Protein AF-0000000081641683 (afdb_homodimer)

Structure (mmCIF, N/CA/C/O backbone):
data_AF-0000000081641683-model_v1
#
loop_
_entity.id
_entity.type
_entity.pdbx_description
1 polymer 'Probable serine carboxypeptidase CPVL isoform X1'
#
loop_
_atom_site.group_PDB
_atom_site.id
_atom_site.type_symbol
_atom_site.label_atom_id
_atom_site.label_alt_id
_atom_site.label_comp_id
_atom_site.label_asym_id
_atom_site.label_entity_id
_atom_site.label_seq_id
_atom_site.pdbx_PDB_ins_code
_atom_site.Cartn_x
_atom_site.Cartn_y
_atom_site.Cartn_z
_atom_site.occupancy
_atom_site.B_iso_or_equiv
_atom_site.auth_seq_id
_atom_site.auth_comp_id
_atom_site.auth_asym_id
_atom_site.auth_atom_id
_atom_site.pdbx_PDB_model_num
ATOM 1 N N . MET A 1 1 ? 42.281 28.922 -58 1 25.88 1 MET A N 1
ATOM 2 C CA . MET A 1 1 ? 41.062 28.094 -58.094 1 25.88 1 MET A CA 1
ATOM 3 C C . MET A 1 1 ? 41.406 26.625 -57.875 1 25.88 1 MET A C 1
ATOM 5 O O . MET A 1 1 ? 40.625 25.75 -58.219 1 25.88 1 MET A O 1
ATOM 9 N N . SER A 1 2 ? 42.688 26.344 -57.531 1 25.02 2 SER A N 1
ATOM 10 C CA . SER A 1 2 ? 43.438 25.109 -57.312 1 25.02 2 SER A CA 1
ATOM 11 C C . SER A 1 2 ? 42.781 24.25 -56.25 1 25.02 2 SER A C 1
ATOM 13 O O . SER A 1 2 ? 42.656 24.672 -55.094 1 25.02 2 SER A O 1
ATOM 15 N N . LYS A 1 3 ? 41.844 23.328 -56.781 1 27.67 3 LYS A N 1
ATOM 16 C CA . LYS A 1 3 ? 40.906 22.344 -56.25 1 27.67 3 LYS A CA 1
ATOM 17 C C . LYS A 1 3 ? 41.594 21.297 -55.406 1 27.67 3 LYS A C 1
ATOM 19 O O . LYS A 1 3 ? 42.375 20.484 -55.906 1 27.67 3 LYS A O 1
ATOM 24 N N . ILE A 1 4 ? 42.156 21.734 -54.188 1 27.38 4 ILE A N 1
ATOM 25 C CA . ILE A 1 4 ? 42.875 20.906 -53.25 1 27.38 4 ILE A CA 1
ATOM 26 C C . ILE A 1 4 ? 42.062 19.672 -52.906 1 27.38 4 ILE A C 1
ATOM 28 O O . ILE A 1 4 ? 40.938 19.781 -52.406 1 27.38 4 ILE A O 1
ATOM 32 N N . ILE A 1 5 ? 42.156 18.625 -53.688 1 28.64 5 ILE A N 1
ATOM 33 C CA . ILE A 1 5 ? 41.562 17.297 -53.594 1 28.64 5 ILE A CA 1
ATOM 34 C C . ILE A 1 5 ? 41.938 16.656 -52.281 1 28.64 5 ILE A C 1
ATOM 36 O O . ILE A 1 5 ? 43.125 16.375 -52 1 28.64 5 ILE A O 1
ATOM 40 N N . VAL A 1 6 ? 41.344 17.188 -51.125 1 28.12 6 VAL A N 1
ATOM 41 C CA . VAL A 1 6 ? 41.625 16.672 -49.781 1 28.12 6 VAL A CA 1
ATOM 42 C C . VAL A 1 6 ? 41.281 15.18 -49.719 1 28.12 6 VAL A C 1
ATOM 44 O O . VAL A 1 6 ? 40.156 14.773 -50 1 28.12 6 VAL A O 1
ATOM 47 N N . LEU A 1 7 ? 42.219 14.328 -50.094 1 28.27 7 LEU A N 1
ATOM 48 C CA . LEU A 1 7 ? 42.219 12.867 -50 1 28.27 7 LEU A CA 1
ATOM 49 C C . LEU A 1 7 ? 41.875 12.438 -48.562 1 28.27 7 LEU A C 1
ATOM 51 O O . LEU A 1 7 ? 42.688 12.664 -47.656 1 28.27 7 LEU A O 1
ATOM 55 N N . VAL A 1 8 ? 40.656 12.594 -48.094 1 29.42 8 VAL A N 1
ATOM 56 C CA . VAL A 1 8 ? 40.25 12.164 -46.75 1 29.42 8 VAL A CA 1
ATOM 57 C C . VAL A 1 8 ? 40.469 10.664 -46.625 1 29.42 8 VAL A C 1
ATOM 59 O O . VAL A 1 8 ? 39.875 9.867 -47.375 1 29.42 8 VAL A O 1
ATOM 62 N N . ALA A 1 9 ? 41.656 10.266 -46.219 1 25.45 9 ALA A N 1
ATOM 63 C CA . ALA A 1 9 ? 42.031 8.914 -45.812 1 25.45 9 ALA A CA 1
ATOM 64 C C . ALA A 1 9 ? 41 8.32 -44.875 1 25.45 9 ALA A C 1
ATOM 66 O O . ALA A 1 9 ? 40.719 8.883 -43.812 1 25.45 9 ALA A O 1
ATOM 67 N N . LEU A 1 10 ? 40.062 7.52 -45.406 1 25.55 10 LEU A N 1
ATOM 68 C CA . LEU A 1 10 ? 39.031 6.66 -44.812 1 25.55 10 LEU A CA 1
ATOM 69 C C . LEU A 1 10 ? 39.688 5.621 -43.875 1 25.55 10 LEU A C 1
ATOM 71 O O . LEU A 1 10 ? 40.344 4.699 -44.344 1 25.55 10 LEU A O 1
ATOM 75 N N . LEU A 1 11 ? 40.438 6.078 -42.844 1 27.78 11 LEU A N 1
ATOM 76 C CA . LEU A 1 11 ? 40.938 5.062 -41.906 1 27.78 11 LEU A CA 1
ATOM 77 C C . LEU A 1 11 ? 39.812 4.164 -41.438 1 27.78 11 LEU A C 1
ATOM 79 O O . LEU A 1 11 ? 38.844 4.645 -40.844 1 27.78 11 LEU A O 1
ATOM 83 N N . SER A 1 12 ? 39.594 3.029 -42.094 1 24.91 12 SER A N 1
ATOM 84 C CA . SER A 1 12 ? 38.75 1.892 -41.719 1 24.91 12 SER A CA 1
ATOM 85 C C . SER A 1 12 ? 39.094 1.354 -40.344 1 24.91 12 SER A C 1
ATOM 87 O O . SER A 1 12 ? 40.125 0.716 -40.156 1 24.91 12 SER A O 1
ATOM 89 N N . LEU A 1 13 ? 39 2.205 -39.281 1 26.22 13 LEU A N 1
ATOM 90 C CA . LEU A 1 13 ? 39.156 1.592 -37.969 1 26.22 13 LEU A CA 1
ATOM 91 C C . LEU A 1 13 ? 38.281 0.359 -37.844 1 26.22 13 LEU A C 1
ATOM 93 O O . LEU A 1 13 ? 37.062 0.462 -37.875 1 26.22 13 LEU A O 1
ATOM 97 N N . SER A 1 14 ? 38.719 -0.813 -38.25 1 26.44 14 SER A N 1
ATOM 98 C CA . SER A 1 14 ? 38.188 -2.129 -37.906 1 26.44 14 SER A CA 1
ATOM 99 C C . SER A 1 14 ? 38 -2.309 -36.406 1 26.44 14 SER A C 1
ATOM 101 O O . SER A 1 14 ? 39 -2.514 -35.688 1 26.44 14 SER A O 1
ATOM 103 N N . LEU A 1 15 ? 37.219 -1.466 -35.75 1 28.17 15 LEU A N 1
ATOM 104 C CA . LEU A 1 15 ? 36.906 -1.824 -34.375 1 28.17 15 LEU A CA 1
ATOM 105 C C . LEU A 1 15 ? 36.406 -3.266 -34.281 1 28.17 15 LEU A C 1
ATOM 107 O O . LEU A 1 15 ? 35.406 -3.615 -34.844 1 28.17 15 LEU A O 1
ATOM 111 N N . THR A 1 16 ? 37.344 -4.207 -34.062 1 29.09 16 THR A N 1
ATOM 112 C CA . THR A 1 16 ? 37.062 -5.566 -33.625 1 29.09 16 THR A CA 1
ATOM 113 C C . THR A 1 16 ? 36.156 -5.551 -32.375 1 29.09 16 THR A C 1
ATOM 115 O O . THR A 1 16 ? 36.562 -5.035 -31.344 1 29.09 16 THR A O 1
ATOM 118 N N . PHE A 1 17 ? 34.812 -5.438 -32.562 1 28.73 17 PHE A N 1
ATOM 119 C CA . PHE A 1 17 ? 33.812 -5.715 -31.547 1 28.73 17 PHE A CA 1
ATOM 120 C C . PHE A 1 17 ? 34.094 -7.051 -30.859 1 28.73 17 PHE A C 1
ATOM 122 O O . PHE A 1 17 ? 34.062 -8.102 -31.516 1 28.73 17 PHE A O 1
ATOM 129 N N . ASP A 1 18 ? 34.969 -6.965 -29.891 1 30.03 18 ASP A N 1
ATOM 130 C CA . ASP A 1 18 ? 35.125 -8.094 -28.984 1 30.03 18 ASP A CA 1
ATOM 131 C C . ASP A 1 18 ? 33.75 -8.664 -28.594 1 30.03 18 ASP A C 1
ATOM 133 O O . ASP A 1 18 ? 32.781 -7.922 -28.5 1 30.03 18 ASP A O 1
ATOM 137 N N . GLN A 1 19 ? 33.625 -9.977 -28.891 1 31.5 19 GLN A N 1
ATOM 138 C CA . GLN A 1 19 ? 32.562 -10.914 -28.516 1 31.5 19 GLN A CA 1
ATOM 139 C C . GLN A 1 19 ? 32.219 -10.797 -27.047 1 31.5 19 GLN A C 1
ATOM 141 O O . GLN A 1 19 ? 33 -11.195 -26.172 1 31.5 19 GLN A O 1
ATOM 146 N N . GLY A 1 20 ? 31.719 -9.586 -26.672 1 29.75 20 GLY A N 1
ATOM 147 C CA . GLY A 1 20 ? 31.203 -9.445 -25.328 1 29.75 20 GLY A CA 1
ATOM 148 C C . GLY A 1 20 ? 30.453 -10.672 -24.844 1 29.75 20 GLY A C 1
ATOM 149 O O . GLY A 1 20 ? 29.703 -11.289 -25.594 1 29.75 20 GLY A O 1
ATOM 150 N N . SER A 1 21 ? 31.109 -11.359 -23.922 1 32.09 21 SER A N 1
ATOM 151 C CA . SER A 1 21 ? 30.453 -12.391 -23.125 1 32.09 21 SER A CA 1
ATOM 152 C C . SER A 1 21 ? 29.016 -11.992 -22.781 1 32.09 21 SER A C 1
ATOM 154 O O . SER A 1 21 ? 28.781 -10.906 -22.234 1 32.09 21 SER A O 1
ATOM 156 N N . THR A 1 22 ? 28.141 -12.414 -23.609 1 33.94 22 THR A N 1
ATOM 157 C CA . THR A 1 22 ? 26.703 -12.258 -23.391 1 33.94 22 THR A CA 1
ATOM 158 C C . THR A 1 22 ? 26.312 -12.688 -21.984 1 33.94 22 THR A C 1
ATOM 160 O O . THR A 1 22 ? 26.25 -13.883 -21.688 1 33.94 22 THR A O 1
ATOM 163 N N . ARG A 1 23 ? 26.766 -11.898 -21.031 1 35.31 23 ARG A N 1
ATOM 164 C CA . ARG A 1 23 ? 26.094 -12.125 -19.766 1 35.31 23 ARG A CA 1
ATOM 165 C C . ARG A 1 23 ? 24.594 -12.312 -19.953 1 35.31 23 ARG A C 1
ATOM 167 O O . ARG A 1 23 ? 23.922 -11.445 -20.5 1 35.31 23 ARG A O 1
ATOM 174 N N . LYS A 1 24 ? 24.219 -13.562 -19.875 1 36.84 24 LYS A N 1
ATOM 175 C CA . LYS A 1 24 ? 22.844 -14.078 -19.938 1 36.84 24 LYS A CA 1
ATOM 176 C C . LYS A 1 24 ? 21.953 -13.375 -18.906 1 36.84 24 LYS A C 1
ATOM 178 O O . LYS A 1 24 ? 22.094 -13.594 -17.703 1 36.84 24 LYS A O 1
ATOM 183 N N . GLN A 1 25 ? 21.469 -12.18 -19.234 1 39.66 25 GLN A N 1
ATOM 184 C CA . GLN A 1 25 ? 20.672 -11.438 -18.266 1 39.66 25 GLN A CA 1
ATOM 185 C C . GLN A 1 25 ? 19.266 -12.047 -18.125 1 39.66 25 GLN A C 1
ATOM 187 O O . GLN A 1 25 ? 18.609 -12.344 -19.125 1 39.66 25 GLN A O 1
ATOM 192 N N . PRO A 1 26 ? 18.844 -12.555 -17 1 43.97 26 PRO A N 1
ATOM 193 C CA . PRO A 1 26 ? 17.641 -13.305 -16.641 1 43.97 26 PRO A CA 1
ATOM 194 C C . PRO A 1 26 ? 16.359 -12.523 -16.906 1 43.97 26 PRO A C 1
ATOM 196 O O . PRO A 1 26 ? 16.375 -11.289 -16.906 1 43.97 26 PRO A O 1
ATOM 199 N N . SER A 1 27 ? 15.367 -13.078 -17.406 1 48.5 27 SER A N 1
ATOM 200 C CA . SER A 1 27 ? 14.062 -12.648 -17.891 1 48.5 27 SER A CA 1
ATOM 201 C C . SER A 1 27 ? 13.188 -12.148 -16.75 1 48.5 27 SER A C 1
ATOM 203 O O . SER A 1 27 ? 13.43 -12.469 -15.586 1 48.5 27 SER A O 1
ATOM 205 N N . VAL A 1 28 ? 12.156 -11.438 -17.109 1 51.19 28 VAL A N 1
ATOM 206 C CA . VAL A 1 28 ? 11.219 -10.523 -16.484 1 51.19 28 VAL A CA 1
ATOM 207 C C . VAL A 1 28 ? 10.531 -11.227 -15.305 1 51.19 28 VAL A C 1
ATOM 209 O O . VAL A 1 28 ? 10.453 -10.672 -14.203 1 51.19 28 VAL A O 1
ATOM 212 N N . PHE A 1 29 ? 9.891 -12.227 -15.555 1 55.31 29 PHE A N 1
ATOM 213 C CA . PHE A 1 29 ? 9.047 -12.93 -14.602 1 55.31 29 PHE A CA 1
ATOM 214 C C . PHE A 1 29 ? 9.875 -13.859 -13.727 1 55.31 29 PHE A C 1
ATOM 216 O O . PHE A 1 29 ? 9.375 -14.383 -12.727 1 55.31 29 PHE A O 1
ATOM 223 N N . ARG A 1 30 ? 11.172 -13.688 -14.062 1 58 30 ARG A N 1
ATOM 224 C CA . ARG A 1 30 ? 12.023 -14.641 -13.359 1 58 30 ARG A CA 1
ATOM 225 C C . ARG A 1 30 ? 12.906 -13.938 -12.328 1 58 30 ARG A C 1
ATOM 227 O O . ARG A 1 30 ? 13.656 -14.586 -11.602 1 58 30 ARG A O 1
ATOM 234 N N . ARG A 1 31 ? 12.727 -12.641 -12.289 1 64.88 31 ARG A N 1
ATOM 235 C CA . ARG A 1 31 ? 13.625 -11.922 -11.398 1 64.88 31 ARG A CA 1
ATOM 236 C C . ARG A 1 31 ? 13.562 -12.492 -9.984 1 64.88 31 ARG A C 1
ATOM 238 O O . ARG A 1 31 ? 14.586 -12.586 -9.297 1 64.88 31 ARG A O 1
ATOM 245 N N . MET A 1 32 ? 12.398 -12.914 -9.695 1 65.62 32 MET A N 1
ATOM 246 C CA . MET A 1 32 ? 12.195 -13.453 -8.352 1 65.62 32 MET A CA 1
ATOM 247 C C . MET A 1 32 ? 13.047 -14.703 -8.133 1 65.62 32 MET A C 1
ATOM 249 O O . MET A 1 32 ? 13.367 -15.055 -7 1 65.62 32 MET A O 1
ATOM 253 N N . PHE A 1 33 ? 13.477 -15.25 -9.25 1 72 33 PHE A N 1
ATOM 254 C CA . PHE A 1 33 ? 14.148 -16.531 -9.125 1 72 33 PHE A CA 1
ATOM 255 C C . PHE A 1 33 ? 15.648 -16.391 -9.359 1 72 33 PHE A C 1
ATOM 257 O O . PHE A 1 33 ? 16.406 -17.344 -9.156 1 72 33 PHE A O 1
ATOM 264 N N . LYS A 1 34 ? 16.094 -15.195 -9.727 1 66.62 34 LYS A N 1
ATOM 265 C CA . LYS A 1 34 ? 17.484 -14.984 -10.086 1 66.62 34 LYS A CA 1
ATOM 266 C C . LYS A 1 34 ? 18.391 -15.164 -8.875 1 66.62 34 LYS A C 1
ATOM 268 O O . LYS A 1 34 ? 19.547 -15.586 -9.008 1 66.62 34 LYS A O 1
ATOM 273 N N . GLY A 1 35 ? 17.812 -14.922 -7.777 1 72 35 GLY A N 1
ATOM 274 C CA . GLY A 1 35 ? 18.641 -14.992 -6.582 1 72 35 GLY A CA 1
ATOM 275 C C . GLY A 1 35 ? 18.734 -16.391 -6 1 72 35 GLY A C 1
ATOM 276 O O . GLY A 1 35 ? 19.5 -16.625 -5.066 1 72 35 GLY A O 1
ATOM 277 N N . ILE A 1 36 ? 18.047 -17.266 -6.672 1 81.06 36 ILE A N 1
ATOM 278 C CA . ILE A 1 36 ? 18.047 -18.609 -6.137 1 81.06 36 ILE A CA 1
ATOM 279 C C . ILE A 1 36 ? 19.312 -19.359 -6.598 1 81.06 36 ILE A C 1
ATOM 281 O O . ILE A 1 36 ? 19.438 -19.703 -7.773 1 81.06 36 ILE A O 1
ATOM 285 N N . LYS A 1 37 ? 20.25 -19.516 -5.734 1 80.94 37 LYS A N 1
ATOM 286 C CA . LYS A 1 37 ? 21.5 -20.219 -6.027 1 80.94 37 LYS A CA 1
ATOM 287 C C . LYS A 1 37 ? 21.469 -21.656 -5.508 1 80.94 37 LYS A C 1
ATOM 289 O O . LYS A 1 37 ? 21.422 -21.875 -4.297 1 80.94 37 LYS A O 1
ATOM 294 N N . CYS A 1 38 ? 21.25 -22.516 -6.406 1 85.38 38 CYS A N 1
ATOM 295 C CA . CYS A 1 38 ? 21.281 -23.938 -6.102 1 85.38 38 CYS A CA 1
ATOM 296 C C . CYS A 1 38 ? 22.438 -24.625 -6.832 1 85.38 38 CYS A C 1
ATOM 298 O O . CYS A 1 38 ? 22.453 -24.656 -8.062 1 85.38 38 CYS A O 1
ATOM 300 N N . SER A 1 39 ? 23.391 -25.125 -6.039 1 83.31 39 SER A N 1
ATOM 301 C CA . SER A 1 39 ? 24.562 -25.75 -6.633 1 83.31 39 SER A CA 1
ATOM 302 C C . SER A 1 39 ? 24.531 -27.266 -6.453 1 83.31 39 SER A C 1
ATOM 304 O O . SER A 1 39 ? 23.797 -27.781 -5.605 1 83.31 39 SER A O 1
ATOM 306 N N . THR A 1 40 ? 25.203 -27.906 -7.332 1 86.56 40 THR A N 1
ATOM 307 C CA . THR A 1 40 ? 25.406 -29.344 -7.148 1 86.56 40 THR A CA 1
ATOM 308 C C . THR A 1 40 ? 26.438 -29.625 -6.062 1 86.56 40 THR A C 1
ATOM 310 O O . THR A 1 40 ? 27.484 -28.969 -6.023 1 86.56 40 THR A O 1
ATOM 313 N N . PRO A 1 41 ? 26.047 -30.578 -5.258 1 84.62 41 PRO A N 1
ATOM 314 C CA . PRO A 1 41 ? 26.984 -30.859 -4.172 1 84.62 41 PRO A CA 1
ATOM 315 C C . PRO A 1 41 ? 28.312 -31.422 -4.676 1 84.62 41 PRO A C 1
ATOM 317 O O . PRO A 1 41 ? 28.328 -32.219 -5.609 1 84.62 41 PRO A O 1
ATOM 320 N N . ILE A 1 42 ? 29.375 -30.969 -3.992 1 82.25 42 ILE A N 1
ATOM 321 C CA . ILE A 1 42 ? 30.719 -31.438 -4.34 1 82.25 42 ILE A CA 1
ATOM 322 C C . ILE A 1 42 ? 31.125 -32.562 -3.395 1 82.25 42 ILE A C 1
ATOM 324 O O . ILE A 1 42 ? 31.844 -33.469 -3.795 1 82.25 42 ILE A O 1
ATOM 328 N N . ARG A 1 43 ? 30.656 -32.438 -2.217 1 87.19 43 ARG A N 1
ATOM 329 C CA . ARG A 1 43 ? 30.953 -33.469 -1.21 1 87.19 43 ARG A CA 1
ATOM 330 C C . ARG A 1 43 ? 29.672 -34.125 -0.689 1 87.19 43 ARG A C 1
ATOM 332 O O . ARG A 1 43 ? 28.594 -33.531 -0.798 1 87.19 43 ARG A O 1
ATOM 339 N N . GLY A 1 44 ? 29.734 -35.281 -0.225 1 91.12 44 GLY A N 1
ATOM 340 C CA . GLY A 1 44 ? 28.578 -36 0.29 1 91.12 44 GLY A CA 1
ATOM 341 C C . GLY A 1 44 ? 27.891 -36.875 -0.756 1 91.12 44 GLY A C 1
ATOM 342 O O . GLY A 1 44 ? 28.266 -36.844 -1.933 1 91.12 44 GLY A O 1
ATOM 343 N N . ASP A 1 45 ? 26.922 -37.688 -0.332 1 95.06 45 ASP A N 1
ATOM 344 C CA . ASP A 1 45 ? 26.203 -38.594 -1.229 1 95.06 45 ASP A CA 1
ATOM 345 C C . ASP A 1 45 ? 24.797 -38.062 -1.527 1 95.06 45 ASP A C 1
ATOM 347 O O . ASP A 1 45 ? 23.891 -38.188 -0.705 1 95.06 45 ASP A O 1
ATOM 351 N N . PRO A 1 46 ? 24.562 -37.531 -2.676 1 96.38 46 PRO A N 1
ATOM 352 C CA . PRO A 1 46 ? 23.234 -37 -3.021 1 96.38 46 PRO A CA 1
ATOM 353 C C . PRO A 1 46 ? 22.281 -38.094 -3.453 1 96.38 46 PRO A C 1
ATOM 355 O O . PRO A 1 46 ? 21.109 -37.844 -3.721 1 96.38 46 PRO A O 1
ATOM 358 N N . GLY A 1 47 ? 22.797 -39.344 -3.438 1 96.88 47 GLY A N 1
ATOM 359 C CA . GLY A 1 47 ? 21.953 -40.438 -3.891 1 96.88 47 GLY A CA 1
ATOM 360 C C . GLY A 1 47 ? 21.75 -40.469 -5.395 1 96.88 47 GLY A C 1
ATOM 361 O O . GLY A 1 47 ? 22.578 -39.938 -6.141 1 96.88 47 GLY A O 1
ATOM 362 N N . GLN A 1 48 ? 20.719 -41.25 -5.879 1 97.25 48 GLN A N 1
ATOM 363 C CA . GLN A 1 48 ? 20.391 -41.375 -7.297 1 97.25 48 GLN A CA 1
ATOM 364 C C . GLN A 1 48 ? 19 -40.812 -7.59 1 97.25 48 GLN A C 1
ATOM 366 O O . GLN A 1 48 ? 18.078 -40.969 -6.777 1 97.25 48 GLN A O 1
ATOM 371 N N . PRO A 1 49 ? 18.938 -40.156 -8.766 1 98.56 49 PRO A N 1
ATOM 372 C CA . PRO A 1 49 ? 17.594 -39.75 -9.125 1 98.56 49 PRO A CA 1
ATOM 373 C C . PRO A 1 49 ? 16.641 -40.938 -9.305 1 98.56 49 PRO A C 1
ATOM 375 O O . PRO A 1 49 ? 17.031 -42 -9.805 1 98.56 49 PRO A O 1
ATOM 378 N N . LEU A 1 50 ? 15.445 -40.719 -8.922 1 98.88 50 LEU A N 1
ATOM 379 C CA . LEU A 1 50 ? 14.438 -41.781 -9.031 1 98.88 50 LEU A CA 1
ATOM 380 C C . LEU A 1 50 ? 13.5 -41.5 -10.203 1 98.88 50 LEU A C 1
ATOM 382 O O . LEU A 1 50 ? 12.719 -40.562 -10.172 1 98.88 50 LEU A O 1
ATOM 386 N N . PHE A 1 51 ? 13.602 -42.25 -11.227 1 98.88 51 PHE A N 1
ATOM 387 C CA . PHE A 1 51 ? 12.688 -42.219 -12.359 1 98.88 51 PHE A CA 1
ATOM 388 C C . PHE A 1 51 ? 11.562 -43.219 -12.188 1 98.88 51 PHE A C 1
ATOM 390 O O . PHE A 1 51 ? 11.812 -44.438 -12.055 1 98.88 51 PHE A O 1
ATOM 397 N N . LEU A 1 52 ? 10.359 -42.781 -12.273 1 98.88 52 LEU A N 1
ATOM 398 C CA . LEU A 1 52 ? 9.234 -43.594 -11.836 1 98.88 52 LEU A CA 1
ATOM 399 C C . LEU A 1 52 ? 8.492 -44.188 -13.039 1 98.88 52 LEU A C 1
ATOM 401 O O . LEU A 1 52 ? 7.738 -45.156 -12.898 1 98.88 52 LEU A O 1
ATOM 405 N N . THR A 1 53 ? 8.641 -43.594 -14.242 1 98.88 53 THR A N 1
ATOM 406 C CA . THR A 1 53 ? 7.922 -44.031 -15.438 1 98.88 53 THR A CA 1
ATOM 407 C C . THR A 1 53 ? 8.141 -45.5 -15.711 1 98.88 53 THR A C 1
ATOM 409 O O . THR A 1 53 ? 7.195 -46.25 -16.016 1 98.88 53 THR A O 1
ATOM 412 N N . PRO A 1 54 ? 9.406 -46.062 -15.562 1 98.5 54 PRO A N 1
ATOM 413 C CA . PRO A 1 54 ? 9.602 -47.5 -15.797 1 98.5 54 PRO A CA 1
ATOM 414 C C . PRO A 1 54 ? 8.773 -48.344 -14.844 1 98.5 54 PRO A C 1
ATOM 416 O O . PRO A 1 54 ? 8.281 -49.406 -15.234 1 98.5 54 PRO A O 1
ATOM 419 N N . TYR A 1 55 ? 8.641 -47.938 -13.617 1 98.62 55 TYR A N 1
ATOM 420 C CA . TYR A 1 55 ? 7.828 -48.688 -12.656 1 98.62 55 TYR A CA 1
ATOM 421 C C . TYR A 1 55 ? 6.355 -48.656 -13.055 1 98.62 55 TYR A C 1
ATOM 423 O O . TYR A 1 55 ? 5.656 -49.688 -12.938 1 98.62 55 TYR A O 1
ATOM 431 N N . ILE A 1 56 ? 5.875 -47.562 -13.508 1 98.25 56 ILE A N 1
ATOM 432 C CA . ILE A 1 56 ? 4.484 -47.406 -13.922 1 98.25 56 ILE A CA 1
ATOM 433 C C . ILE A 1 56 ? 4.203 -48.281 -15.148 1 98.25 56 ILE A C 1
ATOM 435 O O . ILE A 1 56 ? 3.205 -49 -15.188 1 98.25 56 ILE A O 1
ATOM 439 N N . GLU A 1 57 ? 5.117 -48.25 -16.109 1 98 57 GLU A N 1
ATOM 440 C CA . GLU A 1 57 ? 4.934 -48.969 -17.375 1 98 57 GLU A CA 1
ATOM 441 C C . GLU A 1 57 ? 4.996 -50.469 -17.156 1 98 57 GLU A C 1
ATOM 443 O O . GLU A 1 57 ? 4.344 -51.219 -17.875 1 98 57 GLU A O 1
ATOM 448 N N . SER A 1 58 ? 5.703 -50.906 -16.141 1 97.88 58 SER A N 1
ATOM 449 C CA . SER A 1 58 ? 5.859 -52.344 -15.906 1 97.88 58 SER A CA 1
ATOM 450 C C . SER A 1 58 ? 4.836 -52.844 -14.898 1 97.88 58 SER A C 1
ATOM 452 O O . SER A 1 58 ? 4.887 -54 -14.484 1 97.88 58 SER A O 1
ATOM 454 N N . GLY A 1 59 ? 3.996 -52 -14.391 1 96.44 59 GLY A N 1
ATOM 455 C CA . GLY A 1 59 ? 2.955 -52.406 -13.461 1 96.44 59 GLY A CA 1
ATOM 456 C C . GLY A 1 59 ? 3.439 -52.5 -12.023 1 96.44 59 GLY A C 1
ATOM 457 O O . GLY A 1 59 ? 2.711 -52.969 -11.148 1 96.44 59 GLY A O 1
ATOM 458 N N . ARG A 1 60 ? 4.637 -52.031 -11.75 1 97.94 60 ARG A N 1
ATOM 459 C CA . ARG A 1 60 ? 5.211 -52.062 -10.406 1 97.94 60 ARG A CA 1
ATOM 460 C C . ARG A 1 60 ? 4.973 -50.719 -9.695 1 97.94 60 ARG A C 1
ATOM 462 O O . ARG A 1 60 ? 5.906 -50.125 -9.156 1 97.94 60 ARG A O 1
ATOM 469 N N . THR A 1 61 ? 3.775 -50.281 -9.75 1 97.38 61 THR A N 1
ATOM 470 C CA . THR A 1 61 ? 3.426 -48.938 -9.25 1 97.38 61 THR A CA 1
ATOM 471 C C . THR A 1 61 ? 3.594 -48.875 -7.738 1 97.38 61 THR A C 1
ATOM 473 O O . THR A 1 61 ? 4.016 -47.844 -7.203 1 97.38 61 THR A O 1
ATOM 476 N N . GLU A 1 62 ? 3.27 -49.938 -7.004 1 97.75 62 GLU A N 1
ATOM 477 C CA . GLU A 1 62 ? 3.441 -49.969 -5.555 1 97.75 62 GLU A CA 1
ATOM 478 C C . GLU A 1 62 ? 4.91 -49.812 -5.172 1 97.75 62 GLU A C 1
ATOM 480 O O . GLU A 1 62 ? 5.238 -49.062 -4.238 1 97.75 62 GLU A O 1
ATOM 485 N N . GLU A 1 63 ? 5.703 -50.5 -5.895 1 98.25 63 GLU A N 1
ATOM 486 C CA . GLU A 1 63 ? 7.141 -50.375 -5.664 1 98.25 63 GLU A CA 1
ATOM 487 C C . GLU A 1 63 ? 7.613 -48.938 -5.945 1 98.25 63 GLU A C 1
ATOM 489 O O . GLU A 1 63 ? 8.367 -48.375 -5.156 1 98.25 63 GLU A O 1
ATOM 494 N N . GLY A 1 64 ? 7.207 -48.438 -7.035 1 98.56 64 GLY A N 1
ATOM 495 C CA . GLY A 1 64 ? 7.547 -47.062 -7.359 1 98.56 64 GLY A CA 1
ATOM 496 C C . GLY A 1 64 ? 7.113 -46.062 -6.297 1 98.56 64 GLY A C 1
ATOM 497 O O . GLY A 1 64 ? 7.867 -45.156 -5.934 1 98.56 64 GLY A O 1
ATOM 498 N N . ARG A 1 65 ? 5.922 -46.219 -5.797 1 98.38 65 ARG A N 1
ATOM 499 C CA . ARG A 1 65 ? 5.383 -45.344 -4.762 1 98.38 65 ARG A CA 1
ATOM 500 C C . ARG A 1 65 ? 6.219 -45.438 -3.488 1 98.38 65 ARG A C 1
ATOM 502 O O . ARG A 1 65 ? 6.543 -44.406 -2.893 1 98.38 65 ARG A O 1
ATOM 509 N N . GLN A 1 66 ? 6.555 -46.562 -3.09 1 98.25 66 GLN A N 1
ATOM 510 C CA . GLN A 1 66 ? 7.352 -46.75 -1.883 1 98.25 66 GLN A CA 1
ATOM 511 C C . GLN A 1 66 ? 8.719 -46.094 -2.021 1 98.25 66 GLN A C 1
ATOM 513 O O . GLN A 1 66 ? 9.219 -45.5 -1.077 1 98.25 66 GLN A O 1
ATOM 518 N N . LEU A 1 67 ? 9.25 -46.281 -3.184 1 98.56 67 LEU A N 1
ATOM 519 C CA . LEU A 1 67 ? 10.57 -45.688 -3.434 1 98.56 67 LEU A CA 1
ATOM 520 C C . LEU A 1 67 ? 10.516 -44.188 -3.459 1 98.56 67 LEU A C 1
ATOM 522 O O . LEU A 1 67 ? 11.516 -43.5 -3.195 1 98.56 67 LEU A O 1
ATOM 526 N N . SER A 1 68 ? 9.352 -43.688 -3.787 1 98.81 68 SER A N 1
ATOM 527 C CA . SER A 1 68 ? 9.219 -42.219 -3.959 1 98.81 68 SER A CA 1
ATOM 528 C C . SER A 1 68 ? 9.016 -41.531 -2.617 1 98.81 68 SER A C 1
ATOM 530 O O . SER A 1 68 ? 8.961 -40.312 -2.555 1 98.81 68 SER A O 1
ATOM 532 N N . LEU A 1 69 ? 8.891 -42.281 -1.52 1 98.81 69 LEU A N 1
ATOM 533 C CA . LEU A 1 69 ? 8.758 -41.688 -0.192 1 98.81 69 LEU A CA 1
ATOM 534 C C . LEU A 1 69 ? 9.977 -40.844 0.145 1 98.81 69 LEU A C 1
ATOM 536 O O . LEU A 1 69 ? 11.109 -41.312 0.057 1 98.81 69 LEU A O 1
ATOM 540 N N . VAL A 1 70 ? 9.719 -39.625 0.489 1 98.81 70 VAL A N 1
ATOM 541 C CA . VAL A 1 70 ? 10.789 -38.656 0.755 1 98.81 70 VAL A CA 1
ATOM 542 C C . VAL A 1 70 ? 11.406 -38.938 2.121 1 98.81 70 VAL A C 1
ATOM 544 O O . VAL A 1 70 ? 10.695 -39.25 3.08 1 98.81 70 VAL A O 1
ATOM 547 N N . GLY A 1 71 ? 12.719 -38.844 2.207 1 98.12 71 GLY A N 1
ATOM 548 C CA . GLY A 1 71 ? 13.438 -39.031 3.459 1 98.12 71 GLY A CA 1
ATOM 549 C C . GLY A 1 71 ? 13.398 -37.812 4.359 1 98.12 71 GLY A C 1
ATOM 550 O O . GLY A 1 71 ? 12.602 -36.875 4.145 1 98.12 71 GLY A O 1
ATOM 551 N N . LEU A 1 72 ? 14.289 -37.844 5.312 1 97.25 72 LEU A N 1
ATOM 552 C CA . LEU A 1 72 ? 14.297 -36.812 6.324 1 97.25 72 LEU A CA 1
ATOM 553 C C . LEU A 1 72 ? 14.992 -35.531 5.797 1 97.25 72 LEU A C 1
ATOM 555 O O . LEU A 1 72 ? 16 -35.625 5.098 1 97.25 72 LEU A O 1
ATOM 559 N N . LEU A 1 73 ? 14.398 -34.438 6.074 1 97.75 73 LEU A N 1
ATOM 560 C CA . LEU A 1 73 ? 15.016 -33.125 5.863 1 97.75 73 LEU A CA 1
ATOM 561 C C . LEU A 1 73 ? 15.547 -32.562 7.176 1 97.75 73 LEU A C 1
ATOM 563 O O . LEU A 1 73 ? 15.164 -33.031 8.258 1 97.75 73 LEU A O 1
ATOM 567 N N . PRO A 1 74 ? 16.5 -31.609 7.09 1 97.69 74 PRO A N 1
ATOM 568 C CA . PRO A 1 74 ? 16.938 -30.969 8.328 1 97.69 74 PRO A CA 1
ATOM 569 C C . PRO A 1 74 ? 15.828 -30.172 9.008 1 97.69 74 PRO A C 1
ATOM 571 O O . PRO A 1 74 ? 15.391 -29.141 8.492 1 97.69 74 PRO A O 1
ATOM 574 N N . GLY A 1 75 ? 15.32 -30.641 10.156 1 97.75 75 GLY A N 1
ATOM 575 C CA . GLY A 1 75 ? 14.227 -29.969 10.844 1 97.75 75 GLY A CA 1
ATOM 576 C C . GLY A 1 75 ? 12.953 -30.797 10.875 1 97.75 75 GLY A C 1
ATOM 577 O O . GLY A 1 75 ? 12.984 -31.969 11.25 1 97.75 75 GLY A O 1
ATOM 578 N N . ASP A 1 76 ? 11.844 -30.172 10.602 1 96.56 76 ASP A N 1
ATOM 579 C CA . ASP A 1 76 ? 10.547 -30.844 10.602 1 96.56 76 ASP A CA 1
ATOM 580 C C . ASP A 1 76 ? 10.367 -31.703 9.352 1 96.56 76 ASP A C 1
ATOM 582 O O . ASP A 1 76 ? 11.016 -31.453 8.328 1 96.56 76 ASP A O 1
ATOM 586 N N . ASN A 1 77 ? 9.523 -32.656 9.531 1 96.62 77 ASN A N 1
ATOM 587 C CA . ASN A 1 77 ? 9.281 -33.562 8.406 1 96.62 77 ASN A CA 1
ATOM 588 C C . ASN A 1 77 ? 7.793 -33.812 8.203 1 96.62 77 ASN A C 1
ATOM 590 O O . ASN A 1 77 ? 7.07 -34.094 9.164 1 96.62 77 ASN A O 1
ATOM 594 N N . VAL A 1 78 ? 7.398 -33.656 6.965 1 97.5 78 VAL A N 1
ATOM 595 C CA . VAL A 1 78 ? 6.035 -33.938 6.527 1 97.5 78 VAL A CA 1
ATOM 596 C C . VAL A 1 78 ? 6.047 -35.062 5.488 1 97.5 78 VAL A C 1
ATOM 598 O O . VAL A 1 78 ? 6.828 -35.031 4.531 1 97.5 78 VAL A O 1
ATOM 601 N N . LYS A 1 79 ? 5.195 -36.062 5.691 1 97.81 79 LYS A N 1
ATOM 602 C CA . LYS A 1 79 ? 5.148 -37.188 4.738 1 97.81 79 LYS A CA 1
ATOM 603 C C . LYS A 1 79 ? 4.895 -36.688 3.322 1 97.81 79 LYS A C 1
ATOM 605 O O . LYS A 1 79 ? 3.979 -35.875 3.094 1 97.81 79 LYS A O 1
ATOM 610 N N . SER A 1 80 ? 5.695 -37.156 2.424 1 98.75 80 SER A N 1
ATOM 611 C CA . SER A 1 80 ? 5.57 -36.719 1.039 1 98.75 80 SER A CA 1
ATOM 612 C C . SER A 1 80 ? 6.254 -37.719 0.086 1 98.75 80 SER A C 1
ATOM 614 O O . SER A 1 80 ? 6.863 -38.688 0.521 1 98.75 80 SER A O 1
ATOM 616 N N . TYR A 1 81 ? 6.039 -37.469 -1.16 1 98.88 81 TYR A N 1
ATOM 617 C CA . TYR A 1 81 ? 6.578 -38.312 -2.225 1 98.88 81 TYR A CA 1
ATOM 618 C C . TYR A 1 81 ? 7.176 -37.469 -3.338 1 98.88 81 TYR A C 1
ATOM 620 O O . TYR A 1 81 ? 6.645 -36.406 -3.674 1 98.88 81 TYR A O 1
ATOM 628 N N . SER A 1 82 ? 8.305 -37.906 -3.883 1 98.94 82 SER A N 1
ATOM 629 C CA . SER A 1 82 ? 8.891 -37.125 -4.984 1 98.94 82 SER A CA 1
ATOM 630 C C . SER A 1 82 ? 9.594 -38.062 -5.973 1 98.94 82 SER A C 1
ATOM 632 O O . SER A 1 82 ? 9.836 -39.25 -5.668 1 98.94 82 SER A O 1
ATOM 634 N N . GLY A 1 83 ? 9.828 -37.562 -7.137 1 98.88 83 GLY A N 1
ATOM 635 C CA . GLY A 1 83 ? 10.516 -38.281 -8.195 1 98.88 83 GLY A CA 1
ATOM 636 C C . GLY A 1 83 ? 10.305 -37.656 -9.57 1 98.88 83 GLY A C 1
ATOM 637 O O . GLY A 1 83 ? 9.797 -36.531 -9.68 1 98.88 83 GLY A O 1
ATOM 638 N N . TYR A 1 84 ? 10.812 -38.406 -10.578 1 98.94 84 TYR A N 1
ATOM 639 C CA . TYR A 1 84 ? 10.727 -37.906 -11.953 1 98.94 84 TYR A CA 1
ATOM 640 C C . TYR A 1 84 ? 9.719 -38.719 -12.75 1 98.94 84 TYR A C 1
ATOM 642 O O . TYR A 1 84 ? 9.617 -39.938 -12.586 1 98.94 84 TYR A O 1
ATOM 650 N N . LEU A 1 85 ? 9 -38.094 -13.586 1 98.94 85 LEU A N 1
ATOM 651 C CA . LEU A 1 85 ? 8.141 -38.688 -14.586 1 98.94 85 LEU A CA 1
ATOM 652 C C . LEU A 1 85 ? 8.617 -38.344 -15.992 1 98.94 85 LEU A C 1
ATOM 654 O O . LEU A 1 85 ? 8.688 -37.188 -16.359 1 98.94 85 LEU A O 1
ATOM 658 N N . THR A 1 86 ? 8.922 -39.344 -16.766 1 98.88 86 THR A N 1
ATOM 659 C CA . THR A 1 86 ? 9.305 -39.125 -18.156 1 98.88 86 THR A CA 1
ATOM 660 C C . THR A 1 86 ? 8.078 -38.844 -19.016 1 98.88 86 THR A C 1
ATOM 662 O O . THR A 1 86 ? 7.199 -39.719 -19.156 1 98.88 86 THR A O 1
ATOM 665 N N . VAL A 1 87 ? 8.094 -37.688 -19.641 1 98.75 87 VAL A N 1
ATOM 666 C CA . VAL A 1 87 ? 6.883 -37.281 -20.344 1 98.75 87 VAL A CA 1
ATOM 667 C C . VAL A 1 87 ? 7.129 -37.312 -21.844 1 98.75 87 VAL A C 1
ATOM 669 O O . VAL A 1 87 ? 6.18 -37.281 -22.641 1 98.75 87 VAL A O 1
ATOM 672 N N . ASN A 1 88 ? 8.344 -37.312 -22.25 1 98.31 88 ASN A N 1
ATOM 673 C CA . ASN A 1 88 ? 8.75 -37.469 -23.641 1 98.31 88 ASN A CA 1
ATOM 674 C C . ASN A 1 88 ? 10.055 -38.25 -23.766 1 98.31 88 ASN A C 1
ATOM 676 O O . ASN A 1 88 ? 11.133 -37.688 -23.531 1 98.31 88 ASN A O 1
ATOM 680 N N . LYS A 1 89 ? 10 -39.438 -24.172 1 97.56 89 LYS A N 1
ATOM 681 C CA . LYS A 1 89 ? 11.164 -40.312 -24.25 1 97.56 89 LYS A CA 1
ATOM 682 C C . LYS A 1 89 ? 12.109 -39.875 -25.359 1 97.56 89 LYS A C 1
ATOM 684 O O . LYS A 1 89 ? 13.328 -40 -25.219 1 97.56 89 LYS A O 1
ATOM 689 N N . THR A 1 90 ? 11.539 -39.438 -26.422 1 97.44 90 THR A N 1
ATOM 690 C CA . THR A 1 90 ? 12.328 -39 -27.562 1 97.44 90 THR A CA 1
ATOM 691 C C . THR A 1 90 ? 13.305 -37.906 -27.172 1 97.44 90 THR A C 1
ATOM 693 O O . THR A 1 90 ? 14.453 -37.875 -27.625 1 97.44 90 THR A O 1
ATOM 696 N N . HIS A 1 91 ? 12.859 -37.062 -26.312 1 97.69 91 HIS A N 1
ATOM 697 C CA . HIS A 1 91 ? 13.656 -35.906 -25.938 1 97.69 91 HIS A CA 1
ATOM 698 C C . HIS A 1 91 ? 14.219 -36.031 -24.531 1 97.69 91 HIS A C 1
ATOM 700 O O . HIS A 1 91 ? 14.773 -35.094 -23.984 1 97.69 91 HIS A O 1
ATOM 706 N N . ASN A 1 92 ? 14.008 -37.219 -23.969 1 98 92 ASN A N 1
ATOM 707 C CA . ASN A 1 92 ? 14.406 -37.438 -22.578 1 98 92 ASN A CA 1
ATOM 708 C C . ASN A 1 92 ? 13.859 -36.375 -21.656 1 98 92 ASN A C 1
ATOM 710 O O . ASN A 1 92 ? 14.602 -35.781 -20.875 1 98 92 ASN A O 1
ATOM 714 N N . SER A 1 93 ? 12.625 -36 -21.891 1 98.75 93 SER A N 1
ATOM 715 C CA . SER A 1 93 ? 11.969 -34.969 -21.078 1 98.75 93 SER A CA 1
ATOM 716 C C . SER A 1 93 ? 11.398 -35.562 -19.797 1 98.75 93 SER A C 1
ATOM 718 O O . SER A 1 93 ? 10.578 -36.469 -19.844 1 98.75 93 SER A O 1
ATOM 720 N N . ASN A 1 94 ? 11.828 -35.031 -18.688 1 98.88 94 ASN A N 1
ATOM 721 C CA . ASN A 1 94 ? 11.43 -35.531 -17.375 1 98.88 94 ASN A CA 1
ATOM 722 C C . ASN A 1 94 ? 10.953 -34.375 -16.469 1 98.88 94 ASN A C 1
ATOM 724 O O . ASN A 1 94 ? 11.633 -33.344 -16.344 1 98.88 94 ASN A O 1
ATOM 728 N N . LEU A 1 95 ? 9.805 -34.5 -15.898 1 98.94 95 LEU A N 1
ATOM 729 C CA . LEU A 1 95 ? 9.273 -33.562 -14.93 1 98.94 95 LEU A CA 1
ATOM 730 C C . LEU A 1 95 ? 9.484 -34.062 -13.5 1 98.94 95 LEU A C 1
ATOM 732 O O . LEU A 1 95 ? 9.188 -35.219 -13.203 1 98.94 95 LEU A O 1
ATOM 736 N N . PHE A 1 96 ? 10.039 -33.219 -12.68 1 98.94 96 PHE A N 1
ATOM 737 C CA . PHE A 1 96 ? 10.164 -33.5 -11.25 1 98.94 96 PHE A CA 1
ATOM 738 C C . PHE A 1 96 ? 8.898 -33.094 -10.508 1 98.94 96 PHE A C 1
ATOM 740 O O . PHE A 1 96 ? 8.391 -32 -10.703 1 98.94 96 PHE A O 1
ATOM 747 N N . PHE A 1 97 ? 8.359 -33.969 -9.664 1 98.94 97 PHE A N 1
ATOM 748 C CA . PHE A 1 97 ? 7.207 -33.625 -8.836 1 98.94 97 PHE A CA 1
ATOM 749 C C . PHE A 1 97 ? 7.504 -33.844 -7.363 1 98.94 97 PHE A C 1
ATOM 751 O O . PHE A 1 97 ? 8.383 -34.656 -7.023 1 98.94 97 PHE A O 1
ATOM 758 N N . TRP A 1 98 ? 6.922 -33.094 -6.551 1 98.94 98 TRP A N 1
ATOM 759 C CA . TRP A 1 98 ? 6.883 -33.281 -5.102 1 98.94 98 TRP A CA 1
ATOM 760 C C . TRP A 1 98 ? 5.449 -33.219 -4.586 1 98.94 98 TRP A C 1
ATOM 762 O O . TRP A 1 98 ? 4.789 -32.188 -4.691 1 98.94 98 TRP A O 1
ATOM 772 N N . PHE A 1 99 ? 4.961 -34.375 -4.039 1 98.94 99 PHE A N 1
ATOM 773 C CA . PHE A 1 99 ? 3.561 -34.531 -3.67 1 98.94 99 PHE A CA 1
ATOM 774 C C . PHE A 1 99 ? 3.408 -34.625 -2.158 1 98.94 99 PHE A C 1
ATOM 776 O O . PHE A 1 99 ? 4.105 -35.406 -1.512 1 98.94 99 PHE A O 1
ATOM 783 N N . PHE A 1 100 ? 2.504 -33.844 -1.626 1 98.94 100 PHE A N 1
ATOM 784 C CA . PHE A 1 100 ? 2.182 -33.844 -0.204 1 98.94 100 PHE A CA 1
ATOM 785 C C . PHE A 1 100 ? 0.717 -34.188 0.02 1 98.94 100 PHE A C 1
ATOM 787 O O . PHE A 1 100 ? -0.169 -33.375 -0.211 1 98.94 100 PHE A O 1
ATOM 794 N N . PRO A 1 101 ? 0.459 -35.469 0.503 1 98.69 101 PRO A N 1
ATOM 795 C CA . PRO A 1 101 ? -0.916 -35.719 0.944 1 98.69 101 PRO A CA 1
ATOM 796 C C . PRO A 1 101 ? -1.378 -34.719 2.016 1 98.69 101 PRO A C 1
ATOM 798 O O . PRO A 1 101 ? -0.585 -34.312 2.867 1 98.69 101 PRO A O 1
ATOM 801 N N . ALA A 1 102 ? -2.652 -34.406 1.916 1 98.62 102 ALA A N 1
ATOM 802 C CA . ALA A 1 102 ? -3.207 -33.5 2.934 1 98.62 102 ALA A CA 1
ATOM 803 C C . ALA A 1 102 ? -2.965 -34.062 4.336 1 98.62 102 ALA A C 1
ATOM 805 O O . ALA A 1 102 ? -3.002 -35.281 4.547 1 98.62 102 ALA A O 1
ATOM 806 N N . GLN A 1 103 ? -2.758 -33.156 5.23 1 96.12 103 GLN A N 1
ATOM 807 C CA . GLN A 1 103 ? -2.52 -33.562 6.605 1 96.12 103 GLN A CA 1
ATOM 808 C C . GLN A 1 103 ? -3.805 -34.062 7.266 1 96.12 103 GLN A C 1
ATOM 810 O O . GLN A 1 103 ? -3.768 -34.906 8.148 1 96.12 103 GLN A O 1
ATOM 815 N N . LYS A 1 104 ? -4.887 -33.531 6.75 1 92.69 104 LYS A N 1
ATOM 816 C CA . LYS A 1 104 ? -6.18 -33.938 7.277 1 92.69 104 LYS A CA 1
ATOM 817 C C . LYS A 1 104 ? -6.984 -34.688 6.219 1 92.69 104 LYS A C 1
ATOM 819 O O . LYS A 1 104 ? -7.324 -34.125 5.176 1 92.69 104 LYS A O 1
ATOM 824 N N . GLN A 1 105 ? -7.312 -35.938 6.406 1 95 105 GLN A N 1
ATOM 825 C CA . GLN A 1 105 ? -8.172 -36.812 5.59 1 95 105 GLN A CA 1
ATOM 826 C C . GLN A 1 105 ? -7.746 -36.781 4.129 1 95 105 GLN A C 1
ATOM 828 O O . GLN A 1 105 ? -8.555 -36.469 3.244 1 95 105 GLN A O 1
ATOM 833 N N . PRO A 1 106 ? -6.547 -37.156 3.877 1 96.5 106 PRO A N 1
ATOM 834 C CA . PRO A 1 106 ? -6.035 -37.094 2.506 1 96.5 106 PRO A CA 1
ATOM 835 C C . PRO A 1 106 ? -6.852 -37.938 1.532 1 96.5 106 PRO A C 1
ATOM 837 O O . PRO A 1 106 ? -6.852 -37.688 0.327 1 96.5 106 PRO A O 1
ATOM 840 N N . GLU A 1 107 ? -7.605 -38.906 1.974 1 96.19 107 GLU A N 1
ATOM 841 C CA . GLU A 1 107 ? -8.383 -39.781 1.114 1 96.19 107 GLU A CA 1
ATOM 842 C C . GLU A 1 107 ? -9.5 -39.031 0.404 1 96.19 107 GLU A C 1
ATOM 844 O O . GLU A 1 107 ? -9.938 -39.438 -0.678 1 96.19 107 GLU A O 1
ATOM 849 N N . ASP A 1 108 ? -9.906 -37.938 1.016 1 96.75 108 ASP A N 1
ATOM 850 C CA . ASP A 1 108 ? -11.031 -37.219 0.449 1 96.75 108 ASP A CA 1
ATOM 851 C C . ASP A 1 108 ? -10.625 -35.781 0.092 1 96.75 108 ASP A C 1
ATOM 853 O O . ASP A 1 108 ? -11.344 -35.094 -0.637 1 96.75 108 ASP A O 1
ATOM 857 N N . ALA A 1 109 ? -9.461 -35.375 0.548 1 98.38 109 ALA A N 1
ATOM 858 C CA . ALA A 1 109 ? -9.031 -34 0.323 1 98.38 109 ALA A CA 1
ATOM 859 C C . ALA A 1 109 ? -8.766 -33.75 -1.158 1 98.38 109 ALA A C 1
ATOM 861 O O . ALA A 1 109 ? -8.172 -34.594 -1.845 1 98.38 109 ALA A O 1
ATOM 862 N N . PRO A 1 110 ? -9.242 -32.594 -1.611 1 98.75 110 PRO A N 1
ATOM 863 C CA . PRO A 1 110 ? -8.93 -32.281 -3.002 1 98.75 110 PRO A CA 1
ATOM 864 C C . PRO A 1 110 ? -7.426 -32.25 -3.281 1 98.75 110 PRO A C 1
ATOM 866 O O . PRO A 1 110 ? -6.633 -31.938 -2.393 1 98.75 110 PRO A O 1
ATOM 869 N N . VAL A 1 111 ? -7.062 -32.625 -4.508 1 98.88 111 VAL 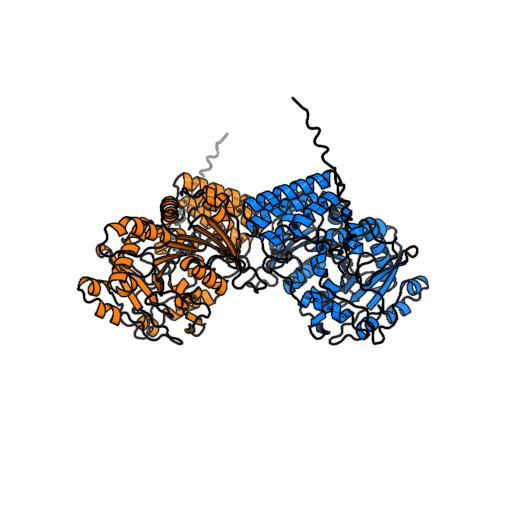A N 1
ATOM 870 C CA . VAL A 1 111 ? -5.684 -32.531 -4.977 1 98.88 111 VAL A CA 1
ATOM 871 C C . VAL A 1 111 ? -5.48 -31.266 -5.801 1 98.88 111 VAL A C 1
ATOM 873 O O . VAL A 1 111 ? -6.18 -31.047 -6.793 1 98.88 111 VAL A O 1
ATOM 876 N N . LEU A 1 112 ? -4.59 -30.422 -5.387 1 98.94 112 LEU A N 1
ATOM 877 C CA . LEU A 1 112 ? -4.262 -29.203 -6.109 1 98.94 112 LEU A CA 1
ATOM 878 C C . LEU A 1 112 ? -2.889 -29.312 -6.766 1 98.94 112 LEU A C 1
ATOM 880 O O . LEU A 1 112 ? -1.89 -29.562 -6.086 1 98.94 112 LEU A O 1
ATOM 884 N N . LEU A 1 113 ? -2.881 -29.125 -8.031 1 98.94 113 LEU A N 1
ATOM 885 C CA . LEU A 1 113 ? -1.629 -28.938 -8.758 1 98.94 113 LEU A CA 1
ATOM 886 C C . LEU A 1 113 ? -1.155 -27.484 -8.648 1 98.94 113 LEU A C 1
ATOM 888 O O . LEU A 1 113 ? -1.94 -26.562 -8.836 1 98.94 113 LEU A O 1
ATOM 892 N N . TRP A 1 114 ? 0.1 -27.328 -8.297 1 98.94 114 TRP A N 1
ATOM 893 C CA . TRP A 1 114 ? 0.67 -25.984 -8.266 1 98.94 114 TRP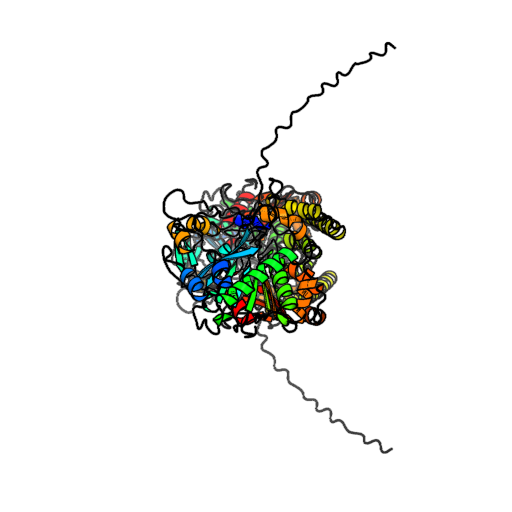 A CA 1
ATOM 894 C C . TRP A 1 114 ? 1.731 -25.812 -9.344 1 98.94 114 TRP A C 1
ATOM 896 O O . TRP A 1 114 ? 2.668 -26.609 -9.43 1 98.94 114 TRP A O 1
ATOM 906 N N . LEU A 1 115 ? 1.541 -24.781 -10.125 1 98.88 115 LEU A N 1
ATOM 907 C CA . LEU A 1 115 ? 2.48 -24.406 -11.172 1 98.88 115 LEU A CA 1
ATOM 908 C C . LEU A 1 115 ? 2.984 -22.984 -10.977 1 98.88 115 LEU A C 1
ATOM 910 O O . LEU A 1 115 ? 2.201 -22.031 -11.023 1 98.88 115 LEU A O 1
ATOM 914 N N . GLN A 1 116 ? 4.277 -22.984 -10.805 1 97.62 116 GLN A N 1
ATOM 915 C CA . GLN A 1 116 ? 4.895 -21.672 -10.633 1 97.62 116 GLN A CA 1
ATOM 916 C C . GLN A 1 116 ? 4.988 -20.922 -11.961 1 97.62 116 GLN A C 1
ATOM 918 O O . GLN A 1 116 ? 5.027 -21.547 -13.023 1 97.62 116 GLN A O 1
ATOM 923 N N . GLY A 1 117 ? 4.988 -19.641 -11.898 1 95.38 117 GLY A N 1
ATOM 924 C CA . GLY A 1 117 ? 5.117 -18.859 -13.109 1 95.38 117 GLY A CA 1
ATOM 925 C C . GLY A 1 117 ? 6.551 -18.688 -13.57 1 95.38 117 GLY A C 1
ATOM 926 O O . GLY A 1 117 ? 7.316 -19.656 -13.586 1 95.38 117 GLY A O 1
ATOM 927 N N . GLY A 1 118 ? 6.906 -17.672 -14.047 1 90.06 118 GLY A N 1
ATOM 928 C CA . GLY A 1 118 ? 8.195 -17.375 -14.641 1 90.06 118 GLY A CA 1
ATOM 929 C C . GLY A 1 118 ? 8.086 -16.719 -16.016 1 90.06 118 GLY A C 1
ATOM 930 O O . GLY A 1 118 ? 7.707 -15.555 -16.125 1 90.06 118 GLY A O 1
ATOM 931 N N . PRO A 1 119 ? 8.188 -17.344 -17.062 1 92.44 119 PRO A N 1
ATOM 932 C CA . PRO A 1 119 ? 8.344 -18.797 -17.188 1 92.44 119 PRO A CA 1
ATOM 933 C C . PRO A 1 119 ? 9.695 -19.297 -16.672 1 92.44 119 PRO A C 1
ATOM 935 O O . PRO A 1 119 ? 10.664 -18.516 -16.625 1 92.44 119 PRO A O 1
ATOM 938 N N . GLY A 1 120 ? 9.656 -20.531 -16.234 1 93.25 120 GLY A N 1
ATOM 939 C CA . GLY A 1 120 ? 10.875 -21.172 -15.781 1 93.25 120 GLY A CA 1
ATOM 940 C C . GLY A 1 120 ? 11.078 -21.078 -14.281 1 93.25 120 GLY A C 1
ATOM 941 O O . GLY A 1 120 ? 12.148 -21.406 -13.773 1 93.25 120 GLY A O 1
ATOM 942 N N . GLY A 1 121 ? 10.094 -20.594 -13.633 1 95.31 121 GLY A N 1
ATOM 943 C CA . GLY A 1 121 ? 10.164 -20.594 -12.18 1 95.31 121 GLY A CA 1
ATOM 944 C C . GLY A 1 121 ? 9.852 -21.938 -11.562 1 95.31 121 GLY A C 1
ATOM 945 O O . GLY A 1 121 ? 8.859 -22.578 -11.914 1 95.31 121 GLY A O 1
ATOM 946 N N . SER A 1 122 ? 10.664 -22.344 -10.641 1 97.62 122 SER A N 1
ATOM 947 C CA . SER A 1 122 ? 10.484 -23.641 -10.008 1 97.62 122 SER A CA 1
ATOM 948 C C . SER A 1 122 ? 9.289 -23.625 -9.047 1 97.62 122 SER A C 1
ATOM 950 O O . SER A 1 122 ? 9.094 -22.656 -8.312 1 97.62 122 SER A O 1
ATOM 952 N N . SER A 1 123 ? 8.555 -24.703 -9 1 98.38 123 SER A N 1
ATOM 953 C CA . SER A 1 123 ? 7.441 -24.844 -8.062 1 98.38 123 SER A CA 1
ATOM 954 C C . SER A 1 123 ? 7.941 -25.047 -6.633 1 98.38 123 SER A C 1
ATOM 956 O O . SER A 1 123 ? 7.168 -24.922 -5.68 1 98.38 123 SER A O 1
ATOM 958 N N . MET A 1 124 ? 9.234 -25.266 -6.484 1 98.25 124 MET A N 1
ATOM 959 C CA . MET A 1 124 ? 9.812 -25.281 -5.141 1 98.25 124 MET A CA 1
ATOM 960 C C . MET A 1 124 ? 9.672 -23.922 -4.465 1 98.25 124 MET A C 1
ATOM 962 O O . MET A 1 124 ? 9.648 -23.844 -3.238 1 98.25 124 MET A O 1
ATOM 966 N N . PHE A 1 125 ? 9.547 -22.922 -5.305 1 98.06 125 PHE A N 1
ATOM 967 C CA . PHE A 1 125 ? 9.289 -21.594 -4.738 1 98.06 125 PHE A CA 1
ATOM 968 C C . PHE A 1 125 ? 7.953 -21.578 -4.008 1 98.06 125 PHE A C 1
ATOM 970 O O . PHE A 1 125 ? 7.871 -21.094 -2.873 1 98.06 125 PHE A O 1
ATOM 977 N N . GLY A 1 126 ? 6.922 -22.062 -4.656 1 98.44 126 GLY A N 1
ATOM 978 C CA . GLY A 1 126 ? 5.641 -22.172 -3.986 1 98.44 126 GLY A CA 1
ATOM 979 C C . GLY A 1 126 ? 5.691 -23.062 -2.748 1 98.44 126 GLY A C 1
ATOM 980 O O . GLY A 1 126 ? 5.074 -22.734 -1.73 1 98.44 126 GLY A O 1
ATOM 981 N N . LEU A 1 127 ? 6.457 -24.109 -2.789 1 98.69 127 LEU A N 1
ATOM 982 C CA . LEU A 1 127 ? 6.582 -25.078 -1.71 1 98.69 127 LEU A CA 1
ATOM 983 C C . LEU A 1 127 ? 7.277 -24.469 -0.5 1 98.69 127 LEU A C 1
ATOM 985 O O . LEU A 1 127 ? 6.797 -24.594 0.628 1 98.69 127 LEU A O 1
ATOM 989 N N . PHE A 1 128 ? 8.344 -23.75 -0.75 1 98.5 128 PHE A N 1
ATOM 990 C CA . PHE A 1 128 ? 9.211 -23.359 0.352 1 98.5 128 PHE A CA 1
ATOM 991 C C . PHE A 1 128 ? 8.93 -21.906 0.764 1 98.5 128 PHE A C 1
ATOM 993 O O . PHE A 1 128 ? 9.211 -21.516 1.901 1 98.5 128 PHE A O 1
ATOM 1000 N N . VAL A 1 129 ? 8.32 -21.062 -0.151 1 98.25 129 VAL A N 1
ATOM 1001 C CA . VAL A 1 129 ? 8.211 -19.641 0.112 1 98.25 129 VAL A CA 1
ATOM 1002 C C . VAL A 1 129 ? 6.746 -19.25 0.282 1 98.25 129 VAL A C 1
ATOM 1004 O O . VAL A 1 129 ? 6.406 -18.422 1.136 1 98.25 129 VAL A O 1
ATOM 1007 N N . GLU A 1 130 ? 5.887 -19.844 -0.404 1 98.5 130 GLU A N 1
ATOM 1008 C CA . GLU A 1 130 ? 4.531 -19.312 -0.5 1 98.5 130 GLU A CA 1
ATOM 1009 C C . GLU A 1 130 ? 3.58 -20.047 0.434 1 98.5 130 GLU A C 1
ATOM 1011 O O . GLU A 1 130 ? 3.016 -19.453 1.354 1 98.5 130 GLU A O 1
ATOM 1016 N N . HIS A 1 131 ? 3.338 -21.359 0.163 1 98.81 131 HIS A N 1
ATOM 1017 C CA . HIS A 1 131 ? 2.191 -21.922 0.869 1 98.81 131 HIS A CA 1
ATOM 1018 C C . HIS A 1 131 ? 2.408 -23.391 1.176 1 98.81 131 HIS A C 1
ATOM 1020 O O . HIS A 1 131 ? 1.521 -24.062 1.718 1 98.81 131 HIS A O 1
ATOM 1026 N N . GLY A 1 132 ? 3.559 -23.984 0.811 1 98.75 132 GLY A N 1
ATOM 1027 C CA . GLY A 1 132 ? 3.844 -25.375 1.158 1 98.75 132 GLY A CA 1
ATOM 1028 C C . GLY A 1 132 ? 3.979 -25.594 2.652 1 98.75 132 GLY A C 1
ATOM 1029 O O . GLY A 1 132 ? 3.736 -24.688 3.447 1 98.75 132 GLY A O 1
ATOM 1030 N N . PRO A 1 133 ? 4.336 -26.781 3.012 1 98.56 133 PRO A N 1
ATOM 1031 C CA . PRO A 1 133 ? 4.336 -27.109 4.441 1 98.56 133 PRO A CA 1
ATOM 1032 C C . PRO A 1 133 ? 5.547 -26.547 5.176 1 98.56 133 PRO A C 1
ATOM 1034 O O . PRO A 1 133 ? 5.535 -26.453 6.406 1 98.56 133 PRO A O 1
ATOM 1037 N N . TYR A 1 134 ? 6.594 -26.078 4.43 1 98.56 134 TYR A N 1
ATOM 1038 C CA . TYR A 1 134 ? 7.863 -25.766 5.082 1 98.56 134 TYR A CA 1
ATOM 1039 C C . TYR A 1 134 ? 8.18 -24.281 4.988 1 98.56 134 TYR A C 1
ATOM 1041 O O . TYR A 1 134 ? 7.863 -23.625 3.986 1 98.56 134 TYR A O 1
ATOM 1049 N N . VAL A 1 135 ? 8.805 -23.766 6.039 1 98.56 135 VAL A N 1
ATOM 1050 C CA . VAL A 1 135 ? 9.547 -22.516 6.02 1 98.56 135 VAL A CA 1
ATOM 1051 C C . VAL A 1 135 ? 11.047 -22.797 6.117 1 98.56 135 VAL A C 1
ATOM 1053 O O . VAL A 1 135 ? 11.484 -23.547 6.992 1 98.56 135 VAL A O 1
ATOM 1056 N N . VAL A 1 136 ? 11.805 -22.281 5.238 1 98.38 136 VAL A N 1
ATOM 1057 C CA . VAL A 1 136 ? 13.242 -22.5 5.25 1 98.38 136 VAL A CA 1
ATOM 1058 C C . VAL A 1 136 ? 13.93 -21.359 6.008 1 98.38 136 VAL A C 1
ATOM 1060 O O . VAL A 1 136 ? 13.688 -20.188 5.727 1 98.38 136 VAL A O 1
ATOM 1063 N N . HIS A 1 137 ? 14.773 -21.734 6.906 1 98.19 137 HIS A N 1
ATOM 1064 C CA . HIS A 1 137 ? 15.5 -20.75 7.707 1 98.19 137 HIS A CA 1
ATOM 1065 C C . HIS A 1 137 ? 16.906 -20.531 7.16 1 98.19 137 HIS A C 1
ATOM 1067 O O . HIS A 1 137 ? 17.406 -21.344 6.383 1 98.19 137 HIS A O 1
ATOM 1073 N N . LYS A 1 138 ? 17.547 -19.469 7.586 1 96.62 138 LYS A N 1
ATOM 1074 C CA . LYS A 1 138 ? 18.875 -19.094 7.125 1 96.62 138 LYS A CA 1
ATOM 1075 C C . LYS A 1 138 ? 19.906 -20.172 7.445 1 96.62 138 LYS A C 1
ATOM 1077 O O . LYS A 1 138 ? 20.875 -20.359 6.699 1 96.62 138 LYS A O 1
ATOM 1082 N N . ASN A 1 139 ? 19.734 -20.938 8.492 1 97.81 139 ASN A N 1
ATOM 1083 C CA . ASN A 1 139 ? 20.672 -21.984 8.906 1 97.81 139 ASN A CA 1
ATOM 1084 C C . ASN A 1 139 ? 20.422 -23.281 8.164 1 97.81 139 ASN A C 1
ATOM 1086 O O . ASN A 1 139 ? 20.922 -24.344 8.562 1 97.81 139 ASN A O 1
ATOM 1090 N N . LEU A 1 140 ? 19.5 -23.281 7.184 1 96.88 140 LEU A N 1
ATOM 1091 C CA . LEU A 1 140 ? 19.219 -24.391 6.266 1 96.88 140 LEU A CA 1
ATOM 1092 C C . LEU A 1 140 ? 18.484 -25.516 6.977 1 96.88 140 LEU A C 1
ATOM 1094 O O . LEU A 1 140 ? 18.719 -26.688 6.688 1 96.88 140 LEU A O 1
ATOM 1098 N N . THR A 1 141 ? 17.672 -25.141 7.93 1 98.25 141 THR A N 1
ATOM 1099 C CA . THR A 1 141 ? 16.672 -26.031 8.5 1 98.25 141 THR A CA 1
ATOM 1100 C C . THR A 1 141 ? 15.266 -25.625 8.062 1 98.25 141 THR A C 1
ATOM 1102 O O . THR A 1 141 ? 15.062 -24.516 7.555 1 98.25 141 THR A O 1
ATOM 1105 N N . VAL A 1 142 ? 14.367 -26.562 8.211 1 98.44 142 VAL A N 1
ATOM 1106 C CA . VAL A 1 142 ? 12.984 -26.266 7.84 1 98.44 142 VAL A CA 1
ATOM 1107 C C . VAL A 1 142 ? 12.078 -26.391 9.062 1 98.44 142 VAL A C 1
ATOM 1109 O O . VAL A 1 142 ? 12.344 -27.188 9.969 1 98.44 142 VAL A O 1
ATOM 1112 N N . SER A 1 143 ? 11.086 -25.547 9.188 1 98.56 143 SER A N 1
ATOM 1113 C CA . SER A 1 143 ? 9.992 -25.656 10.148 1 98.56 143 SER A CA 1
ATOM 1114 C C . SER A 1 143 ? 8.641 -25.672 9.445 1 98.56 143 SER A C 1
ATOM 1116 O O . SER A 1 143 ? 8.539 -25.297 8.273 1 98.56 143 SER A O 1
ATOM 1118 N N . GLU A 1 144 ? 7.668 -26.141 10.125 1 98.06 144 GLU A N 1
ATOM 1119 C CA . GLU A 1 144 ? 6.324 -26.188 9.555 1 98.06 144 GLU A CA 1
ATOM 1120 C C . GLU A 1 144 ? 5.742 -24.781 9.406 1 98.06 144 GLU A C 1
ATOM 1122 O O . GLU A 1 144 ? 5.906 -23.938 10.289 1 98.06 144 GLU A O 1
ATOM 1127 N N . ARG A 1 145 ? 5.117 -24.594 8.328 1 98.44 145 ARG A N 1
ATOM 1128 C CA . ARG A 1 145 ? 4.441 -23.328 8.055 1 98.44 145 ARG A CA 1
ATOM 1129 C C . ARG A 1 145 ? 3.088 -23.266 8.75 1 98.44 145 ARG A C 1
ATOM 1131 O O . ARG A 1 145 ? 2.338 -24.25 8.75 1 98.44 145 ARG A O 1
ATOM 1138 N N . LYS A 1 146 ? 2.67 -22.125 9.375 1 97.62 146 LYS A N 1
ATOM 1139 C CA . LYS A 1 146 ? 1.434 -21.969 10.141 1 97.62 146 LYS A CA 1
ATOM 1140 C C . LYS A 1 146 ? 0.212 -22.078 9.227 1 97.62 146 LYS A C 1
ATOM 1142 O O . LYS A 1 146 ? -0.757 -22.766 9.562 1 97.62 146 LYS A O 1
ATOM 1147 N N . PHE A 1 147 ? 0.191 -21.484 8.086 1 98.44 147 PHE A N 1
ATOM 1148 C CA . PHE A 1 147 ? -0.95 -21.469 7.176 1 98.44 147 PHE A CA 1
ATOM 1149 C C . PHE A 1 147 ? -0.618 -22.203 5.883 1 98.44 147 PHE A C 1
ATOM 1151 O O . PHE A 1 147 ? -0.813 -21.656 4.789 1 98.44 147 PHE A O 1
ATOM 1158 N N . ALA A 1 148 ? -0.232 -23.453 6.004 1 98.75 148 ALA A N 1
ATOM 1159 C CA . ALA A 1 148 ? 0.124 -24.281 4.852 1 98.75 148 ALA A CA 1
ATOM 1160 C C . ALA A 1 148 ? -1.123 -24.781 4.129 1 98.75 148 ALA A C 1
ATOM 1162 O O . ALA A 1 148 ? -2.1 -25.172 4.77 1 98.75 148 ALA A O 1
ATOM 1163 N N . TRP A 1 149 ? -1.104 -24.719 2.838 1 98.81 149 TRP A N 1
ATOM 1164 C CA . TRP A 1 149 ? -2.219 -25.266 2.072 1 98.81 149 TRP A CA 1
ATOM 1165 C C . TRP A 1 149 ? -2.324 -26.781 2.266 1 98.81 149 TRP A C 1
ATOM 1167 O O . TRP A 1 149 ? -3.418 -27.344 2.191 1 98.81 149 TRP A O 1
ATOM 1177 N N . THR A 1 150 ? -1.203 -27.438 2.65 1 98.69 150 THR A N 1
ATOM 1178 C CA . THR A 1 150 ? -1.155 -28.875 2.838 1 98.69 150 THR A CA 1
ATOM 1179 C C . THR A 1 150 ? -1.953 -29.297 4.07 1 98.69 150 THR A C 1
ATOM 1181 O O . THR A 1 150 ? -2.234 -30.484 4.266 1 98.69 150 THR A O 1
ATOM 1184 N N . SER A 1 151 ? -2.273 -28.359 4.871 1 98.12 151 SER A N 1
ATOM 1185 C CA . SER A 1 151 ? -3.105 -28.688 6.027 1 98.12 151 SER A CA 1
ATOM 1186 C C . SER A 1 151 ? -4.488 -29.156 5.594 1 98.12 151 SER A C 1
ATOM 1188 O O . SER A 1 151 ? -5.121 -29.969 6.285 1 98.12 151 SER A O 1
ATOM 1190 N N . LYS A 1 152 ? -4.91 -28.734 4.398 1 97.5 152 LYS A N 1
ATOM 1191 C CA . LYS A 1 152 ? -6.289 -29 3.994 1 97.5 152 LYS A CA 1
ATOM 1192 C C . LYS A 1 152 ? -6.34 -29.734 2.654 1 97.5 152 LYS A C 1
ATOM 1194 O O . LYS A 1 152 ? -7.301 -30.453 2.367 1 97.5 152 LYS A O 1
ATOM 1199 N N . PHE A 1 153 ? -5.348 -29.547 1.89 1 98.75 153 PHE A N 1
ATOM 1200 C CA . PHE A 1 153 ? -5.367 -30.078 0.528 1 98.75 153 PHE A CA 1
ATOM 1201 C C . PHE A 1 153 ? -4.156 -30.953 0.271 1 98.75 153 PHE A C 1
ATOM 1203 O O . PHE A 1 153 ? -3.1 -30.766 0.88 1 98.75 153 PHE A O 1
ATOM 1210 N N . SER A 1 154 ? -4.336 -32 -0.553 1 98.88 154 SER A N 1
ATOM 1211 C CA . SER A 1 154 ? -3.174 -32.688 -1.126 1 98.88 154 SER A CA 1
ATOM 1212 C C . SER A 1 154 ? -2.537 -31.828 -2.227 1 98.88 154 SER A C 1
ATOM 1214 O O . SER A 1 154 ? -3.205 -31.453 -3.193 1 98.88 154 SER A O 1
ATOM 1216 N N . MET A 1 155 ? -1.292 -31.531 -2.023 1 98.94 155 MET A N 1
ATOM 1217 C CA . MET A 1 155 ? -0.625 -30.578 -2.918 1 98.94 155 MET A CA 1
ATOM 1218 C C . MET A 1 155 ? 0.38 -31.297 -3.812 1 98.94 155 MET A C 1
ATOM 1220 O O . MET A 1 155 ? 1.22 -32.062 -3.326 1 98.94 155 MET A O 1
ATOM 1224 N N . LEU A 1 156 ? 0.268 -31.062 -5.09 1 98.94 156 LEU A N 1
ATOM 1225 C CA . LEU A 1 156 ? 1.201 -31.578 -6.09 1 98.94 156 LEU A CA 1
ATOM 1226 C C . LEU A 1 156 ? 1.989 -30.438 -6.727 1 98.94 156 LEU A C 1
ATOM 1228 O O . LEU A 1 156 ? 1.426 -29.609 -7.453 1 98.94 156 LEU A O 1
ATOM 1232 N N . TYR A 1 157 ? 3.264 -30.375 -6.406 1 98.94 157 TYR A N 1
ATOM 1233 C CA . TYR A 1 157 ? 4.156 -29.391 -7.008 1 98.94 157 TYR A CA 1
ATOM 1234 C C . TYR A 1 157 ? 4.93 -29.984 -8.172 1 98.94 157 TYR A C 1
ATOM 1236 O O . TYR A 1 157 ? 5.57 -31.031 -8.023 1 98.94 157 TYR A O 1
ATOM 1244 N N . ILE A 1 158 ? 4.895 -29.328 -9.336 1 98.94 158 ILE A N 1
ATOM 1245 C CA . ILE A 1 158 ? 5.652 -29.812 -10.484 1 98.94 158 ILE A CA 1
ATOM 1246 C C . ILE A 1 158 ? 6.531 -28.703 -11.039 1 98.94 158 ILE A C 1
ATOM 1248 O O . ILE A 1 158 ? 6.047 -27.594 -11.297 1 98.94 158 ILE A O 1
ATOM 1252 N N . ASP A 1 159 ? 7.832 -28.938 -11.133 1 98.62 159 ASP A N 1
ATOM 1253 C CA . ASP A 1 159 ? 8.711 -28.047 -11.867 1 98.62 159 ASP A CA 1
ATOM 1254 C C . ASP A 1 159 ? 8.367 -28.047 -13.359 1 98.62 159 ASP A C 1
ATOM 1256 O O . ASP A 1 159 ? 8.812 -28.922 -14.102 1 98.62 159 ASP A O 1
ATOM 1260 N N . ASN A 1 160 ? 7.664 -27.109 -13.711 1 98.25 160 ASN A N 1
ATOM 1261 C CA . ASN A 1 160 ? 7.121 -26.984 -15.062 1 98.25 160 ASN A CA 1
ATOM 1262 C C . ASN A 1 160 ? 7.484 -25.641 -15.695 1 98.25 160 ASN A C 1
ATOM 1264 O O . ASN A 1 160 ? 7.473 -24.609 -15.016 1 98.25 160 ASN A O 1
ATOM 1268 N N . PRO A 1 161 ? 7.836 -25.703 -17.094 1 98.31 161 PRO A N 1
ATOM 1269 C CA . PRO A 1 161 ? 7.965 -26.812 -18.031 1 98.31 161 PRO A CA 1
ATOM 1270 C C . PRO A 1 161 ? 9.305 -27.547 -17.906 1 98.31 161 PRO A C 1
ATOM 1272 O O . PRO A 1 161 ? 10.07 -27.266 -16.984 1 98.31 161 PRO A O 1
ATOM 1275 N N . VAL A 1 162 ? 9.453 -28.594 -18.75 1 98.5 162 VAL A N 1
ATOM 1276 C CA . VAL A 1 162 ? 10.742 -29.281 -18.766 1 98.5 162 VAL A CA 1
ATOM 1277 C C . VAL A 1 162 ? 11.867 -28.25 -18.906 1 98.5 162 VAL A C 1
ATOM 1279 O O . VAL A 1 162 ? 11.734 -27.281 -19.656 1 98.5 162 VAL A O 1
ATOM 1282 N N . GLY A 1 163 ? 12.93 -28.422 -18.094 1 97.81 163 GLY A N 1
ATOM 1283 C CA . GLY A 1 163 ? 14.031 -27.469 -18.047 1 97.81 163 GLY A CA 1
ATOM 1284 C C . GLY A 1 163 ? 13.945 -26.516 -16.891 1 97.81 163 GLY A C 1
ATOM 1285 O O . GLY A 1 163 ? 14.828 -25.672 -16.688 1 97.81 163 GLY A O 1
ATOM 1286 N N . THR A 1 164 ? 12.953 -26.641 -16.062 1 97.5 164 THR A N 1
ATOM 1287 C CA . THR A 1 164 ? 12.727 -25.781 -14.914 1 97.5 164 THR A CA 1
ATOM 1288 C C . THR A 1 164 ? 13.102 -26.516 -13.625 1 97.5 164 THR A C 1
ATOM 1290 O O . THR A 1 164 ? 12.656 -27.641 -13.383 1 97.5 164 THR A O 1
ATOM 1293 N N . GLY A 1 165 ? 13.891 -25.812 -12.742 1 97.62 165 GLY A N 1
ATOM 1294 C CA . GLY A 1 165 ? 14.258 -26.453 -11.492 1 97.62 165 GLY A CA 1
ATOM 1295 C C . GLY A 1 165 ? 14.961 -27.781 -11.695 1 97.62 165 GLY A C 1
ATOM 1296 O O . GLY A 1 165 ? 15.969 -27.859 -12.398 1 97.62 165 GLY A O 1
ATOM 1297 N N . PHE A 1 166 ? 14.344 -28.797 -11.117 1 98.5 166 PHE A N 1
ATOM 1298 C CA . PHE A 1 166 ? 14.953 -30.109 -11.234 1 98.5 166 PHE A CA 1
ATOM 1299 C C . PHE A 1 166 ? 14.492 -30.812 -12.508 1 98.5 166 PHE A C 1
ATOM 1301 O O . PHE A 1 166 ? 15.07 -31.828 -12.906 1 98.5 166 PHE A O 1
ATOM 1308 N N . SER A 1 167 ? 13.453 -30.344 -13.117 1 98.75 167 SER A N 1
ATOM 1309 C CA . SER A 1 167 ? 13.031 -30.938 -14.383 1 98.75 167 SER A CA 1
ATOM 1310 C C . SER A 1 167 ? 14.062 -30.672 -15.477 1 98.75 167 SER A C 1
ATOM 1312 O O . SER A 1 167 ? 14.781 -29.672 -15.438 1 98.75 167 SER A O 1
ATOM 1314 N N . PHE A 1 168 ? 14.078 -31.578 -16.453 1 98.44 168 PHE A N 1
ATOM 1315 C CA . PHE A 1 168 ? 15.102 -31.406 -17.484 1 98.44 168 PHE A CA 1
ATOM 1316 C C . PHE A 1 168 ? 14.672 -32.062 -18.797 1 98.44 168 PHE A C 1
ATOM 1318 O O . PHE A 1 168 ? 13.695 -32.812 -18.828 1 98.44 168 PHE A O 1
ATOM 1325 N N . THR A 1 169 ? 15.312 -31.688 -19.859 1 98.62 169 THR A N 1
ATOM 1326 C CA . THR A 1 169 ? 15.125 -32.219 -21.203 1 98.62 169 THR A CA 1
ATOM 1327 C C . THR A 1 169 ? 16.391 -32.031 -22.047 1 98.62 169 THR A C 1
ATOM 1329 O O . THR A 1 169 ? 17.344 -31.375 -21.609 1 98.62 169 THR A O 1
ATOM 1332 N N . ASP A 1 170 ? 16.469 -32.688 -23.156 1 96.38 170 ASP A N 1
ATOM 1333 C CA . ASP A 1 170 ? 17.547 -32.406 -24.094 1 96.38 170 ASP A CA 1
ATOM 1334 C C . ASP A 1 170 ? 17.297 -31.125 -24.859 1 96.38 170 ASP A C 1
ATOM 1336 O O . ASP A 1 170 ? 16.234 -30.5 -24.703 1 96.38 170 ASP A O 1
ATOM 1340 N N . ASP A 1 171 ? 18.203 -30.672 -25.609 1 93.75 171 ASP A N 1
ATOM 1341 C CA . ASP A 1 171 ? 18.188 -29.359 -26.266 1 93.75 171 ASP A CA 1
ATOM 1342 C C . ASP A 1 171 ? 16.984 -29.203 -27.188 1 93.75 171 ASP A C 1
ATOM 1344 O O . ASP A 1 171 ? 16.516 -28.094 -27.422 1 93.75 171 ASP A O 1
ATOM 1348 N N . THR A 1 172 ? 16.406 -30.234 -27.578 1 94 172 THR A N 1
ATOM 1349 C CA . THR A 1 172 ? 15.312 -30.172 -28.547 1 94 172 THR A CA 1
ATOM 1350 C C . THR A 1 172 ? 13.969 -30.391 -27.875 1 94 172 THR A C 1
ATOM 1352 O O . THR A 1 172 ? 12.922 -30.438 -28.531 1 94 172 THR A O 1
ATOM 1355 N N . GLY A 1 173 ? 13.922 -30.547 -26.625 1 97.56 173 GLY A N 1
ATOM 1356 C CA . GLY A 1 173 ? 12.703 -30.938 -25.938 1 97.56 173 GLY A CA 1
ATOM 1357 C C . GLY A 1 173 ? 12.023 -29.797 -25.203 1 97.56 173 GLY A C 1
ATOM 1358 O O . GLY A 1 173 ? 10.938 -29.969 -24.656 1 97.56 173 GLY A O 1
ATOM 1359 N N . TYR A 1 174 ? 12.625 -28.578 -25.281 1 98.12 174 TYR A N 1
ATOM 1360 C CA . TYR A 1 174 ? 12.062 -27.438 -24.547 1 98.12 174 TYR A CA 1
ATOM 1361 C C . TYR A 1 174 ? 10.711 -27.047 -25.125 1 98.12 174 TYR A C 1
ATOM 1363 O O . TYR A 1 174 ? 10.5 -27.094 -26.344 1 98.12 174 TYR A O 1
ATOM 1371 N N . ALA A 1 175 ? 9.797 -26.656 -24.219 1 98.19 175 ALA A N 1
ATOM 1372 C CA . ALA A 1 175 ? 8.5 -26.141 -24.641 1 98.19 175 ALA A CA 1
ATOM 1373 C C . ALA A 1 175 ? 8.648 -24.781 -25.328 1 98.19 175 ALA A C 1
ATOM 1375 O O . ALA A 1 175 ? 9.438 -23.938 -24.891 1 98.19 175 ALA A O 1
ATOM 1376 N N . VAL A 1 176 ? 7.906 -24.547 -26.375 1 97 176 VAL A N 1
ATOM 1377 C CA . VAL A 1 176 ? 7.98 -23.266 -27.078 1 97 176 VAL A CA 1
ATOM 1378 C C . VAL A 1 176 ? 6.598 -22.609 -27.109 1 97 176 VAL A C 1
ATOM 1380 O O . VAL A 1 176 ? 6.453 -21.484 -27.578 1 97 176 VAL A O 1
ATOM 1383 N N . ASN A 1 177 ? 5.59 -23.328 -26.656 1 97 177 ASN A N 1
ATOM 1384 C CA . ASN A 1 177 ? 4.227 -22.828 -26.562 1 97 177 ASN A CA 1
ATOM 1385 C C . ASN A 1 177 ? 3.412 -23.594 -25.516 1 97 177 ASN A C 1
ATOM 1387 O O . ASN A 1 177 ? 3.924 -24.5 -24.875 1 97 177 ASN A O 1
ATOM 1391 N N . GLN A 1 178 ? 2.168 -23.203 -25.391 1 98.19 178 GLN A N 1
ATOM 1392 C CA . GLN A 1 178 ? 1.353 -23.75 -24.312 1 98.19 178 GLN A CA 1
ATOM 1393 C C . GLN A 1 178 ? 0.81 -25.125 -24.672 1 98.19 178 GLN A C 1
ATOM 1395 O O . GLN A 1 178 ? 0.417 -25.906 -23.797 1 98.19 178 GLN A O 1
ATOM 1400 N N . ASP A 1 179 ? 0.799 -25.453 -25.922 1 97.94 179 ASP A N 1
ATOM 1401 C CA . ASP A 1 179 ? 0.473 -26.828 -26.312 1 97.94 179 ASP A CA 1
ATOM 1402 C C . ASP A 1 179 ? 1.52 -27.812 -25.781 1 97.94 179 ASP A C 1
ATOM 1404 O O . ASP A 1 179 ? 1.178 -28.891 -25.297 1 97.94 179 ASP A O 1
ATOM 1408 N N . ASP A 1 180 ? 2.738 -27.453 -25.938 1 98.12 180 ASP A N 1
ATOM 1409 C CA . ASP A 1 180 ? 3.82 -28.281 -25.406 1 98.12 180 ASP A CA 1
ATOM 1410 C C . ASP A 1 180 ? 3.68 -28.469 -23.891 1 98.12 180 ASP A C 1
ATOM 1412 O O . ASP A 1 180 ? 3.814 -29.578 -23.391 1 98.12 180 ASP A O 1
ATOM 1416 N N . VAL A 1 181 ? 3.408 -27.344 -23.25 1 98.44 181 VAL A N 1
ATOM 1417 C CA . VAL A 1 181 ? 3.295 -27.359 -21.797 1 98.44 181 VAL A CA 1
ATOM 1418 C C . VAL A 1 181 ? 2.133 -28.25 -21.375 1 98.44 181 VAL A C 1
ATOM 1420 O O . VAL A 1 181 ? 2.293 -29.125 -20.516 1 98.44 181 VAL A O 1
ATOM 1423 N N . GLY A 1 182 ? 0.958 -28.016 -22 1 98.62 182 GLY A N 1
ATOM 1424 C CA . GLY A 1 182 ? -0.221 -28.797 -21.672 1 98.62 182 GLY A CA 1
ATOM 1425 C C . GLY A 1 182 ? -0.033 -30.281 -21.906 1 98.62 182 GLY A C 1
ATOM 1426 O O . GLY A 1 182 ? -0.432 -31.109 -21.078 1 98.62 182 GLY A O 1
ATOM 1427 N N . ARG A 1 183 ? 0.59 -30.641 -22.984 1 98.06 183 ARG A N 1
ATOM 1428 C CA . ARG A 1 183 ? 0.824 -32.031 -23.344 1 98.06 183 ARG A CA 1
ATOM 1429 C C . ARG A 1 183 ? 1.705 -32.719 -22.312 1 98.06 183 ARG A C 1
ATOM 1431 O O . ARG A 1 183 ? 1.379 -33.812 -21.844 1 98.06 183 ARG A O 1
ATOM 1438 N N . ASP A 1 184 ? 2.791 -32.125 -22.016 1 98.69 184 ASP A N 1
ATOM 1439 C CA . ASP A 1 184 ? 3.73 -32.719 -21.078 1 98.69 184 ASP A CA 1
ATOM 1440 C C . ASP A 1 184 ? 3.115 -32.844 -19.688 1 98.69 184 ASP A C 1
ATOM 1442 O O . ASP A 1 184 ? 3.27 -33.875 -19.016 1 98.69 184 ASP A O 1
ATOM 1446 N N . LEU A 1 185 ? 2.43 -31.828 -19.266 1 98.88 185 LEU A N 1
ATOM 1447 C CA . LEU A 1 185 ? 1.781 -31.859 -17.953 1 98.88 185 LEU A CA 1
ATOM 1448 C C . LEU A 1 185 ? 0.702 -32.938 -17.906 1 98.88 185 LEU A C 1
ATOM 1450 O O . LEU A 1 185 ? 0.542 -33.625 -16.906 1 98.88 185 LEU A O 1
ATOM 1454 N N . TYR A 1 186 ? -0.072 -33.031 -18.984 1 98.69 186 TYR A N 1
ATOM 1455 C CA . TYR A 1 186 ? -1.117 -34.031 -19.031 1 98.69 186 TYR A CA 1
ATOM 1456 C C . TYR A 1 186 ? -0.524 -35.438 -18.922 1 98.69 186 TYR A C 1
ATOM 1458 O O . TYR A 1 186 ? -1.037 -36.281 -18.172 1 98.69 186 TYR A O 1
ATOM 1466 N N . SER A 1 187 ? 0.578 -35.656 -19.625 1 98.38 187 SER A N 1
ATOM 1467 C CA . SER A 1 187 ? 1.282 -36.938 -19.516 1 98.38 187 SER A CA 1
ATOM 1468 C C . SER A 1 187 ? 1.733 -37.188 -18.094 1 98.38 187 SER A C 1
ATOM 1470 O O . SER A 1 187 ? 1.582 -38.312 -17.578 1 98.38 187 SER A O 1
ATOM 1472 N N . ALA A 1 188 ? 2.244 -36.25 -17.453 1 98.88 188 ALA A N 1
ATOM 1473 C CA . ALA A 1 188 ? 2.703 -36.375 -16.078 1 98.88 188 ALA A CA 1
ATOM 1474 C C . ALA A 1 188 ? 1.544 -36.688 -15.141 1 98.88 188 ALA A C 1
ATOM 1476 O O . ALA A 1 188 ? 1.678 -37.562 -14.258 1 98.88 188 ALA A O 1
ATOM 1477 N N . LEU A 1 189 ? 0.421 -36.031 -15.328 1 98.88 189 LEU A N 1
ATOM 1478 C CA . LEU A 1 189 ? -0.726 -36.219 -14.453 1 98.88 189 LEU A CA 1
ATOM 1479 C C . LEU A 1 189 ? -1.287 -37.625 -14.609 1 98.88 189 LEU A C 1
ATOM 1481 O O . LEU A 1 189 ? -1.676 -38.281 -13.625 1 98.88 189 LEU A O 1
ATOM 1485 N N . ILE A 1 190 ? -1.345 -38.156 -15.836 1 98.38 190 ILE A N 1
ATOM 1486 C CA . ILE A 1 190 ? -1.811 -39.5 -16.062 1 98.38 190 ILE A CA 1
ATOM 1487 C C . ILE A 1 190 ? -0.902 -40.5 -15.328 1 98.38 190 ILE A C 1
ATOM 1489 O O . ILE A 1 190 ? -1.382 -41.406 -14.664 1 98.38 190 ILE A O 1
ATOM 1493 N N . GLN A 1 191 ? 0.395 -40.312 -15.438 1 98.69 191 GLN A N 1
ATOM 1494 C CA . GLN A 1 191 ? 1.35 -41.156 -14.75 1 98.69 191 GLN A CA 1
ATOM 1495 C C . GLN A 1 191 ? 1.205 -41.062 -13.234 1 98.69 191 GLN A C 1
ATOM 1497 O O . GLN A 1 191 ? 1.26 -42.062 -12.516 1 98.69 191 GLN A O 1
ATOM 1502 N N . PHE A 1 192 ? 1.028 -39.844 -12.758 1 98.81 192 PHE A N 1
ATOM 1503 C CA . PHE A 1 192 ? 0.866 -39.594 -11.328 1 98.81 192 PHE A CA 1
ATOM 1504 C C . PHE A 1 192 ? -0.313 -40.375 -10.766 1 98.81 192 PHE A C 1
ATOM 1506 O O . PHE A 1 192 ? -0.193 -41.031 -9.727 1 98.81 192 PHE A O 1
ATOM 1513 N N . PHE A 1 193 ? -1.455 -40.312 -11.438 1 98.5 193 PHE A N 1
ATOM 1514 C CA . PHE A 1 193 ? -2.656 -40.969 -10.922 1 98.5 193 PHE A CA 1
ATOM 1515 C C . PHE A 1 193 ? -2.574 -42.469 -11.086 1 98.5 193 PHE A C 1
ATOM 1517 O O . PHE A 1 193 ? -3.299 -43.219 -10.422 1 98.5 193 PHE A O 1
ATOM 1524 N N . ARG A 1 194 ? -1.687 -42.938 -11.945 1 97.81 194 ARG A N 1
ATOM 1525 C CA . ARG A 1 194 ? -1.393 -44.375 -11.977 1 97.81 194 ARG A CA 1
ATOM 1526 C C . ARG A 1 194 ? -0.532 -44.781 -10.789 1 97.81 194 ARG A C 1
ATOM 1528 O O . ARG A 1 194 ? -0.711 -45.875 -10.234 1 97.81 194 ARG A O 1
ATOM 1535 N N . LEU A 1 195 ? 0.327 -43.938 -10.484 1 98.06 195 LEU A N 1
ATOM 1536 C CA . LEU A 1 195 ? 1.223 -44.188 -9.367 1 98.06 195 LEU A CA 1
ATOM 1537 C C . LEU A 1 195 ? 0.478 -44.094 -8.039 1 98.06 195 LEU A C 1
ATOM 1539 O O . LEU A 1 195 ? 0.788 -44.781 -7.086 1 98.06 195 LEU A O 1
ATOM 1543 N N . PHE A 1 196 ? -0.476 -43.156 -7.949 1 98.06 196 PHE A N 1
ATOM 1544 C CA . PHE A 1 196 ? -1.282 -42.906 -6.766 1 98.06 196 PHE A CA 1
ATOM 1545 C C . PHE A 1 196 ? -2.768 -43.031 -7.082 1 98.06 196 PHE A C 1
ATOM 1547 O O . PHE A 1 196 ? -3.518 -42.062 -6.957 1 98.06 196 PHE A O 1
ATOM 1554 N N . PRO A 1 197 ? -3.219 -44.219 -7.336 1 97 197 PRO A N 1
ATOM 1555 C CA . PRO A 1 197 ? -4.59 -44.375 -7.816 1 97 197 PRO A CA 1
ATOM 1556 C C . PRO A 1 197 ? -5.637 -44 -6.777 1 97 197 PRO A C 1
ATOM 1558 O O . PRO A 1 197 ? -6.766 -43.656 -7.137 1 97 197 PRO A O 1
ATOM 1561 N N . GLU A 1 198 ? -5.32 -44.031 -5.516 1 96.69 198 GLU A N 1
ATOM 1562 C CA . GLU A 1 198 ? -6.273 -43.688 -4.457 1 96.69 198 GLU A CA 1
ATOM 1563 C C . GLU A 1 198 ? -6.695 -42.25 -4.508 1 96.69 198 GLU A C 1
ATOM 1565 O O . GLU A 1 198 ? -7.738 -41.875 -3.963 1 96.69 198 GLU A O 1
ATOM 1570 N N . TYR A 1 199 ? -5.926 -41.406 -5.176 1 98.25 199 TYR A N 1
ATOM 1571 C CA . TYR A 1 199 ? -6.219 -39.969 -5.215 1 98.25 199 TYR A CA 1
ATOM 1572 C C . TYR A 1 199 ? -6.98 -39.594 -6.488 1 98.25 199 TYR A C 1
ATOM 1574 O O . TYR A 1 199 ? -7.43 -38.469 -6.641 1 98.25 199 TYR A O 1
ATOM 1582 N N . GLN A 1 200 ? -7.145 -40.5 -7.398 1 97.94 200 GLN A N 1
ATOM 1583 C CA . GLN A 1 200 ? -7.742 -40.25 -8.703 1 97.94 200 GLN A CA 1
ATOM 1584 C C . GLN A 1 200 ? -9.188 -39.781 -8.562 1 97.94 200 GLN A C 1
ATOM 1586 O O . GLN A 1 200 ? -9.656 -38.938 -9.32 1 97.94 200 GLN A O 1
ATOM 1591 N N . LYS A 1 201 ? -9.891 -40.312 -7.602 1 97.62 201 LYS A N 1
ATOM 1592 C CA . LYS A 1 201 ? -11.305 -40 -7.406 1 97.62 201 LYS A CA 1
ATOM 1593 C C . LYS A 1 201 ? -11.492 -38.625 -6.762 1 97.62 201 LYS A C 1
ATOM 1595 O O . LYS A 1 201 ? -12.594 -38.094 -6.773 1 97.62 201 LYS A O 1
ATOM 1600 N N . ASN A 1 202 ? -10.445 -38.125 -6.086 1 98.62 202 ASN A N 1
ATOM 1601 C CA . ASN A 1 202 ? -10.547 -36.844 -5.395 1 98.62 202 ASN A CA 1
ATOM 1602 C C . ASN A 1 202 ? -10.734 -35.688 -6.379 1 98.62 202 ASN A C 1
ATOM 1604 O O . ASN A 1 202 ? -10.32 -35.781 -7.535 1 98.62 202 ASN A O 1
ATOM 1608 N N . ASP A 1 203 ? -11.43 -34.625 -5.906 1 98.69 203 ASP A N 1
ATOM 1609 C CA . ASP A 1 203 ? -11.5 -33.438 -6.719 1 98.69 203 ASP A CA 1
ATOM 1610 C C . ASP A 1 203 ? -10.102 -32.938 -7.086 1 98.69 203 ASP A C 1
ATOM 1612 O O . ASP A 1 203 ? -9.203 -32.938 -6.246 1 98.69 203 ASP A O 1
ATOM 1616 N N . PHE A 1 204 ? -9.93 -32.594 -8.336 1 98.88 204 PHE A N 1
ATOM 1617 C CA . PHE A 1 204 ? -8.641 -32.125 -8.812 1 98.88 204 PHE A CA 1
ATOM 1618 C C . PHE A 1 204 ? -8.734 -30.688 -9.328 1 98.88 204 PHE A C 1
ATOM 1620 O O . PHE A 1 204 ? -9.672 -30.344 -10.055 1 98.88 204 PHE A O 1
ATOM 1627 N N . TYR A 1 205 ? -7.875 -29.828 -8.898 1 98.94 205 TYR A N 1
ATOM 1628 C CA . TYR A 1 205 ? -7.758 -28.453 -9.375 1 98.94 205 TYR A CA 1
ATOM 1629 C C . TYR A 1 205 ? -6.348 -28.172 -9.867 1 98.94 205 TYR A C 1
ATOM 1631 O O . TYR A 1 205 ? -5.371 -28.641 -9.281 1 98.94 205 TYR A O 1
ATOM 1639 N N . ALA A 1 206 ? -6.25 -27.438 -10.945 1 98.94 206 ALA A N 1
ATOM 1640 C CA . ALA A 1 206 ? -4.965 -26.875 -11.344 1 98.94 206 ALA A CA 1
ATOM 1641 C C . ALA A 1 206 ? -4.824 -25.438 -10.844 1 98.94 206 ALA A C 1
ATOM 1643 O O . ALA A 1 206 ? -5.723 -24.609 -11.047 1 98.94 206 ALA A O 1
ATOM 1644 N N . THR A 1 207 ? -3.75 -25.109 -10.156 1 98.94 207 THR A N 1
ATOM 1645 C CA . THR A 1 207 ? -3.527 -23.781 -9.594 1 98.94 207 THR A CA 1
ATOM 1646 C C . THR A 1 207 ? -2.135 -23.266 -9.945 1 98.94 207 THR A C 1
ATOM 1648 O O . THR A 1 207 ? -1.253 -24.047 -10.305 1 98.94 207 THR A O 1
ATOM 1651 N N . GLY A 1 208 ? -1.962 -22.031 -9.953 1 98.75 208 GLY A N 1
ATOM 1652 C CA . GLY A 1 208 ? -0.679 -21.422 -10.25 1 98.75 208 GLY A CA 1
ATOM 1653 C C . GLY A 1 208 ? -0.701 -19.906 -10.133 1 98.75 208 GLY A C 1
ATOM 1654 O O . GLY A 1 208 ? -1.695 -19.328 -9.688 1 98.75 208 GLY A O 1
ATOM 1655 N N . GLU A 1 209 ? 0.392 -19.297 -10.406 1 97.81 209 GLU A N 1
ATOM 1656 C CA . GLU A 1 209 ? 0.51 -17.844 -10.25 1 97.81 209 GLU A CA 1
ATOM 1657 C C . GLU A 1 209 ? 1.368 -17.25 -11.352 1 97.81 209 GLU A C 1
ATOM 1659 O O . GLU A 1 209 ? 2.232 -17.922 -11.914 1 97.81 209 GLU A O 1
ATOM 1664 N N . SER A 1 210 ? 1.17 -15.961 -11.625 1 97.31 210 SER A N 1
ATOM 1665 C CA . SER A 1 210 ? 2.025 -15.203 -12.531 1 97.31 210 SER A CA 1
ATOM 1666 C C . SER A 1 210 ? 1.932 -15.742 -13.961 1 97.31 210 SER A C 1
ATOM 1668 O O . SER A 1 210 ? 0.835 -15.875 -14.508 1 97.31 210 SER A O 1
ATOM 1670 N N . TYR A 1 211 ? 3.035 -16.141 -14.555 1 97 211 TYR A N 1
ATOM 1671 C CA . TYR A 1 211 ? 3.01 -16.672 -15.922 1 97 211 TYR A CA 1
ATOM 1672 C C . TYR A 1 211 ? 2.203 -17.953 -15.992 1 97 211 TYR A C 1
ATOM 1674 O O . TYR A 1 211 ? 1.751 -18.359 -17.062 1 97 211 TYR A O 1
ATOM 1682 N N . ALA A 1 212 ? 1.98 -18.578 -14.844 1 98 212 ALA A N 1
ATOM 1683 C CA . ALA A 1 212 ? 1.137 -19.766 -14.828 1 98 212 ALA A CA 1
ATOM 1684 C C . ALA A 1 212 ? -0.3 -19.422 -15.219 1 98 212 ALA A C 1
ATOM 1686 O O . ALA A 1 212 ? -1.123 -20.312 -15.422 1 98 212 ALA A O 1
ATOM 1687 N N . GLY A 1 213 ? -0.555 -18.172 -15.352 1 98.44 213 GLY A N 1
ATOM 1688 C CA . GLY A 1 213 ? -1.774 -17.766 -16.031 1 98.44 213 GLY A CA 1
ATOM 1689 C C . GLY A 1 213 ? -1.906 -18.359 -17.422 1 98.44 213 GLY A C 1
ATOM 1690 O O . GLY A 1 213 ? -2.998 -18.375 -18 1 98.44 213 GLY A O 1
ATOM 1691 N N . LYS A 1 214 ? -0.827 -18.891 -17.906 1 98.19 214 LYS A N 1
ATOM 1692 C CA . LYS A 1 214 ? -0.822 -19.594 -19.188 1 98.19 214 LYS A CA 1
ATOM 1693 C C . LYS A 1 214 ? -0.761 -21.094 -18.969 1 98.19 214 LYS A C 1
ATOM 1695 O O . LYS A 1 214 ? -1.465 -21.859 -19.656 1 98.19 214 LYS A O 1
ATOM 1700 N N . TYR A 1 215 ? 0.035 -21.531 -18.047 1 98.75 215 TYR A N 1
ATOM 1701 C CA . TYR A 1 215 ? 0.208 -22.953 -17.766 1 98.75 215 TYR A CA 1
ATOM 1702 C C . TYR A 1 215 ? -1.104 -23.594 -17.328 1 98.75 215 TYR A C 1
ATOM 1704 O O . TYR A 1 215 ? -1.469 -24.672 -17.797 1 98.75 215 TYR A O 1
ATOM 1712 N N . VAL A 1 216 ? -1.755 -22.891 -16.438 1 98.94 216 VAL A N 1
ATOM 1713 C CA . VAL A 1 216 ? -2.924 -23.453 -15.758 1 98.94 216 VAL A CA 1
ATOM 1714 C C . VAL A 1 216 ? -4.059 -23.641 -16.766 1 98.94 216 VAL A C 1
ATOM 1716 O O . VAL A 1 216 ? -4.637 -24.719 -16.859 1 98.94 216 VAL A O 1
ATOM 1719 N N . PRO A 1 217 ? -4.363 -22.641 -17.594 1 98.88 217 PRO A N 1
ATOM 1720 C CA . PRO A 1 217 ? -5.371 -22.891 -18.625 1 98.88 217 PRO A CA 1
ATOM 1721 C C . PRO A 1 217 ? -4.938 -23.938 -19.641 1 98.88 217 PRO A C 1
ATOM 1723 O O . PRO A 1 217 ? -5.773 -24.688 -20.156 1 98.88 217 PRO A O 1
ATOM 1726 N N . ALA A 1 218 ? -3.668 -24.016 -19.906 1 98.81 218 ALA A N 1
ATOM 1727 C CA . ALA A 1 218 ? -3.182 -25.016 -20.859 1 98.81 218 ALA A CA 1
ATOM 1728 C C . ALA A 1 218 ? -3.479 -26.422 -20.375 1 98.81 218 ALA A C 1
ATOM 1730 O O . ALA A 1 218 ? -4.07 -27.234 -21.094 1 98.81 218 ALA A O 1
ATOM 1731 N N . ILE A 1 219 ? -3.111 -26.703 -19.156 1 98.94 219 ILE A N 1
ATOM 1732 C CA . ILE A 1 219 ? -3.338 -28.047 -18.641 1 98.94 219 ILE A CA 1
ATOM 1733 C C . ILE A 1 219 ? -4.832 -28.266 -18.422 1 98.94 219 ILE A C 1
ATOM 1735 O O . ILE A 1 219 ? -5.34 -29.375 -18.656 1 98.94 219 ILE A O 1
ATOM 1739 N N . GLY A 1 220 ? -5.566 -27.234 -17.969 1 98.88 220 GLY A N 1
ATOM 1740 C CA . GLY A 1 220 ? -7.012 -27.359 -17.859 1 98.88 220 GLY A CA 1
ATOM 1741 C C . GLY A 1 220 ? -7.688 -27.719 -19.172 1 98.88 220 GLY A C 1
ATOM 1742 O O . GLY A 1 220 ? -8.547 -28.609 -19.203 1 98.88 220 GLY A O 1
ATOM 1743 N N . TYR A 1 221 ? -7.289 -27.047 -20.188 1 98.69 221 TYR A N 1
ATOM 1744 C CA . TYR A 1 221 ? -7.871 -27.281 -21.5 1 98.69 221 TYR A CA 1
ATOM 1745 C C . TYR A 1 221 ? -7.531 -28.688 -22 1 98.69 221 TYR A C 1
ATOM 1747 O O . TYR A 1 221 ? -8.375 -29.359 -22.594 1 98.69 221 TYR A O 1
ATOM 1755 N N . TYR A 1 222 ? -6.316 -29.156 -21.797 1 98.5 222 TYR A N 1
ATOM 1756 C CA . TYR A 1 222 ? -5.918 -30.5 -22.203 1 98.5 222 TYR A CA 1
ATOM 1757 C C . TYR A 1 222 ? -6.742 -31.547 -21.453 1 98.5 222 TYR A C 1
ATOM 1759 O O . TYR A 1 222 ? -7.156 -32.562 -22.047 1 98.5 222 TYR A O 1
ATOM 1767 N N . ILE A 1 223 ? -6.926 -31.359 -20.188 1 98.81 223 ILE A N 1
ATOM 1768 C CA . ILE A 1 223 ? -7.766 -32.281 -19.438 1 98.81 223 ILE A CA 1
ATOM 1769 C C . ILE A 1 223 ? -9.18 -32.281 -20.016 1 98.81 223 ILE A C 1
ATOM 1771 O O . ILE A 1 223 ? -9.758 -33.344 -20.266 1 98.81 223 ILE A O 1
ATOM 1775 N N . HIS A 1 224 ? -9.688 -31.109 -20.219 1 98.56 224 HIS A N 1
ATOM 1776 C CA . HIS A 1 224 ? -11.031 -30.938 -20.75 1 98.56 224 HIS A CA 1
ATOM 1777 C C . HIS A 1 224 ? -11.211 -31.703 -22.047 1 98.56 224 HIS A C 1
ATOM 1779 O O . HIS A 1 224 ? -12.227 -32.375 -22.25 1 98.56 224 HIS A O 1
ATOM 1785 N N . THR A 1 225 ? -10.227 -31.672 -22.922 1 98.25 225 THR A N 1
ATOM 1786 C CA . THR A 1 225 ? -10.383 -32.219 -24.266 1 98.25 225 THR A CA 1
ATOM 1787 C C . THR A 1 225 ? -10.039 -33.688 -24.297 1 98.25 225 THR A C 1
ATOM 1789 O O . THR A 1 225 ? -10.484 -34.406 -25.203 1 98.25 225 THR A O 1
ATOM 1792 N N . HIS A 1 226 ? -9.297 -34.188 -23.312 1 97.75 226 HIS A N 1
ATOM 1793 C CA . HIS A 1 226 ? -8.812 -35.562 -23.422 1 97.75 226 HIS A CA 1
ATOM 1794 C C . HIS A 1 226 ? -9.492 -36.469 -22.406 1 97.75 226 HIS A C 1
ATOM 1796 O O . HIS A 1 226 ? -9.484 -37.719 -22.547 1 97.75 226 HIS A O 1
ATOM 1802 N N . ASN A 1 227 ? -10.047 -35.906 -21.438 1 97.19 227 ASN A N 1
ATOM 1803 C CA . ASN A 1 227 ? -10.586 -36.656 -20.312 1 97.19 227 ASN A CA 1
ATOM 1804 C C . ASN A 1 227 ? -11.648 -37.656 -20.766 1 97.19 227 ASN A C 1
ATOM 1806 O O . ASN A 1 227 ? -11.68 -38.781 -20.297 1 97.19 227 ASN A O 1
ATOM 1810 N N . ALA A 1 228 ? -12.492 -37.25 -21.688 1 94.94 228 ALA A N 1
ATOM 1811 C CA . ALA A 1 228 ? -13.617 -38.094 -22.109 1 94.94 228 ALA A CA 1
ATOM 1812 C C . ALA A 1 228 ? -13.133 -39.406 -22.719 1 94.94 228 ALA A C 1
ATOM 1814 O O . ALA A 1 228 ? -13.734 -40.469 -22.484 1 94.94 228 ALA A O 1
ATOM 1815 N N . ALA A 1 229 ? -12.078 -39.438 -23.375 1 95.25 229 ALA A N 1
ATOM 1816 C CA . ALA A 1 229 ? -11.586 -40.594 -24.094 1 95.25 229 ALA A CA 1
ATOM 1817 C C . ALA A 1 229 ? -10.5 -41.312 -23.297 1 95.25 229 ALA A C 1
ATOM 1819 O O . ALA A 1 229 ? -10.055 -42.406 -23.672 1 95.25 229 ALA A O 1
ATOM 1820 N N . ALA A 1 230 ? -10.164 -40.781 -22.188 1 95.12 230 ALA A N 1
ATOM 1821 C CA . ALA A 1 230 ? -9 -41.281 -21.469 1 95.12 230 ALA A CA 1
ATOM 1822 C C . ALA A 1 230 ? -9.344 -42.531 -20.672 1 95.12 230 ALA A C 1
ATOM 1824 O O . ALA A 1 230 ? -10.477 -42.688 -20.203 1 95.12 230 ALA A O 1
ATOM 1825 N N . LYS A 1 231 ? -8.406 -43.375 -20.594 1 94 231 LYS A N 1
ATOM 1826 C CA . LYS A 1 231 ? -8.555 -44.562 -19.734 1 94 231 LYS A CA 1
ATOM 1827 C C . LYS A 1 231 ? -8.555 -44.156 -18.266 1 94 231 LYS A C 1
ATOM 1829 O O . LYS A 1 231 ? -9.367 -44.656 -17.484 1 94 231 LYS A O 1
ATOM 1834 N N . ILE A 1 232 ? -7.645 -43.375 -17.953 1 94.75 232 ILE A N 1
ATOM 1835 C CA . ILE A 1 232 ? -7.598 -42.781 -16.625 1 94.75 232 ILE A CA 1
ATOM 1836 C C . ILE A 1 232 ? -8.18 -41.375 -16.672 1 94.75 232 ILE A C 1
ATOM 1838 O O . ILE A 1 232 ? -7.594 -40.469 -17.281 1 94.75 232 ILE A O 1
ATOM 1842 N N . LYS A 1 233 ? -9.273 -41.188 -16.016 1 96.94 233 LYS A N 1
ATOM 1843 C CA . LYS A 1 233 ? -9.938 -39.906 -16 1 96.94 233 LYS A CA 1
ATOM 1844 C C . LYS A 1 233 ? -9.516 -39.062 -14.789 1 96.94 233 LYS A C 1
ATOM 1846 O O . LYS A 1 233 ? -9.359 -39.625 -13.695 1 96.94 233 LYS A O 1
ATOM 1851 N N . ILE A 1 234 ? -9.273 -37.906 -15.016 1 98.62 234 ILE A N 1
ATOM 1852 C CA . ILE A 1 234 ? -8.992 -36.938 -13.953 1 98.62 234 ILE A CA 1
ATOM 1853 C C . ILE A 1 234 ? -10.289 -36.281 -13.5 1 98.62 234 ILE A C 1
ATOM 1855 O O . ILE A 1 234 ? -11.086 -35.812 -14.328 1 98.62 234 ILE A O 1
ATOM 1859 N N . ASN A 1 235 ? -10.586 -36.281 -12.18 1 98.62 235 ASN A N 1
ATOM 1860 C CA . ASN A 1 235 ? -11.773 -35.625 -11.633 1 98.62 235 ASN A CA 1
ATOM 1861 C C . ASN A 1 235 ? -11.617 -34.125 -11.562 1 98.62 235 ASN A C 1
ATOM 1863 O O . ASN A 1 235 ? -11.68 -33.531 -10.477 1 98.62 235 ASN A O 1
ATOM 1867 N N . PHE A 1 236 ? -11.492 -33.531 -12.734 1 98.81 236 PHE A N 1
ATOM 1868 C CA . PHE A 1 236 ? -11.156 -32.125 -12.906 1 98.81 236 PHE A CA 1
ATOM 1869 C C . PHE A 1 236 ? -12.344 -31.234 -12.555 1 98.81 236 PHE A C 1
ATOM 1871 O O . PHE A 1 236 ? -13.422 -31.375 -13.141 1 98.81 236 PHE A O 1
ATOM 1878 N N . LYS A 1 237 ? -12.102 -30.281 -11.555 1 98.81 237 LYS A N 1
ATOM 1879 C CA . LYS A 1 237 ? -13.211 -29.484 -11.055 1 98.81 237 LYS A CA 1
ATOM 1880 C C . LYS A 1 237 ? -13 -28 -11.352 1 98.81 237 LYS A C 1
ATOM 1882 O O . LYS A 1 237 ? -13.953 -27.219 -11.352 1 98.81 237 LYS A O 1
ATOM 1887 N N . GLY A 1 238 ? -11.75 -27.625 -11.594 1 98.81 238 GLY A N 1
ATOM 1888 C CA . GLY A 1 238 ? -11.578 -26.203 -11.828 1 98.81 238 GLY A CA 1
ATOM 1889 C C . GLY A 1 238 ? -10.125 -25.766 -11.781 1 98.81 238 GLY A C 1
ATOM 1890 O O . GLY A 1 238 ? -9.219 -26.594 -11.766 1 98.81 238 GLY A O 1
ATOM 1891 N N . ILE A 1 239 ? -9.922 -24.391 -11.883 1 98.94 239 ILE A N 1
ATOM 1892 C CA . ILE A 1 239 ? -8.586 -23.797 -11.875 1 98.94 239 ILE A CA 1
ATOM 1893 C C . ILE A 1 239 ? -8.562 -22.562 -10.984 1 98.94 239 ILE A C 1
ATOM 1895 O O . ILE A 1 239 ? -9.602 -21.922 -10.773 1 98.94 239 ILE A O 1
ATOM 1899 N N . ALA A 1 240 ? -7.414 -22.234 -10.414 1 98.94 240 ALA A N 1
ATOM 1900 C CA . ALA A 1 240 ? -7.16 -21 -9.664 1 98.94 240 ALA A CA 1
ATOM 1901 C C . ALA A 1 240 ? -5.844 -20.359 -10.094 1 98.94 240 ALA A C 1
ATOM 1903 O O . ALA A 1 240 ? -4.801 -21.016 -10.094 1 98.94 240 ALA A O 1
ATOM 1904 N N . ILE A 1 241 ? -5.902 -19.109 -10.469 1 98.88 241 ILE A N 1
ATOM 1905 C CA . ILE A 1 241 ? -4.723 -18.422 -10.969 1 98.88 241 ILE A CA 1
ATOM 1906 C C . ILE A 1 241 ? -4.5 -17.141 -10.18 1 98.88 241 ILE A C 1
ATOM 1908 O O . ILE A 1 241 ? -5.363 -16.25 -10.164 1 98.88 241 ILE A O 1
ATOM 1912 N N . GLY A 1 242 ? -3.379 -17.031 -9.508 1 98.69 242 GLY A N 1
ATOM 1913 C CA . GLY A 1 242 ? -3.002 -15.82 -8.797 1 98.69 242 GLY A CA 1
ATOM 1914 C C . GLY A 1 242 ? -2.145 -14.883 -9.625 1 98.69 242 GLY A C 1
ATOM 1915 O O . GLY A 1 242 ? -1.142 -15.297 -10.203 1 98.69 242 GLY A O 1
ATOM 1916 N N . ASP A 1 243 ? -2.555 -13.648 -9.688 1 98.31 243 ASP A N 1
ATOM 1917 C CA . ASP A 1 243 ? -1.757 -12.656 -10.406 1 98.31 243 ASP A CA 1
ATOM 1918 C C . ASP A 1 243 ? -1.312 -13.188 -11.766 1 98.31 243 ASP A C 1
ATOM 1920 O O . ASP A 1 243 ? -0.126 -13.133 -12.102 1 98.31 243 ASP A O 1
ATOM 1924 N N . GLY A 1 244 ? -2.26 -13.648 -12.516 1 98.38 244 GLY A N 1
ATOM 1925 C CA . GLY A 1 244 ? -1.965 -14.414 -13.719 1 98.38 244 GLY A CA 1
ATOM 1926 C C . GLY A 1 244 ? -1.801 -13.555 -14.953 1 98.38 244 GLY A C 1
ATOM 1927 O O . GLY A 1 244 ? -2.627 -12.672 -15.219 1 98.38 244 GLY A O 1
ATOM 1928 N N . LEU A 1 245 ? -0.747 -13.719 -15.656 1 97.81 245 LEU A N 1
ATOM 1929 C CA . LEU A 1 245 ? -0.606 -13.148 -16.984 1 97.81 245 LEU A CA 1
ATOM 1930 C C . LEU A 1 245 ? -1.376 -13.969 -18.016 1 97.81 245 LEU A C 1
ATOM 1932 O O . LEU A 1 245 ? -0.908 -15.023 -18.453 1 97.81 245 LEU A O 1
ATOM 1936 N N . CYS A 1 246 ? -2.525 -13.445 -18.484 1 98.25 246 CYS A N 1
ATOM 1937 C CA . CYS A 1 246 ? -3.414 -14.234 -19.328 1 98.25 246 CYS A CA 1
ATOM 1938 C C . CYS A 1 246 ? -3.574 -13.586 -20.703 1 98.25 246 CYS A C 1
ATOM 1940 O O . CYS A 1 246 ? -3.719 -14.281 -21.703 1 98.25 246 CYS A O 1
ATOM 1942 N N . ASP A 1 247 ? -3.531 -12.289 -20.719 1 98.38 247 ASP A N 1
ATOM 1943 C CA . ASP A 1 247 ? -3.77 -11.547 -21.953 1 98.38 247 ASP A CA 1
ATOM 1944 C C . ASP A 1 247 ? -2.939 -10.266 -21.984 1 98.38 247 ASP A C 1
ATOM 1946 O O . ASP A 1 247 ? -3.461 -9.172 -21.75 1 98.38 247 ASP A O 1
ATOM 1950 N N . PRO A 1 248 ? -1.738 -10.359 -22.438 1 97.62 248 PRO A N 1
ATOM 1951 C CA . PRO A 1 248 ? -0.838 -9.203 -22.422 1 97.62 248 PRO A CA 1
ATOM 1952 C C . PRO A 1 248 ? -1.368 -8.039 -23.25 1 97.62 248 PRO A C 1
ATOM 1954 O O . PRO A 1 248 ? -1.207 -6.875 -22.859 1 97.62 248 PRO A O 1
ATOM 1957 N N . GLU A 1 249 ? -2.01 -8.289 -24.312 1 97.62 249 GLU A N 1
ATOM 1958 C CA . GLU A 1 249 ? -2.461 -7.219 -25.188 1 97.62 249 GLU A CA 1
ATOM 1959 C C . GLU A 1 249 ? -3.316 -6.207 -24.438 1 97.62 249 GLU A C 1
ATOM 1961 O O . GLU A 1 249 ? -3.074 -5 -24.516 1 97.62 249 GLU A O 1
ATOM 1966 N N . VAL A 1 250 ? -4.332 -6.695 -23.719 1 97.88 250 VAL A N 1
ATOM 1967 C CA . VAL A 1 250 ? -5.27 -5.82 -23.016 1 97.88 250 VAL A CA 1
ATOM 1968 C C . VAL A 1 250 ? -4.664 -5.367 -21.703 1 97.88 250 VAL A C 1
ATOM 1970 O O . VAL A 1 250 ? -4.84 -4.219 -21.281 1 97.88 250 VAL A O 1
ATOM 1973 N N . MET A 1 251 ? -3.934 -6.207 -21.016 1 98 251 MET A N 1
ATOM 1974 C CA . MET A 1 251 ? -3.389 -5.941 -19.688 1 98 251 MET A CA 1
ATOM 1975 C C . MET A 1 251 ? -2.322 -4.852 -19.75 1 98 251 MET A C 1
ATOM 1977 O O . MET A 1 251 ? -2.246 -4.008 -18.859 1 98 251 MET A O 1
ATOM 1981 N N . LEU A 1 252 ? -1.545 -4.781 -20.812 1 96.81 252 LEU A N 1
ATOM 1982 C CA . LEU A 1 252 ? -0.46 -3.814 -20.938 1 96.81 252 LEU A CA 1
ATOM 1983 C C . LEU A 1 252 ? -0.983 -2.389 -20.812 1 96.81 252 LEU A C 1
ATOM 1985 O O . LEU A 1 252 ? -0.309 -1.527 -20.234 1 96.81 252 LEU A O 1
ATOM 1989 N N . GLY A 1 253 ? -2.15 -2.178 -21.281 1 96.31 253 GLY A N 1
ATOM 1990 C CA . GLY A 1 253 ? -2.715 -0.837 -21.312 1 96.31 253 GLY A CA 1
ATOM 1991 C C . GLY A 1 253 ? -3.031 -0.289 -19.938 1 96.31 253 GLY A C 1
ATOM 1992 O O . GLY A 1 253 ? -3.293 0.906 -19.781 1 96.31 253 GLY A O 1
ATOM 1993 N N . GLY A 1 254 ? -2.947 -1.133 -18.922 1 97.62 254 GLY A N 1
ATOM 1994 C CA . GLY A 1 254 ? -3.328 -0.712 -17.578 1 97.62 254 GLY A CA 1
ATOM 1995 C C . GLY A 1 254 ? -2.164 -0.163 -16.781 1 97.62 254 GLY A C 1
ATOM 1996 O O . GLY A 1 254 ? -2.367 0.482 -15.742 1 97.62 254 GLY A O 1
ATOM 1997 N N . TYR A 1 255 ? -0.903 -0.323 -17.219 1 98.12 255 TYR A N 1
ATOM 1998 C CA . TYR A 1 255 ? 0.276 -0.027 -16.406 1 98.12 255 TYR A CA 1
ATOM 1999 C C . TYR A 1 255 ? 0.392 1.469 -16.141 1 98.12 255 TYR A C 1
ATOM 2001 O O . TYR A 1 255 ? 0.695 1.884 -15.023 1 98.12 255 TYR A O 1
ATOM 2009 N N . SER A 1 256 ? 0.14 2.27 -17.188 1 98.06 256 SER A N 1
ATOM 2010 C CA . SER A 1 256 ? 0.383 3.707 -17.094 1 98.06 256 SER A CA 1
ATOM 2011 C C . SER A 1 256 ? -0.441 4.34 -15.984 1 98.06 256 SER A C 1
ATOM 2013 O O . SER A 1 256 ? 0.107 4.996 -15.094 1 98.06 256 SER A O 1
ATOM 2015 N N . GLN A 1 257 ? -1.751 4.102 -15.992 1 98.06 257 GLN A N 1
ATOM 2016 C CA . GLN A 1 257 ? -2.633 4.695 -15 1 98.06 257 GLN A CA 1
ATOM 2017 C C . GLN A 1 257 ? -2.371 4.109 -13.609 1 98.06 257 GLN A C 1
ATOM 2019 O O . GLN A 1 257 ? -2.389 4.828 -12.609 1 98.06 257 GLN A O 1
ATOM 2024 N N . PHE A 1 258 ? -2.154 2.859 -13.539 1 98.62 258 PHE A N 1
ATOM 2025 C CA . PHE A 1 258 ? -1.916 2.215 -12.25 1 98.62 258 PHE A CA 1
ATOM 2026 C C . PHE A 1 258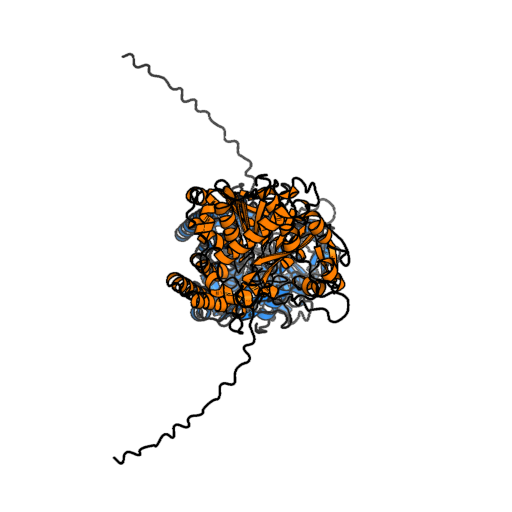 ? -0.685 2.801 -11.57 1 98.62 258 PHE A C 1
ATOM 2028 O O . PHE A 1 258 ? -0.758 3.256 -10.43 1 98.62 258 PHE A O 1
ATOM 2035 N N . LEU A 1 259 ? 0.436 2.848 -12.32 1 98.56 259 LEU A N 1
ATOM 2036 C CA . LEU A 1 259 ? 1.693 3.334 -11.766 1 98.56 259 LEU A CA 1
ATOM 2037 C C . LEU A 1 259 ? 1.566 4.789 -11.32 1 98.56 259 LEU A C 1
ATOM 2039 O O . LEU A 1 259 ? 2.137 5.188 -10.305 1 98.56 259 LEU A O 1
ATOM 2043 N N . TYR A 1 260 ? 0.829 5.562 -12.07 1 98.56 260 TYR A N 1
ATOM 2044 C CA . TYR A 1 260 ? 0.625 6.969 -11.734 1 98.56 260 TYR A CA 1
ATOM 2045 C C . TYR A 1 260 ? -0.198 7.113 -10.461 1 98.56 260 TYR A C 1
ATOM 2047 O O . TYR A 1 260 ? 0.158 7.887 -9.57 1 98.56 260 TYR A O 1
ATOM 2055 N N . GLN A 1 261 ? -1.249 6.348 -10.359 1 98.56 261 GLN A N 1
ATOM 2056 C CA . GLN A 1 261 ? -2.188 6.516 -9.258 1 98.56 261 GLN A CA 1
ATOM 2057 C C . GLN A 1 261 ? -1.566 6.074 -7.934 1 98.56 261 GLN A C 1
ATOM 2059 O O . GLN A 1 261 ? -1.892 6.617 -6.875 1 98.56 261 GLN A O 1
ATOM 2064 N N . ILE A 1 262 ? -0.633 5.148 -7.98 1 97.88 262 ILE A N 1
ATOM 2065 C CA . ILE A 1 262 ? -0.024 4.699 -6.734 1 97.88 262 ILE A CA 1
ATOM 2066 C C . ILE A 1 262 ? 1.232 5.52 -6.445 1 97.88 262 ILE A C 1
ATOM 2068 O O . ILE A 1 262 ? 1.994 5.199 -5.531 1 97.88 262 ILE A O 1
ATOM 2072 N N . GLY A 1 263 ? 1.506 6.52 -7.262 1 97.75 263 GLY A N 1
ATOM 2073 C CA . GLY A 1 263 ? 2.525 7.508 -6.949 1 97.75 263 GLY A CA 1
ATOM 2074 C C . GLY A 1 263 ? 3.916 7.09 -7.395 1 97.75 263 GLY A C 1
ATOM 2075 O O . GLY A 1 263 ? 4.914 7.656 -6.945 1 97.75 263 GLY A O 1
ATOM 2076 N N . LEU A 1 264 ? 4.059 6.098 -8.289 1 97.94 264 LEU A N 1
ATOM 2077 C CA . LEU A 1 264 ? 5.379 5.594 -8.656 1 97.94 264 LEU A CA 1
ATOM 2078 C C . LEU A 1 264 ? 5.934 6.348 -9.859 1 97.94 264 LEU A C 1
ATOM 2080 O O . LEU A 1 264 ? 7.145 6.352 -10.094 1 97.94 264 LEU A O 1
ATOM 2084 N N . VAL A 1 265 ? 5.039 6.965 -10.664 1 98 265 VAL A N 1
ATOM 2085 C CA . VAL A 1 265 ? 5.488 7.777 -11.789 1 98 265 VAL A CA 1
ATOM 2086 C C . VAL A 1 265 ? 4.738 9.109 -11.797 1 98 265 VAL A C 1
ATOM 2088 O O . VAL A 1 265 ? 3.621 9.203 -11.281 1 98 265 VAL A O 1
ATOM 2091 N N . ASP A 1 266 ? 5.387 10.133 -12.266 1 97.5 266 ASP A N 1
ATOM 2092 C CA . ASP A 1 266 ? 4.703 11.414 -12.438 1 97.5 266 ASP A CA 1
ATOM 2093 C C . ASP A 1 266 ? 4.012 11.484 -13.797 1 97.5 266 ASP A C 1
ATOM 2095 O O . ASP A 1 266 ? 3.871 10.469 -14.484 1 97.5 266 ASP A O 1
ATOM 2099 N N . GLU A 1 267 ? 3.516 12.648 -14.195 1 97.38 267 GLU A N 1
ATOM 2100 C CA . GLU A 1 267 ? 2.707 12.805 -15.406 1 97.38 267 GLU A CA 1
ATOM 2101 C C . GLU A 1 267 ? 3.523 12.5 -16.656 1 97.38 267 GLU A C 1
ATOM 2103 O O . GLU A 1 267 ? 3.061 11.781 -17.547 1 97.38 267 GLU A O 1
ATOM 2108 N N . LYS A 1 268 ? 4.727 12.992 -16.703 1 97 268 LYS A N 1
ATOM 2109 C CA . LYS A 1 268 ? 5.578 12.773 -17.859 1 97 268 LYS A CA 1
ATOM 2110 C C . LYS A 1 268 ? 5.984 11.305 -17.984 1 97 268 LYS A C 1
ATOM 2112 O O . LYS A 1 268 ? 5.973 10.734 -19.078 1 97 268 LYS A O 1
ATOM 2117 N N . GLN A 1 269 ? 6.359 10.797 -16.891 1 97.81 269 GLN A N 1
ATOM 2118 C CA . GLN A 1 269 ? 6.73 9.383 -16.859 1 97.81 269 GLN A CA 1
ATOM 2119 C C . GLN A 1 269 ? 5.543 8.492 -17.203 1 97.81 269 GLN A C 1
ATOM 2121 O O . GLN A 1 269 ? 5.691 7.492 -17.906 1 97.81 269 GLN A O 1
ATOM 2126 N N . ARG A 1 270 ? 4.371 8.828 -16.703 1 97.94 270 ARG A N 1
ATOM 2127 C CA . ARG A 1 270 ? 3.137 8.125 -17.047 1 97.94 270 ARG A CA 1
ATOM 2128 C C . ARG A 1 270 ? 2.906 8.117 -18.547 1 97.94 270 ARG A C 1
ATOM 2130 O O . ARG A 1 270 ? 2.537 7.094 -19.125 1 97.94 270 ARG A O 1
ATOM 2137 N N . GLU A 1 271 ? 3.088 9.25 -19.188 1 97.94 271 GLU A N 1
ATOM 2138 C CA . GLU A 1 271 ? 2.916 9.367 -20.625 1 97.94 271 GLU A CA 1
ATOM 2139 C C . GLU A 1 271 ? 3.898 8.469 -21.375 1 97.94 271 GLU A C 1
ATOM 2141 O O . GLU A 1 271 ? 3.547 7.855 -22.375 1 97.94 271 GLU A O 1
ATOM 2146 N N . TYR A 1 272 ? 5.105 8.445 -20.891 1 97.62 272 TYR A N 1
ATOM 2147 C CA . TYR A 1 272 ? 6.09 7.555 -21.484 1 97.62 272 TYR A CA 1
ATOM 2148 C C . TYR A 1 272 ? 5.633 6.102 -21.391 1 97.62 272 TYR A C 1
ATOM 2150 O O . TYR A 1 272 ? 5.684 5.363 -22.391 1 97.62 272 TYR A O 1
ATOM 2158 N N . VAL A 1 273 ? 5.195 5.672 -20.219 1 98.12 273 VAL A N 1
ATOM 2159 C CA . VAL A 1 273 ? 4.723 4.309 -20.016 1 98.12 273 VAL A CA 1
ATOM 2160 C C . VAL A 1 273 ? 3.555 4.023 -20.953 1 98.12 273 VAL A C 1
ATOM 2162 O O . VAL A 1 273 ? 3.482 2.951 -21.562 1 98.12 273 VAL A O 1
ATOM 2165 N N . GLN A 1 274 ? 2.682 5.008 -21.062 1 98.38 274 GLN A N 1
ATOM 2166 C CA . GLN A 1 274 ? 1.528 4.852 -21.953 1 98.38 274 GLN A CA 1
ATOM 2167 C C . GLN A 1 274 ? 1.966 4.625 -23.391 1 98.38 274 GLN A C 1
ATOM 2169 O O . GLN A 1 274 ? 1.464 3.719 -24.062 1 98.38 274 GLN A O 1
ATOM 2174 N N . ARG A 1 275 ? 2.869 5.438 -23.859 1 98.19 275 ARG A N 1
ATOM 2175 C CA . ARG A 1 275 ? 3.357 5.301 -25.234 1 98.19 275 ARG A CA 1
ATOM 2176 C C . ARG A 1 275 ? 4.004 3.938 -25.438 1 98.19 275 ARG A C 1
ATOM 2178 O O . ARG A 1 275 ? 3.787 3.299 -26.469 1 98.19 275 ARG A O 1
ATOM 2185 N N . GLN A 1 276 ? 4.797 3.504 -24.5 1 97.5 276 GLN A N 1
ATOM 2186 C CA . GLN A 1 276 ? 5.469 2.213 -24.609 1 97.5 276 GLN A CA 1
ATOM 2187 C C . GLN A 1 276 ? 4.461 1.066 -24.609 1 97.5 276 GLN A C 1
ATOM 2189 O O . GLN A 1 276 ? 4.57 0.136 -25.406 1 97.5 276 GLN A O 1
ATOM 2194 N N . THR A 1 277 ? 3.51 1.091 -23.719 1 97.88 277 THR A N 1
ATOM 2195 C CA . THR A 1 277 ? 2.537 0.006 -23.641 1 97.88 277 THR A CA 1
ATOM 2196 C C . THR A 1 277 ? 1.64 -0.01 -24.875 1 97.88 277 THR A C 1
ATOM 2198 O O . THR A 1 277 ? 1.224 -1.077 -25.328 1 97.88 277 THR A O 1
ATOM 2201 N N . ASP A 1 278 ? 1.29 1.196 -25.406 1 98.31 278 ASP A N 1
ATOM 2202 C CA . ASP A 1 278 ? 0.576 1.256 -26.672 1 98.31 278 ASP A CA 1
ATOM 2203 C C . ASP A 1 278 ? 1.374 0.575 -27.781 1 98.31 278 ASP A C 1
ATOM 2205 O O . ASP A 1 278 ? 0.817 -0.183 -28.578 1 98.31 278 ASP A O 1
ATOM 2209 N N . LEU A 1 279 ? 2.668 0.888 -27.844 1 98.31 279 LEU A N 1
ATOM 2210 C CA . LEU A 1 279 ? 3.547 0.257 -28.828 1 98.31 279 LEU A CA 1
ATOM 2211 C C . LEU A 1 279 ? 3.566 -1.257 -28.641 1 98.31 279 LEU A C 1
ATOM 2213 O O . LEU A 1 279 ? 3.516 -2.006 -29.625 1 98.31 279 LEU A O 1
ATOM 2217 N N . GLY A 1 280 ? 3.686 -1.717 -27.406 1 97.88 280 GLY A N 1
ATOM 2218 C CA . GLY A 1 280 ? 3.615 -3.143 -27.125 1 97.88 280 GLY A CA 1
ATOM 2219 C C . GLY A 1 280 ? 2.352 -3.791 -27.656 1 97.88 280 GLY A C 1
ATOM 2220 O O . GLY A 1 280 ? 2.406 -4.855 -28.281 1 97.88 280 GLY A O 1
ATOM 2221 N N . ALA A 1 281 ? 1.229 -3.189 -27.438 1 98.19 281 ALA A N 1
ATOM 2222 C CA . ALA A 1 281 ? -0.047 -3.711 -27.922 1 98.19 281 ALA A CA 1
ATOM 2223 C C . ALA A 1 281 ? -0.074 -3.768 -29.438 1 98.19 281 ALA A C 1
ATOM 2225 O O . ALA A 1 281 ? -0.603 -4.715 -30.031 1 98.19 281 ALA A O 1
ATOM 2226 N N . ILE A 1 282 ? 0.447 -2.725 -30.094 1 98.56 282 ILE A N 1
ATOM 2227 C CA . ILE A 1 282 ? 0.53 -2.684 -31.547 1 98.56 282 ILE A CA 1
ATOM 2228 C C . ILE A 1 282 ? 1.357 -3.865 -32.062 1 98.56 282 ILE A C 1
ATOM 2230 O O . ILE A 1 282 ? 0.96 -4.551 -33 1 98.56 282 ILE A O 1
ATOM 2234 N N . TYR A 1 283 ? 2.521 -4.129 -31.422 1 98.62 283 TYR A N 1
ATOM 2235 C CA . TYR A 1 283 ? 3.367 -5.254 -31.797 1 98.62 283 TYR A CA 1
ATOM 2236 C C . TYR A 1 283 ? 2.627 -6.574 -31.625 1 98.62 283 TYR A C 1
ATOM 2238 O O . TYR A 1 283 ? 2.74 -7.473 -32.469 1 98.62 283 TYR A O 1
ATOM 2246 N N . ILE A 1 284 ? 1.891 -6.746 -30.594 1 98.56 284 ILE A N 1
ATOM 2247 C CA . ILE A 1 284 ? 1.133 -7.969 -30.344 1 98.56 284 ILE A CA 1
ATOM 2248 C C . ILE A 1 284 ? 0.115 -8.18 -31.469 1 98.56 284 ILE A C 1
ATOM 2250 O O . ILE A 1 284 ? 0.006 -9.273 -32 1 98.56 284 ILE A O 1
ATOM 2254 N N . ARG A 1 285 ? -0.604 -7.129 -31.828 1 98.25 285 ARG A N 1
ATOM 2255 C CA . ARG A 1 285 ? -1.603 -7.219 -32.875 1 98.25 285 ARG A CA 1
ATOM 2256 C C . ARG A 1 285 ? -0.956 -7.586 -34.219 1 98.25 285 ARG A C 1
ATOM 2258 O O . ARG A 1 285 ? -1.567 -8.266 -35.031 1 98.25 285 ARG A O 1
ATOM 2265 N N . GLN A 1 286 ? 0.315 -7.211 -34.406 1 98.5 286 GLN A N 1
ATOM 2266 C CA . GLN A 1 286 ? 1.063 -7.52 -35.594 1 98.5 286 GLN A CA 1
ATOM 2267 C C . GLN A 1 286 ? 1.77 -8.867 -35.5 1 98.5 286 GLN A C 1
ATOM 2269 O O . GLN A 1 286 ? 2.523 -9.258 -36.375 1 98.5 286 GLN A O 1
ATOM 2274 N N . LYS A 1 287 ? 1.654 -9.523 -34.344 1 97.94 287 LYS A N 1
ATOM 2275 C CA . LYS A 1 287 ? 2.252 -10.82 -34.031 1 97.94 287 LYS A CA 1
ATOM 2276 C C . LYS A 1 287 ? 3.775 -10.734 -34 1 97.94 287 LYS A C 1
ATOM 2278 O O . LYS A 1 287 ? 4.469 -11.68 -34.375 1 97.94 287 LYS A O 1
ATOM 2283 N N . LYS A 1 288 ? 4.188 -9.516 -33.781 1 98.06 288 LYS A N 1
ATOM 2284 C CA . LYS A 1 288 ? 5.602 -9.297 -33.5 1 98.06 288 LYS A CA 1
ATOM 2285 C C . LYS A 1 288 ? 5.91 -9.539 -32.031 1 98.06 288 LYS A C 1
ATOM 2287 O O . LYS A 1 288 ? 6.211 -8.602 -31.281 1 98.06 288 LYS A O 1
ATOM 2292 N N . TRP A 1 289 ? 5.984 -10.797 -31.672 1 96.81 289 TRP A N 1
ATOM 2293 C CA . TRP A 1 289 ? 6.004 -11.227 -30.281 1 96.81 289 TRP A CA 1
ATOM 2294 C C . TRP A 1 289 ? 7.309 -10.812 -29.609 1 96.81 289 TRP A C 1
ATOM 2296 O O . TRP A 1 289 ? 7.305 -10.367 -28.453 1 96.81 289 TRP A O 1
ATOM 2306 N N . ARG A 1 290 ? 8.383 -10.945 -30.234 1 94.56 290 ARG A N 1
ATOM 2307 C CA . ARG A 1 290 ? 9.68 -10.617 -29.641 1 94.56 290 ARG A CA 1
ATOM 2308 C C . ARG A 1 290 ? 9.797 -9.125 -29.375 1 94.56 290 ARG A C 1
ATOM 2310 O O . ARG A 1 290 ? 10.289 -8.711 -28.312 1 94.56 290 ARG A O 1
ATOM 2317 N N . GLU A 1 291 ? 9.359 -8.312 -30.328 1 95.69 291 GLU A N 1
ATOM 2318 C CA . GLU A 1 291 ? 9.383 -6.863 -30.156 1 95.69 291 GLU A CA 1
ATOM 2319 C C . GLU A 1 291 ? 8.484 -6.426 -29.016 1 95.69 291 GLU A C 1
ATOM 2321 O O . GLU A 1 291 ? 8.852 -5.543 -28.234 1 95.69 291 GLU A O 1
ATOM 2326 N N . ALA A 1 292 ? 7.312 -7.047 -28.953 1 96.44 292 ALA A N 1
ATOM 2327 C CA . ALA A 1 292 ? 6.391 -6.746 -27.859 1 96.44 292 ALA A CA 1
ATOM 2328 C C . ALA A 1 292 ? 7.023 -7.07 -26.516 1 96.44 292 ALA A C 1
ATOM 2330 O O . ALA A 1 292 ? 6.902 -6.293 -25.562 1 96.44 292 ALA A O 1
ATOM 2331 N N . PHE A 1 293 ? 7.68 -8.172 -26.453 1 94.06 293 PHE A N 1
ATOM 2332 C CA . PHE A 1 293 ? 8.344 -8.57 -25.234 1 94.06 293 PHE A CA 1
ATOM 2333 C C . PHE A 1 293 ? 9.445 -7.586 -24.859 1 94.06 293 PHE A C 1
ATOM 2335 O O . PHE A 1 293 ? 9.625 -7.258 -23.688 1 94.06 293 PHE A O 1
ATOM 2342 N N . GLU A 1 294 ? 10.172 -7.156 -25.797 1 91.88 294 GLU A N 1
ATOM 2343 C CA . GLU A 1 294 ? 11.266 -6.215 -25.547 1 91.88 294 GLU A CA 1
ATOM 2344 C C . GLU A 1 294 ? 10.75 -4.922 -24.938 1 91.88 294 GLU A C 1
ATOM 2346 O O . GLU A 1 294 ? 11.391 -4.344 -24.047 1 91.88 294 GLU A O 1
ATOM 2351 N N . VAL A 1 295 ? 9.602 -4.469 -25.406 1 93.38 295 VAL A N 1
ATOM 2352 C CA . VAL A 1 295 ? 8.992 -3.277 -24.828 1 93.38 295 VAL A CA 1
ATOM 2353 C C . VAL A 1 295 ? 8.703 -3.512 -23.344 1 93.38 295 VAL A C 1
ATOM 2355 O O . VAL A 1 295 ? 9 -2.658 -22.516 1 93.38 295 VAL A O 1
ATOM 2358 N N . PHE A 1 296 ? 8.133 -4.625 -23.094 1 91.62 296 PHE A N 1
ATOM 2359 C CA . PHE A 1 296 ? 7.793 -4.996 -21.719 1 91.62 296 PHE A CA 1
ATOM 2360 C C . PHE A 1 296 ? 9.047 -5.094 -20.859 1 91.62 296 PHE A C 1
ATOM 2362 O O . PHE A 1 296 ? 9.055 -4.621 -19.719 1 91.62 296 PHE A O 1
ATOM 2369 N N . ASP A 1 297 ? 10 -5.637 -21.375 1 89.56 297 ASP A N 1
ATOM 2370 C CA . ASP A 1 297 ? 11.266 -5.836 -20.672 1 89.56 297 ASP A CA 1
ATOM 2371 C C . ASP A 1 297 ? 11.93 -4.5 -20.328 1 89.56 297 ASP A C 1
ATOM 2373 O O . ASP A 1 297 ? 12.414 -4.297 -19.219 1 89.56 297 ASP A O 1
ATOM 2377 N N . VAL A 1 298 ? 11.922 -3.617 -21.234 1 89.75 298 VAL A N 1
ATOM 2378 C CA . VAL A 1 298 ? 12.531 -2.305 -21.047 1 89.75 298 VAL A CA 1
ATOM 2379 C C . VAL A 1 298 ? 11.742 -1.508 -20.016 1 89.75 298 VAL A C 1
ATOM 2381 O O . VAL A 1 298 ? 12.328 -0.78 -19.203 1 89.75 298 VAL A O 1
ATOM 2384 N N . LEU A 1 299 ? 10.531 -1.692 -20.016 1 92.5 299 LEU A N 1
ATOM 2385 C CA . LEU A 1 299 ? 9.656 -0.917 -19.125 1 92.5 299 LEU A CA 1
ATOM 2386 C C . LEU A 1 299 ? 9.75 -1.42 -17.688 1 92.5 299 LEU A C 1
ATOM 2388 O O . LEU A 1 299 ? 9.906 -0.626 -16.766 1 92.5 299 LEU A O 1
ATOM 2392 N N . LEU A 1 300 ? 9.641 -2.736 -17.453 1 86.75 300 LEU A N 1
ATOM 2393 C CA . LEU A 1 300 ? 9.422 -3.23 -16.094 1 86.75 300 LEU A CA 1
ATOM 2394 C C . LEU A 1 300 ? 10.523 -4.211 -15.688 1 86.75 300 LEU A C 1
ATOM 2396 O O . LEU A 1 300 ? 10.984 -4.195 -14.547 1 86.75 300 LEU A O 1
ATOM 2400 N N . ASN A 1 301 ? 10.906 -5.016 -16.484 1 71.38 301 ASN A N 1
ATOM 2401 C CA . ASN A 1 301 ? 11.695 -6.191 -16.141 1 71.38 301 ASN A CA 1
ATOM 2402 C C . ASN A 1 301 ? 13.188 -5.91 -16.219 1 71.38 301 ASN A C 1
ATOM 2404 O O . ASN A 1 301 ? 13.875 -5.867 -15.188 1 71.38 301 ASN A O 1
ATOM 2408 N N . GLY A 1 302 ? 13.805 -5.422 -17.25 1 67.25 302 GLY A N 1
ATOM 2409 C CA . GLY A 1 302 ? 15.188 -5.039 -17.5 1 67.25 302 GLY A CA 1
ATOM 2410 C C . GLY A 1 302 ? 16.125 -6.223 -17.578 1 67.25 302 GLY A C 1
ATOM 2411 O O . GLY A 1 302 ? 17.344 -6.059 -17.516 1 67.25 302 GLY A O 1
ATOM 2412 N N . ASP A 1 303 ? 15.695 -7.434 -17.578 1 61.97 303 ASP A N 1
ATOM 2413 C CA . ASP A 1 303 ? 16.547 -8.609 -17.406 1 61.97 303 ASP A CA 1
ATOM 2414 C C . ASP A 1 303 ? 17.203 -8.992 -18.734 1 61.97 303 ASP A C 1
ATOM 2416 O O . ASP A 1 303 ? 18.297 -9.578 -18.75 1 61.97 303 ASP A O 1
ATOM 2420 N N . GLU A 1 304 ? 16.625 -8.742 -19.797 1 63.19 304 GLU A N 1
ATOM 2421 C CA . GLU A 1 304 ? 17.172 -9.164 -21.078 1 63.19 304 GLU A CA 1
ATOM 2422 C C . GLU A 1 304 ? 18.188 -8.156 -21.609 1 63.19 304 GLU A C 1
ATOM 2424 O O . GLU A 1 304 ? 19.203 -8.539 -22.203 1 63.19 304 GLU A O 1
ATOM 2429 N N . THR A 1 305 ? 17.984 -6.926 -21.312 1 63.5 305 THR A N 1
ATOM 2430 C CA . THR A 1 305 ? 18.812 -5.879 -21.891 1 63.5 305 THR A CA 1
ATOM 2431 C C . THR A 1 305 ? 20.047 -5.625 -21.047 1 63.5 305 THR A C 1
ATOM 2433 O O . THR A 1 305 ? 21 -5.008 -21.5 1 63.5 305 THR A O 1
ATOM 2436 N N . GLY A 1 306 ? 20.094 -6.246 -19.938 1 67.88 306 GLY A N 1
ATOM 2437 C CA . GLY A 1 306 ? 21.234 -6.031 -19.062 1 67.88 306 GLY A CA 1
ATOM 2438 C C . GLY A 1 306 ? 21.25 -4.645 -18.453 1 67.88 306 GLY A C 1
ATOM 2439 O O . GLY A 1 306 ? 22.219 -4.27 -17.781 1 67.88 306 GLY A O 1
ATOM 2440 N N . SER A 1 307 ? 20.328 -3.896 -18.75 1 79.25 307 SER A N 1
ATOM 2441 C CA . SER A 1 307 ? 20.203 -2.555 -18.188 1 79.25 307 SER A CA 1
ATOM 2442 C C . SER A 1 307 ? 18.984 -2.451 -17.281 1 79.25 307 SER A C 1
ATOM 2444 O O . SER A 1 307 ? 18.031 -3.199 -17.438 1 79.25 307 SER A O 1
ATOM 2446 N N . PRO A 1 308 ? 19.094 -1.61 -16.297 1 87.94 308 PRO A N 1
ATOM 2447 C CA . PRO A 1 308 ? 17.922 -1.402 -15.469 1 87.94 308 PRO A CA 1
ATOM 2448 C C . PRO A 1 308 ? 16.688 -0.992 -16.266 1 87.94 308 PRO A C 1
ATOM 2450 O O . PRO A 1 308 ? 16.812 -0.296 -17.281 1 87.94 308 PRO A O 1
ATOM 2453 N N . SER A 1 309 ? 15.609 -1.512 -15.898 1 92.06 309 SER A N 1
ATOM 2454 C CA . SER A 1 309 ? 14.352 -1.147 -16.547 1 92.06 309 SER A CA 1
ATOM 2455 C C . SER A 1 309 ? 14.016 0.323 -16.312 1 92.06 309 SER A C 1
ATOM 2457 O O . SER A 1 309 ? 14.625 0.979 -15.469 1 92.06 309 SER A O 1
ATOM 2459 N N . TYR A 1 310 ? 13.094 0.824 -17.109 1 95 310 TYR A N 1
ATOM 2460 C CA . TYR A 1 310 ? 12.609 2.188 -16.938 1 95 310 TYR A CA 1
ATOM 2461 C C . TYR A 1 310 ? 12.023 2.387 -15.539 1 95 310 TYR A C 1
ATOM 2463 O O . TYR A 1 310 ? 12.32 3.379 -14.875 1 95 310 TYR A O 1
ATOM 2471 N N . THR A 1 311 ? 11.211 1.415 -15.078 1 94.62 311 THR A N 1
ATOM 2472 C CA . THR A 1 311 ? 10.57 1.506 -13.773 1 94.62 311 THR A CA 1
ATOM 2473 C C . THR A 1 311 ? 11.609 1.523 -12.656 1 94.62 311 THR A C 1
ATOM 2475 O O . THR A 1 311 ? 11.469 2.275 -11.688 1 94.62 311 THR A O 1
ATOM 2478 N N . GLN A 1 312 ? 12.586 0.69 -12.773 1 94.06 312 GLN A N 1
ATOM 2479 C CA . GLN A 1 312 ? 13.648 0.711 -11.773 1 94.06 312 GLN A CA 1
ATOM 2480 C C . GLN A 1 312 ? 14.328 2.074 -11.727 1 94.06 312 GLN A C 1
ATOM 2482 O O . GLN A 1 312 ? 14.617 2.596 -10.641 1 94.06 312 GLN A O 1
ATOM 2487 N N . ASN A 1 313 ? 14.57 2.631 -12.883 1 94.31 313 ASN A N 1
ATOM 2488 C CA . ASN A 1 313 ? 15.258 3.914 -12.953 1 94.31 313 ASN A CA 1
ATOM 2489 C C . ASN A 1 313 ? 14.422 5.035 -12.344 1 94.31 313 ASN A C 1
ATOM 2491 O O . ASN A 1 313 ? 14.945 5.898 -11.633 1 94.31 313 ASN A O 1
ATOM 2495 N N . VAL A 1 314 ? 13.18 4.988 -12.586 1 96.19 314 VAL A N 1
ATOM 2496 C CA . VAL A 1 314 ? 12.367 6.141 -12.188 1 96.19 314 VAL A CA 1
ATOM 2497 C C . VAL A 1 314 ? 11.883 5.965 -10.758 1 96.19 314 VAL A C 1
ATOM 2499 O O . VAL A 1 314 ? 11.477 6.934 -10.109 1 96.19 314 VAL A O 1
ATOM 2502 N N . THR A 1 315 ? 11.867 4.766 -10.211 1 96.88 315 THR A N 1
ATOM 2503 C CA . THR A 1 315 ? 11.352 4.547 -8.859 1 96.88 315 THR A CA 1
ATOM 2504 C C . THR A 1 315 ? 12.492 4.312 -7.879 1 96.88 315 THR A C 1
ATOM 2506 O O . THR A 1 315 ? 12.32 4.457 -6.668 1 96.88 315 THR A O 1
ATOM 2509 N N . GLY A 1 316 ? 13.617 3.836 -8.398 1 95.19 316 GLY A N 1
ATOM 2510 C CA . GLY A 1 316 ? 14.727 3.441 -7.543 1 95.19 316 GLY A CA 1
ATOM 2511 C C . GLY A 1 316 ? 14.531 2.08 -6.906 1 95.19 316 GLY A C 1
ATOM 2512 O O . GLY A 1 316 ? 15.328 1.667 -6.059 1 95.19 316 GLY A O 1
ATOM 2513 N N . CYS A 1 317 ? 13.508 1.384 -7.289 1 95.62 317 CYS A N 1
ATOM 2514 C CA . CYS A 1 317 ? 13.188 0.087 -6.707 1 95.62 317 CYS A CA 1
ATOM 2515 C C . CYS A 1 317 ? 13.422 -1.036 -7.711 1 95.62 317 CYS A C 1
ATOM 2517 O O . CYS A 1 317 ? 13.094 -0.897 -8.891 1 95.62 317 CYS A O 1
ATOM 2519 N N . THR A 1 318 ? 13.953 -2.1 -7.211 1 92.75 318 THR A N 1
ATOM 2520 C CA . THR A 1 318 ? 14.148 -3.258 -8.07 1 92.75 318 THR A CA 1
ATOM 2521 C C . THR A 1 318 ? 12.969 -4.219 -7.969 1 92.75 318 THR A C 1
ATOM 2523 O O . THR A 1 318 ? 12.703 -4.984 -8.898 1 92.75 318 THR A O 1
ATOM 2526 N N . ASN A 1 319 ? 12.297 -4.168 -6.848 1 93.81 319 ASN A N 1
ATOM 2527 C CA . ASN A 1 319 ? 11.18 -5.07 -6.609 1 93.81 319 ASN A CA 1
ATOM 2528 C C . ASN A 1 319 ? 9.883 -4.527 -7.199 1 93.81 319 ASN A C 1
ATOM 2530 O O . ASN A 1 319 ? 9.516 -3.379 -6.949 1 93.81 319 ASN A O 1
ATOM 2534 N N . TYR A 1 320 ? 9.211 -5.273 -7.98 1 94.5 320 TYR A N 1
ATOM 2535 C CA . TYR A 1 320 ? 7.93 -4.883 -8.562 1 94.5 320 TYR A CA 1
ATOM 2536 C C . TYR A 1 320 ? 6.828 -5.859 -8.164 1 94.5 320 TYR A C 1
ATOM 2538 O O . TYR A 1 320 ? 5.758 -5.879 -8.773 1 94.5 320 TYR A O 1
ATOM 2546 N N . PHE A 1 321 ? 7.055 -6.723 -7.156 1 96.44 321 PHE A N 1
ATOM 2547 C CA . PHE A 1 321 ? 6.09 -7.727 -6.719 1 96.44 321 PHE A CA 1
ATOM 2548 C C . PHE A 1 321 ? 5.258 -7.207 -5.555 1 96.44 321 PHE A C 1
ATOM 2550 O O . PHE A 1 321 ? 4.242 -7.805 -5.191 1 96.44 321 PHE A O 1
ATOM 2557 N N . ASN A 1 322 ? 5.648 -6.156 -4.969 1 97.5 322 ASN A N 1
ATOM 2558 C CA . ASN A 1 322 ? 5.012 -5.453 -3.861 1 97.5 322 ASN A CA 1
ATOM 2559 C C . ASN A 1 322 ? 5.484 -4.004 -3.77 1 97.5 322 ASN A C 1
ATOM 2561 O O . ASN A 1 322 ? 6.637 -3.746 -3.41 1 97.5 322 ASN A O 1
ATOM 2565 N N . PHE A 1 323 ? 4.648 -3.039 -4.047 1 96.81 323 PHE A N 1
ATOM 2566 C CA . PHE A 1 323 ? 5.164 -1.689 -4.242 1 96.81 323 PHE A CA 1
ATOM 2567 C C . PHE A 1 323 ? 5.488 -1.037 -2.902 1 96.81 323 PHE A C 1
ATOM 2569 O O . PHE A 1 323 ? 5.977 0.094 -2.857 1 96.81 323 PHE A O 1
ATOM 2576 N N . LEU A 1 324 ? 5.305 -1.786 -1.726 1 97.44 324 LEU A N 1
ATOM 2577 C CA . LEU A 1 324 ? 5.738 -1.287 -0.425 1 97.44 324 LEU A CA 1
ATOM 2578 C C . LEU A 1 324 ? 7.191 -1.67 -0.152 1 97.44 324 LEU A C 1
ATOM 2580 O O . LEU A 1 324 ? 7.809 -1.148 0.778 1 97.44 324 LEU A O 1
ATOM 2584 N N . GLN A 1 325 ? 7.746 -2.551 -0.952 1 96 325 GLN A N 1
ATOM 2585 C CA . GLN A 1 325 ? 9.102 -3.059 -0.755 1 96 325 GLN A CA 1
ATOM 2586 C C . GLN A 1 325 ? 9.977 -2.771 -1.972 1 96 325 GLN A C 1
ATOM 2588 O O . GLN A 1 325 ? 9.703 -3.262 -3.07 1 96 325 GLN A O 1
ATOM 2593 N N . CYS A 1 326 ? 11.094 -2.129 -1.737 1 95.88 326 CYS A N 1
ATOM 2594 C CA . CYS A 1 326 ? 11.945 -1.762 -2.863 1 95.88 326 CYS A CA 1
ATOM 2595 C C . CYS A 1 326 ? 12.867 -2.912 -3.246 1 95.88 326 CYS A C 1
ATOM 2597 O O . CYS A 1 326 ? 13.414 -2.932 -4.352 1 95.88 326 CYS A O 1
ATOM 2599 N N . GLN A 1 327 ? 13.031 -3.797 -2.328 1 94.69 327 GLN A N 1
ATOM 2600 C CA . GLN A 1 327 ? 13.844 -4.988 -2.57 1 94.69 327 GLN A CA 1
ATOM 2601 C C . GLN A 1 327 ? 13.102 -6.25 -2.135 1 94.69 327 GLN A C 1
ATOM 2603 O O . GLN A 1 327 ? 12.32 -6.219 -1.185 1 94.69 327 GLN A O 1
ATOM 2608 N N . GLU A 1 328 ? 13.367 -7.348 -2.814 1 93.75 328 GLU A N 1
ATOM 2609 C CA . GLU A 1 328 ? 12.758 -8.625 -2.436 1 93.75 328 GLU A CA 1
ATOM 2610 C C . GLU A 1 328 ? 13.32 -9.125 -1.106 1 93.75 328 GLU A C 1
ATOM 2612 O O . GLU A 1 328 ? 14.508 -8.945 -0.816 1 93.75 328 GLU A O 1
ATOM 2617 N N . PRO A 1 329 ? 12.508 -9.773 -0.343 1 94.56 329 PRO A N 1
ATOM 2618 C CA . PRO A 1 329 ? 12.992 -10.336 0.919 1 94.56 329 PRO A CA 1
ATOM 2619 C C . PRO A 1 329 ? 14.055 -11.414 0.713 1 94.56 329 PRO A C 1
ATOM 2621 O O . PRO A 1 329 ? 13.93 -12.242 -0.193 1 94.56 329 PRO A O 1
ATOM 2624 N N . ALA A 1 330 ? 15 -11.461 1.563 1 93.5 330 ALA A N 1
ATOM 2625 C CA . ALA A 1 330 ? 16.141 -12.359 1.436 1 93.5 330 ALA A CA 1
ATOM 2626 C C . ALA A 1 330 ? 15.727 -13.812 1.612 1 93.5 330 ALA A C 1
ATOM 2628 O O . ALA A 1 330 ? 16.281 -14.711 0.976 1 93.5 330 ALA A O 1
ATOM 2629 N N . ASP A 1 331 ? 14.75 -14.047 2.426 1 96 331 ASP A N 1
ATOM 2630 C CA . ASP A 1 331 ? 14.391 -15.414 2.791 1 96 331 ASP A CA 1
ATOM 2631 C C . ASP A 1 331 ? 13.703 -16.125 1.634 1 96 331 ASP A C 1
ATOM 2633 O O . ASP A 1 331 ? 13.492 -17.344 1.685 1 96 331 ASP A O 1
ATOM 2637 N N . GLN A 1 332 ? 13.352 -15.43 0.581 1 95.5 332 GLN A N 1
ATOM 2638 C CA . GLN A 1 332 ? 12.75 -16.062 -0.588 1 95.5 332 GLN A CA 1
ATOM 2639 C C . GLN A 1 332 ? 13.789 -16.859 -1.375 1 95.5 332 GLN A C 1
ATOM 2641 O O . GLN A 1 332 ? 13.43 -17.656 -2.246 1 95.5 332 GLN A O 1
ATOM 2646 N N . GLU A 1 333 ? 15.008 -16.719 -0.971 1 93.94 333 GLU A N 1
ATOM 2647 C CA . GLU A 1 333 ? 16.062 -17.375 -1.734 1 93.94 333 GLU A CA 1
ATOM 2648 C C . GLU A 1 333 ? 16.719 -18.5 -0.926 1 93.94 333 GLU A C 1
ATOM 2650 O O . GLU A 1 333 ? 17.516 -19.266 -1.456 1 93.94 333 GLU A O 1
ATOM 2655 N N . TYR A 1 334 ? 16.406 -18.656 0.309 1 96.31 334 TYR A N 1
ATOM 2656 C CA . TYR A 1 334 ? 17.094 -19.578 1.206 1 96.31 334 TYR A CA 1
ATOM 2657 C C . TYR A 1 334 ? 16.984 -21.016 0.7 1 96.31 334 TYR A C 1
ATOM 2659 O O . TYR A 1 334 ? 17.906 -21.812 0.901 1 96.31 334 TYR A O 1
ATOM 2667 N N . PHE A 1 335 ? 15.922 -21.359 0.054 1 97.38 335 PHE A N 1
ATOM 2668 C CA . PHE A 1 335 ? 15.672 -22.766 -0.272 1 97.38 335 PHE A CA 1
ATOM 2669 C C . PHE A 1 335 ? 16.656 -23.25 -1.331 1 97.38 335 PHE A C 1
ATOM 2671 O O . PHE A 1 335 ? 16.891 -24.453 -1.455 1 97.38 335 PHE A O 1
ATOM 2678 N N . GLY A 1 336 ? 17.219 -22.359 -2.125 1 96.5 336 GLY A N 1
ATOM 2679 C CA . GLY A 1 336 ? 18.25 -22.766 -3.068 1 96.5 336 GLY A CA 1
ATOM 2680 C C . GLY A 1 336 ? 19.438 -23.438 -2.404 1 96.5 336 GLY A C 1
ATOM 2681 O O . GLY A 1 336 ? 19.891 -24.484 -2.865 1 96.5 336 GLY A O 1
ATOM 2682 N N . LYS A 1 337 ? 19.922 -22.844 -1.318 1 96.06 337 LYS A N 1
ATOM 2683 C CA . LYS A 1 337 ? 21.031 -23.422 -0.568 1 96.06 337 LYS A CA 1
ATOM 2684 C C . LYS A 1 337 ? 20.625 -24.734 0.098 1 96.06 337 LYS A C 1
ATOM 2686 O O . LYS A 1 337 ? 21.422 -25.672 0.18 1 96.06 337 LYS A O 1
ATOM 2691 N N . LEU A 1 338 ? 19.422 -24.75 0.562 1 97.19 338 LEU A N 1
ATOM 2692 C CA . LEU A 1 338 ? 18.922 -25.984 1.161 1 97.19 338 LEU A CA 1
ATOM 2693 C C . LEU A 1 338 ? 18.938 -27.125 0.152 1 97.19 338 LEU A C 1
ATOM 2695 O O . LEU A 1 338 ? 19.359 -28.234 0.474 1 97.19 338 LEU A O 1
ATOM 2699 N N . LEU A 1 339 ? 18.516 -26.844 -1.067 1 97.44 339 LEU A N 1
ATOM 2700 C CA . LEU A 1 339 ? 18.422 -27.844 -2.117 1 97.44 339 LEU A CA 1
ATOM 2701 C C . LEU A 1 339 ? 19.812 -28.234 -2.629 1 97.44 339 LEU A C 1
ATOM 2703 O O . LEU A 1 339 ? 19.953 -29.203 -3.385 1 97.44 339 LEU A O 1
ATOM 2707 N N . SER A 1 340 ? 20.812 -27.547 -2.172 1 96.62 340 SER A N 1
ATOM 2708 C CA . SER A 1 340 ? 22.188 -27.859 -2.57 1 96.62 340 SER A CA 1
ATOM 2709 C C . SER A 1 340 ? 22.812 -28.891 -1.65 1 96.62 340 SER A C 1
ATOM 2711 O O . SER A 1 340 ? 23.859 -29.453 -1.96 1 96.62 340 SER A O 1
ATOM 2713 N N . LEU A 1 341 ? 22.188 -29.188 -0.577 1 96.81 341 LEU A N 1
ATOM 2714 C CA . LEU A 1 341 ? 22.719 -30.156 0.382 1 96.81 341 LEU A CA 1
ATOM 2715 C C . LEU A 1 341 ? 22.547 -31.578 -0.136 1 96.81 341 LEU A C 1
ATOM 2717 O O . LEU A 1 341 ? 21.453 -31.984 -0.538 1 96.81 341 LEU A O 1
ATOM 2721 N N . PRO A 1 342 ? 23.625 -32.375 -0.012 1 96.88 342 PRO A N 1
ATOM 2722 C CA . PRO A 1 342 ? 23.531 -33.75 -0.539 1 96.88 342 PRO A CA 1
ATOM 2723 C C . PRO A 1 342 ? 22.5 -34.594 0.184 1 96.88 342 PRO A C 1
ATOM 2725 O O . PRO A 1 342 ? 21.797 -35.375 -0.448 1 96.88 342 PRO A O 1
ATOM 2728 N N . GLU A 1 343 ? 22.391 -34.406 1.465 1 96.94 343 GLU A N 1
ATOM 2729 C CA . GLU A 1 343 ? 21.422 -35.219 2.217 1 96.94 343 GLU A CA 1
ATOM 2730 C C . GLU A 1 343 ? 19.984 -34.875 1.82 1 96.94 343 GLU A C 1
ATOM 2732 O O . GLU A 1 343 ? 19.109 -35.75 1.834 1 96.94 343 GLU A O 1
ATOM 2737 N N . VAL A 1 344 ? 19.75 -33.594 1.491 1 97.88 344 VAL A N 1
ATOM 2738 C CA . VAL A 1 344 ? 18.422 -33.188 1.041 1 97.88 344 VAL A CA 1
ATOM 2739 C C . VAL A 1 344 ? 18.141 -33.781 -0.343 1 97.88 344 VAL A C 1
ATOM 2741 O O . VAL A 1 344 ? 17.062 -34.312 -0.59 1 97.88 344 VAL A O 1
ATOM 2744 N N . ARG A 1 345 ? 19.062 -33.656 -1.244 1 98.25 345 ARG A N 1
ATOM 2745 C CA . ARG A 1 345 ? 18.922 -34.188 -2.598 1 98.25 345 ARG A CA 1
ATOM 2746 C C . ARG A 1 345 ? 18.656 -35.688 -2.578 1 98.25 345 ARG A C 1
ATOM 2748 O O . ARG A 1 345 ? 17.859 -36.188 -3.371 1 98.25 345 ARG A O 1
ATOM 2755 N N . LYS A 1 346 ? 19.375 -36.406 -1.651 1 98.25 346 LYS A N 1
ATOM 2756 C CA . LYS A 1 346 ? 19.125 -37.844 -1.471 1 98.25 346 LYS A CA 1
ATOM 2757 C C . LYS A 1 346 ? 17.703 -38.094 -0.99 1 98.25 346 LYS A C 1
ATOM 2759 O O . LYS A 1 346 ? 17.031 -38.969 -1.502 1 98.25 346 LYS A O 1
ATOM 2764 N N . SER A 1 347 ? 17.297 -37.312 -0.075 1 98.44 347 SER A N 1
ATOM 2765 C CA . SER A 1 347 ? 15.977 -37.469 0.541 1 98.44 347 SER A CA 1
ATOM 2766 C C . SER A 1 347 ? 14.859 -37.25 -0.47 1 98.44 347 SER A C 1
ATOM 2768 O O . SER A 1 347 ? 13.82 -37.906 -0.416 1 98.44 347 SER A O 1
ATOM 2770 N N . ILE A 1 348 ? 15.094 -36.312 -1.435 1 98.75 348 ILE A N 1
ATOM 2771 C CA . ILE A 1 348 ? 14 -35.969 -2.334 1 98.75 348 ILE A CA 1
ATOM 2772 C C . ILE A 1 348 ? 14.219 -36.625 -3.693 1 98.75 348 ILE A C 1
ATOM 2774 O O . ILE A 1 348 ? 13.508 -36.312 -4.656 1 98.75 348 ILE A O 1
ATOM 2778 N N . HIS A 1 349 ? 15.211 -37.438 -3.854 1 98.75 349 HIS A N 1
ATOM 2779 C CA . HIS A 1 349 ? 15.422 -38.344 -4.961 1 98.75 349 HIS A CA 1
ATOM 2780 C C . HIS A 1 349 ? 15.789 -37.594 -6.242 1 98.75 349 HIS A C 1
ATOM 2782 O O . HIS A 1 349 ? 15.273 -37.906 -7.316 1 98.75 349 HIS A O 1
ATOM 2788 N N . VAL A 1 350 ? 16.609 -36.562 -6.105 1 98.62 350 VAL A N 1
ATOM 2789 C CA . VAL A 1 350 ? 16.984 -35.812 -7.309 1 98.62 350 VAL A CA 1
ATOM 2790 C C . VAL A 1 350 ? 18.438 -36.125 -7.672 1 98.62 350 VAL A C 1
ATOM 2792 O O . VAL A 1 350 ? 18.891 -35.812 -8.781 1 98.62 350 VAL A O 1
ATOM 2795 N N . GLY A 1 351 ? 19.188 -36.75 -6.754 1 97.5 351 GLY A N 1
ATOM 2796 C CA . GLY A 1 351 ? 20.594 -37.031 -7.012 1 97.5 351 GLY A CA 1
ATOM 2797 C C . GLY A 1 351 ? 21.406 -35.781 -7.332 1 97.5 351 GLY A C 1
ATOM 2798 O O . GLY A 1 351 ? 21.203 -34.75 -6.711 1 97.5 351 GLY A O 1
ATOM 2799 N N . ASN A 1 352 ? 22.312 -35.938 -8.25 1 96.44 352 ASN A N 1
ATOM 2800 C CA . ASN A 1 352 ? 23.219 -34.844 -8.594 1 96.44 352 ASN A CA 1
ATOM 2801 C C . ASN A 1 352 ? 22.734 -34.125 -9.844 1 96.44 352 ASN A C 1
ATOM 2803 O O . ASN A 1 352 ? 23.531 -33.438 -10.516 1 96.44 352 ASN A O 1
ATOM 2807 N N . LEU A 1 353 ? 21.5 -34.281 -10.164 1 97.19 353 LEU A N 1
ATOM 2808 C CA . LEU A 1 353 ? 20.969 -33.625 -11.344 1 97.19 353 LEU A CA 1
ATOM 2809 C C . LEU A 1 353 ? 20.922 -32.094 -11.141 1 97.19 353 LEU A C 1
ATOM 2811 O O . LEU A 1 353 ? 20.828 -31.625 -10.008 1 97.19 353 LEU A O 1
ATOM 2815 N N . THR A 1 354 ? 20.984 -31.391 -12.227 1 96 354 THR A N 1
ATOM 2816 C CA . THR A 1 354 ? 21.062 -29.922 -12.227 1 96 354 THR A CA 1
ATOM 2817 C C . THR A 1 354 ? 19.734 -29.312 -11.812 1 96 354 THR A C 1
ATOM 2819 O O . THR A 1 354 ? 18.672 -29.781 -12.227 1 96 354 THR A O 1
ATOM 2822 N N . PHE A 1 355 ? 19.844 -28.328 -10.93 1 97.25 355 PHE A N 1
ATOM 2823 C CA . PHE A 1 355 ? 18.719 -27.406 -10.703 1 97.25 355 PHE A CA 1
ATOM 2824 C C . PHE A 1 355 ? 18.812 -26.219 -11.641 1 97.25 355 PHE A C 1
ATOM 2826 O O . PHE A 1 355 ? 19.656 -25.344 -11.469 1 97.25 355 PHE A O 1
ATOM 2833 N N . HIS A 1 356 ? 17.875 -26.141 -12.586 1 95.31 356 HIS A N 1
ATOM 2834 C CA . HIS A 1 356 ? 17.938 -25.125 -13.625 1 95.31 356 HIS A CA 1
ATOM 2835 C C . HIS A 1 356 ? 17.312 -23.812 -13.156 1 95.31 356 HIS A C 1
ATOM 2837 O O . HIS A 1 356 ? 16.281 -23.828 -12.477 1 95.31 356 HIS A O 1
ATOM 2843 N N . ASP A 1 357 ? 17.828 -22.734 -13.617 1 91.25 357 ASP A N 1
ATOM 2844 C CA . ASP A 1 357 ? 17.375 -21.422 -13.156 1 91.25 357 ASP A CA 1
ATOM 2845 C C . ASP A 1 357 ? 16.266 -20.891 -14.039 1 91.25 357 ASP A C 1
ATOM 2847 O O . ASP A 1 357 ? 15.719 -19.812 -13.789 1 91.25 357 ASP A O 1
ATOM 2851 N N . GLY A 1 358 ? 15.945 -21.578 -15.016 1 92 358 GLY A N 1
ATOM 2852 C CA . GLY A 1 358 ? 14.781 -21.234 -15.812 1 92 358 GLY A CA 1
ATOM 2853 C C . GLY A 1 358 ? 15.109 -20.328 -16.984 1 92 358 GLY A C 1
ATOM 2854 O O . GLY A 1 358 ? 14.258 -20.062 -17.828 1 92 358 GLY A O 1
ATOM 2855 N N . SER A 1 359 ? 16.359 -19.844 -17.188 1 90.56 359 SER A N 1
ATOM 2856 C CA . SER A 1 359 ? 16.719 -18.891 -18.234 1 90.56 359 SER A CA 1
ATOM 2857 C C . SER A 1 359 ? 16.531 -19.484 -19.625 1 90.56 359 SER A C 1
ATOM 2859 O O . SER A 1 359 ? 16.047 -18.812 -20.531 1 90.56 359 SER A O 1
ATOM 2861 N N . VAL A 1 360 ? 16.922 -20.75 -19.844 1 94.38 360 VAL A N 1
ATOM 2862 C CA . VAL A 1 360 ? 16.781 -21.406 -21.125 1 94.38 360 VAL A CA 1
ATOM 2863 C C . VAL A 1 360 ? 15.297 -21.594 -21.453 1 94.38 360 VAL A C 1
ATOM 2865 O O . VAL A 1 360 ? 14.883 -21.406 -22.594 1 94.38 360 VAL A O 1
ATOM 2868 N N . VAL A 1 361 ? 14.523 -21.969 -20.453 1 95.88 361 VAL A N 1
ATOM 2869 C CA . VAL A 1 361 ? 13.086 -22.125 -20.609 1 95.88 361 VAL A CA 1
ATOM 2870 C C . VAL A 1 361 ? 12.477 -20.797 -21.078 1 95.88 361 VAL A C 1
ATOM 2872 O O . VAL A 1 361 ? 11.672 -20.781 -22.016 1 95.88 361 VAL A O 1
ATOM 2875 N N . GLU A 1 362 ? 12.781 -19.719 -20.438 1 92.69 362 GLU A N 1
ATOM 2876 C CA . GLU A 1 362 ? 12.266 -18.406 -20.797 1 92.69 362 GLU A CA 1
ATOM 2877 C C . GLU A 1 362 ? 12.586 -18.062 -22.25 1 92.69 362 GLU A C 1
ATOM 2879 O O . GLU A 1 362 ? 11.734 -17.531 -22.953 1 92.69 362 GLU A O 1
ATOM 2884 N N . LYS A 1 363 ? 13.781 -18.344 -22.656 1 91.5 363 LYS A N 1
ATOM 2885 C CA . LYS A 1 363 ? 14.195 -18.062 -24.031 1 91.5 363 LYS A CA 1
ATOM 2886 C C . LYS A 1 363 ? 13.312 -18.797 -25.031 1 91.5 363 LYS A C 1
ATOM 2888 O O . LYS A 1 363 ? 12.953 -18.25 -26.078 1 91.5 363 LYS A O 1
ATOM 2893 N N . HIS A 1 364 ? 13 -20.016 -24.719 1 95.81 364 HIS A N 1
ATOM 2894 C CA . HIS A 1 364 ? 12.211 -20.828 -25.641 1 95.81 364 HIS A CA 1
ATOM 2895 C C . HIS A 1 364 ? 10.742 -20.422 -25.625 1 95.81 364 HIS A C 1
ATOM 2897 O O . HIS A 1 364 ? 10 -20.719 -26.562 1 95.81 364 HIS A O 1
ATOM 2903 N N . LEU A 1 365 ? 10.32 -19.688 -24.562 1 95.44 365 LEU A N 1
ATOM 2904 C CA . LEU A 1 365 ? 8.922 -19.312 -24.438 1 95.44 365 LEU A CA 1
ATOM 2905 C C . LEU A 1 365 ? 8.734 -17.812 -24.641 1 95.44 365 LEU A C 1
ATOM 2907 O O . LEU A 1 365 ? 7.66 -17.266 -24.375 1 95.44 365 LEU A O 1
ATOM 2911 N N . LEU A 1 366 ? 9.695 -17.125 -25.109 1 91.62 366 LEU A N 1
ATOM 2912 C CA . LEU A 1 366 ? 9.703 -15.672 -25.219 1 91.62 366 LEU A CA 1
ATOM 2913 C C . LEU A 1 366 ? 8.531 -15.188 -26.062 1 91.62 366 LEU A C 1
ATOM 2915 O O . LEU A 1 366 ? 7.852 -14.227 -25.688 1 91.62 366 LEU A O 1
ATOM 2919 N N . GLU A 1 367 ? 8.305 -15.836 -27.172 1 91.62 367 GLU A N 1
ATOM 2920 C CA . GLU A 1 367 ? 7.211 -15.422 -28.047 1 91.62 367 GLU A CA 1
ATOM 2921 C C . GLU A 1 367 ? 5.852 -15.703 -27.406 1 91.62 367 GLU A C 1
ATOM 2923 O O . GLU A 1 367 ? 4.895 -14.961 -27.609 1 91.62 367 GLU A O 1
ATOM 2928 N N . ASP A 1 368 ? 5.805 -16.719 -26.625 1 94.94 368 ASP A N 1
ATOM 2929 C CA . ASP A 1 368 ? 4.547 -17.125 -26 1 94.94 368 ASP A CA 1
ATOM 2930 C C . ASP A 1 368 ? 4.121 -16.109 -24.938 1 94.94 368 ASP A C 1
ATOM 2932 O O . ASP A 1 368 ? 2.928 -15.922 -24.703 1 94.94 368 ASP A O 1
ATOM 2936 N N . ILE A 1 369 ? 5.004 -15.453 -24.312 1 94.19 369 ILE A N 1
ATOM 2937 C CA . ILE A 1 369 ? 4.754 -14.555 -23.203 1 94.19 369 ILE A CA 1
ATOM 2938 C C . ILE A 1 369 ? 3.738 -13.484 -23.609 1 94.19 369 ILE A C 1
ATOM 2940 O O . ILE A 1 369 ? 2.859 -13.117 -22.828 1 94.19 369 ILE A O 1
ATOM 2944 N N . MET A 1 370 ? 3.771 -13.023 -24.828 1 96.38 370 MET A N 1
ATOM 2945 C CA . MET A 1 370 ? 2.947 -11.898 -25.25 1 96.38 370 MET A CA 1
ATOM 2946 C C . MET A 1 370 ? 1.672 -12.383 -25.922 1 96.38 370 MET A C 1
ATOM 2948 O O . MET A 1 370 ? 0.854 -11.578 -26.375 1 96.38 370 MET A O 1
ATOM 2952 N N . LYS A 1 371 ? 1.495 -13.695 -25.984 1 97.56 371 LYS A N 1
ATOM 2953 C CA . LYS A 1 371 ? 0.29 -14.266 -26.578 1 97.56 371 LYS A CA 1
ATOM 2954 C C . LYS A 1 371 ? -0.829 -14.391 -25.547 1 97.56 371 LYS A C 1
ATOM 2956 O O . LYS A 1 371 ? -0.566 -14.516 -24.359 1 97.56 371 LYS A O 1
ATOM 2961 N N . THR A 1 372 ? -2.064 -14.344 -26.047 1 97.94 372 THR A N 1
ATOM 2962 C CA . THR A 1 372 ? -3.221 -14.477 -25.156 1 97.94 372 THR A CA 1
ATOM 2963 C C . THR A 1 372 ? -3.555 -15.953 -24.922 1 97.94 372 THR A C 1
ATOM 2965 O O . THR A 1 372 ? -3.26 -16.797 -25.766 1 97.94 372 THR A O 1
ATOM 2968 N N . ILE A 1 373 ? -4.09 -16.281 -23.797 1 98.25 373 ILE A N 1
ATOM 2969 C CA . ILE A 1 373 ? -4.566 -17.609 -23.484 1 98.25 373 ILE A CA 1
ATOM 2970 C C . ILE A 1 373 ? -6.09 -17.609 -23.391 1 98.25 373 ILE A C 1
ATOM 2972 O O . ILE A 1 373 ? -6.699 -18.625 -23.031 1 98.25 373 ILE A O 1
ATOM 2976 N N . LYS A 1 374 ? -6.793 -16.5 -23.766 1 97.75 374 LYS A N 1
ATOM 2977 C CA . LYS A 1 374 ? -8.211 -16.234 -23.547 1 97.75 374 LYS A CA 1
ATOM 2978 C C . LYS A 1 374 ? -9.078 -17.344 -24.156 1 97.75 374 LYS A C 1
ATOM 2980 O O . LYS A 1 374 ? -10.055 -17.781 -23.531 1 97.75 374 LYS A O 1
ATOM 2985 N N . PRO A 1 375 ? -8.734 -17.844 -25.328 1 97.88 375 PRO A N 1
ATOM 2986 C CA . PRO A 1 375 ? -9.617 -18.859 -25.906 1 97.88 375 PRO A CA 1
ATOM 2987 C C . PRO A 1 375 ? -9.734 -20.094 -25.031 1 97.88 375 PRO A C 1
ATOM 2989 O O . PRO A 1 375 ? -10.836 -20.625 -24.844 1 97.88 375 PRO A O 1
ATOM 2992 N N . TRP A 1 376 ? -8.633 -20.562 -24.453 1 98.62 376 TRP A N 1
ATOM 2993 C CA . TRP A 1 376 ? -8.672 -21.719 -23.578 1 98.62 376 TRP A CA 1
ATOM 2994 C C . TRP A 1 376 ? -9.305 -21.391 -22.234 1 98.62 376 TRP A C 1
ATOM 2996 O O . TRP A 1 376 ? -10.031 -22.203 -21.656 1 98.62 376 TRP A O 1
ATOM 3006 N N . LEU A 1 377 ? -9.016 -20.188 -21.797 1 98.81 377 LEU A N 1
ATOM 3007 C CA . LEU A 1 377 ? -9.609 -19.75 -20.531 1 98.81 377 LEU A CA 1
ATOM 3008 C C . LEU A 1 377 ? -11.125 -19.656 -20.641 1 98.81 377 LEU A C 1
ATOM 3010 O O . LEU A 1 377 ? -11.844 -20.047 -19.719 1 98.81 377 LEU A O 1
ATOM 3014 N N . ALA A 1 378 ? -11.633 -19.141 -21.766 1 98.81 378 ALA A N 1
ATOM 3015 C CA . ALA A 1 378 ? -13.07 -19.016 -21.984 1 98.81 378 ALA A CA 1
ATOM 3016 C C . ALA A 1 378 ? -13.766 -20.359 -21.891 1 98.81 378 ALA A C 1
ATOM 3018 O O . ALA A 1 378 ? -14.836 -20.484 -21.281 1 98.81 378 ALA A O 1
ATOM 3019 N N . VAL A 1 379 ? -13.156 -21.375 -22.453 1 98.75 379 VAL A N 1
ATOM 3020 C CA . VAL A 1 379 ? -13.703 -22.734 -22.391 1 98.75 379 VAL A CA 1
ATOM 3021 C C . VAL A 1 379 ? -13.766 -23.203 -20.938 1 98.75 379 VAL A C 1
ATOM 3023 O O . VAL A 1 379 ? -14.789 -23.719 -20.5 1 98.75 379 VAL A O 1
ATOM 3026 N N . LEU A 1 380 ? -12.727 -23.031 -20.25 1 98.88 380 LEU A N 1
ATOM 3027 C CA . LEU A 1 380 ? -12.68 -23.469 -18.859 1 98.88 380 LEU A CA 1
ATOM 3028 C C . LEU A 1 380 ? -13.703 -22.719 -18.016 1 98.88 380 LEU A C 1
ATOM 3030 O O . LEU A 1 380 ? -14.328 -23.312 -17.125 1 98.88 380 LEU A O 1
ATOM 3034 N N . MET A 1 381 ? -13.836 -21.422 -18.266 1 98.81 381 MET A N 1
ATOM 3035 C CA . MET A 1 381 ? -14.789 -20.625 -17.516 1 98.81 381 MET A CA 1
ATOM 3036 C C . MET A 1 381 ? -16.219 -21.078 -17.781 1 98.81 381 MET A C 1
ATOM 3038 O O . MET A 1 381 ? -17.094 -20.922 -16.938 1 98.81 381 MET A O 1
ATOM 3042 N N . ASP A 1 382 ? -16.484 -21.656 -18.906 1 98.75 382 ASP A N 1
ATOM 3043 C CA . ASP A 1 382 ? -17.812 -22.125 -19.266 1 98.75 382 ASP A CA 1
ATOM 3044 C C . ASP A 1 382 ? -18.141 -23.453 -18.594 1 98.75 382 ASP A C 1
ATOM 3046 O O . ASP A 1 382 ? -19.312 -23.75 -18.328 1 98.75 382 ASP A O 1
ATOM 3050 N N . TYR A 1 383 ? -17.109 -24.266 -18.281 1 98.5 383 TYR A N 1
ATOM 3051 C CA . TYR A 1 383 ? -17.406 -25.641 -17.938 1 98.5 383 TYR A CA 1
ATOM 3052 C C . TYR A 1 383 ? -16.938 -25.969 -16.516 1 98.5 383 TYR A C 1
ATOM 3054 O O . TYR A 1 383 ? -17.375 -26.953 -15.922 1 98.5 383 TYR A O 1
ATOM 3062 N N . TYR A 1 384 ? -16.109 -25.188 -15.938 1 98.75 384 TYR A N 1
ATOM 3063 C CA . TYR A 1 384 ? -15.492 -25.516 -14.656 1 98.75 384 TYR A CA 1
ATOM 3064 C C . TYR A 1 384 ? -15.531 -24.312 -13.711 1 98.75 384 TYR A C 1
ATOM 3066 O O . TYR A 1 384 ? -15.945 -23.219 -14.094 1 98.75 384 TYR A O 1
ATOM 3074 N N . ARG A 1 385 ? -15.156 -24.531 -12.438 1 98.62 385 ARG A N 1
ATOM 3075 C CA . ARG A 1 385 ? -14.961 -23.453 -11.477 1 98.62 385 ARG A CA 1
ATOM 3076 C C . ARG A 1 385 ? -13.625 -22.75 -11.711 1 98.62 385 ARG A C 1
ATOM 3078 O O . ARG A 1 385 ? -12.594 -23.406 -11.891 1 98.62 385 ARG A O 1
ATOM 3085 N N . VAL A 1 386 ? -13.68 -21.391 -11.734 1 98.94 386 VAL A N 1
ATOM 3086 C CA . VAL A 1 386 ? -12.469 -20.625 -12.031 1 98.94 386 VAL A CA 1
ATOM 3087 C C . VAL A 1 386 ? -12.289 -19.5 -11.016 1 98.94 386 VAL A C 1
ATOM 3089 O O . VAL A 1 386 ? -13.234 -18.766 -10.719 1 98.94 386 VAL A O 1
ATOM 3092 N N . LEU A 1 387 ? -11.125 -19.422 -10.43 1 98.88 387 LEU A N 1
ATOM 3093 C CA . LEU A 1 387 ? -10.742 -18.328 -9.531 1 98.88 387 LEU A CA 1
ATOM 3094 C C . LEU A 1 387 ? -9.555 -17.547 -10.086 1 98.88 387 LEU A C 1
ATOM 3096 O O . LEU A 1 387 ? -8.5 -18.125 -10.352 1 98.88 387 LEU A O 1
ATOM 3100 N N . LEU A 1 388 ? -9.766 -16.312 -10.367 1 98.94 388 LEU A N 1
ATOM 3101 C CA . LEU A 1 388 ? -8.672 -15.391 -10.641 1 98.94 388 LEU A CA 1
ATOM 3102 C C . LEU A 1 388 ? -8.516 -14.391 -9.492 1 98.94 388 LEU A C 1
ATOM 3104 O O . LEU A 1 388 ? -9.469 -13.695 -9.133 1 98.94 388 LEU A O 1
ATOM 3108 N N . TYR A 1 389 ? -7.332 -14.359 -8.891 1 98.88 389 TYR A N 1
ATOM 3109 C CA . TYR A 1 389 ? -7.141 -13.492 -7.734 1 98.88 389 TYR A CA 1
ATOM 3110 C C . TYR A 1 389 ? -5.852 -12.688 -7.859 1 98.88 389 TYR A C 1
ATOM 3112 O O . TYR A 1 389 ? -4.91 -13.117 -8.531 1 98.88 389 TYR A O 1
ATOM 3120 N N . ASN A 1 390 ? -5.844 -11.508 -7.309 1 98.88 390 ASN A N 1
ATOM 3121 C CA . ASN A 1 390 ? -4.703 -10.602 -7.312 1 98.88 390 ASN A CA 1
ATOM 3122 C C . ASN A 1 390 ? -4.406 -10.07 -5.91 1 98.88 390 ASN A C 1
ATOM 3124 O O . ASN A 1 390 ? -5.32 -9.891 -5.105 1 98.88 390 ASN A O 1
ATOM 3128 N N . GLY A 1 391 ? -3.105 -9.922 -5.664 1 98.81 391 GLY A N 1
ATOM 3129 C CA . GLY A 1 391 ? -2.738 -9.07 -4.543 1 98.81 391 GLY A CA 1
ATOM 3130 C C . GLY A 1 391 ? -2.885 -7.594 -4.844 1 98.81 391 GLY A C 1
ATOM 3131 O O . GLY A 1 391 ? -2.492 -7.129 -5.914 1 98.81 391 GLY A O 1
ATOM 3132 N N . GLN A 1 392 ? -3.365 -6.879 -3.908 1 98.62 392 GLN A N 1
ATOM 3133 C CA . GLN A 1 392 ? -3.658 -5.457 -4.055 1 98.62 392 GLN A CA 1
ATOM 3134 C C . GLN A 1 392 ? -2.393 -4.664 -4.355 1 98.62 392 GLN A C 1
ATOM 3136 O O . GLN A 1 392 ? -2.445 -3.637 -5.039 1 98.62 392 GLN A O 1
ATOM 3141 N N . LEU A 1 393 ? -1.263 -5.133 -3.932 1 98.62 393 LEU A N 1
ATOM 3142 C CA . LEU A 1 393 ? -0.028 -4.355 -3.959 1 98.62 393 LEU A CA 1
ATOM 3143 C C . LEU A 1 393 ? 0.877 -4.809 -5.098 1 98.62 393 LEU A C 1
ATOM 3145 O O . LEU A 1 393 ? 2.018 -4.352 -5.211 1 98.62 393 LEU A O 1
ATOM 3149 N N . ASP A 1 394 ? 0.376 -5.664 -5.934 1 98.31 394 ASP A N 1
ATOM 3150 C CA . ASP A 1 394 ? 1.141 -6.191 -7.062 1 98.31 394 ASP A CA 1
ATOM 3151 C C . ASP A 1 394 ? 1.314 -5.133 -8.148 1 98.31 394 ASP A C 1
ATOM 3153 O O . ASP A 1 394 ? 0.363 -4.43 -8.5 1 98.31 394 ASP A O 1
ATOM 3157 N N . ILE A 1 395 ? 2.516 -5.086 -8.711 1 97.5 395 ILE A N 1
ATOM 3158 C CA . ILE A 1 395 ? 2.766 -4.145 -9.797 1 97.5 395 ILE A CA 1
ATOM 3159 C C . ILE A 1 395 ? 2.744 -4.879 -11.133 1 97.5 395 ILE A C 1
ATOM 3161 O O . ILE A 1 395 ? 2.111 -4.422 -12.086 1 97.5 395 ILE A O 1
ATOM 3165 N N . ILE A 1 396 ? 3.375 -5.984 -11.219 1 96.06 396 ILE A N 1
ATOM 3166 C CA . ILE A 1 396 ? 3.645 -6.621 -12.508 1 96.06 396 ILE A CA 1
ATOM 3167 C C . ILE A 1 396 ? 2.344 -7.168 -13.094 1 96.06 396 ILE A C 1
ATOM 3169 O O . ILE A 1 396 ? 2.143 -7.129 -14.312 1 96.06 396 ILE A O 1
ATOM 3173 N N . VAL A 1 397 ? 1.552 -7.73 -12.242 1 97.56 397 VAL A N 1
ATOM 3174 C CA . VAL A 1 397 ? 0.196 -8.094 -12.641 1 97.56 397 VAL A CA 1
ATOM 3175 C C . VAL A 1 397 ? -0.81 -7.488 -11.664 1 97.56 397 VAL A C 1
ATOM 3177 O O . VAL A 1 397 ? -1.492 -8.219 -10.938 1 97.56 397 VAL A O 1
ATOM 3180 N N . ALA A 1 398 ? -0.952 -6.242 -11.758 1 98.31 398 ALA A N 1
ATOM 3181 C CA . ALA A 1 398 ? -1.812 -5.492 -10.844 1 98.31 398 ALA A CA 1
ATOM 3182 C C . ALA A 1 398 ? -3.277 -5.875 -11.031 1 98.31 398 ALA A C 1
ATOM 3184 O O . ALA A 1 398 ? -3.676 -6.312 -12.117 1 98.31 398 ALA A O 1
ATOM 3185 N N . ALA A 1 399 ? -4.059 -5.715 -9.969 1 98.5 399 ALA A N 1
ATOM 3186 C CA . ALA A 1 399 ? -5.477 -6.066 -9.984 1 98.5 399 ALA A CA 1
ATOM 3187 C C . ALA A 1 399 ? -6.207 -5.359 -11.125 1 98.5 399 ALA A C 1
ATOM 3189 O O . ALA A 1 399 ? -6.996 -5.98 -11.844 1 98.5 399 ALA A O 1
ATOM 3190 N N . PRO A 1 400 ? -5.98 -4.055 -11.359 1 98.38 400 PRO A N 1
ATOM 3191 C CA . PRO A 1 400 ? -6.711 -3.383 -12.438 1 98.38 400 PRO A CA 1
ATOM 3192 C C . PRO A 1 400 ? -6.344 -3.918 -13.82 1 98.38 400 PRO A C 1
ATOM 3194 O O . PRO A 1 400 ? -7.125 -3.785 -14.766 1 98.38 400 PRO A O 1
ATOM 3197 N N . LEU A 1 401 ? -5.152 -4.473 -13.992 1 98.44 401 LEU A N 1
ATOM 3198 C CA . LEU A 1 401 ? -4.797 -5.094 -15.258 1 98.44 401 LEU A CA 1
ATOM 3199 C C . LEU A 1 401 ? -5.68 -6.312 -15.531 1 98.44 401 LEU A C 1
ATOM 3201 O O . LEU A 1 401 ? -6.145 -6.504 -16.656 1 98.44 401 LEU A O 1
ATOM 3205 N N . THR A 1 402 ? -5.816 -7.145 -14.484 1 98.56 402 THR A N 1
ATOM 3206 C CA . THR A 1 402 ? -6.695 -8.305 -14.586 1 98.56 402 THR A CA 1
ATOM 3207 C C . THR A 1 402 ? -8.133 -7.871 -14.859 1 98.56 402 THR A C 1
ATOM 3209 O O . THR A 1 402 ? -8.812 -8.461 -15.703 1 98.56 402 THR A O 1
ATOM 3212 N N . GLU A 1 403 ? -8.539 -6.84 -14.234 1 98 403 GLU A N 1
ATOM 3213 C CA . GLU A 1 403 ? -9.914 -6.363 -14.398 1 98 403 GLU A CA 1
ATOM 3214 C C . GLU A 1 403 ? -10.125 -5.758 -15.781 1 98 403 GLU A C 1
ATOM 3216 O O . GLU A 1 403 ? -11.258 -5.691 -16.266 1 98 403 GLU A O 1
ATOM 3221 N N . ARG A 1 404 ? -9.133 -5.332 -16.453 1 97.12 404 ARG A N 1
ATOM 3222 C CA . ARG A 1 404 ? -9.219 -4.82 -17.812 1 97.12 404 ARG A CA 1
ATOM 3223 C C . ARG A 1 404 ? -9.523 -5.941 -18.797 1 97.12 404 ARG A C 1
ATOM 3225 O O . ARG A 1 404 ? -10.273 -5.746 -19.766 1 97.12 404 ARG A O 1
ATOM 3232 N N . PHE A 1 405 ? -8.906 -7.137 -18.578 1 97.12 405 PHE A N 1
ATOM 3233 C CA . PHE A 1 405 ? -9.047 -8.141 -19.625 1 97.12 405 PHE A CA 1
ATOM 3234 C C . PHE A 1 405 ? -10.266 -9.023 -19.359 1 97.12 405 PHE A C 1
ATOM 3236 O O . PHE A 1 405 ? -10.844 -9.57 -20.297 1 97.12 405 PHE A O 1
ATOM 3243 N N . LEU A 1 406 ? -10.711 -9.18 -18.109 1 98.31 406 LEU A N 1
ATOM 3244 C CA . LEU A 1 406 ? -11.758 -10.133 -17.766 1 98.31 406 LEU A CA 1
ATOM 3245 C C . LEU A 1 406 ? -13.031 -9.859 -18.562 1 98.31 406 LEU A C 1
ATOM 3247 O O . LEU A 1 406 ? -13.633 -10.789 -19.109 1 98.31 406 LEU A O 1
ATOM 3251 N N . PRO A 1 407 ? -13.398 -8.555 -18.75 1 97.88 407 PRO A N 1
ATOM 3252 C CA . PRO A 1 407 ? -14.617 -8.297 -19.516 1 97.88 407 PRO A CA 1
ATOM 3253 C C . PRO A 1 407 ? -14.484 -8.656 -20.984 1 97.88 407 PRO A C 1
ATOM 3255 O O . PRO A 1 407 ? -15.477 -8.672 -21.719 1 97.88 407 PRO A O 1
ATOM 3258 N N . THR A 1 408 ? -13.281 -8.938 -21.422 1 98.19 408 THR A N 1
ATOM 3259 C CA . THR A 1 408 ? -13.055 -9.203 -22.844 1 98.19 408 THR A CA 1
ATOM 3260 C C . THR A 1 408 ? -13 -10.703 -23.109 1 98.19 408 THR A C 1
ATOM 3262 O O . THR A 1 408 ? -12.859 -11.133 -24.266 1 98.19 408 THR A O 1
ATOM 3265 N N . VAL A 1 409 ? -13.023 -11.539 -22.062 1 98.5 409 VAL A N 1
ATOM 3266 C CA . VAL A 1 409 ? -13.031 -12.984 -22.25 1 98.5 409 VAL A CA 1
ATOM 3267 C C . VAL A 1 409 ? -14.375 -13.43 -22.812 1 98.5 409 VAL A C 1
ATOM 3269 O O . VAL A 1 409 ? -15.43 -13.102 -22.25 1 98.5 409 VAL A O 1
ATOM 3272 N N . PRO A 1 410 ? -14.336 -14.156 -23.938 1 97.38 410 PRO A N 1
ATOM 3273 C CA . PRO A 1 410 ? -15.602 -14.539 -24.562 1 97.38 410 PRO A CA 1
ATOM 3274 C C . PRO A 1 410 ? -16.219 -15.797 -23.953 1 97.38 410 PRO A C 1
ATOM 3276 O O . PRO A 1 410 ? -16.391 -16.797 -24.641 1 97.38 410 PRO A O 1
ATOM 3279 N N . TRP A 1 411 ? -16.594 -15.797 -22.75 1 97.81 411 TRP A N 1
ATOM 3280 C CA . TRP A 1 411 ? -17.281 -16.906 -22.109 1 97.81 411 TRP A CA 1
ATOM 3281 C C . TRP A 1 411 ? -18.75 -16.547 -21.859 1 97.81 411 TRP A C 1
ATOM 3283 O O . TRP A 1 411 ? -19.141 -15.391 -21.969 1 97.81 411 TRP A O 1
ATOM 3293 N N . ALA A 1 412 ? -19.609 -17.453 -21.594 1 98.38 412 ALA A N 1
ATOM 3294 C CA . ALA A 1 412 ? -21.062 -17.359 -21.625 1 98.38 412 ALA A CA 1
ATOM 3295 C C . ALA A 1 412 ? -21.578 -16.375 -20.578 1 98.38 412 ALA A C 1
ATOM 3297 O O . ALA A 1 412 ? -22.641 -15.758 -20.766 1 98.38 412 ALA A O 1
ATOM 3298 N N . LYS A 1 413 ? -20.906 -16.141 -19.531 1 98.25 413 LYS A N 1
ATOM 3299 C CA . LYS A 1 413 ? -21.453 -15.367 -18.422 1 98.25 413 LYS A CA 1
ATOM 3300 C C . LYS A 1 413 ? -20.719 -14.031 -18.281 1 98.25 413 LYS A C 1
ATOM 3302 O O . LYS A 1 413 ? -20.719 -13.438 -17.203 1 98.25 413 LYS A O 1
ATOM 3307 N N . VAL A 1 414 ? -20.109 -13.57 -19.312 1 98.19 414 VAL A N 1
ATOM 3308 C CA . VAL A 1 414 ? -19.328 -12.344 -19.266 1 98.19 414 VAL A CA 1
ATOM 3309 C C . VAL A 1 414 ? -20.219 -11.164 -18.859 1 98.19 414 VAL A C 1
ATOM 3311 O O . VAL A 1 414 ? -19.797 -10.281 -18.125 1 98.19 414 VAL A O 1
ATOM 3314 N N . GLU A 1 415 ? -21.484 -11.078 -19.375 1 98 415 GLU A N 1
ATOM 3315 C CA . GLU A 1 415 ? -22.391 -10 -19.016 1 98 415 GLU A CA 1
ATOM 3316 C C . GLU A 1 415 ? -22.781 -10.078 -17.531 1 98 415 GLU A C 1
ATOM 3318 O O . GLU A 1 415 ? -22.922 -9.055 -16.875 1 98 415 GLU A O 1
ATOM 3323 N N . GLU A 1 416 ? -22.969 -11.297 -17.078 1 98.19 416 GLU A N 1
ATOM 3324 C CA . GLU A 1 416 ? -23.234 -11.484 -15.656 1 98.19 416 GLU A CA 1
ATOM 3325 C C . GLU A 1 416 ? -22.062 -10.953 -14.812 1 98.19 416 GLU A C 1
ATOM 3327 O O . GLU A 1 416 ? -22.281 -10.312 -13.781 1 98.19 416 GLU A O 1
ATOM 3332 N N . TYR A 1 417 ? -20.922 -11.156 -15.234 1 98.25 417 TYR A N 1
ATOM 3333 C CA . TYR A 1 417 ? -19.734 -10.688 -14.523 1 98.25 417 TYR A CA 1
ATOM 3334 C C . TYR A 1 417 ? -19.688 -9.164 -14.492 1 98.25 417 TYR A C 1
ATOM 3336 O O . TYR A 1 417 ? -19.422 -8.57 -13.445 1 98.25 417 TYR A O 1
ATOM 3344 N N . LYS A 1 418 ? -19.938 -8.578 -15.648 1 97.19 418 LYS A N 1
ATOM 3345 C CA . LYS A 1 418 ? -19.875 -7.125 -15.758 1 97.19 418 LYS A CA 1
ATOM 3346 C C . LYS A 1 418 ? -20.875 -6.465 -14.805 1 97.19 418 LYS A C 1
ATOM 3348 O O . LYS A 1 418 ? -20.672 -5.328 -14.375 1 97.19 418 LYS A O 1
ATOM 3353 N N . ASN A 1 419 ? -21.906 -7.23 -14.398 1 96.38 419 ASN A N 1
ATOM 3354 C CA . ASN A 1 419 ? -22.969 -6.664 -13.57 1 96.38 419 ASN A CA 1
ATOM 3355 C C . ASN A 1 419 ? -22.953 -7.262 -12.164 1 96.38 419 ASN A C 1
ATOM 3357 O O . ASN A 1 419 ? -23.828 -6.945 -11.344 1 96.38 419 ASN A O 1
ATOM 3361 N N . ALA A 1 420 ? -22.047 -8.086 -11.945 1 96.69 420 ALA A N 1
ATOM 3362 C CA . ALA A 1 420 ? -22 -8.773 -10.656 1 96.69 420 ALA A CA 1
ATOM 3363 C C . ALA A 1 420 ? -21.688 -7.797 -9.523 1 96.69 420 ALA A C 1
ATOM 3365 O O . ALA A 1 420 ? -20.875 -6.879 -9.688 1 96.69 420 ALA A O 1
ATOM 3366 N N . GLU A 1 421 ? -22.312 -8.008 -8.391 1 94.75 421 GLU A N 1
ATOM 3367 C CA . GLU A 1 421 ? -22.016 -7.207 -7.207 1 94.75 421 GLU A CA 1
ATOM 3368 C C . GLU A 1 421 ? -20.703 -7.66 -6.555 1 94.75 421 GLU A C 1
ATOM 3370 O O . GLU A 1 421 ? -20.406 -8.852 -6.527 1 94.75 421 GLU A O 1
ATOM 3375 N N . ARG A 1 422 ? -20.016 -6.746 -6.102 1 96.19 422 ARG A N 1
ATOM 3376 C CA . ARG A 1 422 ? -18.781 -7.012 -5.375 1 96.19 422 ARG A CA 1
ATOM 3377 C C . ARG A 1 422 ? -19.047 -7.172 -3.881 1 96.19 422 ARG A C 1
ATOM 3379 O O . ARG A 1 422 ? -19.656 -6.297 -3.256 1 96.19 422 ARG A O 1
ATOM 3386 N N . VAL A 1 423 ? -18.5 -8.242 -3.303 1 96.06 423 VAL A N 1
ATOM 3387 C CA . VAL A 1 423 ? -18.766 -8.562 -1.901 1 96.06 423 VAL A CA 1
ATOM 3388 C C . VAL A 1 423 ? -17.5 -8.32 -1.079 1 96.06 423 VAL A C 1
ATOM 3390 O O . VAL A 1 423 ? -16.391 -8.625 -1.529 1 96.06 423 VAL A O 1
ATOM 3393 N N . VAL A 1 424 ? -17.703 -7.789 0.154 1 96.88 424 VAL A N 1
ATOM 3394 C CA . VAL A 1 424 ? -16.625 -7.629 1.124 1 96.88 424 VAL A CA 1
ATOM 3395 C C . VAL A 1 424 ? -16.406 -8.938 1.877 1 96.88 424 VAL A C 1
ATOM 3397 O O . VAL A 1 424 ? -17.344 -9.492 2.457 1 96.88 424 VAL A O 1
ATOM 3400 N N . TRP A 1 425 ? -15.188 -9.414 1.825 1 97.56 425 TRP A N 1
ATOM 3401 C CA . TRP A 1 425 ? -14.828 -10.703 2.418 1 97.56 425 TRP A CA 1
ATOM 3402 C C . TRP A 1 425 ? -13.914 -10.516 3.623 1 97.56 425 TRP A C 1
ATOM 3404 O O . TRP A 1 425 ? -12.914 -9.797 3.545 1 97.56 425 TRP A O 1
ATOM 3414 N N . LYS A 1 426 ? -14.305 -11.07 4.773 1 97 426 LYS A N 1
ATOM 3415 C CA . LYS A 1 426 ? -13.484 -11.164 5.977 1 97 426 LYS A CA 1
ATOM 3416 C C . LYS A 1 426 ? -13.172 -12.625 6.316 1 97 426 LYS A C 1
ATOM 3418 O O . LYS A 1 426 ? -14.008 -13.508 6.094 1 97 426 LYS A O 1
ATOM 3423 N N . VAL A 1 427 ? -11.977 -12.867 6.844 1 97.12 427 VAL A N 1
ATOM 3424 C CA . VAL A 1 427 ? -11.664 -14.227 7.258 1 97.12 427 VAL A CA 1
ATOM 3425 C C . VAL A 1 427 ? -12.602 -14.656 8.383 1 97.12 427 VAL A C 1
ATOM 3427 O O . VAL A 1 427 ? -13.25 -15.703 8.289 1 97.12 427 VAL A O 1
ATOM 3430 N N . ARG A 1 428 ? -12.641 -13.883 9.438 1 96 428 ARG A N 1
ATOM 3431 C CA . ARG A 1 428 ? -13.633 -14.016 10.5 1 96 428 ARG A CA 1
ATOM 3432 C C . ARG A 1 428 ? -14.5 -12.766 10.602 1 96 428 ARG A C 1
ATOM 3434 O O . ARG A 1 428 ? -14 -11.648 10.469 1 96 428 ARG A O 1
ATOM 3441 N N . PRO A 1 429 ? -15.75 -12.938 10.836 1 92.31 429 PRO A N 1
ATOM 3442 C CA . PRO A 1 429 ? -16.641 -11.781 10.914 1 92.31 429 PRO A CA 1
ATOM 3443 C C . PRO A 1 429 ? -16.172 -10.727 11.914 1 92.31 429 PRO A C 1
ATOM 3445 O O . PRO A 1 429 ? -16.359 -9.531 11.695 1 92.31 429 PRO A O 1
ATOM 3448 N N . ALA A 1 430 ? -15.539 -11.125 12.938 1 93.12 430 ALA A N 1
ATOM 3449 C CA . ALA A 1 430 ? -15.148 -10.227 14.023 1 93.12 430 ALA A CA 1
ATOM 3450 C C . ALA A 1 430 ? -13.82 -9.547 13.719 1 93.12 430 ALA A C 1
ATOM 3452 O O . ALA A 1 430 ? -13.414 -8.625 14.438 1 93.12 430 ALA A O 1
ATOM 3453 N N . ASP A 1 431 ? -13.172 -9.953 12.641 1 94.5 431 ASP A N 1
ATOM 3454 C CA . ASP A 1 431 ? -11.883 -9.352 12.305 1 94.5 431 ASP A CA 1
ATOM 3455 C C . ASP A 1 431 ? -12.023 -7.855 12.047 1 94.5 431 ASP A C 1
ATOM 3457 O O . ASP A 1 431 ? -12.961 -7.422 11.375 1 94.5 431 ASP A O 1
ATOM 3461 N N . PRO A 1 432 ? -11.156 -7.086 12.617 1 93.62 432 PRO A N 1
ATOM 3462 C CA . PRO A 1 432 ? -11.203 -5.645 12.367 1 93.62 432 PRO A CA 1
ATOM 3463 C C . PRO A 1 432 ? -10.852 -5.281 10.93 1 93.62 432 PRO A C 1
ATOM 3465 O O . PRO A 1 432 ? -11.203 -4.199 10.453 1 93.62 432 PRO A O 1
ATOM 3468 N N . ASP A 1 433 ? -10.242 -6.18 10.258 1 95.56 433 ASP A N 1
ATOM 3469 C CA . ASP A 1 433 ? -9.805 -5.895 8.898 1 95.56 433 ASP A CA 1
ATOM 3470 C C . ASP A 1 433 ? -10.602 -6.703 7.879 1 95.56 433 ASP A C 1
ATOM 3472 O O . ASP A 1 433 ? -11.117 -7.773 8.195 1 95.56 433 ASP A O 1
ATOM 3476 N N . VAL A 1 434 ? -10.727 -6.07 6.742 1 97.69 434 VAL A N 1
ATOM 3477 C CA . VAL A 1 434 ? -11.305 -6.723 5.57 1 97.69 434 VAL A CA 1
ATOM 3478 C C . VAL A 1 434 ? -10.227 -7.508 4.832 1 97.69 434 VAL A C 1
ATOM 3480 O O . VAL A 1 434 ? -9.102 -7.023 4.66 1 97.69 434 VAL A O 1
ATOM 3483 N N . ALA A 1 435 ? -10.477 -8.766 4.426 1 98.31 435 ALA A N 1
ATOM 3484 C CA . ALA A 1 435 ? -9.5 -9.609 3.738 1 98.31 435 ALA A CA 1
ATOM 3485 C C . ALA A 1 435 ? -9.391 -9.227 2.266 1 98.31 435 ALA A C 1
ATOM 3487 O O . ALA A 1 435 ? -8.297 -9.234 1.696 1 98.31 435 ALA A O 1
ATOM 3488 N N . GLY A 1 436 ? -10.562 -8.977 1.72 1 98.31 436 GLY A N 1
ATOM 3489 C CA . GLY A 1 436 ? -10.547 -8.625 0.308 1 98.31 436 GLY A CA 1
ATOM 3490 C C . GLY A 1 436 ? -11.938 -8.477 -0.282 1 98.31 436 GLY A C 1
ATOM 3491 O O . GLY A 1 436 ? -12.906 -8.266 0.447 1 98.31 436 GLY A O 1
ATOM 3492 N N . TYR A 1 437 ? -12.016 -8.461 -1.596 1 98.56 437 TYR A N 1
ATOM 3493 C CA . TYR A 1 437 ? -13.242 -8.219 -2.348 1 98.56 437 TYR A CA 1
ATOM 3494 C C . TYR A 1 437 ? -13.469 -9.305 -3.393 1 98.56 437 TYR A C 1
ATOM 3496 O O . TYR A 1 437 ? -12.516 -9.742 -4.051 1 98.56 437 TYR A O 1
ATOM 3504 N N . VAL A 1 438 ? -14.734 -9.734 -3.541 1 98.38 438 VAL A N 1
ATOM 3505 C CA . VAL A 1 438 ? -15.039 -10.883 -4.391 1 98.38 438 VAL A CA 1
ATOM 3506 C C . VAL A 1 438 ? -16.188 -10.531 -5.336 1 98.38 438 VAL A C 1
ATOM 3508 O O . VAL A 1 438 ? -17.203 -9.977 -4.914 1 98.38 438 VAL A O 1
ATOM 3511 N N . ARG A 1 439 ? -16.031 -10.82 -6.57 1 97.5 439 ARG A N 1
ATOM 3512 C CA . ARG A 1 439 ? -17.094 -10.82 -7.566 1 97.5 439 ARG A CA 1
ATOM 3513 C C . ARG A 1 439 ? -17.344 -12.227 -8.102 1 97.5 439 ARG A C 1
ATOM 3515 O O . ARG A 1 439 ? -16.391 -12.93 -8.469 1 97.5 439 ARG A O 1
ATOM 3522 N N . GLN A 1 440 ? -18.562 -12.555 -8.117 1 97.19 440 GLN A N 1
ATOM 3523 C CA . GLN A 1 440 ? -18.906 -13.898 -8.578 1 97.19 440 GLN A CA 1
ATOM 3524 C C . GLN A 1 440 ? -19.891 -13.844 -9.742 1 97.19 440 GLN A C 1
ATOM 3526 O O . GLN A 1 440 ? -20.828 -13.031 -9.734 1 97.19 440 GLN A O 1
ATOM 3531 N N . ALA A 1 441 ? -19.672 -14.547 -10.766 1 97.94 441 ALA A N 1
ATOM 3532 C CA . ALA A 1 441 ? -20.578 -14.828 -11.875 1 97.94 441 ALA A CA 1
ATOM 3533 C C . ALA A 1 441 ? -20.641 -16.328 -12.164 1 97.94 441 ALA A C 1
ATOM 3535 O O . ALA A 1 441 ? -19.781 -16.875 -12.844 1 97.94 441 ALA A O 1
ATOM 3536 N N . GLY A 1 442 ? -21.734 -16.984 -11.672 1 96.88 442 GLY A N 1
ATOM 3537 C CA . GLY A 1 442 ? -21.75 -18.438 -11.734 1 96.88 442 GLY A CA 1
ATOM 3538 C C . GLY A 1 442 ? -20.656 -19.078 -10.906 1 96.88 442 GLY A C 1
ATOM 3539 O O . GLY A 1 442 ? -20.562 -18.828 -9.703 1 96.88 442 GLY A O 1
ATOM 3540 N N . GLU A 1 443 ? -19.812 -19.859 -11.617 1 97.62 443 GLU A N 1
ATOM 3541 C CA . GLU A 1 443 ? -18.719 -20.562 -10.93 1 97.62 443 GLU A CA 1
ATOM 3542 C C . GLU A 1 443 ? -17.391 -19.859 -11.133 1 97.62 443 GLU A C 1
ATOM 3544 O O . GLU A 1 443 ? -16.328 -20.438 -10.906 1 97.62 443 GLU A O 1
ATOM 3549 N N . PHE A 1 444 ? -17.5 -18.578 -11.633 1 98.56 444 PHE A N 1
ATOM 3550 C CA . PHE A 1 444 ? -16.312 -17.75 -11.75 1 98.56 444 PHE A CA 1
ATOM 3551 C C . PHE A 1 444 ? -16.203 -16.781 -10.57 1 98.56 444 PHE A C 1
ATOM 3553 O O . PHE A 1 444 ? -17.188 -16.156 -10.18 1 98.56 444 PHE A O 1
ATOM 3560 N N . TYR A 1 445 ? -14.992 -16.688 -10.047 1 98.56 445 TYR A N 1
ATOM 3561 C CA . TYR A 1 445 ? -14.703 -15.805 -8.93 1 98.56 445 TYR A CA 1
ATOM 3562 C C . TYR A 1 445 ? -13.508 -14.906 -9.242 1 98.56 445 TYR A C 1
ATOM 3564 O O . TYR A 1 445 ? -12.445 -15.391 -9.641 1 98.56 445 TYR A O 1
ATOM 3572 N N . GLN A 1 446 ? -13.648 -13.633 -9.164 1 98.75 446 GLN A N 1
ATOM 3573 C CA . GLN A 1 446 ? -12.562 -12.664 -9.172 1 98.75 446 GLN A CA 1
ATOM 3574 C C . GLN A 1 446 ? -12.336 -12.086 -7.773 1 98.75 446 GLN A C 1
ATOM 3576 O O . GLN A 1 446 ? -13.266 -11.594 -7.137 1 98.75 446 GLN A O 1
ATOM 3581 N N . VAL A 1 447 ? -11.094 -12.188 -7.258 1 98.81 447 VAL A N 1
ATOM 3582 C CA . VAL A 1 447 ? -10.828 -11.781 -5.883 1 98.81 447 VAL A CA 1
ATOM 3583 C C . VAL A 1 447 ? -9.633 -10.828 -5.852 1 98.81 447 VAL A C 1
ATOM 3585 O O . VAL A 1 447 ? -8.633 -11.055 -6.539 1 98.81 447 VAL A O 1
ATOM 3588 N N . ILE A 1 448 ? -9.773 -9.75 -5.156 1 98.81 448 ILE A N 1
ATOM 3589 C CA . ILE A 1 448 ? -8.648 -8.898 -4.789 1 98.81 448 ILE A CA 1
ATOM 3590 C C . ILE A 1 448 ? -8.352 -9.055 -3.297 1 98.81 448 ILE A C 1
ATOM 3592 O O . ILE A 1 448 ? -9.242 -8.891 -2.461 1 98.81 448 ILE A O 1
ATOM 3596 N N . VAL A 1 449 ? -7.148 -9.438 -2.965 1 98.88 449 VAL A N 1
ATOM 3597 C CA . VAL A 1 449 ? -6.754 -9.633 -1.574 1 98.88 449 VAL A CA 1
ATOM 3598 C C . VAL A 1 449 ? -6 -8.406 -1.069 1 98.88 449 VAL A C 1
ATOM 3600 O O . VAL A 1 449 ? -4.945 -8.055 -1.6 1 98.88 449 VAL A O 1
ATOM 3603 N N . ARG A 1 450 ? -6.504 -7.785 -0.054 1 98.5 450 ARG A N 1
ATOM 3604 C CA . ARG A 1 450 ? -5.914 -6.582 0.522 1 98.5 450 ARG A CA 1
ATOM 3605 C C . ARG A 1 450 ? -4.57 -6.891 1.174 1 98.5 450 ARG A C 1
ATOM 3607 O O . ARG A 1 450 ? -4.414 -7.93 1.822 1 98.5 450 ARG A O 1
ATOM 3614 N N . GLY A 1 451 ? -3.639 -5.945 0.953 1 98.06 451 GLY A N 1
ATOM 3615 C CA . GLY A 1 451 ? -2.35 -6.035 1.619 1 98.06 451 GLY A CA 1
ATOM 3616 C C . GLY A 1 451 ? -1.417 -7.047 0.98 1 98.06 451 GLY A C 1
ATOM 3617 O O . GLY A 1 451 ? -0.274 -7.203 1.412 1 98.06 451 GLY A O 1
ATOM 3618 N N . GLY A 1 452 ? -1.838 -7.746 -0.045 1 98.56 452 GLY A N 1
ATOM 3619 C CA . GLY A 1 452 ? -1.004 -8.734 -0.71 1 98.56 452 GLY A CA 1
ATOM 3620 C C . GLY A 1 452 ? -0.336 -8.203 -1.965 1 98.56 452 GLY A C 1
ATOM 3621 O O . GLY A 1 452 ? -0.908 -7.375 -2.676 1 98.56 452 GLY A O 1
ATOM 3622 N N . GLY A 1 453 ? 0.865 -8.719 -2.283 1 98.25 453 GLY A N 1
ATOM 3623 C CA . GLY A 1 453 ? 1.552 -8.453 -3.539 1 98.25 453 GLY A CA 1
ATOM 3624 C C . GLY A 1 453 ? 1.452 -9.609 -4.523 1 98.25 453 GLY A C 1
ATOM 3625 O O . GLY A 1 453 ? 0.435 -10.297 -4.574 1 98.25 453 GLY A O 1
ATOM 3626 N N . HIS A 1 454 ? 2.459 -9.711 -5.375 1 98.06 454 HIS A N 1
ATOM 3627 C CA . HIS A 1 454 ? 2.52 -10.734 -6.414 1 98.06 454 HIS A CA 1
ATOM 3628 C C . HIS A 1 454 ? 2.68 -12.125 -5.816 1 98.06 454 HIS A C 1
ATOM 3630 O O . HIS A 1 454 ? 2.117 -13.094 -6.328 1 98.06 454 HIS A O 1
ATOM 3636 N N . ILE A 1 455 ? 3.535 -12.172 -4.801 1 98.19 455 ILE A N 1
ATOM 3637 C CA . ILE A 1 455 ? 3.684 -13.422 -4.062 1 98.19 455 ILE A CA 1
ATOM 3638 C C . ILE A 1 455 ? 2.68 -13.461 -2.91 1 98.19 455 ILE A C 1
ATOM 3640 O O . ILE A 1 455 ? 3.066 -13.422 -1.74 1 98.19 455 ILE A O 1
ATOM 3644 N N . LEU A 1 456 ? 1.491 -13.648 -3.285 1 98.69 456 LEU A N 1
ATOM 3645 C CA . LEU A 1 456 ? 0.342 -13.344 -2.439 1 98.69 456 LEU A CA 1
ATOM 3646 C C . LEU A 1 456 ? 0.325 -14.234 -1.201 1 98.69 456 LEU A C 1
ATOM 3648 O O . LEU A 1 456 ? 0.166 -13.742 -0.081 1 98.69 456 LEU A O 1
ATOM 3652 N N . PRO A 1 457 ? 0.517 -15.594 -1.307 1 98.62 457 PRO A N 1
ATOM 3653 C CA . PRO A 1 457 ? 0.474 -16.406 -0.091 1 98.62 457 PRO A CA 1
ATOM 3654 C C . PRO A 1 457 ? 1.608 -16.078 0.877 1 98.62 457 PRO A C 1
ATOM 3656 O O . PRO A 1 457 ? 1.497 -16.344 2.076 1 98.62 457 PRO A O 1
ATOM 3659 N N . TYR A 1 458 ? 2.691 -15.547 0.307 1 98.38 458 TYR A N 1
ATOM 3660 C CA . TYR A 1 458 ? 3.781 -15.078 1.155 1 98.38 458 TYR A CA 1
ATOM 3661 C C . TYR A 1 458 ? 3.381 -13.82 1.911 1 98.38 458 TYR A C 1
ATOM 3663 O O . TYR A 1 458 ? 3.621 -13.703 3.115 1 98.38 458 TYR A O 1
ATOM 3671 N N . ASP A 1 459 ? 2.73 -12.922 1.254 1 98.44 459 ASP A N 1
ATOM 3672 C CA . ASP A 1 459 ? 2.361 -11.625 1.815 1 98.44 459 ASP A CA 1
ATOM 3673 C C . ASP A 1 459 ? 1.196 -11.766 2.793 1 98.44 459 ASP A C 1
ATOM 3675 O O . ASP A 1 459 ? 1.147 -11.062 3.809 1 98.44 459 ASP A O 1
ATOM 3679 N N . GLN A 1 460 ? 0.232 -12.602 2.428 1 98.62 460 GLN A N 1
ATOM 3680 C CA . GLN A 1 460 ? -0.993 -12.773 3.199 1 98.62 460 GLN A CA 1
ATOM 3681 C C . GLN A 1 460 ? -1.363 -14.25 3.322 1 98.62 460 GLN A C 1
ATOM 3683 O O . GLN A 1 460 ? -2.346 -14.703 2.73 1 98.62 460 GLN A O 1
ATOM 3688 N N . PRO A 1 461 ? -0.648 -14.977 4.164 1 98.75 461 PRO A N 1
ATOM 3689 C CA . PRO A 1 461 ? -0.803 -16.422 4.223 1 98.75 461 PRO A CA 1
ATOM 3690 C C . PRO A 1 461 ? -2.193 -16.859 4.688 1 98.75 461 PRO A C 1
ATOM 3692 O O . PRO A 1 461 ? -2.811 -17.734 4.074 1 98.75 461 PRO A O 1
ATOM 3695 N N . GLU A 1 462 ? -2.717 -16.219 5.754 1 98.5 462 GLU A N 1
ATOM 3696 C CA . GLU A 1 462 ? -4.02 -16.609 6.285 1 98.5 462 GLU A CA 1
ATOM 3697 C C . GLU A 1 462 ? -5.133 -16.312 5.289 1 98.5 462 GLU A C 1
ATOM 3699 O O . GLU A 1 462 ? -6.02 -17.141 5.07 1 98.5 462 GLU A O 1
ATOM 3704 N N . ARG A 1 463 ? -5.102 -15.125 4.754 1 98.62 463 ARG A N 1
ATOM 3705 C CA . ARG A 1 463 ? -6.109 -14.734 3.771 1 98.62 463 ARG A CA 1
ATOM 3706 C C . ARG A 1 463 ? -6.074 -15.656 2.557 1 98.62 463 ARG A C 1
ATOM 3708 O O . ARG A 1 463 ? -7.121 -16.031 2.021 1 98.62 463 ARG A O 1
ATOM 3715 N N . SER A 1 464 ? -4.895 -16 2.123 1 98.75 464 SER A N 1
ATOM 3716 C CA . SER A 1 464 ? -4.734 -16.859 0.955 1 98.75 464 SER A CA 1
ATOM 3717 C C . SER A 1 464 ? -5.316 -18.25 1.205 1 98.75 464 SER A C 1
ATOM 3719 O O . SER A 1 464 ? -6.008 -18.812 0.346 1 98.75 464 SER A O 1
ATOM 3721 N N . LEU A 1 465 ? -5.004 -18.828 2.352 1 98.75 465 LEU A N 1
ATOM 3722 C CA . LEU A 1 465 ? -5.539 -20.141 2.684 1 98.75 465 LEU A CA 1
ATOM 3723 C C . LEU A 1 465 ? -7.059 -20.094 2.789 1 98.75 465 LEU A C 1
ATOM 3725 O O . LEU A 1 465 ? -7.742 -21 2.297 1 98.75 465 LEU A O 1
ATOM 3729 N N . ASP A 1 466 ? -7.594 -19.047 3.455 1 98.44 466 ASP A N 1
ATOM 3730 C CA . ASP A 1 466 ? -9.039 -18.906 3.58 1 98.44 466 ASP A CA 1
ATOM 3731 C C . ASP A 1 466 ? -9.703 -18.781 2.209 1 98.44 466 ASP A C 1
ATOM 3733 O O . ASP A 1 466 ? -10.734 -19.406 1.95 1 98.44 466 ASP A O 1
ATOM 3737 N N . MET A 1 467 ? -9.133 -17.953 1.34 1 98.75 467 MET A N 1
ATOM 3738 C CA . MET A 1 467 ? -9.648 -17.75 -0.009 1 98.75 467 MET A CA 1
ATOM 3739 C C . MET A 1 467 ? -9.727 -19.062 -0.778 1 98.75 467 MET A C 1
ATOM 3741 O O . MET A 1 467 ? -10.781 -19.406 -1.318 1 98.75 467 MET A O 1
ATOM 3745 N N . ILE A 1 468 ? -8.617 -19.828 -0.811 1 98.75 468 ILE A N 1
ATOM 3746 C CA . ILE A 1 468 ? -8.586 -21.062 -1.594 1 98.75 468 ILE A CA 1
ATOM 3747 C C . ILE A 1 468 ? -9.523 -22.094 -0.971 1 98.75 468 ILE A C 1
ATOM 3749 O O . ILE A 1 468 ? -10.148 -22.891 -1.683 1 98.75 468 ILE A O 1
ATOM 3753 N N . ASP A 1 469 ? -9.586 -22.094 0.328 1 98 469 ASP A N 1
ATOM 3754 C CA . ASP A 1 469 ? -10.484 -23 1.027 1 98 469 ASP A CA 1
ATOM 3755 C C . ASP A 1 469 ? -11.938 -22.719 0.651 1 98 469 ASP A C 1
ATOM 3757 O O . ASP A 1 469 ? -12.688 -23.656 0.34 1 98 469 ASP A O 1
ATOM 3761 N N . ARG A 1 470 ? -12.336 -21.484 0.664 1 98 470 ARG A N 1
ATOM 3762 C CA . ARG A 1 470 ? -13.703 -21.109 0.303 1 98 470 ARG A CA 1
ATOM 3763 C C . ARG A 1 470 ? -13.992 -21.438 -1.157 1 98 470 ARG A C 1
ATOM 3765 O O . ARG A 1 470 ? -15.078 -21.922 -1.487 1 98 470 ARG A O 1
ATOM 3772 N N . PHE A 1 471 ? -13.094 -21.156 -1.982 1 98.56 471 PHE A N 1
ATOM 3773 C CA . PHE A 1 471 ? -13.242 -21.406 -3.412 1 98.56 471 PHE A CA 1
ATOM 3774 C C . PHE A 1 471 ? -13.422 -22.891 -3.686 1 98.56 471 PHE A C 1
ATOM 3776 O O . PHE A 1 471 ? -14.367 -23.297 -4.375 1 98.56 471 PHE A O 1
ATOM 3783 N N . ILE A 1 472 ? -12.5 -23.719 -3.113 1 98.12 472 ILE A N 1
ATOM 3784 C CA . ILE A 1 472 ? -12.445 -25.141 -3.406 1 98.12 472 ILE A CA 1
ATOM 3785 C C . ILE A 1 472 ? -13.648 -25.844 -2.775 1 98.12 472 ILE A C 1
ATOM 3787 O O . ILE A 1 472 ? -14.258 -26.719 -3.395 1 98.12 472 ILE A O 1
ATOM 3791 N N . LEU A 1 473 ? -14.031 -25.453 -1.58 1 94.75 473 LEU A N 1
ATOM 3792 C CA . LEU A 1 473 ? -15.078 -26.172 -0.854 1 94.75 473 LEU A CA 1
ATOM 3793 C C . LEU A 1 473 ? -16.422 -25.469 -1.006 1 94.75 473 LEU A C 1
ATOM 3795 O O . LEU A 1 473 ? -17.406 -25.844 -0.368 1 94.75 473 LEU A O 1
ATOM 3799 N N . ASN A 1 474 ? -16.453 -24.422 -1.757 1 92.88 474 ASN A N 1
ATOM 3800 C CA . ASN A 1 474 ? -17.672 -23.703 -2.064 1 92.88 474 ASN A CA 1
ATOM 3801 C C . ASN A 1 474 ? -18.359 -23.203 -0.799 1 92.88 474 ASN A C 1
ATOM 3803 O O . ASN A 1 474 ? -19.547 -23.453 -0.594 1 92.88 474 ASN A O 1
ATOM 3807 N N . LYS A 1 475 ? -17.688 -22.578 0.108 1 91.5 475 LYS A N 1
ATOM 3808 C CA . LYS A 1 475 ? -18.203 -22.125 1.397 1 91.5 475 LYS A CA 1
ATOM 3809 C C . LYS A 1 475 ? -18.828 -20.734 1.281 1 91.5 475 LYS A C 1
ATOM 3811 O O . LYS A 1 475 ? -19.453 -20.25 2.229 1 91.5 475 LYS A O 1
ATOM 3816 N N . GLY A 1 476 ? -18.75 -20.062 0.202 1 90.5 476 GLY A N 1
ATOM 3817 C CA . GLY A 1 476 ? -19.281 -18.703 0.067 1 90.5 476 GLY A CA 1
ATOM 3818 C C . GLY A 1 476 ? -18.344 -17.641 0.587 1 90.5 476 GLY A C 1
ATOM 3819 O O . GLY A 1 476 ? -17.312 -17.953 1.181 1 90.5 476 GLY A O 1
ATOM 3820 N N . TRP A 1 477 ? -18.75 -16.375 0.46 1 92.56 477 TRP A N 1
ATOM 3821 C CA . TRP A 1 477 ? -17.844 -15.266 0.754 1 92.56 477 TRP A CA 1
ATOM 3822 C C . TRP A 1 477 ? -18.5 -14.242 1.67 1 92.56 477 TRP A C 1
ATOM 3824 O O . TRP A 1 477 ? -17.859 -13.281 2.102 1 92.56 477 TRP A O 1
ATOM 3834 N N . LYS A 1 478 ? -19.75 -14.344 1.927 1 78.75 478 LYS A N 1
ATOM 3835 C CA . LYS A 1 478 ? -20.469 -13.383 2.76 1 78.75 478 LYS A CA 1
ATOM 3836 C C . LYS A 1 478 ? -20.078 -13.531 4.227 1 78.75 478 LYS A C 1
ATOM 3838 O O . LYS A 1 478 ? -19.828 -14.641 4.699 1 78.75 478 LYS A O 1
ATOM 3843 N N . PRO A 1 479 ? -19.906 -12.383 4.906 1 65.62 479 PRO A N 1
ATOM 3844 C CA . PRO A 1 479 ? -19.547 -12.445 6.328 1 65.62 479 PRO A CA 1
ATOM 3845 C C . PRO A 1 479 ? -20.578 -13.188 7.164 1 65.62 479 PRO A C 1
ATOM 3847 O O . PRO A 1 479 ? -21.766 -13.203 6.816 1 65.62 479 PRO A O 1
ATOM 3850 N N . MET B 1 1 ? -74.625 3.855 -14.828 1 23.69 1 MET B N 1
ATOM 3851 C CA . MET B 1 1 ? -73.75 5.043 -14.906 1 23.69 1 MET B CA 1
ATOM 3852 C C . MET B 1 1 ? -73.5 5.613 -13.523 1 23.69 1 MET B C 1
ATOM 3854 O O . MET B 1 1 ? -73 6.723 -13.391 1 23.69 1 MET B O 1
ATOM 3858 N N . SER B 1 2 ? -74.188 5.098 -12.539 1 23.73 2 SER B N 1
ATOM 3859 C CA . SER B 1 2 ? -74.25 5.656 -11.188 1 23.73 2 SER B CA 1
ATOM 3860 C C . SER B 1 2 ? -72.875 5.617 -10.523 1 23.73 2 SER B C 1
ATOM 3862 O O . SER B 1 2 ? -72.312 4.551 -10.398 1 23.73 2 SER B O 1
ATOM 3864 N N . LYS B 1 3 ? -72.25 6.84 -10.641 1 26.14 3 LYS B N 1
ATOM 3865 C CA . LYS B 1 3 ? -70.938 7.406 -10.359 1 26.14 3 LYS B CA 1
ATOM 3866 C C . LYS B 1 3 ? -70.625 7.34 -8.867 1 26.14 3 LYS B C 1
ATOM 3868 O O . LYS B 1 3 ? -71.25 8.008 -8.055 1 26.14 3 LYS B O 1
ATOM 3873 N N . ILE B 1 4 ? -70.375 6.059 -8.328 1 25.53 4 ILE B N 1
ATOM 3874 C CA . ILE B 1 4 ? -70.062 5.742 -6.941 1 25.53 4 ILE B CA 1
ATOM 3875 C C . ILE B 1 4 ? -68.938 6.664 -6.441 1 25.53 4 ILE B C 1
ATOM 3877 O O . ILE B 1 4 ? -67.812 6.688 -7.012 1 25.53 4 ILE B O 1
ATOM 3881 N N . ILE B 1 5 ? -69.312 7.848 -5.973 1 25.62 5 ILE B N 1
ATOM 3882 C CA . ILE B 1 5 ? -68.5 8.93 -5.414 1 25.62 5 ILE B CA 1
ATOM 3883 C C . ILE B 1 5 ? -67.688 8.414 -4.207 1 25.62 5 ILE B C 1
ATOM 3885 O O . ILE B 1 5 ? -68.312 8.039 -3.191 1 25.62 5 ILE B O 1
ATOM 3889 N N . VAL B 1 6 ? -66.75 7.434 -4.434 1 27.23 6 VAL B N 1
ATOM 3890 C CA . VAL B 1 6 ? -65.938 6.867 -3.34 1 27.23 6 VAL B CA 1
ATOM 3891 C C . VAL B 1 6 ? -65.25 7.992 -2.566 1 27.23 6 VAL B C 1
ATOM 3893 O O . VAL B 1 6 ? -64.5 8.773 -3.143 1 27.23 6 VAL B O 1
ATOM 3896 N N . LEU B 1 7 ? -65.938 8.57 -1.607 1 26.78 7 LEU B N 1
ATOM 3897 C CA . LEU B 1 7 ? -65.5 9.539 -0.628 1 26.78 7 LEU B CA 1
ATOM 3898 C C . LEU B 1 7 ? -64.188 9.055 0.03 1 26.78 7 LEU B C 1
ATOM 3900 O O . LEU B 1 7 ? -64.188 8.055 0.751 1 26.78 7 LEU B O 1
ATOM 3904 N N . VAL B 1 8 ? -63.031 9.117 -0.663 1 28.44 8 VAL B N 1
ATOM 3905 C CA . VAL B 1 8 ? -61.688 8.773 -0.169 1 28.44 8 VAL B CA 1
ATOM 3906 C C . VAL B 1 8 ? -61.344 9.641 1.042 1 28.44 8 VAL B C 1
ATOM 3908 O O . VAL B 1 8 ? -61.312 10.867 0.943 1 28.44 8 VAL B O 1
ATOM 3911 N N . ALA B 1 9 ? -61.875 9.219 2.203 1 24.56 9 ALA B N 1
ATOM 3912 C CA . ALA B 1 9 ? -61.5 9.805 3.488 1 24.56 9 ALA B CA 1
ATOM 3913 C C . ALA B 1 9 ? -60 9.984 3.588 1 24.56 9 ALA B C 1
ATOM 3915 O O . ALA B 1 9 ? -59.25 9.023 3.43 1 24.56 9 ALA B O 1
ATOM 3916 N N . LEU B 1 10 ? -59.5 11.211 3.336 1 25.61 10 LEU B N 1
ATOM 3917 C CA . LEU B 1 10 ? -58.188 11.82 3.48 1 25.61 10 LEU B CA 1
ATOM 3918 C C . LEU B 1 10 ? -57.688 11.742 4.926 1 25.61 10 LEU B C 1
ATOM 3920 O O . LEU B 1 10 ? -58.219 12.445 5.797 1 25.61 10 LEU B O 1
ATOM 3924 N N . LEU B 1 11 ? -57.688 10.484 5.52 1 27.2 11 LEU B N 1
ATOM 3925 C CA . LEU B 1 11 ? -57.125 10.469 6.863 1 27.2 11 LEU B CA 1
ATOM 3926 C C . LEU B 1 11 ? -55.781 11.172 6.895 1 27.2 11 LEU B C 1
ATOM 3928 O O . LEU B 1 11 ? -54.875 10.797 6.16 1 27.2 11 LEU B O 1
ATOM 3932 N N . SER B 1 12 ? -55.75 12.453 7.215 1 24.48 12 SER B N 1
ATOM 3933 C CA . SER B 1 12 ? -54.625 13.328 7.531 1 24.48 12 SER B CA 1
ATOM 3934 C C . SER B 1 12 ? -53.781 12.742 8.648 1 24.48 12 SER B C 1
ATOM 3936 O O . SER B 1 12 ? -54.188 12.75 9.812 1 24.48 12 SER B O 1
ATOM 3938 N N . LEU B 1 13 ? -53.281 11.5 8.453 1 26.05 13 LEU B N 1
ATOM 3939 C CA . LEU B 1 13 ? -52.344 11.062 9.484 1 26.05 13 LEU B CA 1
ATOM 3940 C C . LEU B 1 13 ? -51.281 12.125 9.742 1 26.05 13 LEU B C 1
ATOM 3942 O O . LEU B 1 13 ? -50.5 12.461 8.844 1 26.05 13 LEU B O 1
ATOM 3946 N N . SER B 1 14 ? -51.531 13.086 10.609 1 25.77 14 SER B N 1
ATOM 3947 C CA . SER B 1 14 ? -50.562 14 11.195 1 25.77 14 SER B CA 1
ATOM 3948 C C . SER B 1 14 ? -49.406 13.25 11.82 1 25.77 14 SER B C 1
ATOM 3950 O O . SER B 1 14 ? -49.531 12.664 12.891 1 25.77 14 SER B O 1
ATOM 3952 N N . LEU B 1 15 ? -48.656 12.453 11.023 1 27.7 15 LEU B N 1
ATOM 3953 C CA . LEU B 1 15 ? -47.438 11.938 11.609 1 27.7 15 LEU B CA 1
ATOM 3954 C C . LEU B 1 15 ? -46.594 13.07 12.219 1 27.7 15 LEU B C 1
ATOM 3956 O O . LEU B 1 15 ? -46.188 13.992 11.516 1 27.7 15 LEU B O 1
ATOM 3960 N N . THR B 1 16 ? -46.844 13.367 13.492 1 28.59 16 THR B N 1
ATOM 3961 C CA . THR B 1 16 ? -45.938 14.164 14.312 1 28.59 16 THR B CA 1
ATOM 3962 C C . THR B 1 16 ? -44.531 13.617 14.242 1 28.59 16 THR B C 1
ATOM 3964 O O . THR B 1 16 ? -44.281 12.469 14.617 1 28.59 16 THR B O 1
ATOM 3967 N N . PHE B 1 17 ? -43.75 14.031 13.195 1 28.31 17 PHE B N 1
ATOM 3968 C CA . PHE B 1 17 ? -42.281 13.891 13.133 1 28.31 17 PHE B CA 1
ATOM 3969 C C . PHE B 1 17 ? -41.656 14.336 14.445 1 28.31 17 PHE B C 1
ATOM 3971 O O . PHE B 1 17 ? -41.75 15.5 14.836 1 28.31 17 PHE B O 1
ATOM 3978 N N . ASP B 1 18 ? -41.688 13.406 15.383 1 30.23 18 ASP B N 1
ATOM 3979 C CA . ASP B 1 18 ? -40.844 13.609 16.562 1 30.23 18 ASP B CA 1
ATOM 3980 C C . ASP B 1 18 ? -39.469 14.18 16.188 1 30.23 18 ASP B C 1
ATOM 3982 O O . ASP B 1 18 ? -38.969 13.914 15.102 1 30.23 18 ASP B O 1
ATOM 3986 N N . GLN B 1 19 ? -39.188 15.328 16.859 1 31.17 19 GLN B N 1
ATOM 3987 C CA . GLN B 1 19 ? -37.938 16.094 16.922 1 31.17 19 GLN B CA 1
ATOM 3988 C C . GLN B 1 19 ? -36.719 15.164 17.141 1 31.17 19 GLN B C 1
ATOM 3990 O O . GLN B 1 19 ? -36.594 14.555 18.203 1 31.17 19 GLN B O 1
ATOM 3995 N N . GLY B 1 20 ? -36.438 14.367 16.094 1 30.03 20 GLY B N 1
ATOM 3996 C CA . GLY B 1 20 ? -35.219 13.578 16.078 1 30.03 20 GLY B CA 1
ATOM 3997 C C . GLY B 1 20 ? -34.031 14.305 16.688 1 30.03 20 GLY B C 1
ATOM 3998 O O . GLY B 1 20 ? -33.781 15.477 16.391 1 30.03 20 GLY B O 1
ATOM 3999 N N . SER B 1 21 ? -33.781 13.969 17.938 1 31.95 21 SER B N 1
ATOM 4000 C CA . SER B 1 21 ? -32.5 14.32 18.516 1 31.95 21 SER B CA 1
ATOM 4001 C C . SER B 1 21 ? -31.375 14.219 17.484 1 31.95 21 SER B C 1
ATOM 4003 O O . SER B 1 21 ? -31.203 13.18 16.859 1 31.95 21 SER B O 1
ATOM 4005 N N . THR B 1 22 ? -31.156 15.305 16.875 1 33.81 22 THR B N 1
ATOM 4006 C CA . THR B 1 22 ? -30.047 15.484 15.93 1 33.81 22 THR B CA 1
ATOM 4007 C C . THR B 1 22 ? -28.734 14.977 16.516 1 33.81 22 THR B C 1
ATOM 4009 O O . THR B 1 22 ? -28.141 15.641 17.375 1 33.81 22 THR B O 1
ATOM 4012 N N . ARG B 1 23 ? -28.688 13.68 16.719 1 35.44 23 ARG B N 1
ATOM 4013 C CA . ARG B 1 23 ? -27.328 13.203 16.938 1 35.44 23 ARG B CA 1
ATOM 4014 C C . ARG B 1 23 ? -26.344 13.891 15.992 1 35.44 23 ARG B C 1
ATOM 4016 O O . ARG B 1 23 ? -26.484 13.812 14.773 1 35.44 23 ARG B O 1
ATOM 4023 N N . LYS B 1 24 ? -25.641 14.836 16.562 1 37.12 24 LYS B N 1
ATOM 4024 C CA . LYS B 1 24 ? -24.562 15.625 15.977 1 37.12 24 LYS B CA 1
ATOM 4025 C C . LYS B 1 24 ? -23.484 14.727 15.367 1 37.12 24 LYS B C 1
ATOM 4027 O O . LYS B 1 24 ? -22.719 14.086 16.094 1 37.12 24 LYS B O 1
ATOM 4032 N N . GLN B 1 25 ? -23.734 14.195 14.18 1 39.81 25 GLN B N 1
ATOM 4033 C CA . GLN B 1 25 ? -22.766 13.273 13.578 1 39.81 25 GLN B CA 1
ATOM 4034 C C . GLN B 1 25 ? -21.531 14.023 13.078 1 39.81 25 GLN B C 1
ATOM 4036 O O . GLN B 1 25 ? -21.656 15.047 12.398 1 39.81 25 GLN B O 1
ATOM 4041 N N . PRO B 1 26 ? -20.344 13.797 13.57 1 43.94 26 PRO B N 1
ATOM 4042 C CA . PRO B 1 26 ? -19.062 14.469 13.367 1 43.94 26 PRO B CA 1
ATOM 4043 C C . PRO B 1 26 ? -18.609 14.445 11.914 1 43.94 26 PRO B C 1
ATOM 4045 O O . PRO B 1 26 ? -19 13.555 11.156 1 43.94 26 PRO B O 1
ATOM 4048 N N . SER B 1 27 ? -18.094 15.453 11.391 1 48.12 27 SER B N 1
ATOM 4049 C CA . SER B 1 27 ? -17.656 15.836 10.047 1 48.12 27 SER B CA 1
ATOM 4050 C C . SER B 1 27 ? -16.453 15.016 9.602 1 48.12 27 SER B C 1
ATOM 4052 O O . SER B 1 27 ? -15.75 14.438 10.438 1 48.12 27 SER B O 1
ATOM 4054 N N . VAL B 1 28 ? -16.219 15.047 8.328 1 51.44 28 VAL B N 1
ATOM 4055 C CA . VAL B 1 28 ? -15.422 14.281 7.375 1 51.44 28 VAL B CA 1
ATOM 4056 C C . VAL B 1 28 ? -13.969 14.234 7.824 1 51.44 28 VAL B C 1
ATOM 4058 O O . VAL B 1 28 ? -13.352 13.164 7.855 1 51.44 28 VAL B O 1
ATOM 4061 N N . PHE B 1 29 ? -13.391 15.297 7.961 1 55.03 29 PHE B N 1
ATOM 4062 C CA . PHE B 1 29 ? -11.961 15.445 8.227 1 55.03 29 PHE B CA 1
ATOM 4063 C C . PHE B 1 29 ? -11.672 15.305 9.711 1 55.03 29 PHE B C 1
ATOM 4065 O O . PHE B 1 29 ? -10.516 15.195 10.117 1 55.03 29 PHE B O 1
ATOM 4072 N N . ARG B 1 30 ? -12.852 15 10.328 1 57.84 30 ARG B N 1
ATOM 4073 C CA . ARG B 1 30 ? -12.688 14.992 11.781 1 57.84 30 ARG B CA 1
ATOM 4074 C C . ARG B 1 30 ? -12.797 13.578 12.336 1 57.84 30 ARG B C 1
ATOM 4076 O O . ARG B 1 30 ? -12.625 13.359 13.531 1 57.84 30 ARG B O 1
ATOM 4083 N N . ARG B 1 31 ? -13.039 12.68 11.422 1 64.5 31 ARG B N 1
ATOM 4084 C CA . ARG B 1 31 ? -13.273 11.328 11.93 1 64.5 31 ARG B CA 1
ATOM 4085 C C . ARG B 1 31 ? -12.117 10.875 12.812 1 64.5 31 ARG B C 1
ATOM 4087 O O . ARG B 1 31 ? -12.328 10.211 13.828 1 64.5 31 ARG B O 1
ATOM 4094 N N . MET B 1 32 ? -11 11.336 12.422 1 64.81 32 MET B N 1
ATOM 4095 C CA . MET B 1 32 ? -9.812 10.93 13.18 1 64.81 32 MET B CA 1
ATOM 4096 C C . MET B 1 32 ? -9.875 11.461 14.609 1 64.81 32 MET B C 1
ATOM 4098 O O . MET B 1 32 ? -9.227 10.914 15.5 1 64.81 32 MET B O 1
ATOM 4102 N N . PHE B 1 33 ? -10.734 12.43 14.766 1 71.94 33 PHE B N 1
ATOM 4103 C CA . PHE B 1 33 ? -10.734 13.086 16.062 1 71.94 33 PHE B CA 1
ATOM 4104 C C . PHE B 1 33 ? -11.953 12.68 16.875 1 71.94 33 PHE B C 1
ATOM 4106 O O . PHE B 1 33 ? -12.055 13.008 18.062 1 71.94 33 PHE B O 1
ATOM 4113 N N . LYS B 1 34 ? -12.867 11.922 16.281 1 66.19 34 LYS B N 1
ATOM 4114 C CA . LYS B 1 34 ? -14.125 11.57 16.953 1 66.19 34 LYS B CA 1
ATOM 4115 C C . LYS B 1 34 ? -13.875 10.672 18.156 1 66.19 34 LYS B C 1
ATOM 4117 O O . LYS B 1 34 ? -14.625 10.711 19.125 1 66.19 34 LYS B O 1
ATOM 4122 N N . GLY B 1 35 ? -12.82 9.984 18.047 1 72 35 GLY B N 1
ATOM 4123 C CA . GLY B 1 35 ? -12.562 9.039 19.109 1 72 35 GLY B CA 1
ATOM 4124 C C . GLY B 1 35 ? -11.812 9.656 20.281 1 72 35 GLY B C 1
ATOM 4125 O O . GLY B 1 35 ? -11.641 9.016 21.328 1 72 35 GLY B O 1
ATOM 4126 N N . ILE B 1 36 ? -11.539 10.914 20.094 1 81.06 36 ILE B N 1
ATOM 4127 C CA . ILE B 1 36 ? -10.773 11.547 21.172 1 81.06 36 ILE B CA 1
ATOM 4128 C C . ILE B 1 36 ? -11.719 11.984 22.281 1 81.06 36 ILE B C 1
ATOM 4130 O O . ILE B 1 36 ? -12.492 12.93 22.125 1 81.06 36 ILE B O 1
ATOM 4134 N N . LYS B 1 37 ? -11.727 11.281 23.391 1 80.5 37 LYS B N 1
ATOM 4135 C CA . LYS B 1 37 ? -12.57 11.578 24.547 1 80.5 37 LYS B CA 1
ATOM 4136 C C . LYS B 1 37 ? -11.766 12.297 25.641 1 80.5 37 LYS B C 1
ATOM 4138 O O . LYS B 1 37 ? -10.867 11.711 26.25 1 80.5 37 LYS B O 1
ATOM 4143 N N . CYS B 1 38 ? -11.961 13.531 25.641 1 85.25 38 CYS B N 1
ATOM 4144 C CA . CYS B 1 38 ? -11.352 14.359 26.688 1 85.25 38 CYS B CA 1
ATOM 4145 C C . CYS B 1 38 ? -12.422 14.969 27.594 1 85.25 38 CYS B C 1
ATOM 4147 O O . CYS B 1 38 ? -13.25 15.75 27.125 1 85.25 38 CYS B O 1
ATOM 4149 N N . SER B 1 39 ? -12.391 14.547 28.859 1 83.38 39 SER B N 1
ATOM 4150 C CA . SER B 1 39 ? -13.406 15.023 29.812 1 83.38 39 SER B CA 1
ATOM 4151 C C . SER B 1 39 ? -12.812 16 30.812 1 83.38 39 SER B C 1
ATOM 4153 O O . SER B 1 39 ? -11.594 16.062 30.984 1 83.38 39 SER B O 1
ATOM 4155 N N . THR B 1 40 ? -13.664 16.812 31.328 1 86.5 40 THR B N 1
ATOM 4156 C CA . THR B 1 40 ? -13.25 17.672 32.438 1 86.5 40 THR B CA 1
ATOM 4157 C C . THR B 1 40 ? -13.156 16.875 33.719 1 86.5 40 THR B C 1
ATOM 4159 O O . THR B 1 40 ? -14.039 16.078 34.031 1 86.5 40 THR B O 1
ATOM 4162 N N . PRO B 1 41 ? -12.062 17.172 34.375 1 84.56 41 PRO B N 1
ATOM 4163 C CA . PRO B 1 41 ? -11.898 16.406 35.625 1 84.56 41 PRO B CA 1
ATOM 4164 C C . PRO B 1 41 ? -12.961 16.734 36.656 1 84.56 41 PRO B C 1
ATOM 4166 O O . PRO B 1 41 ? -13.352 17.906 36.812 1 84.56 41 PRO B O 1
ATOM 4169 N N . ILE B 1 42 ? -13.367 15.672 37.375 1 82.5 42 ILE B N 1
ATOM 4170 C CA . ILE B 1 42 ? -14.367 15.828 38.406 1 82.5 42 ILE B CA 1
ATOM 4171 C C . ILE B 1 42 ? -13.68 15.914 39.781 1 82.5 42 ILE B C 1
ATOM 4173 O O . ILE B 1 42 ? -14.148 16.625 40.656 1 82.5 42 ILE B O 1
ATOM 4177 N N . ARG B 1 43 ? -12.609 15.227 39.844 1 87.25 43 ARG B N 1
ATOM 4178 C CA . ARG B 1 43 ? -11.836 15.227 41.094 1 87.25 43 ARG B CA 1
ATOM 4179 C C . ARG B 1 43 ? -10.422 15.75 40.844 1 87.25 43 ARG B C 1
ATOM 4181 O O . ARG B 1 43 ? -9.938 15.742 39.719 1 87.25 43 ARG B O 1
ATOM 4188 N N . GLY B 1 44 ? -9.797 16.297 41.812 1 91.12 44 GLY B N 1
ATOM 4189 C CA . GLY B 1 44 ? -8.445 16.828 41.688 1 91.12 44 GLY B CA 1
ATOM 4190 C C . GLY B 1 44 ? -8.422 18.312 41.375 1 91.12 44 GLY B C 1
ATOM 4191 O O . GLY B 1 44 ? -9.469 18.922 41.125 1 91.12 44 GLY B O 1
ATOM 4192 N N . ASP B 1 45 ? -7.227 18.922 41.375 1 95.06 45 ASP B N 1
ATOM 4193 C CA . ASP B 1 45 ? -7.066 20.344 41.125 1 95.06 45 ASP B CA 1
ATOM 4194 C C . ASP B 1 45 ? -6.465 20.578 39.719 1 95.06 45 ASP B C 1
ATOM 4196 O O . ASP B 1 45 ? -5.254 20.453 39.531 1 95.06 45 ASP B O 1
ATOM 4200 N N . PRO B 1 46 ? -7.246 20.984 38.781 1 96.44 46 PRO B N 1
ATOM 4201 C CA . PRO B 1 46 ? -6.727 21.234 37.438 1 96.44 46 PRO B CA 1
ATOM 4202 C C . PRO B 1 46 ? -6.031 22.578 37.312 1 96.44 46 PRO B C 1
ATOM 4204 O O . PRO B 1 46 ? -5.488 22.906 36.25 1 96.44 46 PRO B O 1
ATOM 4207 N N . GLY B 1 47 ? -5.996 23.297 38.438 1 96.88 47 GLY B N 1
ATOM 4208 C CA . GLY B 1 47 ? -5.398 24.625 38.375 1 96.88 47 GLY B CA 1
ATOM 4209 C C . GLY B 1 47 ? -6.266 25.641 37.656 1 96.88 47 GLY B C 1
ATOM 4210 O O . GLY B 1 47 ? -7.484 25.484 37.562 1 96.88 47 GLY B O 1
ATOM 4211 N N . GLN B 1 48 ? -5.652 26.828 37.281 1 97.25 48 GLN B N 1
ATOM 4212 C CA . GLN B 1 48 ? -6.34 27.906 36.562 1 97.25 48 GLN B CA 1
ATOM 4213 C C . GLN B 1 48 ? -5.754 28.109 35.156 1 97.25 48 GLN B C 1
ATOM 4215 O O . GLN B 1 48 ? -4.543 27.984 34.969 1 97.25 48 GLN B O 1
ATOM 4220 N N . PRO B 1 49 ? -6.703 28.406 34.25 1 98.56 49 PRO B N 1
ATOM 4221 C CA . PRO B 1 49 ? -6.148 28.75 32.938 1 98.56 49 PRO B CA 1
ATOM 4222 C C . PRO B 1 49 ? -5.262 29.984 32.969 1 98.56 49 PRO B C 1
ATOM 4224 O O . PRO B 1 49 ? -5.555 30.938 33.719 1 98.56 49 PRO B O 1
ATOM 4227 N N . LEU B 1 50 ? -4.25 29.938 32.219 1 98.88 50 LEU B N 1
ATOM 4228 C CA . LEU B 1 50 ? -3.322 31.062 32.156 1 98.88 50 LEU B CA 1
ATOM 4229 C C . LEU B 1 50 ? -3.545 31.891 30.891 1 98.88 50 LEU B C 1
ATOM 4231 O O . LEU B 1 50 ? -3.281 31.422 29.781 1 98.88 50 LEU B O 1
ATOM 4235 N N . PHE B 1 51 ? -4.078 33.031 31.031 1 98.88 51 PHE B N 1
ATOM 4236 C CA . PHE B 1 51 ? -4.227 34 29.938 1 98.88 51 PHE B CA 1
ATOM 4237 C C . PHE B 1 51 ? -3.043 34.969 29.891 1 98.88 51 PHE B C 1
ATOM 4239 O O . PHE B 1 51 ? -2.771 35.656 30.875 1 98.88 51 PHE B O 1
ATOM 4246 N N . LEU B 1 52 ? -2.414 35.062 28.766 1 98.88 52 LEU B N 1
ATOM 4247 C CA . LEU B 1 52 ? -1.114 35.719 28.703 1 98.88 52 LEU B CA 1
ATOM 4248 C C . LEU B 1 52 ? -1.24 37.094 28.109 1 98.88 52 LEU B C 1
ATOM 4250 O O . LEU B 1 52 ? -0.343 37.938 28.266 1 98.88 52 LEU B O 1
ATOM 4254 N N . THR B 1 53 ? -2.316 37.406 27.375 1 98.88 53 THR B N 1
ATOM 4255 C CA . THR B 1 53 ? -2.502 38.656 26.688 1 98.88 53 THR B CA 1
ATOM 4256 C C . THR B 1 53 ? -2.393 39.844 27.656 1 98.88 53 THR B C 1
ATOM 4258 O O . THR B 1 53 ? -1.738 40.844 27.359 1 98.88 53 THR B O 1
ATOM 4261 N N . PRO B 1 54 ? -2.988 39.75 28.891 1 98.5 54 PRO B N 1
ATOM 4262 C CA . PRO B 1 54 ? -2.842 40.875 29.844 1 98.5 54 PRO B CA 1
ATOM 4263 C C . PRO B 1 54 ? -1.387 41.125 30.203 1 98.5 54 PRO B C 1
ATOM 4265 O O . PRO B 1 54 ? -0.998 42.281 30.391 1 98.5 54 PRO B O 1
ATOM 4268 N N . TYR B 1 55 ? -0.597 40.125 30.344 1 98.62 55 TYR B N 1
ATOM 4269 C CA . TYR B 1 55 ? 0.817 40.312 30.656 1 98.62 55 TYR B CA 1
ATOM 4270 C C . TYR B 1 55 ? 1.548 40.969 29.5 1 98.62 55 TYR B C 1
ATOM 4272 O O . TYR B 1 55 ? 2.404 41.844 29.719 1 98.62 55 TYR B O 1
ATOM 4280 N N . ILE B 1 56 ? 1.234 40.625 28.312 1 98.25 56 ILE B N 1
ATOM 4281 C CA . ILE B 1 56 ? 1.852 41.188 27.109 1 98.25 56 ILE B CA 1
ATOM 4282 C C . ILE B 1 56 ? 1.48 42.656 26.984 1 98.25 56 ILE B C 1
ATOM 4284 O O . ILE B 1 56 ? 2.348 43.5 26.75 1 98.25 56 ILE B O 1
ATOM 4288 N N . GLU B 1 57 ? 0.219 42.969 27.188 1 98 57 GLU B N 1
ATOM 4289 C CA . GLU B 1 57 ? -0.285 44.312 27.016 1 98 57 GLU B CA 1
ATOM 4290 C C . GLU B 1 57 ? 0.267 45.25 28.094 1 98 57 GLU B C 1
ATOM 4292 O O . GLU B 1 57 ? 0.456 46.438 27.844 1 98 57 GLU B O 1
ATOM 4297 N N . SER B 1 58 ? 0.601 44.719 29.234 1 97.94 58 SER B N 1
ATOM 4298 C CA . SER B 1 58 ? 1.085 45.562 30.328 1 97.94 58 SER B CA 1
ATOM 4299 C C . SER B 1 58 ? 2.609 45.594 30.375 1 97.94 58 SER B C 1
ATOM 4301 O O . SER B 1 58 ? 3.201 46.156 31.297 1 97.94 58 SER B O 1
ATOM 4303 N N . GLY B 1 59 ? 3.25 44.906 29.484 1 96.56 59 GLY B N 1
ATOM 4304 C CA . GLY B 1 59 ? 4.703 44.906 29.406 1 96.56 59 GLY B CA 1
ATOM 4305 C C . GLY B 1 59 ? 5.363 43.938 30.359 1 96.56 59 GLY B C 1
ATOM 4306 O O . GLY B 1 59 ? 6.586 43.969 30.531 1 96.56 59 GLY B O 1
ATOM 4307 N N . ARG B 1 60 ? 4.594 43.094 30.984 1 98 60 ARG B N 1
ATOM 4308 C CA . ARG B 1 60 ? 5.109 42.094 31.906 1 98 60 ARG B CA 1
ATOM 4309 C C . ARG B 1 60 ? 5.348 40.75 31.203 1 98 60 ARG B C 1
ATOM 4311 O O . ARG B 1 60 ? 4.895 39.719 31.672 1 98 60 ARG B O 1
ATOM 4318 N N . THR B 1 61 ? 6 40.844 30.109 1 97.44 61 THR B N 1
ATOM 4319 C CA . THR B 1 61 ? 6.172 39.656 29.234 1 97.44 61 THR B CA 1
ATOM 4320 C C . THR B 1 61 ? 7.051 38.625 29.906 1 97.44 61 THR B C 1
ATOM 4322 O O . THR B 1 61 ? 6.816 37.406 29.75 1 97.44 61 THR B O 1
ATOM 4325 N N . GLU B 1 62 ? 8.078 39.031 30.656 1 97.75 62 GLU B N 1
ATOM 4326 C CA . GLU B 1 62 ? 8.93 38.094 31.359 1 97.75 62 GLU B CA 1
ATOM 4327 C C . GLU B 1 62 ? 8.141 37.281 32.406 1 97.75 62 GLU B C 1
ATOM 4329 O O . GLU B 1 62 ? 8.32 36.062 32.531 1 97.75 62 GLU B O 1
ATOM 4334 N N . GLU B 1 63 ? 7.32 38 33.062 1 98.25 63 GLU B N 1
ATOM 4335 C CA . GLU B 1 63 ? 6.457 37.312 34.031 1 98.25 63 GLU B CA 1
ATOM 4336 C C . GLU B 1 63 ? 5.523 36.344 33.344 1 98.25 63 GLU B C 1
ATOM 4338 O O . GLU B 1 63 ? 5.359 35.219 33.812 1 98.25 63 GLU B O 1
ATOM 4343 N N . GLY B 1 64 ? 4.918 36.781 32.312 1 98.56 64 GLY B N 1
ATOM 4344 C CA . GLY B 1 64 ? 4.059 35.875 31.547 1 98.56 64 GLY B CA 1
ATOM 4345 C C . GLY B 1 64 ? 4.77 34.656 31.062 1 98.56 64 GLY B C 1
ATOM 4346 O O . GLY B 1 64 ? 4.227 33.531 31.141 1 98.56 64 GLY B O 1
ATOM 4347 N N . ARG B 1 65 ? 5.965 34.812 30.562 1 98.38 65 ARG B N 1
ATOM 4348 C CA . ARG B 1 65 ? 6.762 33.688 30.062 1 98.38 65 ARG B CA 1
ATOM 4349 C C . ARG B 1 65 ? 7.062 32.688 31.188 1 98.38 65 ARG B C 1
ATOM 4351 O O . ARG B 1 65 ? 6.938 31.469 30.984 1 98.38 65 ARG B O 1
ATOM 4358 N N . GLN B 1 66 ? 7.445 33.156 32.281 1 98.25 66 GLN B N 1
ATOM 4359 C CA . GLN B 1 66 ? 7.766 32.312 33.406 1 98.25 66 GLN B CA 1
ATOM 4360 C C . GLN B 1 66 ? 6.543 31.5 33.844 1 98.25 66 GLN B C 1
ATOM 4362 O O . GLN B 1 66 ? 6.652 30.312 34.188 1 98.25 66 GLN B O 1
ATOM 4367 N N . LEU B 1 67 ? 5.461 32.188 33.844 1 98.56 67 LEU B N 1
ATOM 4368 C CA . LEU B 1 67 ? 4.223 31.547 34.281 1 98.56 67 LEU B CA 1
ATOM 4369 C C . LEU B 1 67 ? 3.793 30.484 33.281 1 98.56 67 LEU B C 1
ATOM 4371 O O . LEU B 1 67 ? 3.086 29.531 33.625 1 98.56 67 LEU B O 1
ATOM 4375 N N . SER B 1 68 ? 4.203 30.672 32.062 1 98.81 68 SER B N 1
ATOM 4376 C CA . SER B 1 68 ? 3.752 29.781 30.984 1 98.81 68 SER B CA 1
ATOM 4377 C C . SER B 1 68 ? 4.578 28.5 30.938 1 98.81 68 SER B C 1
ATOM 4379 O O . SER B 1 68 ? 4.289 27.594 30.156 1 98.81 68 SER B O 1
ATOM 4381 N N . LEU B 1 69 ? 5.621 28.391 31.766 1 98.81 69 LEU B N 1
ATOM 4382 C CA . LEU B 1 69 ? 6.422 27.172 31.828 1 98.81 69 LEU B CA 1
ATOM 4383 C C . LEU B 1 69 ? 5.562 25.984 32.25 1 98.81 69 LEU B C 1
ATOM 4385 O O . LEU B 1 69 ? 4.863 26.031 33.25 1 98.81 69 LEU B O 1
ATOM 4389 N N . VAL B 1 70 ? 5.609 24.969 31.422 1 98.81 70 VAL B N 1
ATOM 4390 C CA . VAL B 1 70 ? 4.77 23.781 31.656 1 98.81 70 VAL B CA 1
ATOM 4391 C C . VAL B 1 70 ? 5.348 22.953 32.781 1 98.81 70 VAL B C 1
ATOM 4393 O O . VAL B 1 70 ? 6.566 22.781 32.875 1 98.81 70 VAL B O 1
ATOM 4396 N N . GLY B 1 71 ? 4.48 22.406 33.625 1 98.12 71 GLY B N 1
ATOM 4397 C CA . GLY B 1 71 ? 4.891 21.547 34.719 1 98.12 71 GLY B CA 1
ATOM 4398 C C . GLY B 1 71 ? 5.152 20.109 34.281 1 98.12 71 GLY B C 1
ATOM 4399 O O . GLY B 1 71 ? 5.285 19.844 33.094 1 98.12 71 GLY B O 1
ATOM 4400 N N . LEU B 1 72 ? 5.184 19.281 35.312 1 97.19 72 LEU B N 1
ATOM 4401 C CA . LEU B 1 72 ? 5.539 17.891 35.062 1 97.19 72 LEU B CA 1
ATOM 4402 C C . LEU B 1 72 ? 4.344 17.109 34.531 1 97.19 72 LEU B C 1
ATOM 4404 O O . LEU B 1 72 ? 3.215 17.312 34.969 1 97.19 72 LEU B O 1
ATOM 4408 N N . LEU B 1 73 ? 4.598 16.328 33.531 1 97.75 73 LEU B N 1
ATOM 4409 C CA . LEU B 1 73 ? 3.646 15.328 33.031 1 97.75 73 LEU B CA 1
ATOM 4410 C C . LEU B 1 73 ? 3.99 13.938 33.562 1 97.75 73 LEU B C 1
ATOM 4412 O O . LEU B 1 73 ? 5.109 13.703 34.031 1 97.75 73 LEU B O 1
ATOM 4416 N N . PRO B 1 74 ? 3.008 13.031 33.562 1 97.75 74 PRO B N 1
ATOM 4417 C CA . PRO B 1 74 ? 3.336 11.656 33.938 1 97.75 74 PRO B CA 1
ATOM 4418 C C . PRO B 1 74 ? 4.312 10.992 33 1 97.75 74 PRO B C 1
ATOM 4420 O O . PRO B 1 74 ? 3.957 10.711 31.844 1 97.75 74 PRO B O 1
ATOM 4423 N N . GLY B 1 75 ? 5.559 10.75 33.406 1 97.75 75 GLY B N 1
ATOM 4424 C CA . GLY B 1 75 ? 6.566 10.172 32.531 1 97.75 75 GLY B CA 1
ATOM 4425 C C . GLY B 1 75 ? 7.703 11.125 32.219 1 97.75 75 GLY B C 1
ATOM 4426 O O . GLY B 1 75 ? 8.289 11.727 33.125 1 97.75 75 GLY B O 1
ATOM 4427 N N . ASP B 1 76 ? 8.086 11.203 30.969 1 96.62 76 ASP B N 1
ATOM 4428 C CA . ASP B 1 76 ? 9.172 12.07 30.531 1 96.62 76 ASP B CA 1
ATOM 4429 C C . ASP B 1 76 ? 8.719 13.523 30.438 1 96.62 76 ASP B C 1
ATOM 4431 O O . ASP B 1 76 ? 7.52 13.797 30.297 1 96.62 76 ASP B O 1
ATOM 4435 N N . ASN B 1 77 ? 9.695 14.359 30.547 1 96.62 77 ASN B N 1
ATOM 4436 C CA . ASN B 1 77 ? 9.375 15.781 30.5 1 96.62 77 ASN B CA 1
ATOM 4437 C C . ASN B 1 77 ? 10.336 16.531 29.578 1 96.62 77 ASN B C 1
ATOM 4439 O O . ASN B 1 77 ? 11.547 16.344 29.641 1 96.62 77 ASN B O 1
ATOM 4443 N N . VAL B 1 78 ? 9.742 17.328 28.734 1 97.5 78 VAL B N 1
ATOM 4444 C CA . VAL B 1 78 ? 10.461 18.219 27.828 1 97.5 78 VAL B CA 1
ATOM 4445 C C . VAL B 1 78 ? 10.086 19.672 28.125 1 97.5 78 VAL B C 1
ATOM 4447 O O . VAL B 1 78 ? 8.906 20 28.234 1 97.5 78 VAL B O 1
ATOM 4450 N N . LYS B 1 79 ? 11.109 20.516 28.266 1 97.81 79 LYS B N 1
ATOM 4451 C CA . LYS B 1 79 ? 10.836 21.922 28.547 1 97.81 79 LYS B CA 1
ATOM 4452 C C . LYS B 1 79 ? 9.906 22.531 27.5 1 97.81 79 LYS B C 1
ATOM 4454 O O . LYS B 1 79 ? 10.141 22.391 26.297 1 97.81 79 LYS B O 1
ATOM 4459 N N . SER B 1 80 ? 8.906 23.219 27.984 1 98.75 80 SER B N 1
ATOM 4460 C CA . SER B 1 80 ? 7.934 23.812 27.078 1 98.75 80 SER B CA 1
ATOM 4461 C C . SER B 1 80 ? 7.121 24.891 27.766 1 98.75 80 SER B C 1
ATOM 4463 O O . SER B 1 80 ? 7.281 25.141 28.969 1 98.75 80 SER B O 1
ATOM 4465 N N . TYR B 1 81 ? 6.367 25.578 26.984 1 98.88 81 TYR B N 1
ATOM 4466 C CA . TYR B 1 81 ? 5.539 26.688 27.438 1 98.88 81 TYR B CA 1
ATOM 4467 C C . TYR B 1 81 ? 4.129 26.594 26.859 1 98.88 81 TYR B C 1
ATOM 4469 O O . TYR B 1 81 ? 3.953 26.203 25.703 1 98.88 81 TYR B O 1
ATOM 4477 N N . SER B 1 82 ? 3.133 26.906 27.672 1 98.94 82 SER B N 1
ATOM 4478 C CA . SER B 1 82 ? 1.769 26.875 27.141 1 98.94 82 SER B CA 1
ATOM 4479 C C . SER B 1 82 ? 0.906 27.953 27.797 1 98.94 82 SER B C 1
ATOM 4481 O O . SER B 1 82 ? 1.294 28.531 28.828 1 98.94 82 SER B O 1
ATOM 4483 N N . GLY B 1 83 ? -0.183 28.234 27.188 1 98.88 83 GLY B N 1
ATOM 4484 C CA . GLY B 1 83 ? -1.146 29.219 27.672 1 98.88 83 GLY B CA 1
ATOM 4485 C C . GLY B 1 83 ? -2.104 29.688 26.594 1 98.88 83 GLY B C 1
ATOM 4486 O O . GLY B 1 83 ? -2.164 29.109 25.516 1 98.88 83 GLY B O 1
ATOM 4487 N N . TYR B 1 84 ? -2.904 30.703 27 1 98.94 84 TYR B N 1
ATOM 4488 C CA . TYR B 1 84 ? -3.908 31.25 26.078 1 98.94 84 TYR B CA 1
ATOM 4489 C C . TYR B 1 84 ? -3.51 32.625 25.609 1 98.94 84 TYR B C 1
ATOM 4491 O O . TYR B 1 84 ? -2.967 33.438 26.375 1 98.94 84 TYR B O 1
ATOM 4499 N N . LEU B 1 85 ? -3.77 32.906 24.391 1 98.94 85 LEU B N 1
ATOM 4500 C CA . LEU B 1 85 ? -3.672 34.25 23.797 1 98.94 85 LEU B CA 1
ATOM 4501 C C . LEU B 1 85 ? -5.039 34.719 23.344 1 98.94 85 LEU B C 1
ATOM 4503 O O . LEU B 1 85 ? -5.68 34.094 22.5 1 98.94 85 LEU B O 1
ATOM 4507 N N . THR B 1 86 ? -5.461 35.844 23.859 1 98.88 86 THR B N 1
ATOM 4508 C CA . THR B 1 86 ? -6.719 36.438 23.422 1 98.88 86 THR B CA 1
ATOM 4509 C C . THR B 1 86 ? -6.547 37.156 22.094 1 98.88 86 THR B C 1
ATOM 4511 O O . THR B 1 86 ? -5.781 38.094 21.984 1 98.88 86 THR B O 1
ATOM 4514 N N . VAL B 1 87 ? -7.316 36.688 21.125 1 98.75 87 VAL B N 1
ATOM 4515 C CA . VAL B 1 87 ? -7.086 37.219 19.781 1 98.75 87 VAL B CA 1
ATOM 4516 C C . VAL B 1 87 ? -8.258 38.094 19.359 1 98.75 87 VAL B C 1
ATOM 4518 O O . VAL B 1 87 ? -8.148 38.844 18.391 1 98.75 87 VAL B O 1
ATOM 4521 N N . ASN B 1 88 ? -9.344 38 20.016 1 98.38 88 ASN B N 1
ATOM 4522 C CA . ASN B 1 88 ? -10.508 38.844 19.828 1 98.38 88 ASN B CA 1
ATOM 4523 C C . ASN B 1 88 ? -11.242 39.094 21.141 1 98.38 88 ASN B C 1
ATOM 4525 O O . ASN B 1 88 ? -11.977 38.25 21.625 1 98.38 88 ASN B O 1
ATOM 4529 N N . LYS B 1 89 ? -11.125 40.25 21.688 1 97.56 89 LYS B N 1
ATOM 4530 C CA . LYS B 1 89 ? -11.695 40.562 23 1 97.56 89 LYS B CA 1
ATOM 4531 C C . LYS B 1 89 ? -13.219 40.656 22.922 1 97.56 89 LYS B C 1
ATOM 4533 O O . LYS B 1 89 ? -13.922 40.281 23.859 1 97.56 89 LYS B O 1
ATOM 4538 N N . THR B 1 90 ? -13.68 41.188 21.828 1 97.5 90 THR B N 1
ATOM 4539 C CA . THR B 1 90 ? -15.109 41.375 21.641 1 97.5 90 THR B CA 1
ATOM 4540 C C . THR B 1 90 ? -15.836 40.031 21.75 1 97.5 90 THR B C 1
ATOM 4542 O O . THR B 1 90 ? -16.922 39.938 22.328 1 97.5 90 THR B O 1
ATOM 4545 N N . HIS B 1 91 ? -15.211 39.031 21.25 1 97.75 91 HIS B N 1
ATOM 4546 C CA . HIS B 1 91 ? -15.852 37.719 21.203 1 97.75 91 HIS B CA 1
ATOM 4547 C C . HIS B 1 91 ? -15.25 36.75 22.234 1 97.75 91 HIS B C 1
ATOM 4549 O O . HIS B 1 91 ? -15.547 35.562 22.234 1 97.75 91 HIS B O 1
ATOM 4555 N N . ASN B 1 92 ? -14.367 37.312 23.047 1 98 92 ASN B N 1
ATOM 4556 C CA . ASN B 1 92 ? -13.641 36.469 24.016 1 98 92 ASN B CA 1
ATOM 4557 C C . ASN B 1 92 ? -12.977 35.281 23.328 1 98 92 ASN B C 1
ATOM 4559 O O . ASN B 1 92 ? -13.133 34.156 23.781 1 98 92 ASN B O 1
ATOM 4563 N N . SER B 1 93 ? -12.414 35.531 22.172 1 98.75 93 SER B N 1
ATOM 4564 C CA . SER B 1 93 ? -11.734 34.469 21.406 1 98.75 93 SER B CA 1
ATOM 4565 C C . SER B 1 93 ? -10.305 34.281 21.922 1 98.75 93 SER B C 1
ATOM 4567 O O . SER B 1 93 ? -9.508 35.219 21.938 1 98.75 93 SER B O 1
ATOM 4569 N N . ASN B 1 94 ? -10.008 33.062 22.328 1 98.88 94 ASN B N 1
ATOM 4570 C CA . ASN B 1 94 ? -8.711 32.719 22.875 1 98.88 94 ASN B CA 1
ATOM 4571 C C . ASN B 1 94 ? -8.125 31.469 22.203 1 98.88 94 ASN B C 1
ATOM 4573 O O . ASN B 1 94 ? -8.812 30.453 22.078 1 98.88 94 ASN B O 1
ATOM 4577 N N . LEU B 1 95 ? -6.926 31.547 21.75 1 98.94 95 LEU B N 1
ATOM 4578 C CA . LEU B 1 95 ? -6.207 30.422 21.188 1 98.94 95 LEU B CA 1
ATOM 4579 C C . LEU B 1 95 ? -5.242 29.812 22.203 1 98.94 95 LEU B C 1
ATOM 4581 O O . LEU B 1 95 ? -4.496 30.547 22.859 1 98.94 95 LEU B O 1
ATOM 4585 N N . PHE B 1 96 ? -5.312 28.547 22.391 1 98.94 96 PHE B N 1
ATOM 4586 C CA . PHE B 1 96 ? -4.359 27.812 23.219 1 98.94 96 PHE B CA 1
ATOM 4587 C C . PHE B 1 96 ? -3.127 27.422 22.406 1 98.94 96 PHE B C 1
ATOM 4589 O O . PHE B 1 96 ? -3.242 26.922 21.297 1 98.94 96 PHE B O 1
ATOM 4596 N N . PHE B 1 97 ? -1.946 27.672 22.938 1 98.94 97 PHE B N 1
ATOM 4597 C CA . PHE B 1 97 ? -0.72 27.25 22.266 1 98.94 97 PHE B CA 1
ATOM 4598 C C . PHE B 1 97 ? 0.139 26.422 23.219 1 98.94 97 PHE B C 1
ATOM 4600 O O . PHE B 1 97 ? -0.001 26.5 24.438 1 98.94 97 PHE B O 1
ATOM 4607 N N . TRP B 1 98 ? 0.864 25.547 22.672 1 98.94 98 TRP B N 1
ATOM 4608 C CA . TRP B 1 98 ? 1.909 24.766 23.328 1 98.94 98 TRP B CA 1
ATOM 4609 C C . TRP B 1 98 ? 3.213 24.828 22.547 1 98.94 98 TRP B C 1
ATOM 4611 O O . TRP B 1 98 ? 3.281 24.359 21.406 1 98.94 98 TRP B O 1
ATOM 4621 N N . PHE B 1 99 ? 4.25 25.469 23.156 1 98.94 99 PHE B N 1
ATOM 4622 C CA . PHE B 1 99 ? 5.5 25.766 22.469 1 98.94 99 PHE B CA 1
ATOM 4623 C C . PHE B 1 99 ? 6.648 24.953 23.047 1 98.94 99 PHE B C 1
ATOM 4625 O O . PHE B 1 99 ? 6.84 24.891 24.266 1 98.94 99 PHE B O 1
ATOM 4632 N N . PHE B 1 100 ? 7.379 24.312 22.156 1 98.94 100 PHE B N 1
ATOM 4633 C CA . PHE B 1 100 ? 8.555 23.516 22.5 1 98.94 100 PHE B CA 1
ATOM 4634 C C . PHE B 1 100 ? 9.805 24.078 21.844 1 98.94 100 PHE B C 1
ATOM 4636 O O . PHE B 1 100 ? 10.008 23.891 20.641 1 98.94 100 PHE B O 1
ATOM 4643 N N . PRO B 1 101 ? 10.672 24.766 22.656 1 98.69 101 PRO B N 1
ATOM 4644 C CA . PRO B 1 101 ? 11.977 25.078 22.078 1 98.69 101 PRO B CA 1
ATOM 4645 C C . PRO B 1 101 ? 12.719 23.844 21.578 1 98.69 101 PRO B C 1
ATOM 4647 O O . PRO B 1 101 ? 12.625 22.781 22.188 1 98.69 101 PRO B O 1
ATOM 4650 N N . ALA B 1 102 ? 13.422 24.047 20.484 1 98.56 102 ALA B N 1
ATOM 4651 C CA . ALA B 1 102 ? 14.211 22.938 19.969 1 98.56 102 ALA B CA 1
ATOM 4652 C C . ALA B 1 102 ? 15.148 22.391 21.031 1 98.56 102 ALA B C 1
ATOM 4654 O O . ALA B 1 102 ? 15.68 23.141 21.859 1 98.56 102 ALA B O 1
ATOM 4655 N N . GLN B 1 103 ? 15.336 21.109 20.953 1 96 103 GLN B N 1
ATOM 4656 C CA . GLN B 1 103 ? 16.219 20.469 21.922 1 96 103 GLN B CA 1
ATOM 4657 C C . GLN B 1 103 ? 17.688 20.797 21.641 1 96 103 GLN B C 1
ATOM 4659 O O . GLN B 1 103 ? 18.516 20.844 22.547 1 96 103 GLN B O 1
ATOM 4664 N N . LYS B 1 104 ? 17.906 21.047 20.375 1 92.56 104 LYS B N 1
ATOM 4665 C CA . LYS B 1 104 ? 19.266 21.406 19.984 1 92.56 104 LYS B CA 1
ATOM 4666 C C . LYS B 1 104 ? 19.328 22.859 19.5 1 92.56 104 LYS B C 1
ATOM 4668 O O . LYS B 1 104 ? 18.688 23.219 18.5 1 92.56 104 LYS B O 1
ATOM 4673 N N . GLN B 1 105 ? 20.062 23.75 20.141 1 94.88 105 GLN B N 1
ATOM 4674 C CA . GLN B 1 105 ? 20.359 25.125 19.766 1 94.88 105 GLN B CA 1
ATOM 4675 C C . GLN B 1 105 ? 19.078 25.891 19.453 1 94.88 105 GLN B C 1
ATOM 4677 O O . GLN B 1 105 ? 18.953 26.469 18.375 1 94.88 105 GLN B O 1
ATOM 4682 N N . PRO B 1 106 ? 18.203 25.969 20.391 1 96.44 106 PRO B N 1
ATOM 4683 C CA . PRO B 1 106 ? 16.922 26.625 20.156 1 96.44 106 PRO B CA 1
ATOM 4684 C C . PRO B 1 106 ? 17.078 28.094 19.75 1 96.44 106 PRO B C 1
ATOM 4686 O O . PRO B 1 106 ? 16.188 28.656 19.094 1 96.44 106 PRO B O 1
ATOM 4689 N N . GLU B 1 107 ? 18.172 28.734 20.031 1 96.12 107 GLU B N 1
ATOM 4690 C CA . GLU B 1 107 ? 18.391 30.141 19.734 1 96.12 107 GLU B CA 1
ATOM 4691 C C . GLU B 1 107 ? 18.453 30.375 18.219 1 96.12 107 GLU B C 1
ATOM 4693 O O . GLU B 1 107 ? 18.141 31.469 17.75 1 96.12 107 GLU B O 1
ATOM 4698 N N . ASP B 1 108 ? 18.812 29.328 17.5 1 96.69 108 ASP B N 1
ATOM 4699 C CA . ASP B 1 108 ? 18.984 29.5 16.062 1 96.69 108 ASP B CA 1
ATOM 4700 C C . ASP B 1 108 ? 18.047 28.578 15.297 1 96.69 108 ASP B C 1
ATOM 4702 O O . ASP B 1 108 ? 17.844 28.75 14.094 1 96.69 108 ASP B O 1
ATOM 4706 N N . ALA B 1 109 ? 17.438 27.672 16.016 1 98.38 109 ALA B N 1
ATOM 4707 C CA . ALA B 1 109 ? 16.578 26.688 15.344 1 98.38 109 ALA B CA 1
ATOM 4708 C C . ALA B 1 109 ? 15.336 27.359 14.766 1 98.38 109 ALA B C 1
ATOM 4710 O O . ALA B 1 109 ? 14.719 28.203 15.406 1 98.38 109 ALA B O 1
ATOM 4711 N N . PRO B 1 110 ? 15.008 26.953 13.539 1 98.75 110 PRO B N 1
ATOM 4712 C CA . PRO B 1 110 ? 13.766 27.484 12.977 1 98.75 110 PRO B CA 1
ATOM 4713 C C . PRO B 1 110 ? 12.555 27.203 13.859 1 98.75 110 PRO B C 1
ATOM 4715 O O . PRO B 1 110 ? 12.508 26.172 14.539 1 98.75 110 PRO B O 1
ATOM 4718 N N . VAL B 1 111 ? 11.594 28.125 13.836 1 98.88 111 VAL B N 1
ATOM 4719 C CA . VAL B 1 111 ? 10.32 27.953 14.531 1 98.88 111 VAL B CA 1
ATOM 4720 C C . VAL B 1 111 ? 9.25 27.5 13.539 1 98.88 111 VAL B C 1
ATOM 4722 O O . VAL B 1 111 ? 8.992 28.172 12.539 1 98.88 111 VAL B O 1
ATOM 4725 N N . LEU B 1 112 ? 8.672 26.359 13.773 1 98.94 112 LEU B N 1
ATOM 4726 C CA . LEU B 1 112 ? 7.602 25.828 12.93 1 98.94 112 LEU B CA 1
ATOM 4727 C C . LEU B 1 112 ? 6.258 25.906 13.656 1 98.94 112 LEU B C 1
ATOM 4729 O O . LEU B 1 112 ? 6.105 25.359 14.75 1 98.94 112 LEU B O 1
ATOM 4733 N N . LEU B 1 113 ? 5.348 26.578 13.039 1 98.94 113 LEU B N 1
ATOM 4734 C CA . LEU B 1 113 ? 3.953 26.516 13.469 1 98.94 113 LEU B CA 1
ATOM 4735 C C . LEU B 1 113 ? 3.271 25.266 12.922 1 98.94 113 LEU B C 1
ATOM 4737 O O . LEU B 1 113 ? 3.398 24.953 11.734 1 98.94 113 LEU B O 1
ATOM 4741 N N . TRP B 1 114 ? 2.607 24.547 13.789 1 98.94 114 TRP B N 1
ATOM 4742 C CA . TRP B 1 114 ? 1.839 23.391 13.336 1 98.94 114 TRP B CA 1
ATOM 4743 C C . TRP B 1 114 ? 0.342 23.625 13.508 1 98.94 114 TRP B C 1
ATOM 4745 O O . TRP B 1 114 ? -0.117 23.969 14.602 1 98.94 114 TRP B O 1
ATOM 4755 N N . LEU B 1 115 ? -0.354 23.438 12.422 1 98.88 115 LEU B N 1
ATOM 4756 C CA . LEU B 1 115 ? -1.809 23.547 12.398 1 98.88 115 LEU B CA 1
ATOM 4757 C C . LEU B 1 115 ? -2.443 22.234 11.922 1 98.88 115 LEU B C 1
ATOM 4759 O O . LEU B 1 115 ? -2.229 21.828 10.781 1 98.88 115 LEU B O 1
ATOM 4763 N N . GLN B 1 116 ? -3.211 21.719 12.844 1 97.75 116 GLN B N 1
ATOM 4764 C CA . GLN B 1 116 ? -3.914 20.5 12.5 1 97.75 116 GLN B CA 1
ATOM 4765 C C . GLN B 1 116 ? -5.094 20.766 11.57 1 97.75 116 GLN B C 1
ATOM 4767 O O . GLN B 1 116 ? -5.648 21.875 11.578 1 97.75 116 GLN B O 1
ATOM 4772 N N . GLY B 1 117 ? -5.434 19.812 10.797 1 95.44 117 GLY B N 1
ATOM 4773 C CA . GLY B 1 117 ? -6.566 19.969 9.906 1 95.44 117 GLY B CA 1
ATOM 4774 C C . GLY B 1 117 ? -7.902 19.719 10.578 1 95.44 117 GLY B C 1
ATOM 4775 O O . GLY B 1 117 ? -8.141 20.203 11.688 1 95.44 117 GLY B O 1
ATOM 4776 N N . GLY B 1 118 ? -8.758 19.172 9.984 1 90 118 GLY B N 1
ATOM 4777 C CA . GLY B 1 118 ? -10.125 18.938 10.422 1 90 118 GLY B CA 1
ATOM 4778 C C . GLY B 1 118 ? -11.164 19.391 9.398 1 90 118 GLY B C 1
ATOM 4779 O O . GLY B 1 118 ? -11.344 18.719 8.375 1 90 118 GLY B O 1
ATOM 4780 N N . PRO B 1 119 ? -11.734 20.453 9.43 1 92.38 119 PRO B N 1
ATOM 4781 C CA . PRO B 1 119 ? -11.492 21.531 10.398 1 92.38 119 PRO B CA 1
ATOM 4782 C C . PRO B 1 119 ? -11.922 21.156 11.812 1 92.38 119 PRO B C 1
ATOM 4784 O O . PRO B 1 119 ? -12.773 20.281 11.992 1 92.38 119 PRO B O 1
ATOM 4787 N N . GLY B 1 120 ? -11.234 21.781 12.742 1 93.19 120 GLY B N 1
ATOM 4788 C CA . GLY B 1 120 ? -11.562 21.594 14.148 1 93.19 120 GLY B CA 1
ATOM 4789 C C . GLY B 1 120 ? -10.727 20.516 14.82 1 93.19 120 GLY B C 1
ATOM 4790 O O . GLY B 1 120 ? -11.016 20.109 15.953 1 93.19 120 GLY B O 1
ATOM 4791 N N . GLY B 1 121 ? -9.773 20.047 14.117 1 95.31 121 GLY B N 1
ATOM 4792 C CA . GLY B 1 121 ? -8.852 19.109 14.742 1 95.31 121 GLY B CA 1
ATOM 4793 C C . GLY B 1 121 ? -7.828 19.797 15.625 1 95.31 121 GLY B C 1
ATOM 4794 O O . GLY B 1 121 ? -7.191 20.766 15.219 1 95.31 121 GLY B O 1
ATOM 4795 N N . SER B 1 122 ? -7.637 19.266 16.797 1 97.69 122 SER B N 1
ATOM 4796 C CA . SER B 1 122 ? -6.699 19.844 17.734 1 97.69 122 SER B CA 1
ATOM 4797 C C . SER B 1 122 ? -5.254 19.594 17.312 1 97.69 122 SER B C 1
ATOM 4799 O O . SER B 1 122 ? -4.918 18.5 16.875 1 97.69 122 SER B O 1
ATOM 4801 N N . SER B 1 123 ? -4.398 20.547 17.516 1 98.38 123 SER B N 1
ATOM 4802 C CA . SER B 1 123 ? -2.977 20.391 17.234 1 98.38 123 SER B CA 1
ATOM 4803 C C . SER B 1 123 ? -2.303 19.5 18.266 1 98.38 123 SER B C 1
ATOM 4805 O O . SER B 1 123 ? -1.173 19.047 18.047 1 98.38 123 SER B O 1
ATOM 4807 N N . MET B 1 124 ? -3.02 19.172 19.328 1 98.25 124 MET B N 1
ATOM 4808 C CA . MET B 1 124 ? -2.504 18.172 20.25 1 98.25 124 MET B CA 1
ATOM 4809 C C . MET B 1 124 ? -2.365 16.812 19.578 1 98.25 124 MET B C 1
ATOM 4811 O O . MET B 1 124 ? -1.556 15.984 20 1 98.25 124 MET B O 1
ATOM 4815 N N . PHE B 1 125 ? -3.141 16.656 18.531 1 98.06 125 PHE B N 1
ATOM 4816 C CA . PHE B 1 125 ? -2.98 15.43 17.75 1 98.06 125 PHE B CA 1
ATOM 4817 C C . PHE B 1 125 ? -1.587 15.359 17.125 1 98.06 125 PHE B C 1
ATOM 4819 O O . PHE B 1 125 ? -0.913 14.336 17.234 1 98.06 125 PHE B O 1
ATOM 4826 N N . GLY B 1 126 ? -1.173 16.438 16.484 1 98.44 126 GLY B N 1
ATOM 4827 C CA . GLY B 1 126 ? 0.185 16.484 15.969 1 98.44 126 GLY B CA 1
ATOM 4828 C C . GLY B 1 126 ? 1.24 16.328 17.047 1 98.44 126 GLY B C 1
ATOM 4829 O O . GLY B 1 126 ? 2.248 15.641 16.844 1 98.44 126 GLY B O 1
ATOM 4830 N N . LEU B 1 127 ? 0.998 16.859 18.203 1 98.69 127 LEU B N 1
ATOM 4831 C CA . LEU B 1 127 ? 1.929 16.844 19.328 1 98.69 127 LEU B CA 1
ATOM 4832 C C . LEU B 1 127 ? 2.078 15.438 19.891 1 98.69 127 LEU B C 1
ATOM 4834 O O . LEU B 1 127 ? 3.199 14.961 20.094 1 98.69 127 LEU B O 1
ATOM 4838 N N . PHE B 1 128 ? 0.973 14.758 20.062 1 98.5 128 PHE B N 1
ATOM 4839 C CA . PHE B 1 128 ? 0.999 13.516 20.828 1 98.5 128 PHE B CA 1
ATOM 4840 C C . PHE B 1 128 ? 1.032 12.312 19.891 1 98.5 128 PHE B C 1
ATOM 4842 O O . PHE B 1 128 ? 1.491 11.234 20.281 1 98.5 128 PHE B O 1
ATOM 4849 N N . VAL B 1 129 ? 0.581 12.453 18.594 1 98.25 129 VAL B N 1
ATOM 4850 C CA . VAL B 1 129 ? 0.405 11.297 17.734 1 98.25 129 VAL B CA 1
ATOM 4851 C C . VAL B 1 129 ? 1.404 11.359 16.578 1 98.25 129 VAL B C 1
ATOM 4853 O O . VAL B 1 129 ? 1.96 10.336 16.172 1 98.25 129 VAL B O 1
ATOM 4856 N N . GLU B 1 130 ? 1.709 12.477 16.094 1 98.5 130 GLU B N 1
ATOM 4857 C CA . GLU B 1 130 ? 2.406 12.562 14.82 1 98.5 130 GLU B CA 1
ATOM 4858 C C . GLU B 1 130 ? 3.9 12.797 15.023 1 98.5 130 GLU B C 1
ATOM 4860 O O . GLU B 1 130 ? 4.719 11.961 14.633 1 98.5 130 GLU B O 1
ATOM 4865 N N . HIS B 1 131 ? 4.27 13.977 15.57 1 98.81 131 HIS B N 1
ATOM 4866 C CA . HIS B 1 131 ? 5.691 14.281 15.445 1 98.81 131 HIS B CA 1
ATOM 4867 C C . HIS B 1 131 ? 6.191 15.086 16.641 1 98.81 131 HIS B C 1
ATOM 4869 O O . HIS B 1 131 ? 7.359 15.484 16.672 1 98.81 131 HIS B O 1
ATOM 4875 N N . GLY B 1 132 ? 5.344 15.398 17.641 1 98.75 132 GLY B N 1
ATOM 4876 C CA . GLY B 1 132 ? 5.801 16.094 18.828 1 98.75 132 GLY B CA 1
ATOM 4877 C C . GLY B 1 132 ? 6.777 15.273 19.656 1 98.75 132 GLY B C 1
ATOM 4878 O O . GLY B 1 132 ? 7.203 14.195 19.234 1 98.75 132 GLY B O 1
ATOM 4879 N N . PRO B 1 133 ? 7.125 15.789 20.797 1 98.56 133 PRO B N 1
ATOM 4880 C CA . PRO B 1 133 ? 8.18 15.125 21.578 1 98.56 133 PRO B CA 1
ATOM 4881 C C . PRO B 1 133 ? 7.672 13.891 22.312 1 98.56 133 PRO B C 1
ATOM 4883 O O . PRO B 1 133 ? 8.477 13.055 22.75 1 98.56 133 PRO B O 1
ATOM 4886 N N . TYR B 1 134 ? 6.328 13.695 22.406 1 98.56 134 TYR B N 1
ATOM 4887 C CA . TYR B 1 134 ? 5.805 12.688 23.328 1 98.56 134 TYR B CA 1
ATOM 4888 C C . TYR B 1 134 ? 5.078 11.586 22.562 1 98.56 134 TYR B C 1
ATOM 4890 O O . TYR B 1 134 ? 4.434 11.844 21.547 1 98.56 134 TYR B O 1
ATOM 4898 N N . VAL B 1 135 ? 5.199 10.367 23.078 1 98.56 135 VAL B N 1
ATOM 4899 C CA . VAL B 1 135 ? 4.301 9.258 22.781 1 98.56 135 VAL B CA 1
ATOM 4900 C C . VAL B 1 135 ? 3.436 8.953 24 1 98.56 135 VAL B C 1
ATOM 4902 O O . VAL B 1 135 ? 3.947 8.805 25.109 1 98.56 135 VAL B O 1
ATOM 4905 N N . VAL B 1 136 ? 2.172 8.906 23.828 1 98.38 136 VAL B N 1
ATOM 4906 C CA . VAL B 1 136 ? 1.264 8.617 24.922 1 98.38 136 VAL B CA 1
ATOM 4907 C C . VAL B 1 136 ? 0.965 7.121 24.969 1 98.38 136 VAL B C 1
ATOM 4909 O O . VAL B 1 136 ? 0.587 6.527 23.969 1 98.38 136 VAL B O 1
ATOM 4912 N N . HIS B 1 137 ? 1.116 6.57 26.141 1 98.19 137 HIS B N 1
ATOM 4913 C CA . HIS B 1 137 ? 0.864 5.145 26.328 1 98.19 137 HIS B CA 1
ATOM 4914 C C . HIS B 1 137 ? -0.524 4.906 26.906 1 98.19 137 HIS B C 1
ATOM 4916 O O . HIS B 1 137 ? -1.145 5.824 27.453 1 98.19 137 HIS B O 1
ATOM 4922 N N . LYS B 1 138 ? -0.999 3.678 26.844 1 96.62 138 LYS B N 1
ATOM 4923 C CA . LYS B 1 138 ? -2.328 3.289 27.312 1 96.62 138 LYS B CA 1
ATOM 4924 C C . LYS B 1 138 ? -2.488 3.555 28.812 1 96.62 138 LYS B C 1
ATOM 4926 O O . LYS B 1 138 ? -3.586 3.873 29.266 1 96.62 138 LYS B O 1
ATOM 4931 N N . ASN B 1 139 ? -1.435 3.504 29.594 1 97.75 139 ASN B N 1
ATOM 4932 C CA . ASN B 1 139 ? -1.484 3.715 31.031 1 97.75 139 ASN B CA 1
ATOM 4933 C C . ASN B 1 139 ? -1.421 5.199 31.391 1 97.75 139 ASN B C 1
ATOM 4935 O O . ASN B 1 139 ? -1.19 5.555 32.531 1 97.75 139 ASN B O 1
ATOM 4939 N N . LEU B 1 140 ? -1.457 6.09 30.375 1 96.88 140 LEU B N 1
ATOM 4940 C CA . LEU B 1 140 ? -1.56 7.539 30.516 1 96.88 140 LEU B CA 1
ATOM 4941 C C . LEU B 1 140 ? -0.245 8.133 31.016 1 96.88 140 LEU B C 1
ATOM 4943 O O . LEU B 1 140 ? -0.244 9.094 31.781 1 96.88 140 LEU B O 1
ATOM 4947 N N . THR B 1 141 ? 0.842 7.492 30.609 1 98.25 141 THR B N 1
ATOM 4948 C CA . THR B 1 141 ? 2.17 8.086 30.734 1 98.25 141 THR B CA 1
ATOM 4949 C C . THR B 1 141 ? 2.713 8.484 29.359 1 98.25 141 THR B C 1
ATOM 4951 O O . THR B 1 141 ? 2.176 8.078 28.328 1 98.25 141 THR B O 1
ATOM 4954 N N . VAL B 1 142 ? 3.703 9.344 29.406 1 98.44 142 VAL B N 1
ATOM 4955 C CA . VAL B 1 142 ? 4.305 9.781 28.156 1 98.44 142 VAL B CA 1
ATOM 4956 C C . VAL B 1 142 ? 5.773 9.367 28.109 1 98.44 142 VAL B C 1
ATOM 4958 O O . VAL B 1 142 ? 6.434 9.289 29.156 1 98.44 142 VAL B O 1
ATOM 4961 N N . SER B 1 143 ? 6.277 8.992 26.984 1 98.56 143 SER B N 1
ATOM 4962 C CA . SER B 1 143 ? 7.699 8.797 26.703 1 98.56 143 SER B CA 1
ATOM 4963 C C . SER B 1 143 ? 8.156 9.648 25.531 1 98.56 143 SER B C 1
ATOM 4965 O O . SER B 1 143 ? 7.332 10.156 24.766 1 98.56 143 SER B O 1
ATOM 4967 N N . GLU B 1 144 ? 9.414 9.859 25.453 1 98 144 GLU B N 1
ATOM 4968 C CA . GLU B 1 144 ? 9.969 10.648 24.359 1 98 144 GLU B CA 1
ATOM 4969 C C . GLU B 1 144 ? 9.844 9.906 23.031 1 98 144 GLU B C 1
ATOM 4971 O O . GLU B 1 144 ? 10.07 8.695 22.953 1 98 144 GLU B O 1
ATOM 4976 N N . ARG B 1 145 ? 9.5 10.641 22.062 1 98.38 145 ARG B N 1
ATOM 4977 C CA . ARG B 1 145 ? 9.398 10.109 20.703 1 98.38 145 ARG B CA 1
ATOM 4978 C C . ARG B 1 145 ? 10.766 10.031 20.031 1 98.38 145 ARG B C 1
ATOM 4980 O O . ARG B 1 145 ? 11.57 10.961 20.141 1 98.38 145 ARG B O 1
ATOM 4987 N N . LYS B 1 146 ? 11.125 8.945 19.281 1 97.56 146 LYS B N 1
ATOM 4988 C CA . LYS B 1 146 ? 12.43 8.734 18.656 1 97.56 146 LYS B CA 1
ATOM 4989 C C . LYS B 1 146 ? 12.68 9.75 17.547 1 97.56 146 LYS B C 1
ATOM 4991 O O . LYS B 1 146 ? 13.773 10.32 17.453 1 97.56 146 LYS B O 1
ATOM 4996 N N . PHE B 1 147 ? 11.742 10.039 16.703 1 98.38 147 PHE B N 1
ATOM 4997 C CA . PHE B 1 147 ? 11.906 10.945 15.57 1 98.38 147 PHE B CA 1
ATOM 4998 C C . PHE B 1 147 ? 11.031 12.18 15.742 1 98.38 147 PHE B C 1
ATOM 5000 O O . PHE B 1 147 ? 10.273 12.539 14.836 1 98.38 147 PHE B O 1
ATOM 5007 N N . ALA B 1 148 ? 11.242 12.891 16.844 1 98.75 148 ALA B N 1
ATOM 5008 C CA . ALA B 1 148 ? 10.469 14.094 17.141 1 98.75 148 ALA B CA 1
ATOM 5009 C C . ALA B 1 148 ? 10.984 15.281 16.328 1 98.75 148 ALA B C 1
ATOM 5011 O O . ALA B 1 148 ? 12.195 15.461 16.188 1 98.75 148 ALA B O 1
ATOM 5012 N N . TRP B 1 149 ? 10.094 16.062 15.797 1 98.81 149 TRP B N 1
ATOM 5013 C CA . TRP B 1 149 ? 10.5 17.266 15.094 1 98.81 149 TRP B CA 1
ATOM 5014 C C . TRP B 1 149 ? 11.156 18.266 16.047 1 98.81 149 TRP B C 1
ATOM 5016 O O . TRP B 1 149 ? 12.016 19.047 15.641 1 98.81 149 TRP B O 1
ATOM 5026 N N . THR B 1 150 ? 10.844 18.141 17.359 1 98.69 150 THR B N 1
ATOM 5027 C CA . THR B 1 150 ? 11.367 19.047 18.375 1 98.69 150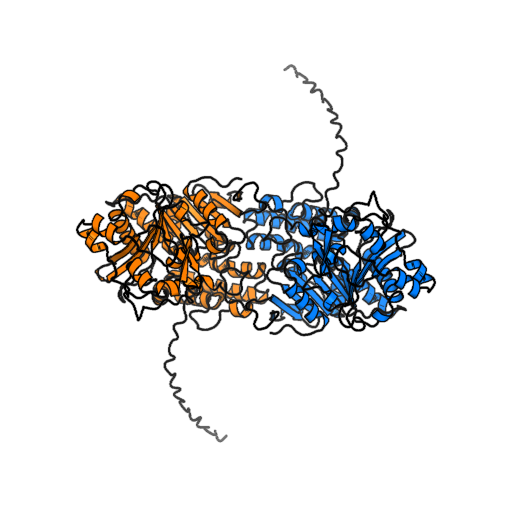 THR B CA 1
ATOM 5028 C C . THR B 1 150 ? 12.859 18.812 18.594 1 98.69 150 THR B C 1
ATOM 5030 O O . THR B 1 150 ? 13.531 19.625 19.234 1 98.69 150 THR B O 1
ATOM 5033 N N . SER B 1 151 ? 13.328 17.734 18.125 1 98.12 151 SER B N 1
ATOM 5034 C CA . SER B 1 151 ? 14.766 17.5 18.234 1 98.12 151 SER B CA 1
ATOM 5035 C C . SER B 1 151 ? 15.562 18.531 17.422 1 98.12 151 SER B C 1
ATOM 5037 O O . SER B 1 151 ? 16.688 18.859 17.781 1 98.12 151 SER B O 1
ATOM 5039 N N . LYS B 1 152 ? 14.922 19.094 16.406 1 97.44 152 LYS B N 1
ATOM 5040 C CA . LYS B 1 152 ? 15.672 19.953 15.484 1 97.44 152 LYS B CA 1
ATOM 5041 C C . LYS B 1 152 ? 15.031 21.344 15.383 1 97.44 152 LYS B C 1
ATOM 5043 O O . LYS B 1 152 ? 15.711 22.312 15.07 1 97.44 152 LYS B O 1
ATOM 5048 N N . PHE B 1 153 ? 13.789 21.391 15.609 1 98.75 153 PHE B N 1
ATOM 5049 C CA . PHE B 1 153 ? 13.055 22.625 15.383 1 98.75 153 PHE B CA 1
ATOM 5050 C C . PHE B 1 153 ? 12.32 23.047 16.656 1 98.75 153 PHE B C 1
ATOM 5052 O O . PHE B 1 153 ? 11.953 22.219 17.484 1 98.75 153 PHE B O 1
ATOM 5059 N N . SER B 1 154 ? 12.203 24.375 16.859 1 98.88 154 SER B N 1
ATOM 5060 C CA . SER B 1 154 ? 11.227 24.875 17.828 1 98.88 154 SER B CA 1
ATOM 5061 C C . SER B 1 154 ? 9.805 24.766 17.281 1 98.88 154 SER B C 1
ATOM 5063 O O . SER B 1 154 ? 9.508 25.297 16.219 1 98.88 154 SER B O 1
ATOM 5065 N N . MET B 1 155 ? 9.008 24.047 18 1 98.94 155 MET B N 1
ATOM 5066 C CA . MET B 1 155 ? 7.672 23.734 17.5 1 98.94 155 MET B CA 1
ATOM 5067 C C . MET B 1 155 ? 6.605 24.5 18.266 1 98.94 155 MET B C 1
ATOM 5069 O O . MET B 1 155 ? 6.586 24.5 19.5 1 98.94 155 MET B O 1
ATOM 5073 N N . LEU B 1 156 ? 5.758 25.172 17.531 1 98.94 156 LEU B N 1
ATOM 5074 C CA . LEU B 1 156 ? 4.605 25.875 18.078 1 98.94 156 LEU B CA 1
ATOM 5075 C C . LEU B 1 156 ? 3.301 25.219 17.625 1 98.94 156 LEU B C 1
ATOM 5077 O O . LEU B 1 156 ? 2.955 25.25 16.453 1 98.94 156 LEU B O 1
ATOM 5081 N N . TYR B 1 157 ? 2.625 24.594 18.578 1 98.94 157 TYR B N 1
ATOM 5082 C CA . TYR B 1 157 ? 1.322 23.984 18.312 1 98.94 157 TYR B CA 1
ATOM 5083 C C . TYR B 1 157 ? 0.195 24.922 18.734 1 98.94 157 TYR B C 1
ATOM 5085 O O . TYR B 1 157 ? 0.17 25.391 19.875 1 98.94 157 TYR B O 1
ATOM 5093 N N . ILE B 1 158 ? -0.752 25.188 17.844 1 98.94 158 ILE B N 1
ATOM 5094 C CA . ILE B 1 158 ? -1.889 26.031 18.203 1 98.94 158 ILE B CA 1
ATOM 5095 C C . ILE B 1 158 ? -3.191 25.312 17.859 1 98.94 158 ILE B C 1
ATOM 5097 O O . ILE B 1 158 ? -3.367 24.828 16.734 1 98.94 158 ILE B O 1
ATOM 5101 N N . ASP B 1 159 ? -4.062 25.156 18.844 1 98.62 159 ASP B N 1
ATOM 5102 C CA . ASP B 1 159 ? -5.426 24.703 18.578 1 98.62 159 ASP B CA 1
ATOM 5103 C C . ASP B 1 159 ? -6.188 25.75 17.766 1 98.62 159 ASP B C 1
ATOM 5105 O O . ASP B 1 159 ? -6.723 26.719 18.312 1 98.62 159 ASP B O 1
ATOM 5109 N N . ASN B 1 160 ? -6.227 25.516 16.547 1 98.31 160 ASN B N 1
ATOM 5110 C CA . ASN B 1 160 ? -6.793 26.438 15.578 1 98.31 160 ASN B CA 1
ATOM 5111 C C . ASN B 1 160 ? -7.863 25.766 14.727 1 98.31 160 ASN B C 1
ATOM 5113 O O . ASN B 1 160 ? -7.723 24.609 14.344 1 98.31 160 ASN B O 1
ATOM 5117 N N . PRO B 1 161 ? -9.039 26.578 14.43 1 98.25 161 PRO B N 1
ATOM 5118 C CA . PRO B 1 161 ? -9.406 27.922 14.844 1 98.25 161 PRO B CA 1
ATOM 5119 C C . PRO B 1 161 ? -10.016 27.969 16.25 1 98.25 161 PRO B C 1
ATOM 5121 O O . PRO B 1 161 ? -9.992 26.969 16.969 1 98.25 161 PRO B O 1
ATOM 5124 N N . VAL B 1 162 ? -10.359 29.203 16.672 1 98.5 162 VAL B N 1
ATOM 5125 C CA . VAL B 1 162 ? -11.047 29.312 17.953 1 98.5 162 VAL B CA 1
ATOM 5126 C C . VAL B 1 162 ? -12.211 28.328 18.016 1 98.5 162 VAL B C 1
ATOM 5128 O O . VAL B 1 162 ? -12.906 28.141 17.016 1 98.5 162 VAL B O 1
ATOM 5131 N N . GLY B 1 163 ? -12.359 27.625 19.141 1 97.81 163 GLY B N 1
ATOM 5132 C CA . GLY B 1 163 ? -13.359 26.578 19.312 1 97.81 163 GLY B CA 1
ATOM 5133 C C . GLY B 1 163 ? -12.805 25.188 19.109 1 97.81 163 GLY B C 1
ATOM 5134 O O . GLY B 1 163 ? -13.531 24.188 19.234 1 97.81 163 GLY B O 1
ATOM 5135 N N . THR B 1 164 ? -11.539 25.062 18.844 1 97.5 164 THR B N 1
ATOM 5136 C CA . THR B 1 164 ? -10.867 23.797 18.625 1 97.5 164 THR B CA 1
ATOM 5137 C C . THR B 1 164 ? -10.047 23.391 19.844 1 97.5 164 THR B C 1
ATOM 5139 O O . THR B 1 164 ? -9.242 24.172 20.344 1 97.5 164 THR B O 1
ATOM 5142 N N . GLY B 1 165 ? -10.203 22.094 20.281 1 97.69 165 GLY B N 1
ATOM 5143 C CA . GLY B 1 165 ? -9.43 21.672 21.422 1 97.69 165 GLY B CA 1
ATOM 5144 C C . GLY B 1 165 ? -9.648 22.531 22.656 1 97.69 165 GLY B C 1
ATOM 5145 O O . GLY B 1 165 ? -10.781 22.734 23.094 1 97.69 165 GLY B O 1
ATOM 5146 N N . PHE B 1 166 ? -8.539 23.078 23.109 1 98.5 166 PHE B N 1
ATOM 5147 C CA . PHE B 1 166 ? -8.641 23.922 24.297 1 98.5 166 PHE B CA 1
ATOM 5148 C C . PHE B 1 166 ? -8.969 25.359 23.922 1 98.5 166 PHE B C 1
ATOM 5150 O O . PHE B 1 166 ? -9.32 26.156 24.781 1 98.5 166 PHE B O 1
ATOM 5157 N N . SER B 1 167 ? -8.797 25.719 22.688 1 98.75 167 SER B N 1
ATOM 5158 C CA . SER B 1 167 ? -9.188 27.062 22.281 1 98.75 167 SER B CA 1
ATOM 5159 C C . SER B 1 167 ? -10.695 27.25 22.359 1 98.75 167 SER B C 1
ATOM 5161 O O . SER B 1 167 ? -11.453 26.297 22.219 1 98.75 167 SER B O 1
ATOM 5163 N N . PHE B 1 168 ? -11.102 28.516 22.547 1 98.44 168 PHE B N 1
ATOM 5164 C CA . PHE B 1 168 ? -12.531 28.734 22.703 1 98.44 168 PHE B CA 1
ATOM 5165 C C . PHE B 1 168 ? -12.922 30.141 22.312 1 98.44 168 PHE B C 1
ATOM 5167 O O . PHE B 1 168 ? -12.055 31 22.109 1 98.44 168 PHE B O 1
ATOM 5174 N N . THR B 1 169 ? -14.172 30.359 22.078 1 98.62 169 THR B N 1
ATOM 5175 C CA . THR B 1 169 ? -14.789 31.641 21.75 1 98.62 169 THR B CA 1
ATOM 5176 C C . THR B 1 169 ? -16.266 31.656 22.141 1 98.62 169 THR B C 1
ATOM 5178 O O . THR B 1 169 ? -16.812 30.625 22.531 1 98.62 169 THR B O 1
ATOM 5181 N N . ASP B 1 170 ? -16.859 32.812 22.172 1 96.5 170 ASP B N 1
ATOM 5182 C CA . ASP B 1 170 ? -18.312 32.844 22.359 1 96.5 170 ASP B CA 1
ATOM 5183 C C . ASP B 1 170 ? -19.031 32.5 21.062 1 96.5 170 ASP B C 1
ATOM 5185 O O . ASP B 1 170 ? -18.406 32.281 20.031 1 96.5 170 ASP B O 1
ATOM 5189 N N . ASP B 1 171 ? -20.297 32.375 21.062 1 94 171 ASP B N 1
ATOM 5190 C CA . ASP B 1 171 ? -21.109 31.844 19.984 1 94 171 ASP B CA 1
ATOM 5191 C C . ASP B 1 171 ? -20.953 32.688 18.719 1 94 171 ASP B C 1
ATOM 5193 O O . ASP B 1 171 ? -21.141 32.188 17.609 1 94 171 ASP B O 1
ATOM 5197 N N . THR B 1 172 ? -20.516 33.875 18.828 1 94.12 172 THR B N 1
ATOM 5198 C CA . THR B 1 172 ? -20.438 34.75 17.672 1 94.12 172 THR B CA 1
ATOM 5199 C C . THR B 1 172 ? -18.984 34.875 17.188 1 94.12 172 THR B C 1
ATOM 5201 O O . THR B 1 172 ? -18.719 35.656 16.266 1 94.12 172 THR B O 1
ATOM 5204 N N . GLY B 1 173 ? -18.078 34.219 17.75 1 97.62 173 GLY B N 1
ATOM 5205 C CA . GLY B 1 173 ? -16.672 34.438 17.469 1 97.62 173 GLY B CA 1
ATOM 5206 C C . GLY B 1 173 ? -16.062 33.375 16.578 1 97.62 173 GLY B C 1
ATOM 5207 O O . GLY B 1 173 ? -14.906 33.469 16.203 1 97.62 173 GLY B O 1
ATOM 5208 N N . TYR B 1 174 ? -16.891 32.344 16.172 1 98.12 174 TYR B N 1
ATOM 5209 C CA . TYR B 1 174 ? -16.359 31.25 15.383 1 98.12 174 TYR B CA 1
ATOM 5210 C C . TYR B 1 174 ? -15.938 31.734 14 1 98.12 174 TYR B C 1
ATOM 5212 O O . TYR B 1 174 ? -16.594 32.594 13.406 1 98.12 174 TYR B O 1
ATOM 5220 N N . ALA B 1 175 ? -14.828 31.156 13.5 1 98.19 175 ALA B N 1
ATOM 5221 C CA . ALA B 1 175 ? -14.383 31.438 12.141 1 98.19 175 ALA B CA 1
ATOM 5222 C C . ALA B 1 175 ? -15.344 30.844 11.109 1 98.19 175 ALA B C 1
ATOM 5224 O O . ALA B 1 175 ? -15.836 29.734 11.281 1 98.19 175 ALA B O 1
ATOM 5225 N N . VAL B 1 176 ? -15.609 31.547 10.055 1 97 176 VAL B N 1
ATOM 5226 C CA . VAL B 1 176 ? -16.516 31.047 9.023 1 97 176 VAL B CA 1
ATOM 5227 C C . VAL B 1 176 ? -15.797 31.016 7.676 1 97 176 VAL B C 1
ATOM 5229 O O . VAL B 1 176 ? -16.344 30.531 6.688 1 97 176 VAL B O 1
ATOM 5232 N N . ASN B 1 177 ? -14.594 31.547 7.637 1 97 177 ASN B N 1
ATOM 5233 C CA . ASN B 1 177 ? -13.758 31.547 6.441 1 97 177 ASN B CA 1
ATOM 5234 C C . ASN B 1 177 ? -12.273 31.688 6.789 1 97 177 ASN B C 1
ATOM 5236 O O . ASN B 1 177 ? -11.914 31.781 7.965 1 97 177 ASN B O 1
ATOM 5240 N N . GLN B 1 178 ? -11.453 31.688 5.77 1 98.12 178 GLN B N 1
ATOM 5241 C CA . GLN B 1 178 ? -10.016 31.656 6 1 98.12 178 GLN B CA 1
ATOM 5242 C C . GLN B 1 178 ? -9.484 33.031 6.359 1 98.12 178 GLN B C 1
ATOM 5244 O O . GLN B 1 178 ? -8.398 33.156 6.934 1 98.12 178 GLN B O 1
ATOM 5249 N N . ASP B 1 179 ? -10.203 34.062 6.059 1 97.94 179 ASP B N 1
ATOM 5250 C CA . ASP B 1 179 ? -9.828 35.406 6.551 1 97.94 179 ASP B CA 1
ATOM 5251 C C . ASP B 1 179 ? -9.906 35.469 8.07 1 97.94 179 ASP B C 1
ATOM 5253 O O . ASP B 1 179 ? -9.023 36.031 8.719 1 97.94 179 ASP B O 1
ATOM 5257 N N . ASP B 1 180 ? -10.938 34.938 8.609 1 98.12 180 ASP B N 1
ATOM 5258 C CA . ASP B 1 180 ? -11.078 34.875 10.062 1 98.12 180 ASP B CA 1
ATOM 5259 C C . ASP B 1 180 ? -9.914 34.094 10.688 1 98.12 180 ASP B C 1
ATOM 5261 O O . ASP B 1 180 ? -9.336 34.531 11.68 1 98.12 180 ASP B O 1
ATOM 5265 N N . VAL B 1 181 ? -9.641 32.969 10.062 1 98.44 181 VAL B N 1
ATOM 5266 C CA . VAL B 1 181 ? -8.586 32.094 10.57 1 98.44 181 VAL B CA 1
ATOM 5267 C C . VAL B 1 181 ? -7.246 32.812 10.523 1 98.44 181 VAL B C 1
ATOM 5269 O O . VAL B 1 181 ? -6.52 32.844 11.523 1 98.44 181 VAL B O 1
ATOM 5272 N N . GLY B 1 182 ? -6.93 33.406 9.344 1 98.56 182 GLY B N 1
ATOM 5273 C CA . GLY B 1 182 ? -5.672 34.094 9.18 1 98.56 182 GLY B CA 1
ATOM 5274 C C . GLY B 1 182 ? -5.508 35.25 10.148 1 98.56 182 GLY B C 1
ATOM 5275 O O . GLY B 1 182 ? -4.438 35.438 10.727 1 98.56 182 GLY B O 1
ATOM 5276 N N . ARG B 1 183 ? -6.543 36 10.359 1 98.06 183 ARG B N 1
ATOM 5277 C CA . ARG B 1 183 ? -6.531 37.156 11.242 1 98.06 183 ARG B CA 1
ATOM 5278 C C . ARG B 1 183 ? -6.23 36.75 12.68 1 98.06 183 ARG B C 1
ATOM 5280 O O . ARG B 1 183 ? -5.367 37.344 13.336 1 98.06 183 ARG B O 1
ATOM 5287 N N . ASP B 1 184 ? -6.957 35.812 13.141 1 98.62 184 ASP B N 1
ATOM 5288 C CA . ASP B 1 184 ? -6.785 35.375 14.523 1 98.62 184 ASP B CA 1
ATOM 5289 C C . ASP B 1 184 ? -5.398 34.781 14.742 1 98.62 184 ASP B C 1
ATOM 5291 O O . ASP B 1 184 ? -4.754 35.031 15.758 1 98.62 184 ASP B O 1
ATOM 5295 N N . LEU B 1 185 ? -4.957 33.969 13.805 1 98.88 185 LEU B N 1
ATOM 5296 C CA . LEU B 1 185 ? -3.633 33.375 13.914 1 98.88 185 LEU B CA 1
ATOM 5297 C C . LEU B 1 185 ? -2.547 34.438 13.891 1 98.88 185 LEU B C 1
ATOM 5299 O O . LEU B 1 185 ? -1.557 34.344 14.617 1 98.88 185 LEU B O 1
ATOM 5303 N N . TYR B 1 186 ? -2.713 35.406 13 1 98.69 186 TYR B N 1
ATOM 5304 C CA . TYR B 1 186 ? -1.735 36.5 12.922 1 98.69 186 TYR B CA 1
ATOM 5305 C C . TYR B 1 186 ? -1.645 37.25 14.242 1 98.69 186 TYR B C 1
ATOM 5307 O O . TYR B 1 186 ? -0.547 37.531 14.727 1 98.69 186 TYR B O 1
ATOM 5315 N N . SER B 1 187 ? -2.789 37.5 14.844 1 98.38 187 SER B N 1
ATOM 5316 C CA . SER B 1 187 ? -2.82 38.156 16.156 1 98.38 187 SER B CA 1
ATOM 5317 C C . SER B 1 187 ? -2.092 37.312 17.203 1 98.38 187 SER B C 1
ATOM 5319 O O . SER B 1 187 ? -1.317 37.844 18 1 98.38 187 SER B O 1
ATOM 5321 N N . ALA B 1 188 ? -2.311 36.062 17.188 1 98.88 188 ALA B N 1
ATOM 5322 C CA . ALA B 1 188 ? -1.662 35.156 18.125 1 98.88 188 ALA B CA 1
ATOM 5323 C C . ALA B 1 188 ? -0.149 35.156 17.922 1 98.88 188 ALA B C 1
ATOM 5325 O O . ALA B 1 188 ? 0.606 35.156 18.906 1 98.88 188 ALA B O 1
ATOM 5326 N N . LEU B 1 189 ? 0.289 35.125 16.688 1 98.88 189 LEU B N 1
ATOM 5327 C CA . LEU B 1 189 ? 1.718 35.062 16.391 1 98.88 189 LEU B CA 1
ATOM 5328 C C . LEU B 1 189 ? 2.416 36.344 16.844 1 98.88 189 LEU B C 1
ATOM 5330 O O . LEU B 1 189 ? 3.529 36.281 17.375 1 98.88 189 LEU B O 1
ATOM 5334 N N . ILE B 1 190 ? 1.794 37.5 16.641 1 98.38 190 ILE B N 1
ATOM 5335 C CA . ILE B 1 190 ? 2.365 38.75 17.094 1 98.38 190 ILE B CA 1
ATOM 5336 C C . ILE B 1 190 ? 2.531 38.719 18.609 1 98.38 190 ILE B C 1
ATOM 5338 O O . ILE B 1 190 ? 3.578 39.125 19.141 1 98.38 190 ILE B O 1
ATOM 5342 N N . GLN B 1 191 ? 1.511 38.281 19.312 1 98.69 191 GLN B N 1
ATOM 5343 C CA . GLN B 1 191 ? 1.582 38.156 20.766 1 98.69 191 GLN B CA 1
ATOM 5344 C C . GLN B 1 191 ? 2.658 37.156 21.188 1 98.69 191 GLN B C 1
ATOM 5346 O O . GLN B 1 191 ? 3.398 37.438 22.141 1 98.69 191 GLN B O 1
ATOM 5351 N N . PHE B 1 192 ? 2.736 36.062 20.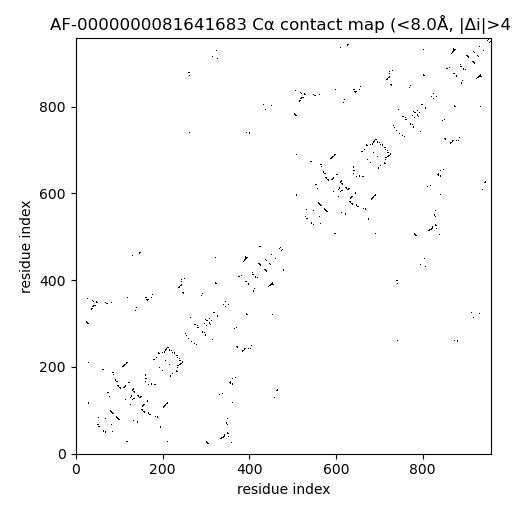516 1 98.81 192 PHE B N 1
ATOM 5352 C CA . PHE B 1 192 ? 3.721 35.031 20.812 1 98.81 192 PHE B CA 1
ATOM 5353 C C . PHE B 1 192 ? 5.137 35.594 20.734 1 98.81 192 PHE B C 1
ATOM 5355 O O . PHE B 1 192 ? 5.941 35.375 21.641 1 98.81 192 PHE B O 1
ATOM 5362 N N . PHE B 1 193 ? 5.445 36.312 19.672 1 98.5 193 PHE B N 1
ATOM 5363 C CA . PHE B 1 193 ? 6.805 36.812 19.484 1 98.5 193 PHE B CA 1
ATOM 5364 C C . PHE B 1 193 ? 7.09 37.969 20.422 1 98.5 193 PHE B C 1
ATOM 5366 O O . PHE B 1 193 ? 8.25 38.312 20.688 1 98.5 193 PHE B O 1
ATOM 5373 N N . ARG B 1 194 ? 6.059 38.594 20.969 1 97.81 194 ARG B N 1
ATOM 5374 C CA . ARG B 1 194 ? 6.262 39.562 22.047 1 97.81 194 ARG B CA 1
ATOM 5375 C C . ARG B 1 194 ? 6.594 38.844 23.359 1 97.81 194 ARG B C 1
ATOM 5377 O O . ARG B 1 194 ? 7.414 39.344 24.141 1 97.81 194 ARG B O 1
ATOM 5384 N N . LEU B 1 195 ? 5.953 37.781 23.516 1 98.06 195 LEU B N 1
ATOM 5385 C CA . LEU B 1 195 ? 6.168 37 24.719 1 98.06 195 LEU B CA 1
ATOM 5386 C C . LEU B 1 195 ? 7.527 36.312 24.688 1 98.06 195 LEU B C 1
ATOM 5388 O O . LEU B 1 195 ? 8.172 36.125 25.719 1 98.06 195 LEU B O 1
ATOM 5392 N N . PHE B 1 196 ? 7.957 35.875 23.5 1 98.06 196 PHE B N 1
ATOM 5393 C CA . PHE B 1 196 ? 9.227 35.188 23.281 1 98.06 196 PHE B CA 1
ATOM 5394 C C . PHE B 1 196 ? 10.062 35.938 22.234 1 98.06 196 PHE B C 1
ATOM 5396 O O . PHE B 1 196 ? 10.367 35.375 21.188 1 98.06 196 PHE B O 1
ATOM 5403 N N . PRO B 1 197 ? 10.555 37.062 22.578 1 96.94 197 PRO B N 1
ATOM 5404 C CA . PRO B 1 197 ? 11.219 37.906 21.594 1 96.94 197 PRO B CA 1
ATOM 5405 C C . PRO B 1 197 ? 12.508 37.281 21.062 1 96.94 197 PRO B C 1
ATOM 5407 O O . PRO B 1 197 ? 12.938 37.594 19.938 1 96.94 197 PRO B O 1
ATOM 5410 N N . GLU B 1 198 ? 13.148 36.406 21.781 1 96.62 198 GLU B N 1
ATOM 5411 C CA . GLU B 1 198 ? 14.414 35.812 21.359 1 96.62 198 GLU B CA 1
ATOM 5412 C C . GLU B 1 198 ? 14.227 34.906 20.141 1 96.62 198 GLU B C 1
ATOM 5414 O O . GLU B 1 198 ? 15.188 34.625 19.422 1 96.62 198 GLU B O 1
ATOM 5419 N N . TYR B 1 199 ? 13 34.5 19.859 1 98.25 199 TYR B N 1
ATOM 5420 C CA . TYR B 1 199 ? 12.75 33.594 18.75 1 98.25 199 TYR B CA 1
ATOM 5421 C C . TYR B 1 199 ? 12.305 34.344 17.5 1 98.25 199 TYR B C 1
ATOM 5423 O O . TYR B 1 199 ? 12.172 33.781 16.422 1 98.25 199 TYR B O 1
ATOM 5431 N N . GLN B 1 200 ? 12.078 35.625 17.594 1 97.94 200 GLN B N 1
ATOM 5432 C CA . GLN B 1 200 ? 11.539 36.438 16.5 1 97.94 200 GLN B CA 1
ATOM 5433 C C . GLN B 1 200 ? 12.484 36.438 15.312 1 97.94 200 GLN B C 1
ATOM 5435 O O . GLN B 1 200 ? 12.039 36.469 14.164 1 97.94 200 GLN B O 1
ATOM 5440 N N . LYS B 1 201 ? 13.766 36.438 15.562 1 97.62 201 LYS B N 1
ATOM 5441 C CA . LYS B 1 201 ? 14.773 36.531 14.508 1 97.62 201 LYS B CA 1
ATOM 5442 C C . LYS B 1 201 ? 14.922 35.188 13.789 1 97.62 201 LYS B C 1
ATOM 5444 O O . LYS B 1 201 ? 15.5 35.125 12.703 1 97.62 201 LYS B O 1
ATOM 5449 N N . ASN B 1 202 ? 14.5 34.062 14.422 1 98.62 202 ASN B N 1
ATOM 5450 C CA . ASN B 1 202 ? 14.641 32.75 13.828 1 98.62 202 ASN B CA 1
ATOM 5451 C C . ASN B 1 202 ? 13.766 32.594 12.586 1 98.62 202 ASN B C 1
ATOM 5453 O O . ASN B 1 202 ? 12.742 33.281 12.461 1 98.62 202 ASN B O 1
ATOM 5457 N N . ASP B 1 203 ? 14.242 31.766 11.641 1 98.69 203 ASP B N 1
ATOM 5458 C CA . ASP B 1 203 ? 13.391 31.422 10.508 1 98.69 203 ASP B CA 1
ATOM 5459 C C . ASP B 1 203 ? 12.039 30.875 10.977 1 98.69 203 ASP B C 1
ATOM 5461 O O . ASP B 1 203 ? 11.984 30.078 11.914 1 98.69 203 ASP B O 1
ATOM 5465 N N . PHE B 1 204 ? 10.984 31.375 10.383 1 98.88 204 PHE B N 1
ATOM 5466 C CA . PHE B 1 204 ? 9.648 30.953 10.766 1 98.88 204 PHE B CA 1
ATOM 5467 C C . PHE B 1 204 ? 8.945 30.266 9.594 1 98.88 204 PHE B C 1
ATOM 5469 O O . PHE B 1 204 ? 8.984 30.766 8.469 1 98.88 204 PHE B O 1
ATOM 5476 N N . TYR B 1 205 ? 8.391 29.125 9.805 1 98.94 205 TYR B N 1
ATOM 5477 C CA . TYR B 1 205 ? 7.582 28.406 8.828 1 98.94 205 TYR B CA 1
ATOM 5478 C C . TYR B 1 205 ? 6.207 28.078 9.391 1 98.94 205 TYR B C 1
ATOM 5480 O O . TYR B 1 205 ? 6.074 27.75 10.57 1 98.94 205 TYR B O 1
ATOM 5488 N N . ALA B 1 206 ? 5.195 28.203 8.578 1 98.94 206 ALA B N 1
ATOM 5489 C CA . ALA B 1 206 ? 3.885 27.656 8.914 1 98.94 206 ALA B CA 1
ATOM 5490 C C . ALA B 1 206 ? 3.691 26.281 8.297 1 98.94 206 ALA B C 1
ATOM 5492 O O . ALA B 1 206 ? 3.922 26.078 7.105 1 98.94 206 ALA B O 1
ATOM 5493 N N . THR B 1 207 ? 3.33 25.281 9.086 1 98.94 207 THR B N 1
ATOM 5494 C CA . THR B 1 207 ? 3.154 23.906 8.625 1 98.94 207 THR B CA 1
ATOM 5495 C C . THR B 1 207 ? 1.814 23.344 9.086 1 98.94 207 THR B C 1
ATOM 5497 O O . THR B 1 207 ? 1.21 23.875 10.031 1 98.94 207 THR B O 1
ATOM 5500 N N . GLY B 1 208 ? 1.321 22.422 8.422 1 98.75 208 GLY B N 1
ATOM 5501 C CA . GLY B 1 208 ? 0.064 21.781 8.773 1 98.75 208 GLY B CA 1
ATOM 5502 C C . GLY B 1 208 ? -0.295 20.625 7.859 1 98.75 208 GLY B C 1
ATOM 5503 O O . GLY B 1 208 ? 0.506 20.219 7.012 1 98.75 208 GLY B O 1
ATOM 5504 N N . GLU B 1 209 ? -1.405 20.031 8.102 1 97.81 209 GLU B N 1
ATOM 5505 C CA . GLU B 1 209 ? -1.817 18.859 7.336 1 97.81 209 GLU B CA 1
ATOM 5506 C C . GLU B 1 209 ? -3.322 18.859 7.078 1 97.81 209 GLU B C 1
ATOM 5508 O O . GLU B 1 209 ? -4.086 19.438 7.855 1 97.81 209 GLU B O 1
ATOM 5513 N N . SER B 1 210 ? -3.756 18.172 6.035 1 97.38 210 SER B N 1
ATOM 5514 C CA . SER B 1 210 ? -5.172 17.938 5.766 1 97.38 210 SER B CA 1
ATOM 5515 C C . SER B 1 210 ? -5.895 19.25 5.473 1 97.38 210 SER B C 1
ATOM 5517 O O . SER B 1 210 ? -5.473 20.016 4.609 1 97.38 210 SER B O 1
ATOM 5519 N N . TYR B 1 211 ? -6.926 19.578 6.227 1 97 211 TYR B N 1
ATOM 5520 C CA . TYR B 1 211 ? -7.66 20.828 5.996 1 97 211 TYR B CA 1
ATOM 5521 C C . TYR B 1 211 ? -6.773 22.031 6.246 1 97 211 TYR B C 1
ATOM 5523 O O . TYR B 1 211 ? -7.062 23.141 5.762 1 97 211 TYR B O 1
ATOM 5531 N N . ALA B 1 212 ? -5.664 21.812 6.941 1 98.06 212 ALA B N 1
ATOM 5532 C CA . ALA B 1 212 ? -4.723 22.922 7.133 1 98.06 212 ALA B CA 1
ATOM 5533 C C . ALA B 1 212 ? -4.105 23.344 5.805 1 98.06 212 ALA B C 1
ATOM 5535 O O . ALA B 1 212 ? -3.41 24.359 5.734 1 98.06 212 ALA B O 1
ATOM 5536 N N . GLY B 1 213 ? -4.402 22.609 4.793 1 98.44 213 GLY B N 1
ATOM 5537 C CA . GLY B 1 213 ? -4.152 23.109 3.453 1 98.44 213 GLY B CA 1
ATOM 5538 C C . GLY B 1 213 ? -4.812 24.453 3.18 1 98.44 213 GLY B C 1
ATOM 5539 O O . GLY B 1 213 ? -4.453 25.141 2.227 1 98.44 213 GLY B O 1
ATOM 5540 N N . LYS B 1 214 ? -5.711 24.812 4.051 1 98.19 214 LYS B N 1
ATOM 5541 C CA . LYS B 1 214 ? -6.359 26.125 3.986 1 98.19 214 LYS B CA 1
ATOM 5542 C C . LYS B 1 214 ? -5.809 27.062 5.055 1 98.19 214 LYS B C 1
ATOM 5544 O O . LYS B 1 214 ? -5.559 28.234 4.789 1 98.19 214 LYS B O 1
ATOM 5549 N N . TYR B 1 215 ? -5.586 26.547 6.234 1 98.75 215 TYR B N 1
ATOM 5550 C CA . TYR B 1 215 ? -5.094 27.344 7.352 1 98.75 215 TYR B CA 1
ATOM 5551 C C . TYR B 1 215 ? -3.715 27.906 7.051 1 98.75 215 TYR B C 1
ATOM 5553 O O . TYR B 1 215 ? -3.457 29.094 7.297 1 98.75 215 TYR B O 1
ATOM 5561 N N . VAL B 1 216 ? -2.891 27.047 6.531 1 98.94 216 VAL B N 1
ATOM 5562 C CA . VAL B 1 216 ? -1.478 27.375 6.367 1 98.94 216 VAL B CA 1
ATOM 5563 C C . VAL B 1 216 ? -1.321 28.469 5.324 1 98.94 216 VAL B C 1
ATOM 5565 O O . VAL B 1 216 ? -0.672 29.484 5.578 1 98.94 216 VAL B O 1
ATOM 5568 N N . PRO B 1 217 ? -1.968 28.375 4.164 1 98.88 217 PRO B N 1
ATOM 5569 C CA . PRO B 1 217 ? -1.896 29.5 3.234 1 98.88 217 PRO B CA 1
ATOM 5570 C C . PRO B 1 217 ? -2.553 30.766 3.785 1 98.88 217 PRO B C 1
ATOM 5572 O O . PRO B 1 217 ? -2.111 31.875 3.484 1 98.88 217 PRO B O 1
ATOM 5575 N N . ALA B 1 218 ? -3.568 30.609 4.574 1 98.81 218 ALA B N 1
ATOM 5576 C CA . ALA B 1 218 ? -4.238 31.781 5.145 1 98.81 218 ALA B CA 1
ATOM 5577 C C . ALA B 1 218 ? -3.285 32.562 6.031 1 98.81 218 ALA B C 1
ATOM 5579 O O . ALA B 1 218 ? -3.127 33.781 5.848 1 98.81 218 ALA B O 1
ATOM 5580 N N . ILE B 1 219 ? -2.643 31.891 6.926 1 98.94 219 ILE B N 1
ATOM 5581 C CA . ILE B 1 219 ? -1.74 32.594 7.828 1 98.94 219 ILE B CA 1
ATOM 5582 C C . ILE B 1 219 ? -0.513 33.062 7.055 1 98.94 219 ILE B C 1
ATOM 5584 O O . ILE B 1 219 ? 0.007 34.156 7.32 1 98.94 219 ILE B O 1
ATOM 5588 N N . GLY B 1 220 ? -0.027 32.281 6.098 1 98.88 220 GLY B N 1
ATOM 5589 C CA . GLY B 1 220 ? 1.073 32.719 5.262 1 98.88 220 GLY B CA 1
ATOM 5590 C C . GLY B 1 220 ? 0.763 34 4.512 1 98.88 220 GLY B C 1
ATOM 5591 O O . GLY B 1 220 ? 1.588 34.906 4.469 1 98.88 220 GLY B O 1
ATOM 5592 N N . TYR B 1 221 ? -0.386 34.031 3.945 1 98.62 221 TYR B N 1
ATOM 5593 C CA . TYR B 1 221 ? -0.799 35.219 3.182 1 98.62 221 TYR B CA 1
ATOM 5594 C C . TYR B 1 221 ? -0.945 36.438 4.09 1 98.62 221 TYR B C 1
ATOM 5596 O O . TYR B 1 221 ? -0.562 37.531 3.713 1 98.62 221 TYR B O 1
ATOM 5604 N N . TYR B 1 222 ? -1.495 36.281 5.27 1 98.44 222 TYR B N 1
ATOM 5605 C CA . TYR B 1 222 ? -1.627 37.375 6.223 1 98.44 222 TYR B CA 1
ATOM 5606 C C . TYR B 1 222 ? -0.26 37.906 6.625 1 98.44 222 TYR B C 1
ATOM 5608 O O . TYR B 1 222 ? -0.074 39.125 6.734 1 98.44 222 TYR B O 1
ATOM 5616 N N . ILE B 1 223 ? 0.655 37.031 6.895 1 98.81 223 ILE B N 1
ATOM 5617 C CA . ILE B 1 223 ? 2.002 37.5 7.219 1 98.81 223 ILE B CA 1
ATOM 5618 C C . ILE B 1 223 ? 2.584 38.281 6.043 1 98.81 223 ILE B C 1
ATOM 5620 O O . ILE B 1 223 ? 3.131 39.344 6.223 1 98.81 223 ILE B O 1
ATOM 5624 N N . HIS B 1 224 ? 2.439 37.688 4.883 1 98.56 224 HIS B N 1
ATOM 5625 C CA . HIS B 1 224 ? 2.953 38.312 3.666 1 98.56 224 HIS B CA 1
ATOM 5626 C C . HIS B 1 224 ? 2.432 39.75 3.508 1 98.56 224 HIS B C 1
ATOM 5628 O O . HIS B 1 224 ? 3.191 40.656 3.17 1 98.56 224 HIS B O 1
ATOM 5634 N N . THR B 1 225 ? 1.18 39.969 3.799 1 98.19 225 THR B N 1
ATOM 5635 C CA . THR B 1 225 ? 0.544 41.25 3.494 1 98.19 225 THR B CA 1
ATOM 5636 C C . THR B 1 225 ? 0.732 42.25 4.645 1 98.19 225 THR B C 1
ATOM 5638 O O . THR B 1 225 ? 0.658 43.438 4.445 1 98.19 225 THR B O 1
ATOM 5641 N N . HIS B 1 226 ? 1.043 41.75 5.848 1 97.69 226 HIS B N 1
ATOM 5642 C CA . HIS B 1 226 ? 1.049 42.656 6.992 1 97.69 226 HIS B CA 1
ATOM 5643 C C . HIS B 1 226 ? 2.465 42.875 7.512 1 97.69 226 HIS B C 1
ATOM 5645 O O . HIS B 1 226 ? 2.725 43.844 8.219 1 97.69 226 HIS B O 1
ATOM 5651 N N . ASN B 1 227 ? 3.314 42.031 7.152 1 97.19 227 ASN B N 1
ATOM 5652 C CA . ASN B 1 227 ? 4.66 42.031 7.723 1 97.19 227 ASN B CA 1
ATOM 5653 C C . ASN B 1 227 ? 5.375 43.344 7.461 1 97.19 227 ASN B C 1
ATOM 5655 O O . ASN B 1 227 ? 6.055 43.875 8.344 1 97.19 227 ASN B O 1
ATOM 5659 N N . ALA B 1 228 ? 5.219 43.906 6.293 1 94.88 228 ALA B N 1
ATOM 5660 C CA . ALA B 1 228 ? 5.957 45.094 5.902 1 94.88 228 ALA B CA 1
ATOM 5661 C C . ALA B 1 228 ? 5.613 46.281 6.809 1 94.88 228 ALA B C 1
ATOM 5663 O O . ALA B 1 228 ? 6.484 47.062 7.16 1 94.88 228 ALA B O 1
ATOM 5664 N N . ALA B 1 229 ? 4.461 46.375 7.266 1 95.25 229 ALA B N 1
ATOM 5665 C CA . ALA B 1 229 ? 3.996 47.531 8.047 1 95.25 229 ALA B CA 1
ATOM 5666 C C . ALA B 1 229 ? 3.996 47.188 9.539 1 95.25 229 ALA B C 1
ATOM 5668 O O . ALA B 1 229 ? 3.76 48.094 10.367 1 95.25 229 ALA B O 1
ATOM 5669 N N . ALA B 1 230 ? 4.344 46.031 9.859 1 95.12 230 ALA B N 1
ATOM 5670 C CA . ALA B 1 230 ? 4.184 45.594 11.242 1 95.12 230 ALA B CA 1
ATOM 5671 C C . ALA B 1 230 ? 5.324 46.094 12.117 1 95.12 230 ALA B C 1
ATOM 5673 O O . ALA B 1 230 ? 6.453 46.25 11.648 1 95.12 230 ALA B O 1
ATOM 5674 N N . LYS B 1 231 ? 4.996 46.375 13.32 1 93.94 231 LYS B N 1
ATOM 5675 C CA . LYS B 1 231 ? 6.023 46.719 14.297 1 93.94 231 LYS B CA 1
ATOM 5676 C C . LYS B 1 231 ? 6.887 45.5 14.633 1 93.94 231 LYS B C 1
ATOM 5678 O O . LYS B 1 231 ? 8.117 45.594 14.711 1 93.94 231 LYS B O 1
ATOM 5683 N N . ILE B 1 232 ? 6.227 44.469 14.859 1 94.81 232 ILE B N 1
ATOM 5684 C CA . ILE B 1 232 ? 6.906 43.188 15.047 1 94.81 232 ILE B CA 1
ATOM 5685 C C . ILE B 1 232 ? 6.844 42.375 13.758 1 94.81 232 ILE B C 1
ATOM 5687 O O . ILE B 1 232 ? 5.77 41.938 13.344 1 94.81 232 ILE B O 1
ATOM 5691 N N . LYS B 1 233 ? 7.98 42.188 13.188 1 96.94 233 LYS B N 1
ATOM 5692 C CA . LYS B 1 233 ? 8.039 41.438 11.93 1 96.94 233 LYS B CA 1
ATOM 5693 C C . LYS B 1 233 ? 8.32 39.969 12.18 1 96.94 233 LYS B C 1
ATOM 5695 O O . LYS B 1 233 ? 9.102 39.594 13.062 1 96.94 233 LYS B O 1
ATOM 5700 N N . ILE B 1 234 ? 7.656 39.188 11.5 1 98.62 234 ILE B N 1
ATOM 5701 C CA . ILE B 1 234 ? 7.895 37.75 11.516 1 98.62 234 ILE B CA 1
ATOM 5702 C C . ILE B 1 234 ? 8.883 37.375 10.406 1 98.62 234 ILE B C 1
ATOM 5704 O O . ILE B 1 234 ? 8.734 37.781 9.266 1 98.62 234 ILE B O 1
ATOM 5708 N N . ASN B 1 235 ? 9.969 36.625 10.734 1 98.62 235 ASN B N 1
ATOM 5709 C CA . ASN B 1 235 ? 10.953 36.188 9.758 1 98.62 235 ASN B CA 1
ATOM 5710 C C . ASN B 1 235 ? 10.438 35 8.938 1 98.62 235 ASN B C 1
ATOM 5712 O O . ASN B 1 235 ? 11.023 33.906 8.953 1 98.62 235 ASN B O 1
ATOM 5716 N N . PHE B 1 236 ? 9.391 35.281 8.195 1 98.81 236 PHE B N 1
ATOM 5717 C CA . PHE B 1 236 ? 8.625 34.281 7.465 1 98.81 236 PHE B CA 1
ATOM 5718 C C . PHE B 1 236 ? 9.398 33.781 6.254 1 98.81 236 PHE B C 1
ATOM 5720 O O . PHE B 1 236 ? 9.781 34.562 5.387 1 98.81 236 PHE B O 1
ATOM 5727 N N . LYS B 1 237 ? 9.617 32.406 6.211 1 98.81 237 LYS B N 1
ATOM 5728 C CA . LYS B 1 237 ? 10.469 31.844 5.164 1 98.81 237 LYS B CA 1
ATOM 5729 C C . LYS B 1 237 ? 9.68 30.891 4.258 1 98.81 237 LYS B C 1
ATOM 5731 O O . LYS B 1 237 ? 10.102 30.625 3.131 1 98.81 237 LYS B O 1
ATOM 5736 N N . GLY B 1 238 ? 8.562 30.406 4.762 1 98.81 238 GLY B N 1
ATOM 5737 C CA . GLY B 1 238 ? 7.867 29.469 3.889 1 98.81 238 GLY B CA 1
ATOM 5738 C C . GLY B 1 238 ? 6.777 28.688 4.594 1 98.81 238 GLY B C 1
ATOM 5739 O O . GLY B 1 238 ? 6.418 29 5.73 1 98.81 238 GLY B O 1
ATOM 5740 N N . ILE B 1 239 ? 6.16 27.703 3.828 1 98.94 239 ILE B N 1
ATOM 5741 C CA . ILE B 1 239 ? 5.078 26.875 4.352 1 98.94 239 ILE B CA 1
ATOM 5742 C C . ILE B 1 239 ? 5.293 25.422 3.947 1 98.94 239 ILE B C 1
ATOM 5744 O O . ILE B 1 239 ? 5.949 25.141 2.941 1 98.94 239 ILE B O 1
ATOM 5748 N N . ALA B 1 240 ? 4.785 24.484 4.73 1 98.94 240 ALA B N 1
ATOM 5749 C CA . ALA B 1 240 ? 4.746 23.047 4.422 1 98.94 240 ALA B CA 1
ATOM 5750 C C . ALA B 1 240 ? 3.371 22.469 4.73 1 98.94 240 ALA B C 1
ATOM 5752 O O . ALA B 1 240 ? 2.854 22.625 5.84 1 98.94 240 ALA B O 1
ATOM 5753 N N . ILE B 1 241 ? 2.787 21.812 3.764 1 98.88 241 ILE B N 1
ATOM 5754 C CA . ILE B 1 241 ? 1.438 21.281 3.916 1 98.88 241 ILE B CA 1
ATOM 5755 C C . ILE B 1 241 ? 1.432 19.797 3.57 1 98.88 241 ILE B C 1
ATOM 5757 O O . ILE B 1 241 ? 1.763 19.406 2.445 1 98.88 241 ILE B O 1
ATOM 5761 N N . GLY B 1 242 ? 1.084 18.953 4.516 1 98.69 242 GLY B N 1
ATOM 5762 C CA . GLY B 1 242 ? 0.945 17.531 4.293 1 98.69 242 GLY B CA 1
ATOM 5763 C C . GLY B 1 242 ? -0.472 17.109 3.943 1 98.69 242 GLY B C 1
ATOM 5764 O O . GLY B 1 242 ? -1.421 17.469 4.641 1 98.69 242 GLY B O 1
ATOM 5765 N N . ASP B 1 243 ? -0.616 16.391 2.869 1 98.31 243 ASP B N 1
ATOM 5766 C CA . ASP B 1 243 ? -1.933 15.898 2.49 1 98.31 243 ASP B CA 1
ATOM 5767 C C . ASP B 1 243 ? -2.986 17 2.576 1 98.31 243 ASP B C 1
ATOM 5769 O O . ASP B 1 243 ? -4.031 16.812 3.203 1 98.31 243 ASP B O 1
ATOM 5773 N N . GLY B 1 244 ? -2.707 18.094 1.935 1 98.38 244 GLY B N 1
ATOM 5774 C CA . GLY B 1 244 ? -3.479 19.297 2.139 1 98.38 244 GLY B CA 1
ATOM 5775 C C . GLY B 1 244 ? -4.676 19.406 1.213 1 98.38 244 GLY B C 1
ATOM 5776 O O . GLY B 1 244 ? -4.555 19.188 0.005 1 98.38 244 GLY B O 1
ATOM 5777 N N . LEU B 1 245 ? -5.812 19.656 1.744 1 97.81 245 LEU B N 1
ATOM 5778 C CA . LEU B 1 245 ? -6.973 20.047 0.947 1 97.81 245 LEU B CA 1
ATOM 5779 C C . LEU B 1 245 ? -6.891 21.516 0.54 1 97.81 245 LEU B C 1
ATOM 5781 O O . LEU B 1 245 ? -7.191 22.391 1.34 1 97.81 245 LEU B O 1
ATOM 5785 N N . CYS B 1 246 ? -6.562 21.781 -0.734 1 98.31 246 CYS B N 1
ATOM 5786 C CA . CYS B 1 246 ? -6.289 23.141 -1.173 1 98.31 246 CYS B CA 1
ATOM 5787 C C . CYS B 1 246 ? -7.289 23.578 -2.232 1 98.31 246 CYS B C 1
ATOM 5789 O O . CYS B 1 246 ? -7.66 24.75 -2.289 1 98.31 246 CYS B O 1
ATOM 5791 N N . ASP B 1 247 ? -7.719 22.641 -3.027 1 98.38 247 ASP B N 1
ATOM 5792 C CA . ASP B 1 247 ? -8.602 22.953 -4.145 1 98.38 247 ASP B CA 1
ATOM 5793 C C . ASP B 1 247 ? -9.578 21.812 -4.414 1 98.38 247 ASP B C 1
ATOM 5795 O O . ASP B 1 247 ? -9.391 21.031 -5.352 1 98.38 247 ASP B O 1
ATOM 5799 N N . PRO B 1 248 ? -10.672 21.812 -3.729 1 97.62 248 PRO B N 1
ATOM 5800 C CA . PRO B 1 248 ? -11.617 20.703 -3.855 1 97.62 248 PRO B CA 1
ATOM 5801 C C . PRO B 1 248 ? -12.156 20.547 -5.273 1 97.62 248 PRO B C 1
ATOM 5803 O O . PRO B 1 248 ? -12.352 19.422 -5.742 1 97.62 248 PRO B O 1
ATOM 5806 N N . GLU B 1 249 ? -12.359 21.594 -5.965 1 97.62 249 GLU B N 1
ATOM 5807 C CA . GLU B 1 249 ? -12.961 21.516 -7.293 1 97.62 249 GLU B CA 1
ATOM 5808 C C . GLU B 1 249 ? -12.172 20.562 -8.195 1 97.62 249 GLU B C 1
ATOM 5810 O O . GLU B 1 249 ? -12.75 19.672 -8.828 1 97.62 249 GLU B O 1
ATOM 5815 N N . VAL B 1 250 ? -10.852 20.766 -8.273 1 97.81 250 VAL B N 1
ATOM 5816 C CA . VAL B 1 250 ? -10.008 19.984 -9.172 1 97.81 250 VAL B CA 1
ATOM 5817 C C . VAL B 1 250 ? -9.672 18.641 -8.523 1 97.81 250 VAL B C 1
ATOM 5819 O O . VAL B 1 250 ? -9.625 17.609 -9.203 1 97.81 250 VAL B O 1
ATOM 5822 N N . MET B 1 251 ? -9.477 18.594 -7.246 1 98 251 MET B N 1
ATOM 5823 C CA . MET B 1 251 ? -9.039 17.406 -6.516 1 98 251 MET B CA 1
ATOM 5824 C C . MET B 1 251 ? -10.125 16.344 -6.512 1 98 251 MET B C 1
ATOM 5826 O O . MET B 1 251 ? -9.836 15.148 -6.633 1 98 251 MET B O 1
ATOM 5830 N N . LEU B 1 252 ? -11.383 16.719 -6.465 1 96.69 252 LEU B N 1
ATOM 5831 C CA . LEU B 1 252 ? -12.5 15.789 -6.398 1 96.69 252 LEU B CA 1
ATOM 5832 C C . LEU B 1 252 ? -12.484 14.828 -7.586 1 96.69 252 LEU B C 1
ATOM 5834 O O . LEU B 1 252 ? -12.812 13.648 -7.445 1 96.69 252 LEU B O 1
ATOM 5838 N N . GLY B 1 253 ? -12.062 15.312 -8.695 1 96.25 253 GLY B N 1
ATOM 5839 C CA . GLY B 1 253 ? -12.102 14.531 -9.922 1 96.25 253 GLY B CA 1
ATOM 5840 C C . GLY B 1 253 ? -11.133 13.367 -9.922 1 96.25 253 GLY B C 1
ATOM 5841 O O . GLY B 1 253 ? -11.203 12.492 -10.789 1 96.25 253 GLY B O 1
ATOM 5842 N N . GLY B 1 254 ? -10.258 13.328 -8.93 1 97.56 254 GLY B N 1
ATOM 5843 C CA . GLY B 1 254 ? -9.234 12.297 -8.906 1 97.56 254 GLY B CA 1
ATOM 5844 C C . GLY B 1 254 ? -9.656 11.055 -8.156 1 97.56 254 GLY B C 1
ATOM 5845 O O . GLY B 1 254 ? -9.016 10 -8.281 1 97.56 254 GLY B O 1
ATOM 5846 N N . TYR B 1 255 ? -10.766 11.07 -7.387 1 98.12 255 TYR B N 1
ATOM 5847 C CA . TYR B 1 255 ? -11.117 10 -6.465 1 98.12 255 TYR B CA 1
ATOM 5848 C C . TYR B 1 255 ? -11.469 8.719 -7.219 1 98.12 255 TYR B C 1
ATOM 5850 O O . TYR B 1 255 ? -11.055 7.629 -6.832 1 98.12 255 TYR B O 1
ATOM 5858 N N . SER B 1 256 ? -12.227 8.883 -8.305 1 98.06 256 SER B N 1
ATOM 5859 C CA . SER B 1 256 ? -12.766 7.723 -9.016 1 98.06 256 SER B CA 1
ATOM 5860 C C . SER B 1 256 ? -11.648 6.816 -9.516 1 98.06 256 SER B C 1
ATOM 5862 O O . SER B 1 256 ? -11.625 5.621 -9.211 1 98.06 256 SER B O 1
ATOM 5864 N N . GLN B 1 257 ? -10.695 7.387 -10.25 1 98.06 257 GLN B N 1
ATOM 5865 C CA . GLN B 1 257 ? -9.602 6.598 -10.812 1 98.06 257 GLN B CA 1
ATOM 5866 C C . GLN B 1 257 ? -8.68 6.07 -9.719 1 98.06 257 GLN B C 1
ATOM 5868 O O . GLN B 1 257 ? -8.219 4.93 -9.781 1 98.06 257 GLN B O 1
ATOM 5873 N N . PHE B 1 258 ? -8.406 6.855 -8.758 1 98.62 258 PHE B N 1
ATOM 5874 C CA . PHE B 1 258 ? -7.516 6.438 -7.68 1 98.62 258 PHE B CA 1
ATOM 5875 C C . PHE B 1 258 ? -8.07 5.215 -6.957 1 98.62 258 PHE B C 1
ATOM 5877 O O . PHE B 1 258 ? -7.395 4.191 -6.836 1 98.62 258 PHE B O 1
ATOM 5884 N N . LEU B 1 259 ? -9.352 5.316 -6.531 1 98.56 259 LEU B N 1
ATOM 5885 C CA . LEU B 1 259 ? -9.977 4.234 -5.777 1 98.56 259 LEU B CA 1
ATOM 5886 C C . LEU B 1 259 ? -10.023 2.955 -6.602 1 98.56 259 LEU B C 1
ATOM 5888 O O . LEU B 1 259 ? -9.852 1.858 -6.066 1 98.56 259 LEU B O 1
ATOM 5892 N N . TYR B 1 260 ? -10.266 3.084 -7.879 1 98.56 260 TYR B N 1
ATOM 5893 C CA . TYR B 1 260 ? -10.32 1.927 -8.766 1 98.56 260 TYR B CA 1
ATOM 5894 C C . TYR B 1 260 ? -8.953 1.272 -8.906 1 98.56 260 TYR B C 1
ATOM 5896 O O . TYR B 1 260 ? -8.828 0.05 -8.797 1 98.56 260 TYR B O 1
ATOM 5904 N N . GLN B 1 261 ? -7.941 2.078 -9.086 1 98.56 261 GLN B N 1
ATOM 5905 C CA . GLN B 1 261 ? -6.613 1.55 -9.375 1 98.56 261 GLN B CA 1
ATOM 5906 C C . GLN B 1 261 ? -6.02 0.846 -8.156 1 98.56 261 GLN B C 1
ATOM 5908 O O . GLN B 1 261 ? -5.254 -0.11 -8.297 1 98.56 261 GLN B O 1
ATOM 5913 N N . ILE B 1 262 ? -6.414 1.252 -6.973 1 97.88 262 ILE B N 1
ATOM 5914 C CA . ILE B 1 262 ? -5.859 0.609 -5.785 1 97.88 262 ILE B CA 1
ATOM 5915 C C . ILE B 1 262 ? -6.77 -0.536 -5.344 1 97.88 262 ILE B C 1
ATOM 5917 O O . ILE B 1 262 ? -6.578 -1.108 -4.27 1 97.88 262 ILE B O 1
ATOM 5921 N N . GLY B 1 263 ? -7.789 -0.831 -6.113 1 97.75 263 GLY B N 1
ATOM 5922 C CA . GLY B 1 263 ? -8.57 -2.043 -5.93 1 97.75 263 GLY B CA 1
ATOM 5923 C C . GLY B 1 263 ? -9.688 -1.884 -4.914 1 97.75 263 GLY B C 1
ATOM 5924 O O . GLY B 1 263 ? -10.234 -2.875 -4.422 1 97.75 263 GLY B O 1
ATOM 5925 N N . LEU B 1 264 ? -10.102 -0.645 -4.559 1 97.94 264 LEU B N 1
ATOM 5926 C CA . LEU B 1 264 ? -11.086 -0.454 -3.506 1 97.94 264 LEU B CA 1
ATOM 5927 C C . LEU B 1 264 ? -12.5 -0.403 -4.09 1 97.94 264 LEU B C 1
ATOM 5929 O O . LEU B 1 264 ? -13.477 -0.623 -3.373 1 97.94 264 LEU B O 1
ATOM 5933 N N . VAL B 1 265 ? -12.609 -0.065 -5.387 1 98 265 VAL B N 1
ATOM 5934 C CA . VAL B 1 265 ? -13.914 -0.08 -6.043 1 98 265 VAL B CA 1
ATOM 5935 C C . VAL B 1 265 ? -13.805 -0.802 -7.387 1 98 265 VAL B C 1
ATOM 5937 O O . VAL B 1 265 ? -12.727 -0.853 -7.988 1 98 265 VAL B O 1
ATOM 5940 N N . ASP B 1 266 ? -14.867 -1.446 -7.801 1 97.5 266 ASP B N 1
ATOM 5941 C CA . ASP B 1 266 ? -14.898 -2.049 -9.133 1 97.5 266 ASP B CA 1
ATOM 5942 C C . ASP B 1 266 ? -15.359 -1.04 -10.18 1 97.5 266 ASP B C 1
ATOM 5944 O O . ASP B 1 266 ? -15.43 0.161 -9.906 1 97.5 266 ASP B O 1
ATOM 5948 N N . GLU B 1 267 ? -15.633 -1.475 -11.398 1 97.31 267 GLU B N 1
ATOM 5949 C CA . GLU B 1 267 ? -15.938 -0.584 -12.516 1 97.31 267 GLU B CA 1
ATOM 5950 C C . GLU B 1 267 ? -17.234 0.175 -12.273 1 97.31 267 GLU B C 1
ATOM 5952 O O . GLU B 1 267 ? -17.297 1.388 -12.484 1 97.31 267 GLU B O 1
ATOM 5957 N N . LYS B 1 268 ? -18.234 -0.518 -11.805 1 96.94 268 LYS B N 1
ATOM 5958 C CA . LYS B 1 268 ? -19.516 0.114 -11.562 1 96.94 268 LYS B CA 1
ATOM 5959 C C . LYS B 1 268 ? -19.438 1.114 -10.414 1 96.94 268 LYS B C 1
ATOM 5961 O O . LYS B 1 268 ? -19.984 2.215 -10.5 1 96.94 268 LYS B O 1
ATOM 5966 N N . GLN B 1 269 ? -18.828 0.693 -9.414 1 97.81 269 GLN B N 1
ATOM 5967 C CA . GLN B 1 269 ? -18.625 1.567 -8.258 1 97.81 269 GLN B CA 1
ATOM 5968 C C . GLN B 1 269 ? -17.781 2.783 -8.633 1 97.81 269 GLN B C 1
ATOM 5970 O O . GLN B 1 269 ? -18.062 3.896 -8.18 1 97.81 269 GLN B O 1
ATOM 5975 N N . ARG B 1 270 ? -16.75 2.588 -9.422 1 97.94 270 ARG B N 1
ATOM 5976 C CA . ARG B 1 270 ? -15.93 3.676 -9.938 1 97.94 270 ARG B CA 1
ATOM 5977 C C . ARG B 1 270 ? -16.781 4.695 -10.695 1 97.94 270 ARG B C 1
ATOM 5979 O O . ARG B 1 270 ? -16.594 5.902 -10.523 1 97.94 270 ARG B O 1
ATOM 5986 N N . GLU B 1 271 ? -17.656 4.223 -11.539 1 97.94 271 GLU B N 1
ATOM 5987 C CA . GLU B 1 271 ? -18.547 5.102 -12.297 1 97.94 271 GLU B CA 1
ATOM 5988 C C . GLU B 1 271 ? -19.438 5.918 -11.375 1 97.94 271 GLU B C 1
ATOM 5990 O O . GLU B 1 271 ? -19.688 7.098 -11.633 1 97.94 271 GLU B O 1
ATOM 5995 N N . TYR B 1 272 ? -19.938 5.27 -10.375 1 97.62 272 TYR B N 1
ATOM 5996 C CA . TYR B 1 272 ? -20.734 5.992 -9.391 1 97.62 272 TYR B CA 1
ATOM 5997 C C . TYR B 1 272 ? -19.938 7.109 -8.742 1 97.62 272 TYR B C 1
ATOM 5999 O O . TYR B 1 272 ? -20.406 8.242 -8.641 1 97.62 272 TYR B O 1
ATOM 6007 N N . VAL B 1 273 ? -18.719 6.801 -8.289 1 98.12 273 VAL B N 1
ATOM 6008 C CA . VAL B 1 273 ? -17.844 7.797 -7.668 1 98.12 273 VAL B CA 1
ATOM 6009 C C . VAL B 1 273 ? -17.594 8.945 -8.648 1 98.12 273 VAL B C 1
ATOM 6011 O O . VAL B 1 273 ? -17.625 10.117 -8.258 1 98.12 273 VAL B O 1
ATOM 6014 N N . GLN B 1 274 ? -17.375 8.586 -9.898 1 98.38 274 GLN B N 1
ATOM 6015 C CA . GLN B 1 274 ? -17.125 9.594 -10.914 1 98.38 274 GLN B CA 1
ATOM 6016 C C . GLN B 1 274 ? -18.312 10.531 -11.062 1 98.38 274 GLN B C 1
ATOM 6018 O O . GLN B 1 274 ? -18.156 11.758 -11.094 1 98.38 274 GLN B O 1
ATOM 6023 N N . ARG B 1 275 ? -19.484 9.969 -11.156 1 98.19 275 ARG B N 1
ATOM 6024 C CA . ARG B 1 275 ? -20.688 10.781 -11.289 1 98.19 275 ARG B CA 1
ATOM 6025 C C . ARG B 1 275 ? -20.875 11.703 -10.086 1 98.19 275 ARG B C 1
ATOM 6027 O O . ARG B 1 275 ? -21.219 12.875 -10.242 1 98.19 275 ARG B O 1
ATOM 6034 N N . GLN B 1 276 ? -20.656 11.18 -8.906 1 97.5 276 GLN B N 1
ATOM 6035 C CA . GLN B 1 276 ? -20.797 11.977 -7.695 1 97.5 276 GLN B CA 1
ATOM 6036 C C . GLN B 1 276 ? -19.766 13.102 -7.645 1 97.5 276 GLN B C 1
ATOM 6038 O O . GLN B 1 276 ? -20.094 14.242 -7.309 1 97.5 276 GLN B O 1
ATOM 6043 N N . THR B 1 277 ? -18.547 12.812 -7.949 1 97.88 277 THR B N 1
ATOM 6044 C CA . THR B 1 277 ? -17.5 13.836 -7.883 1 97.88 277 THR B CA 1
ATOM 6045 C C . THR B 1 277 ? -17.703 14.891 -8.969 1 97.88 277 THR B C 1
ATOM 6047 O O . THR B 1 277 ? -17.406 16.062 -8.758 1 97.88 277 THR B O 1
ATOM 6050 N N . ASP B 1 278 ? -18.188 14.461 -10.164 1 98.31 278 ASP B N 1
ATOM 6051 C CA . ASP B 1 278 ? -18.562 15.43 -11.188 1 98.31 278 ASP B CA 1
ATOM 6052 C C . ASP B 1 278 ? -19.641 16.375 -10.664 1 98.31 278 ASP B C 1
ATOM 6054 O O . ASP B 1 278 ? -19.578 17.594 -10.883 1 98.31 278 ASP B O 1
ATOM 6058 N N . LEU B 1 279 ? -20.656 15.805 -10.023 1 98.25 279 LEU B N 1
ATOM 6059 C CA . LEU B 1 279 ? -21.719 16.609 -9.43 1 98.25 279 LEU B CA 1
ATOM 6060 C C . LEU B 1 279 ? -21.156 17.578 -8.398 1 98.25 279 LEU B C 1
ATOM 6062 O O . LEU B 1 279 ? -21.547 18.75 -8.344 1 98.25 279 LEU B O 1
ATOM 6066 N N . GLY B 1 280 ? -20.266 17.094 -7.535 1 97.81 280 GLY B N 1
ATOM 6067 C CA . GLY B 1 280 ? -19.609 17.969 -6.574 1 97.81 280 GLY B CA 1
ATOM 6068 C C . GLY B 1 280 ? -18.906 19.141 -7.223 1 97.81 280 GLY B C 1
ATOM 6069 O O . GLY B 1 280 ? -19.047 20.281 -6.766 1 97.81 280 GLY B O 1
ATOM 6070 N N . ALA B 1 281 ? -18.172 18.906 -8.258 1 98.19 281 ALA B N 1
ATOM 6071 C CA . ALA B 1 281 ? -17.469 19.969 -8.977 1 98.19 281 ALA B CA 1
ATOM 6072 C C . ALA B 1 281 ? -18.453 20.969 -9.57 1 98.19 281 ALA B C 1
ATOM 6074 O O . ALA B 1 281 ? -18.203 22.172 -9.562 1 98.19 281 ALA B O 1
ATOM 6075 N N . ILE B 1 282 ? -19.562 20.469 -10.133 1 98.56 282 ILE B N 1
ATOM 6076 C CA . ILE B 1 282 ? -20.594 21.344 -10.688 1 98.56 282 ILE B CA 1
ATOM 6077 C C . ILE B 1 282 ? -21.141 22.25 -9.594 1 98.56 282 ILE B C 1
ATOM 6079 O O . ILE B 1 282 ? -21.297 23.453 -9.805 1 98.56 282 ILE B O 1
ATOM 6083 N N . TYR B 1 283 ? -21.438 21.688 -8.398 1 98.62 283 TYR B N 1
ATOM 6084 C CA . TYR B 1 283 ? -21.922 22.484 -7.281 1 98.62 283 TYR B CA 1
ATOM 6085 C C . TYR B 1 283 ? -20.906 23.547 -6.871 1 98.62 283 TYR B C 1
ATOM 6087 O O . TYR B 1 283 ? -21.281 24.688 -6.57 1 98.62 283 TYR B O 1
ATOM 6095 N N . ILE B 1 284 ? -19.672 23.25 -6.836 1 98.56 284 ILE B N 1
ATOM 6096 C CA . ILE B 1 284 ? -18.609 24.188 -6.477 1 98.56 284 ILE B CA 1
ATOM 6097 C C . ILE B 1 284 ? -18.609 25.344 -7.469 1 98.56 284 ILE B C 1
ATOM 6099 O O . ILE B 1 284 ? -18.562 26.516 -7.07 1 98.56 284 ILE B O 1
ATOM 6103 N N . ARG B 1 285 ? -18.672 25.047 -8.75 1 98.25 285 ARG B N 1
ATOM 6104 C CA . ARG B 1 285 ? -18.672 26.078 -9.781 1 98.25 285 ARG B CA 1
ATOM 6105 C C . ARG B 1 285 ? -19.891 26.984 -9.656 1 98.25 285 ARG B C 1
ATOM 6107 O O . ARG B 1 285 ? -19.828 28.172 -9.961 1 98.25 285 ARG B O 1
ATOM 6114 N N . GLN B 1 286 ? -20.984 26.453 -9.117 1 98.5 286 GLN B N 1
ATOM 6115 C CA . GLN B 1 286 ? -22.203 27.203 -8.906 1 98.5 286 GLN B CA 1
ATOM 6116 C C . GLN B 1 286 ? -22.203 27.891 -7.539 1 98.5 286 GLN B C 1
ATOM 6118 O O . GLN B 1 286 ? -23.203 28.516 -7.148 1 98.5 286 GLN B O 1
ATOM 6123 N N . LYS B 1 287 ? -21.172 27.672 -6.75 1 98 287 LYS B N 1
ATOM 6124 C CA . LYS B 1 287 ? -21 28.234 -5.414 1 98 287 LYS B CA 1
ATOM 6125 C C . LYS B 1 287 ? -22.031 27.688 -4.441 1 98 287 LYS B C 1
ATOM 6127 O O . LYS B 1 287 ? -22.469 28.391 -3.527 1 98 287 LYS B O 1
ATOM 6132 N N . LYS B 1 288 ? -22.516 26.547 -4.84 1 98.06 288 LYS B N 1
ATOM 6133 C CA . LYS B 1 288 ? -23.359 25.781 -3.92 1 98.06 288 LYS B CA 1
ATOM 6134 C C . LYS B 1 288 ? -22.516 24.938 -2.969 1 98.06 288 LYS B C 1
ATOM 6136 O O . LYS B 1 288 ? -22.5 23.703 -3.064 1 98.06 288 LYS B O 1
ATOM 6141 N N . TRP B 1 289 ? -21.953 25.609 -1.989 1 96.88 289 TRP B N 1
ATOM 6142 C CA . TRP B 1 289 ? -20.906 25.031 -1.149 1 96.88 289 TRP B CA 1
ATOM 6143 C C . TRP B 1 289 ? -21.469 23.922 -0.269 1 96.88 289 TRP B C 1
ATOM 6145 O O . TRP B 1 289 ? -20.844 22.875 -0.098 1 96.88 289 TRP B O 1
ATOM 6155 N N . ARG B 1 290 ? -22.594 24.078 0.282 1 94.56 290 ARG B N 1
ATOM 6156 C CA . ARG B 1 290 ? -23.188 23.078 1.175 1 94.56 290 ARG B CA 1
ATOM 6157 C C . ARG B 1 290 ? -23.531 21.812 0.419 1 94.56 290 ARG B C 1
ATOM 6159 O O . ARG B 1 290 ? -23.281 20.703 0.909 1 94.56 290 ARG B O 1
ATOM 6166 N N . GLU B 1 291 ? -24.109 21.969 -0.767 1 95.69 291 GLU B N 1
ATOM 6167 C CA . GLU B 1 291 ? -24.453 20.812 -1.593 1 95.69 291 GLU B CA 1
ATOM 6168 C C . GLU B 1 291 ? -23.203 20.047 -2.01 1 95.69 291 GLU B C 1
ATOM 6170 O O . GLU B 1 291 ? -23.188 18.812 -2.014 1 95.69 291 GLU B O 1
ATOM 6175 N N . ALA B 1 292 ? -22.172 20.812 -2.383 1 96.44 292 ALA B N 1
ATOM 6176 C CA . ALA B 1 292 ? -20.906 20.188 -2.748 1 96.44 292 ALA B CA 1
ATOM 6177 C C . ALA B 1 292 ? -20.344 19.375 -1.586 1 96.44 292 ALA B C 1
ATOM 6179 O O . ALA B 1 292 ? -19.859 18.266 -1.778 1 96.44 292 ALA B O 1
ATOM 6180 N N . PHE B 1 293 ? -20.422 19.938 -0.439 1 94 293 PHE B N 1
ATOM 6181 C CA . PHE B 1 293 ? -19.938 19.25 0.749 1 94 293 PHE B CA 1
ATOM 6182 C C . PHE B 1 293 ? -20.734 17.984 1.01 1 94 293 PHE B C 1
ATOM 6184 O O . PHE B 1 293 ? -20.172 16.953 1.392 1 94 293 PHE B O 1
ATOM 6191 N N . GLU B 1 294 ? -21.984 18.031 0.86 1 91.88 294 GLU B N 1
ATOM 6192 C CA . GLU B 1 294 ? -22.844 16.875 1.094 1 91.88 294 GLU B CA 1
ATOM 6193 C C . GLU B 1 294 ? -22.469 15.719 0.181 1 91.88 294 GLU B C 1
ATOM 6195 O O . GLU B 1 294 ? -22.5 14.562 0.601 1 91.88 294 GLU B O 1
ATOM 6200 N N . VAL B 1 295 ? -22.141 16.031 -1.062 1 93.31 295 VAL B N 1
ATOM 6201 C CA . VAL B 1 295 ? -21.688 15.008 -1.992 1 93.31 295 VAL B CA 1
ATOM 6202 C C . VAL B 1 295 ? -20.438 14.328 -1.448 1 93.31 295 VAL B C 1
ATOM 6204 O O . VAL B 1 295 ? -20.328 13.102 -1.448 1 93.31 295 VAL B O 1
ATOM 6207 N N . PHE B 1 296 ? -19.547 15.141 -1.017 1 91.56 296 PHE B N 1
ATOM 6208 C CA . PHE B 1 296 ? -18.281 14.648 -0.469 1 91.56 296 PHE B CA 1
ATOM 6209 C C . PHE B 1 296 ? -18.531 13.805 0.775 1 91.56 296 PHE B C 1
ATOM 6211 O O . PHE B 1 296 ? -17.922 12.75 0.944 1 91.56 296 PHE B O 1
ATOM 6218 N N . ASP B 1 297 ? -19.359 14.219 1.559 1 89.56 297 ASP B N 1
ATOM 6219 C CA . ASP B 1 297 ? -19.703 13.547 2.809 1 89.56 297 ASP B CA 1
ATOM 6220 C C . ASP B 1 297 ? -20.328 12.18 2.545 1 89.56 297 ASP B C 1
ATOM 6222 O O . ASP B 1 297 ? -19.969 11.195 3.188 1 89.56 297 ASP B O 1
ATOM 6226 N N . VAL B 1 298 ? -21.188 12.125 1.624 1 89.69 298 VAL B N 1
ATOM 6227 C CA . VAL B 1 298 ? -21.875 10.883 1.286 1 89.69 298 VAL B CA 1
ATOM 6228 C C . VAL B 1 298 ? -20.891 9.891 0.668 1 89.69 298 VAL B C 1
ATOM 6230 O O . VAL B 1 298 ? -20.969 8.688 0.922 1 89.69 298 VAL B O 1
ATOM 6233 N N . LEU B 1 299 ? -20.016 10.383 -0.035 1 92.56 299 LEU B N 1
ATOM 6234 C CA . LEU B 1 299 ? -19.062 9.539 -0.754 1 92.56 299 LEU B CA 1
ATOM 6235 C C . LEU B 1 299 ? -18.016 8.969 0.194 1 92.56 299 LEU B C 1
ATOM 6237 O O . LEU B 1 299 ? -17.734 7.766 0.172 1 92.56 299 LEU B O 1
ATOM 6241 N N . LEU B 1 300 ? -17.375 9.789 1.039 1 86.69 300 LEU B N 1
ATOM 6242 C CA . LEU B 1 300 ? -16.172 9.359 1.746 1 86.69 300 LEU B CA 1
ATOM 6243 C C . LEU B 1 300 ? -16.359 9.484 3.256 1 86.69 300 LEU B C 1
ATOM 6245 O O . LEU B 1 300 ? -15.945 8.602 4.012 1 86.69 300 LEU B O 1
ATOM 6249 N N . ASN B 1 301 ? -16.906 10.453 3.695 1 71.38 301 ASN B N 1
ATOM 6250 C CA . ASN B 1 301 ? -16.844 10.836 5.102 1 71.38 301 ASN B CA 1
ATOM 6251 C C . ASN B 1 301 ? -18 10.227 5.895 1 71.38 301 ASN B C 1
ATOM 6253 O O . ASN B 1 301 ? -17.781 9.359 6.746 1 71.38 301 ASN B O 1
ATOM 6257 N N . GLY B 1 302 ? -19.266 10.328 5.578 1 67.75 302 GLY B N 1
ATOM 6258 C CA . GLY B 1 302 ? -20.484 9.805 6.156 1 67.75 302 GLY B CA 1
ATOM 6259 C C . GLY B 1 302 ? -20.828 10.414 7.504 1 67.75 302 GLY B C 1
ATOM 6260 O O . GLY B 1 302 ? -21.656 9.883 8.242 1 67.75 302 GLY B O 1
ATOM 6261 N N . ASP B 1 303 ? -20.172 11.414 7.973 1 62.03 303 ASP B N 1
ATOM 6262 C CA . ASP B 1 303 ? -20.297 11.898 9.344 1 62.03 303 ASP B CA 1
ATOM 6263 C C . ASP B 1 303 ? -21.516 12.805 9.5 1 62.03 303 ASP B C 1
ATOM 6265 O O . ASP B 1 303 ? -22.078 12.914 10.594 1 62.03 303 ASP B O 1
ATOM 6269 N N . GLU B 1 304 ? -21.906 13.461 8.523 1 63.44 304 GLU B N 1
ATOM 6270 C CA . GLU B 1 304 ? -23 14.406 8.648 1 63.44 304 GLU B CA 1
ATOM 6271 C C . GLU B 1 304 ? -24.359 13.703 8.5 1 63.44 304 GLU B C 1
ATOM 6273 O O . GLU B 1 304 ? -25.312 14.055 9.18 1 63.44 304 GLU B O 1
ATOM 6278 N N . THR B 1 305 ? -24.391 12.695 7.703 1 63.62 305 THR B N 1
ATOM 6279 C CA . THR B 1 305 ? -25.656 12.062 7.375 1 63.62 305 THR B CA 1
ATOM 6280 C C . THR B 1 305 ? -26 10.969 8.383 1 63.62 305 THR B C 1
ATOM 6282 O O . THR B 1 305 ? -27.141 10.523 8.461 1 63.62 305 THR B O 1
ATOM 6285 N N . GLY B 1 306 ? -25.109 10.711 9.258 1 67.94 306 GLY B N 1
ATOM 6286 C CA . GLY B 1 306 ? -25.359 9.656 10.227 1 67.94 306 GLY B CA 1
ATOM 6287 C C . GLY B 1 306 ? -25.375 8.266 9.609 1 67.94 306 GLY B C 1
ATOM 6288 O O . GLY B 1 306 ? -25.688 7.285 10.289 1 67.94 306 GLY B O 1
ATOM 6289 N N . SER B 1 307 ? -25.188 8.211 8.406 1 79.38 307 SER B N 1
ATOM 6290 C CA . SER B 1 307 ? -25.125 6.934 7.695 1 79.38 307 SER B CA 1
ATOM 6291 C C . SER B 1 307 ? -23.703 6.652 7.184 1 79.38 307 SER B C 1
ATOM 6293 O O . SER B 1 307 ? -22.938 7.582 6.949 1 79.38 307 SER B O 1
ATOM 6295 N N . PRO B 1 308 ? -23.391 5.414 7.121 1 87.88 308 PRO B N 1
ATOM 6296 C CA . PRO B 1 308 ? -22.078 5.098 6.539 1 87.88 308 PRO B CA 1
ATOM 6297 C C . PRO B 1 308 ? -21.906 5.68 5.137 1 87.88 308 PRO B C 1
ATOM 6299 O O . PRO B 1 308 ? -22.875 5.781 4.379 1 87.88 308 PRO B O 1
ATOM 6302 N N . SER B 1 309 ? -20.766 6.141 4.883 1 92.06 309 SER B N 1
ATOM 6303 C CA . SER B 1 309 ? -20.453 6.66 3.557 1 92.06 309 SER B CA 1
ATOM 6304 C C . SER B 1 309 ? -20.516 5.562 2.5 1 92.06 309 SER B C 1
ATOM 6306 O O . SER B 1 309 ? -20.562 4.375 2.834 1 92.06 309 SER B O 1
ATOM 6308 N N . TYR B 1 310 ? -20.562 5.977 1.267 1 94.94 310 TYR B N 1
ATOM 6309 C CA . TYR B 1 310 ? -20.531 5.035 0.152 1 94.94 310 TYR B CA 1
ATOM 6310 C C . TYR B 1 310 ? -19.266 4.191 0.194 1 94.94 310 TYR B C 1
ATOM 6312 O O . TYR B 1 310 ? -19.312 2.971 0.037 1 94.94 310 TYR B O 1
ATOM 6320 N N . THR B 1 311 ? -18.109 4.836 0.438 1 94.69 311 THR B N 1
ATOM 6321 C CA . THR B 1 311 ? -16.828 4.145 0.47 1 94.69 311 THR B CA 1
ATOM 6322 C C . THR B 1 311 ? -16.781 3.119 1.6 1 94.69 311 THR B C 1
ATOM 6324 O O . THR B 1 311 ? -16.281 2.012 1.425 1 94.69 311 THR B O 1
ATOM 6327 N N . GLN B 1 312 ? -17.297 3.498 2.736 1 94 312 GLN B N 1
ATOM 6328 C CA . GLN B 1 312 ? -17.359 2.537 3.832 1 94 312 GLN B CA 1
ATOM 6329 C C . GLN B 1 312 ? -18.203 1.323 3.449 1 94 312 GLN B C 1
ATOM 6331 O O . GLN B 1 312 ? -17.828 0.186 3.74 1 94 312 GLN B O 1
ATOM 6336 N N . ASN B 1 313 ? -19.297 1.587 2.799 1 94.31 313 ASN B N 1
ATOM 6337 C CA . ASN B 1 313 ? -20.203 0.504 2.424 1 94.31 313 ASN B CA 1
ATOM 6338 C C . ASN B 1 313 ? -19.562 -0.433 1.405 1 94.31 313 ASN B C 1
ATOM 6340 O O . ASN B 1 313 ? -19.703 -1.653 1.499 1 94.31 313 ASN B O 1
ATOM 6344 N N . VAL B 1 314 ? -18.859 0.111 0.509 1 96.25 314 VAL B N 1
ATOM 6345 C CA . VAL B 1 314 ? -18.391 -0.722 -0.594 1 96.25 314 VAL B CA 1
ATOM 6346 C C . VAL B 1 314 ? -17.047 -1.354 -0.232 1 96.25 314 VAL B C 1
ATOM 6348 O O . VAL B 1 314 ? -16.625 -2.33 -0.855 1 96.25 314 VAL B O 1
ATOM 6351 N N . THR B 1 315 ? -16.312 -0.833 0.727 1 96.88 315 THR B N 1
ATOM 6352 C CA . THR B 1 315 ? -14.992 -1.366 1.062 1 96.88 315 THR B CA 1
ATOM 6353 C C . THR B 1 315 ? -15.047 -2.158 2.365 1 96.88 315 THR B C 1
ATOM 6355 O O . THR B 1 315 ? -14.156 -2.969 2.643 1 96.88 315 THR B O 1
ATOM 6358 N N . GLY B 1 316 ? -16.016 -1.81 3.209 1 95.19 316 GLY B N 1
ATOM 6359 C CA . GLY B 1 316 ? -16.094 -2.395 4.539 1 95.19 316 GLY B CA 1
ATOM 6360 C C . GLY B 1 316 ? -15.117 -1.76 5.52 1 95.19 316 GLY B C 1
ATOM 6361 O O . GLY B 1 316 ? -14.969 -2.23 6.648 1 95.19 316 GLY B O 1
ATOM 6362 N N . CYS B 1 317 ? -14.469 -0.718 5.117 1 95.62 317 CYS B N 1
ATOM 6363 C CA . CYS B 1 317 ? -13.469 -0.059 5.949 1 95.62 317 CYS B CA 1
ATOM 6364 C C . CYS B 1 317 ? -13.961 1.312 6.406 1 95.62 317 CYS B C 1
ATOM 6366 O O . CYS B 1 317 ? -14.57 2.049 5.629 1 95.62 317 CYS B O 1
ATOM 6368 N N . THR B 1 318 ? -13.664 1.615 7.621 1 92.75 318 THR B N 1
ATOM 6369 C CA . THR B 1 318 ? -14.023 2.932 8.133 1 92.75 318 THR B CA 1
ATOM 6370 C C . THR B 1 318 ? -12.859 3.908 7.988 1 92.75 318 THR B C 1
ATOM 6372 O O . THR B 1 318 ? -13.07 5.121 7.914 1 92.75 318 THR B O 1
ATOM 6375 N N . ASN B 1 319 ? -11.672 3.361 7.957 1 93.81 319 ASN B N 1
ATOM 6376 C CA . ASN B 1 319 ? -10.477 4.191 7.871 1 93.81 319 ASN B CA 1
ATOM 6377 C C . ASN B 1 319 ? -10.148 4.566 6.426 1 93.81 319 ASN B C 1
ATOM 6379 O O . ASN B 1 319 ? -10.078 3.695 5.559 1 93.81 319 ASN B O 1
ATOM 6383 N N . TYR B 1 320 ? -10 5.805 6.141 1 94.5 320 TYR B N 1
ATOM 6384 C CA . TYR B 1 320 ? -9.633 6.27 4.809 1 94.5 320 TYR B CA 1
ATOM 6385 C C . TYR B 1 320 ? -8.32 7.047 4.848 1 94.5 320 TYR B C 1
ATOM 6387 O O . TYR B 1 320 ? -7.992 7.773 3.904 1 94.5 320 TYR B O 1
ATOM 6395 N N . PHE B 1 321 ? -7.535 6.957 5.938 1 96.44 321 PHE B N 1
ATOM 6396 C CA . PHE B 1 321 ? -6.281 7.688 6.098 1 96.44 321 PHE B CA 1
ATOM 6397 C C . PHE B 1 321 ? -5.094 6.828 5.68 1 96.44 321 PHE B C 1
ATOM 6399 O O . PHE B 1 321 ? -3.98 7.332 5.527 1 96.44 321 PHE B O 1
ATOM 6406 N N . ASN B 1 322 ? -5.289 5.59 5.512 1 97.5 322 ASN B N 1
ATOM 6407 C CA . ASN B 1 322 ? -4.324 4.582 5.086 1 97.5 322 ASN B CA 1
ATOM 6408 C C . ASN B 1 322 ? -5.02 3.342 4.527 1 97.5 322 ASN B C 1
ATOM 6410 O O . ASN B 1 322 ? -5.648 2.588 5.273 1 97.5 322 ASN B O 1
ATOM 6414 N N . PHE B 1 323 ? -4.914 3.072 3.25 1 96.88 323 PHE B N 1
ATOM 6415 C CA . PHE B 1 323 ? -5.793 2.066 2.666 1 96.88 323 PHE B CA 1
ATOM 6416 C C . PHE B 1 323 ? -5.312 0.662 3.01 1 96.88 323 PHE B C 1
ATOM 6418 O O . PHE B 1 323 ? -5.957 -0.325 2.645 1 96.88 323 PHE B O 1
ATOM 6425 N N . LEU B 1 324 ? -4.188 0.522 3.822 1 97.44 324 LEU B N 1
ATOM 6426 C CA . LEU B 1 324 ? -3.764 -0.783 4.32 1 97.44 324 LEU B CA 1
ATOM 6427 C C . LEU B 1 324 ? -4.461 -1.116 5.633 1 97.44 324 LEU B C 1
ATOM 6429 O O . LEU B 1 324 ? -4.418 -2.262 6.09 1 97.44 324 LEU B O 1
ATOM 6433 N N . GLN B 1 325 ? -5.105 -0.144 6.242 1 96.06 325 GLN B N 1
ATOM 6434 C CA . GLN B 1 325 ? -5.75 -0.312 7.543 1 96.06 325 GLN B CA 1
ATOM 6435 C C . GLN B 1 325 ? -7.242 -0.02 7.457 1 96.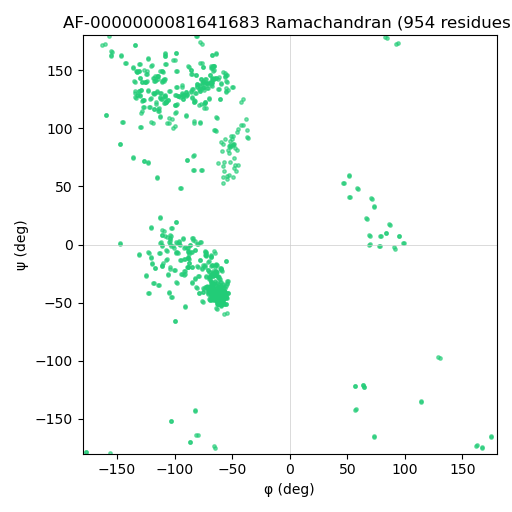06 325 GLN B C 1
ATOM 6437 O O . GLN B 1 325 ? -7.645 1.098 7.129 1 96.06 325 GLN B O 1
ATOM 6442 N N . CYS B 1 326 ? -8.039 -0.969 7.895 1 95.81 326 CYS B N 1
ATOM 6443 C CA . CYS B 1 326 ? -9.484 -0.788 7.785 1 95.81 326 CYS B CA 1
ATOM 6444 C C . CYS B 1 326 ? -10.023 0.002 8.969 1 95.81 326 CYS B C 1
ATOM 6446 O O . CYS B 1 326 ? -11.125 0.547 8.906 1 95.81 326 CYS B O 1
ATOM 6448 N N . GLN B 1 327 ? -9.258 0.024 10.008 1 94.69 327 GLN B N 1
ATOM 6449 C CA . GLN B 1 327 ? -9.609 0.79 11.195 1 94.69 327 GLN B CA 1
ATOM 6450 C C . GLN B 1 327 ? -8.438 1.647 11.672 1 94.69 327 GLN B C 1
ATOM 6452 O O . GLN B 1 327 ? -7.281 1.266 11.508 1 94.69 327 GLN B O 1
ATOM 6457 N N . GLU B 1 328 ? -8.75 2.781 12.266 1 93.69 328 GLU B N 1
ATOM 6458 C CA . GLU B 1 328 ? -7.707 3.639 12.812 1 93.69 328 GLU B CA 1
ATOM 6459 C C . GLU B 1 328 ? -7.051 3 14.031 1 93.69 328 GLU B C 1
ATOM 6461 O O . GLU B 1 328 ? -7.719 2.334 14.828 1 93.69 328 GLU B O 1
ATOM 6466 N N . PRO B 1 329 ? -5.793 3.23 14.203 1 94.56 329 PRO B N 1
ATOM 6467 C CA . PRO B 1 329 ? -5.113 2.695 15.391 1 94.56 329 PRO B CA 1
ATOM 6468 C C . PRO B 1 329 ? -5.652 3.281 16.688 1 94.56 329 PRO B C 1
ATOM 6470 O O . PRO B 1 329 ? -5.918 4.48 16.766 1 94.56 329 PRO B O 1
ATOM 6473 N N . ALA B 1 330 ? -5.723 2.484 17.688 1 93.5 330 ALA B N 1
ATOM 6474 C CA . ALA B 1 330 ? -6.32 2.867 18.969 1 93.5 330 ALA B CA 1
ATOM 6475 C C . ALA B 1 330 ? -5.477 3.926 19.672 1 93.5 330 ALA B C 1
ATOM 6477 O O . ALA B 1 330 ? -6.012 4.801 20.359 1 93.5 330 ALA B O 1
ATOM 6478 N N . ASP B 1 331 ? -4.195 3.879 19.5 1 95.94 331 ASP B N 1
ATOM 6479 C CA . ASP B 1 331 ? -3.297 4.734 20.266 1 95.94 331 ASP B CA 1
ATOM 6480 C C . ASP B 1 331 ? -3.379 6.184 19.797 1 95.94 331 ASP B C 1
ATOM 6482 O O . ASP B 1 331 ? -2.844 7.082 20.438 1 95.94 331 ASP B O 1
ATOM 6486 N N . GLN B 1 332 ? -4.059 6.441 18.703 1 95.44 332 GLN B N 1
ATOM 6487 C CA . GLN B 1 332 ? -4.234 7.812 18.234 1 95.44 332 GLN B CA 1
ATOM 6488 C C . GLN B 1 332 ? -5.227 8.57 19.109 1 95.44 332 GLN B C 1
ATOM 6490 O O . GLN B 1 332 ? -5.324 9.797 19.031 1 95.44 332 GLN B O 1
ATOM 6495 N N . GLU B 1 333 ? -5.824 7.863 20 1 93.81 333 GLU B N 1
ATOM 6496 C CA . GLU B 1 333 ? -6.855 8.492 20.812 1 93.81 333 GLU B CA 1
ATOM 6497 C C . GLU B 1 333 ? -6.426 8.594 22.281 1 93.81 333 GLU B C 1
ATOM 6499 O O . GLU B 1 333 ? -7.098 9.234 23.094 1 93.81 333 GLU B O 1
ATOM 6504 N N . TYR B 1 334 ? -5.344 8.016 22.656 1 96.25 334 TYR B N 1
ATOM 6505 C CA . TYR B 1 334 ? -4.934 7.906 24.062 1 96.25 334 TYR B CA 1
ATOM 6506 C C . TYR B 1 334 ? -4.77 9.281 24.688 1 96.25 334 TYR B C 1
ATOM 6508 O O . TYR B 1 334 ? -5.016 9.461 25.875 1 96.25 334 TYR B O 1
ATOM 6516 N N . PHE B 1 335 ? -4.367 10.273 23.938 1 97.38 335 PHE B N 1
ATOM 6517 C CA . PHE B 1 335 ? -3.998 11.555 24.516 1 97.38 335 PHE B CA 1
ATOM 6518 C C . PHE B 1 335 ? -5.227 12.273 25.062 1 97.38 335 PHE B C 1
ATOM 6520 O O . PHE B 1 335 ? -5.113 13.148 25.922 1 97.38 335 PHE B O 1
ATOM 6527 N N . GLY B 1 336 ? -6.414 11.953 24.562 1 96.5 336 GLY B N 1
ATOM 6528 C CA . GLY B 1 336 ? -7.625 12.523 25.125 1 96.5 336 GLY B CA 1
ATOM 6529 C C . GLY B 1 336 ? -7.781 12.234 26.609 1 96.5 336 GLY B C 1
ATOM 6530 O O . GLY B 1 336 ? -8.094 13.133 27.391 1 96.5 336 GLY B O 1
ATOM 6531 N N . LYS B 1 337 ? -7.555 10.984 26.984 1 96 337 LYS B N 1
ATOM 6532 C CA . LYS B 1 337 ? -7.637 10.594 28.391 1 96 337 LYS B CA 1
ATOM 6533 C C . LYS B 1 337 ? -6.523 11.242 29.203 1 96 337 LYS B C 1
ATOM 6535 O O . LYS B 1 337 ? -6.734 11.617 30.359 1 96 337 LYS B O 1
ATOM 6540 N N . LEU B 1 338 ? -5.395 11.328 28.609 1 97.19 338 LEU B N 1
ATOM 6541 C CA . LEU B 1 338 ? -4.285 11.984 29.281 1 97.19 338 LEU B CA 1
ATOM 6542 C C . LEU B 1 338 ? -4.633 13.43 29.609 1 97.19 338 LEU B C 1
ATOM 6544 O O . LEU B 1 338 ? -4.375 13.898 30.719 1 97.19 338 LEU B O 1
ATOM 6548 N N . LEU B 1 339 ? -5.246 14.117 28.672 1 97.44 339 LEU B N 1
ATOM 6549 C CA . LEU B 1 339 ? -5.582 15.531 28.828 1 97.44 339 LEU B CA 1
ATOM 6550 C C . LEU B 1 339 ? -6.75 15.711 29.781 1 97.44 339 LEU B C 1
ATOM 6552 O O . LEU B 1 339 ? -7.062 16.844 30.172 1 97.44 339 LEU B O 1
ATOM 6556 N N . SER B 1 340 ? -7.328 14.625 30.203 1 96.56 340 SER B N 1
ATOM 6557 C CA . SER B 1 340 ? -8.438 14.68 31.156 1 96.56 340 SER B CA 1
ATOM 6558 C C . SER B 1 340 ? -7.934 14.664 32.594 1 96.56 340 SER B C 1
ATOM 6560 O O . SER B 1 340 ? -8.688 14.945 33.531 1 96.56 340 SER B O 1
ATOM 6562 N N . LEU B 1 341 ? -6.707 14.391 32.812 1 96.81 341 LEU B N 1
ATOM 6563 C CA . LEU B 1 341 ? -6.133 14.32 34.125 1 96.81 341 LEU B CA 1
ATOM 6564 C C . LEU B 1 341 ? -5.941 15.719 34.719 1 96.81 341 LEU B C 1
ATOM 6566 O O . LEU B 1 341 ? -5.348 16.594 34.062 1 96.81 341 LEU B O 1
ATOM 6570 N N . PRO B 1 342 ? -6.355 15.883 35.969 1 96.88 342 PRO B N 1
ATOM 6571 C CA . PRO B 1 342 ? -6.242 17.219 36.562 1 96.88 342 PRO B CA 1
ATOM 6572 C C . PRO B 1 342 ? -4.797 17.688 36.688 1 96.88 342 PRO B C 1
ATOM 6574 O O . PRO B 1 342 ? -4.504 18.875 36.469 1 96.88 342 PRO B O 1
ATOM 6577 N N . GLU B 1 343 ? -3.914 16.797 37.031 1 96.88 343 GLU B N 1
ATOM 6578 C CA . GLU B 1 343 ? -2.518 17.188 37.188 1 96.88 343 GLU B CA 1
ATOM 6579 C C . GLU B 1 343 ? -1.912 17.625 35.844 1 96.88 343 GLU B C 1
ATOM 6581 O O . GLU B 1 343 ? -1.047 18.5 35.812 1 96.88 343 GLU B O 1
ATOM 6586 N N . VAL B 1 344 ? -2.35 16.984 34.75 1 97.88 344 VAL B N 1
ATOM 6587 C CA . VAL B 1 344 ? -1.873 17.375 33.438 1 97.88 344 VAL B CA 1
ATOM 6588 C C . VAL B 1 344 ? -2.438 18.75 33.062 1 97.88 344 VAL B C 1
ATOM 6590 O O . VAL B 1 344 ? -1.708 19.609 32.594 1 97.88 344 VAL B O 1
ATOM 6593 N N . ARG B 1 345 ? -3.705 18.953 33.25 1 98.25 345 ARG B N 1
ATOM 6594 C CA . ARG B 1 345 ? -4.359 20.234 32.938 1 98.25 345 ARG B CA 1
ATOM 6595 C C . ARG B 1 345 ? -3.717 21.375 33.719 1 98.25 345 ARG B C 1
ATOM 6597 O O . ARG B 1 345 ? -3.559 22.484 33.188 1 98.25 345 ARG B O 1
ATOM 6604 N N . LYS B 1 346 ? -3.361 21.094 35.031 1 98.25 346 LYS B N 1
ATOM 6605 C CA . LYS B 1 346 ? -2.646 22.078 35.812 1 98.25 346 LYS B CA 1
ATOM 6606 C C . LYS B 1 346 ? -1.277 22.391 35.219 1 98.25 346 LYS B C 1
ATOM 6608 O O . LYS B 1 346 ? -0.889 23.562 35.125 1 98.25 346 LYS B O 1
ATOM 6613 N N . SER B 1 347 ? -0.622 21.375 34.812 1 98.44 347 SER B N 1
ATOM 6614 C CA . SER B 1 347 ? 0.733 21.5 34.281 1 98.44 347 SER B CA 1
ATOM 6615 C C . SER B 1 347 ? 0.75 22.297 33 1 98.44 347 SER B C 1
ATOM 6617 O O . SER B 1 347 ? 1.69 23.062 32.75 1 98.44 347 SER B O 1
ATOM 6619 N N . ILE B 1 348 ? -0.33 22.172 32.188 1 98.75 348 ILE B N 1
ATOM 6620 C CA . ILE B 1 348 ? -0.291 22.812 30.875 1 98.75 348 ILE B CA 1
ATOM 6621 C C . ILE B 1 348 ? -1.153 24.078 30.891 1 98.75 348 ILE B C 1
ATOM 6623 O O . ILE B 1 348 ? -1.396 24.688 29.844 1 98.75 348 ILE B O 1
ATOM 6627 N N . HIS B 1 349 ? -1.694 24.453 32 1 98.75 349 HIS B N 1
ATOM 6628 C CA . HIS B 1 349 ? -2.303 25.75 32.281 1 98.75 349 HIS B CA 1
ATOM 6629 C C . HIS B 1 349 ? -3.629 25.906 31.547 1 98.75 349 HIS B C 1
ATOM 6631 O O . HIS B 1 349 ? -3.902 26.969 30.969 1 98.75 349 HIS B O 1
ATOM 6637 N N . VAL B 1 350 ? -4.414 24.828 31.484 1 98.62 350 VAL B N 1
ATOM 6638 C CA . VAL B 1 350 ? -5.691 24.938 30.797 1 98.62 350 VAL B CA 1
ATOM 6639 C C . VAL B 1 350 ? -6.832 24.953 31.812 1 98.62 350 VAL B C 1
ATOM 6641 O O . VAL B 1 350 ? -7.969 25.297 31.469 1 98.62 350 VAL B O 1
ATOM 6644 N N . GLY B 1 351 ? -6.539 24.609 33.094 1 97.56 351 GLY B N 1
ATOM 6645 C CA . GLY B 1 351 ? -7.582 24.547 34.094 1 97.56 351 GLY B CA 1
ATOM 6646 C C . GLY B 1 351 ? -8.719 23.609 33.719 1 97.56 351 GLY B C 1
ATOM 6647 O O . GLY B 1 351 ? -8.484 22.531 33.188 1 97.56 351 GLY B O 1
ATOM 6648 N N . ASN B 1 352 ? -9.906 24.016 34.062 1 96.44 352 ASN B N 1
ATOM 6649 C CA . ASN B 1 352 ? -11.078 23.172 33.844 1 96.44 352 ASN B CA 1
ATOM 6650 C C . ASN B 1 352 ? -11.812 23.578 32.562 1 96.44 352 ASN B C 1
ATOM 6652 O O . ASN B 1 352 ? -13 23.281 32.406 1 96.44 352 ASN B O 1
ATOM 6656 N N . LEU B 1 353 ? -11.141 24.266 31.719 1 97.25 353 LEU B N 1
ATOM 6657 C CA . LEU B 1 353 ? -11.766 24.688 30.469 1 97.25 353 LEU B CA 1
ATOM 6658 C C . LEU B 1 353 ? -12.055 23.5 29.562 1 97.25 353 LEU B C 1
ATOM 6660 O O . LEU B 1 353 ? -11.383 22.469 29.656 1 97.25 353 LEU B O 1
ATOM 6664 N N . THR B 1 354 ? -13.031 23.641 28.734 1 96.06 354 THR B N 1
ATOM 6665 C CA . THR B 1 354 ? -13.523 22.578 27.859 1 96.06 354 THR B CA 1
ATOM 6666 C C . THR B 1 354 ? -12.523 22.281 26.75 1 96.06 354 THR B C 1
ATOM 6668 O O . THR B 1 354 ? -11.93 23.188 26.188 1 96.06 354 THR B O 1
ATOM 6671 N N . PHE B 1 355 ? -12.305 20.984 26.547 1 97.25 355 PHE B N 1
ATOM 6672 C CA . PHE B 1 355 ? -11.664 20.516 25.328 1 97.25 355 PHE B CA 1
ATOM 6673 C C . PHE B 1 355 ? -12.703 20.219 24.25 1 97.25 355 PHE B C 1
ATOM 6675 O O . PHE B 1 355 ? -13.438 19.234 24.344 1 97.25 355 PHE B O 1
ATOM 6682 N N . HIS B 1 356 ? -12.719 21.047 23.203 1 95.38 356 HIS B N 1
ATOM 6683 C CA . HIS B 1 356 ? -13.766 20.953 22.203 1 95.38 356 HIS B CA 1
ATOM 6684 C C . HIS B 1 356 ? -13.414 19.906 21.141 1 95.38 356 HIS B C 1
ATOM 6686 O O . HIS B 1 356 ? -12.258 19.781 20.734 1 95.38 356 HIS B O 1
ATOM 6692 N N . ASP B 1 357 ? -14.406 19.25 20.625 1 91.31 357 ASP B N 1
ATOM 6693 C CA . ASP B 1 357 ? -14.188 18.156 19.688 1 91.31 357 ASP B CA 1
ATOM 6694 C C . ASP B 1 357 ? -14.172 18.656 18.25 1 91.31 357 ASP B C 1
ATOM 6696 O O . ASP B 1 357 ? -13.969 17.891 17.312 1 91.31 357 ASP B O 1
ATOM 6700 N N . GLY B 1 358 ? -14.383 19.859 18.094 1 92.06 358 GLY B N 1
ATOM 6701 C CA . GLY B 1 358 ? -14.234 20.469 16.781 1 92.06 358 GLY B CA 1
ATOM 6702 C C . GLY B 1 358 ? -15.516 20.453 15.961 1 92.06 358 GLY B C 1
ATOM 6703 O O . GLY B 1 358 ? -15.578 21.047 14.891 1 92.06 358 GLY B O 1
ATOM 6704 N N . SER B 1 359 ? -16.656 19.875 16.406 1 90.69 359 SER B N 1
ATOM 6705 C CA . SER B 1 359 ? -17.891 19.734 15.641 1 90.69 359 SER B CA 1
ATOM 6706 C C . SER B 1 359 ? -18.5 21.094 15.328 1 90.69 359 SER B C 1
ATOM 6708 O O . SER B 1 359 ? -18.984 21.312 14.219 1 90.69 359 SER B O 1
ATOM 6710 N N . VAL B 1 360 ? -18.531 22.016 16.312 1 94.44 360 VAL B N 1
ATOM 6711 C CA . VAL B 1 360 ? -19.109 23.344 16.109 1 94.44 360 VAL B CA 1
ATOM 6712 C C . VAL B 1 360 ? -18.25 24.125 15.102 1 94.44 360 VAL B C 1
ATOM 6714 O O . VAL B 1 360 ? -18.797 24.828 14.242 1 94.44 360 VAL B O 1
ATOM 6717 N N . VAL B 1 361 ? -16.938 24 15.227 1 95.94 361 VAL B N 1
ATOM 6718 C CA . VAL B 1 361 ? -16.016 24.641 14.289 1 95.94 361 VAL B CA 1
ATOM 6719 C C . VAL B 1 361 ? -16.312 24.172 12.867 1 95.94 361 VAL B C 1
ATOM 6721 O O . VAL B 1 361 ? -16.406 24.984 11.945 1 95.94 361 VAL B O 1
ATOM 6724 N N . GLU B 1 362 ? -16.406 22.906 12.656 1 92.69 362 GLU B N 1
ATOM 6725 C CA . GLU B 1 362 ? -16.688 22.328 11.344 1 92.69 362 GLU B CA 1
ATOM 6726 C C . GLU B 1 362 ? -17.984 22.906 10.758 1 92.69 362 GLU B C 1
ATOM 6728 O O . GLU B 1 362 ? -18.031 23.219 9.57 1 92.69 362 GLU B O 1
ATOM 6733 N N . LYS B 1 363 ? -19 23 11.547 1 91.56 363 LYS B N 1
ATOM 6734 C CA . LYS B 1 363 ? -20.281 23.531 11.094 1 91.56 363 LYS B CA 1
ATOM 6735 C C . LYS B 1 363 ? -20.125 24.953 10.57 1 91.56 363 LYS B C 1
ATOM 6737 O O . LYS B 1 363 ? -20.75 25.328 9.57 1 91.56 363 LYS B O 1
ATOM 6742 N N . HIS B 1 364 ? -19.344 25.734 11.266 1 95.88 364 HIS B N 1
ATOM 6743 C CA . HIS B 1 364 ? -19.172 27.141 10.891 1 95.88 364 HIS B CA 1
ATOM 6744 C C . HIS B 1 364 ? -18.297 27.266 9.648 1 95.88 364 HIS B C 1
ATOM 6746 O O . HIS B 1 364 ? -18.328 28.297 8.969 1 95.88 364 HIS B O 1
ATOM 6752 N N . LEU B 1 365 ? -17.516 26.219 9.336 1 95.44 365 LEU B N 1
ATOM 6753 C CA . LEU B 1 365 ? -16.578 26.281 8.211 1 95.44 365 LEU B CA 1
ATOM 6754 C C . LEU B 1 365 ? -17.047 25.391 7.066 1 95.44 365 LEU B C 1
ATOM 6756 O O . LEU B 1 365 ? -16.297 25.156 6.113 1 95.44 365 LEU B O 1
ATOM 6760 N N . LEU B 1 366 ? -18.219 24.906 7.086 1 91.62 366 LEU B N 1
ATOM 6761 C CA . LEU B 1 366 ? -18.734 23.938 6.125 1 91.62 366 LEU B CA 1
ATOM 6762 C C . LEU B 1 366 ? -18.625 24.469 4.703 1 91.62 366 LEU B C 1
ATOM 6764 O O . LEU B 1 366 ? -18.203 23.75 3.793 1 91.62 366 LEU B O 1
ATOM 6768 N N . GLU B 1 367 ? -19.016 25.688 4.52 1 91.62 367 GLU B N 1
ATOM 6769 C CA . GLU B 1 367 ? -18.984 26.281 3.182 1 91.62 367 GLU B CA 1
ATOM 6770 C C . GLU B 1 367 ? -17.547 26.484 2.711 1 91.62 367 GLU B C 1
ATOM 6772 O O . GLU B 1 367 ? -17.25 26.359 1.52 1 91.62 367 GLU B O 1
ATOM 6777 N N . ASP B 1 368 ? -16.703 26.75 3.637 1 95 368 ASP B N 1
ATOM 6778 C CA . ASP B 1 368 ? -15.297 27.016 3.301 1 95 368 ASP B CA 1
ATOM 6779 C C . ASP B 1 368 ? -14.609 25.75 2.803 1 95 368 ASP B C 1
ATOM 6781 O O . ASP B 1 368 ? -13.688 25.812 1.982 1 95 368 ASP B O 1
ATOM 6785 N N . ILE B 1 369 ? -14.992 24.609 3.217 1 94.19 369 ILE B N 1
ATOM 6786 C CA . ILE B 1 369 ? -14.344 23.344 2.93 1 94.19 369 ILE B CA 1
ATOM 6787 C C . ILE B 1 369 ? -14.25 23.141 1.418 1 94.19 369 ILE B C 1
ATOM 6789 O O . ILE B 1 369 ? -13.234 22.656 0.914 1 94.19 369 ILE B O 1
ATOM 6793 N N . MET B 1 370 ? -15.219 23.547 0.673 1 96.38 370 MET B N 1
ATOM 6794 C CA . MET B 1 370 ? -15.273 23.266 -0.756 1 96.38 370 MET B CA 1
ATOM 6795 C C . MET B 1 370 ? -14.719 24.422 -1.574 1 96.38 370 MET B C 1
ATOM 6797 O O . MET B 1 370 ? -14.703 24.359 -2.805 1 96.38 370 MET B O 1
ATOM 6801 N N . LYS B 1 371 ? -14.234 25.453 -0.885 1 97.56 371 LYS B N 1
ATOM 6802 C CA . LYS B 1 371 ? -13.648 26.594 -1.572 1 97.56 371 LYS B CA 1
ATOM 6803 C C . LYS B 1 371 ? -12.156 26.375 -1.828 1 97.56 371 LYS B C 1
ATOM 6805 O O . LYS B 1 371 ? -11.5 25.641 -1.095 1 97.56 371 LYS B O 1
ATOM 6810 N N . THR B 1 372 ? -11.648 27.031 -2.873 1 98 372 THR B N 1
ATOM 6811 C CA . THR B 1 372 ? -10.234 26.922 -3.213 1 98 372 THR B CA 1
ATOM 6812 C C . THR B 1 372 ? -9.406 27.922 -2.42 1 98 372 THR B C 1
ATOM 6814 O O . THR B 1 372 ? -9.922 28.984 -2.021 1 98 372 THR B O 1
ATOM 6817 N N . ILE B 1 373 ? -8.203 27.625 -2.125 1 98.25 373 ILE B N 1
ATOM 6818 C CA . ILE B 1 373 ? -7.262 28.531 -1.478 1 98.25 373 ILE B CA 1
ATOM 6819 C C . ILE B 1 373 ? -6.16 28.922 -2.461 1 98.25 373 ILE B C 1
ATOM 6821 O O . ILE B 1 373 ? -5.203 29.609 -2.09 1 98.25 373 ILE B O 1
ATOM 6825 N N . LYS B 1 374 ? -6.262 28.562 -3.773 1 97.75 374 LYS B N 1
ATOM 6826 C CA . LYS B 1 374 ? -5.227 28.656 -4.801 1 97.75 374 LYS B CA 1
ATOM 6827 C C . LYS B 1 374 ? -4.715 30.094 -4.934 1 97.75 374 LYS B C 1
ATOM 6829 O O . LYS B 1 374 ? -3.51 30.312 -5.062 1 97.75 374 LYS B O 1
ATOM 6834 N N . PRO B 1 375 ? -5.586 31.094 -4.867 1 97.88 375 PRO B N 1
ATOM 6835 C CA . PRO B 1 375 ? -5.066 32.438 -5.051 1 97.88 375 PRO B CA 1
ATOM 6836 C C . PRO B 1 375 ? -4.027 32.812 -3.996 1 97.88 375 PRO B C 1
ATOM 6838 O O . PRO B 1 375 ? -2.998 33.406 -4.328 1 97.88 375 PRO B O 1
ATOM 6841 N N . TRP B 1 376 ? -4.262 32.469 -2.744 1 98.62 376 TRP B N 1
ATOM 6842 C CA . TRP B 1 376 ? -3.305 32.781 -1.687 1 98.62 376 TRP B CA 1
ATOM 6843 C C . TRP B 1 376 ? -2.078 31.875 -1.784 1 98.62 376 TRP B C 1
ATOM 6845 O O . TRP B 1 376 ? -0.955 32.312 -1.523 1 98.62 376 TRP B O 1
ATOM 6855 N N . LEU B 1 377 ? -2.332 30.625 -2.168 1 98.81 377 LEU B N 1
ATOM 6856 C CA . LEU B 1 377 ? -1.219 29.703 -2.338 1 98.81 377 LEU B CA 1
ATOM 6857 C C . LEU B 1 377 ? -0.285 30.172 -3.449 1 98.81 377 LEU B C 1
ATOM 6859 O O . LEU B 1 377 ? 0.938 30.078 -3.316 1 98.81 377 LEU B O 1
ATOM 6863 N N . ALA B 1 378 ? -0.839 30.656 -4.555 1 98.81 378 ALA B N 1
ATOM 6864 C CA . ALA B 1 378 ? -0.049 31.141 -5.688 1 98.81 378 ALA B CA 1
ATOM 6865 C C . ALA B 1 378 ? 0.895 32.25 -5.258 1 98.81 378 ALA B C 1
ATOM 6867 O O . ALA B 1 378 ? 2.061 32.281 -5.656 1 98.81 378 ALA B O 1
ATOM 6868 N N . VAL B 1 379 ? 0.404 33.156 -4.441 1 98.75 379 VAL B N 1
ATOM 6869 C CA . VAL B 1 379 ? 1.22 34.25 -3.934 1 98.75 379 VAL B CA 1
ATOM 6870 C C . VAL B 1 379 ? 2.373 33.688 -3.102 1 98.75 379 VAL B C 1
ATOM 6872 O O . VAL B 1 379 ? 3.523 34.094 -3.273 1 98.75 379 VAL B O 1
ATOM 6875 N N . LEU B 1 380 ? 2.078 32.812 -2.24 1 98.88 380 LEU B N 1
ATOM 6876 C CA . LEU B 1 380 ? 3.107 32.25 -1.372 1 98.88 380 LEU B CA 1
ATOM 6877 C C . LEU B 1 380 ? 4.145 31.5 -2.186 1 98.88 380 LEU B C 1
ATOM 6879 O O . LEU B 1 380 ? 5.34 31.547 -1.881 1 98.88 380 LEU B O 1
ATOM 6883 N N . MET B 1 381 ? 3.668 30.766 -3.199 1 98.81 381 MET B N 1
ATOM 6884 C CA . MET B 1 381 ? 4.578 30 -4.043 1 98.81 381 MET B CA 1
ATOM 6885 C C . MET B 1 381 ? 5.512 30.938 -4.82 1 98.81 381 MET B C 1
ATOM 6887 O O . MET B 1 381 ? 6.633 30.547 -5.16 1 98.81 381 MET B O 1
ATOM 6891 N N . ASP B 1 382 ? 5.121 32.125 -5.066 1 98.75 382 ASP B N 1
ATOM 6892 C CA . ASP B 1 382 ? 5.926 33.094 -5.816 1 98.75 382 ASP B CA 1
ATOM 6893 C C . ASP B 1 382 ? 7 33.719 -4.93 1 98.75 382 ASP B C 1
ATOM 6895 O O . ASP B 1 382 ? 8.062 34.125 -5.414 1 98.75 382 ASP B O 1
ATOM 6899 N N . TYR B 1 383 ? 6.742 33.781 -3.605 1 98.5 383 TYR B N 1
ATOM 6900 C CA . TYR B 1 383 ? 7.594 34.656 -2.797 1 98.5 383 TYR B CA 1
ATOM 6901 C C . TYR B 1 383 ? 8.32 33.844 -1.719 1 98.5 383 TYR B C 1
ATOM 6903 O O . TYR B 1 383 ? 9.297 34.344 -1.141 1 98.5 383 TYR B O 1
ATOM 6911 N N . TYR B 1 384 ? 7.91 32.688 -1.424 1 98.75 384 TYR B N 1
ATOM 6912 C CA . TYR B 1 384 ? 8.445 31.922 -0.292 1 98.75 384 TYR B CA 1
ATOM 6913 C C . TYR B 1 384 ? 8.742 30.484 -0.687 1 98.75 384 TYR B C 1
ATOM 6915 O O . TYR B 1 384 ? 8.445 30.062 -1.809 1 98.75 384 TYR B O 1
ATOM 6923 N N . ARG B 1 385 ? 9.391 29.734 0.21 1 98.62 385 ARG B N 1
ATOM 6924 C CA . ARG B 1 385 ? 9.578 28.297 0.047 1 98.62 385 ARG B CA 1
ATOM 6925 C C . ARG B 1 385 ? 8.305 27.531 0.397 1 98.62 385 ARG B C 1
ATOM 6927 O O . ARG B 1 385 ? 7.672 27.812 1.42 1 98.62 385 ARG B O 1
ATOM 6934 N N . VAL B 1 386 ? 7.922 26.594 -0.504 1 98.94 386 VAL B N 1
ATOM 6935 C CA . VAL B 1 386 ? 6.668 25.875 -0.291 1 98.94 386 VAL B CA 1
ATOM 6936 C C . VAL B 1 386 ? 6.895 24.375 -0.474 1 98.94 386 VAL B C 1
ATOM 6938 O O . VAL B 1 386 ? 7.516 23.938 -1.452 1 98.94 386 VAL B O 1
ATOM 6941 N N . LEU B 1 387 ? 6.473 23.594 0.476 1 98.88 387 LEU B N 1
ATOM 6942 C CA . LEU B 1 387 ? 6.488 22.125 0.408 1 98.88 387 LEU B CA 1
ATOM 6943 C C . LEU B 1 387 ? 5.074 21.562 0.49 1 98.88 387 LEU B C 1
ATOM 6945 O O . LEU B 1 387 ? 4.352 21.828 1.455 1 98.88 387 LEU B O 1
ATOM 6949 N N . LEU B 1 388 ? 4.648 20.922 -0.531 1 98.94 388 LEU B N 1
ATOM 6950 C CA . LEU B 1 388 ? 3.449 20.094 -0.496 1 98.94 388 LEU B CA 1
ATOM 6951 C C . LEU B 1 388 ? 3.807 18.609 -0.562 1 98.94 388 LEU B C 1
ATOM 6953 O O . LEU B 1 388 ? 4.484 18.172 -1.493 1 98.94 388 LEU B O 1
ATOM 6957 N N . TYR B 1 389 ? 3.387 17.844 0.447 1 98.88 389 TYR B N 1
ATOM 6958 C CA . TYR B 1 389 ? 3.766 16.438 0.483 1 98.88 389 TYR B CA 1
ATOM 6959 C C . TYR B 1 389 ? 2.561 15.562 0.796 1 98.88 389 TYR B C 1
ATOM 6961 O O . TYR B 1 389 ? 1.601 16.016 1.424 1 98.88 389 TYR B O 1
ATOM 6969 N N . ASN B 1 390 ? 2.572 14.359 0.271 1 98.88 390 ASN B N 1
ATOM 6970 C CA . ASN B 1 390 ? 1.522 13.367 0.468 1 98.88 390 ASN B CA 1
ATOM 6971 C C . ASN B 1 390 ? 2.1 12.016 0.884 1 98.88 390 ASN B C 1
ATOM 6973 O O . ASN B 1 390 ? 3.209 11.664 0.483 1 98.88 390 ASN B O 1
ATOM 6977 N N . GLY B 1 391 ? 1.328 11.367 1.767 1 98.81 391 GLY B N 1
ATOM 6978 C CA . GLY B 1 391 ? 1.574 9.938 1.924 1 98.81 391 GLY B CA 1
ATOM 6979 C C . GLY B 1 391 ? 1.03 9.109 0.776 1 98.81 391 GLY B C 1
ATOM 6980 O O . GLY B 1 391 ? -0.093 9.336 0.32 1 98.81 391 GLY B O 1
ATOM 6981 N N . GLN B 1 392 ? 1.769 8.156 0.373 1 98.62 392 GLN B N 1
ATOM 6982 C CA . GLN B 1 392 ? 1.446 7.32 -0.776 1 98.62 392 GLN B CA 1
ATOM 6983 C C . GLN B 1 392 ? 0.144 6.559 -0.551 1 98.62 392 GLN B C 1
ATOM 6985 O O . GLN B 1 392 ? -0.583 6.266 -1.504 1 98.62 392 GLN B O 1
ATOM 6990 N N . LEU B 1 393 ? -0.196 6.277 0.665 1 98.62 393 LEU B N 1
ATOM 6991 C CA . LEU B 1 393 ? -1.288 5.367 0.991 1 98.62 393 LEU B CA 1
ATOM 6992 C C . LEU B 1 393 ? -2.527 6.141 1.432 1 98.62 393 LEU B C 1
ATOM 6994 O O . LEU B 1 393 ? -3.518 5.543 1.859 1 98.62 393 LEU B O 1
ATOM 6998 N N . ASP B 1 394 ? -2.484 7.43 1.308 1 98.31 394 ASP B N 1
ATOM 6999 C CA . ASP B 1 394 ? -3.6 8.289 1.698 1 98.31 394 ASP B CA 1
ATOM 7000 C C . ASP B 1 394 ? -4.762 8.156 0.715 1 98.31 394 ASP B C 1
ATOM 7002 O O . ASP B 1 394 ? -4.555 8.164 -0.5 1 98.31 394 ASP B O 1
ATOM 7006 N N . ILE B 1 395 ? -5.969 8.125 1.263 1 97.5 395 ILE B N 1
ATOM 7007 C CA . ILE B 1 395 ? -7.148 8.055 0.406 1 97.5 395 ILE B CA 1
ATOM 7008 C C . ILE B 1 395 ? -7.809 9.43 0.322 1 97.5 395 ILE B C 1
ATOM 7010 O O . ILE B 1 395 ? -8.156 9.891 -0.767 1 97.5 395 ILE B O 1
ATOM 7014 N N . ILE B 1 396 ? -7.965 10.086 1.406 1 96.06 396 ILE B N 1
ATOM 7015 C CA . ILE B 1 396 ? -8.812 11.273 1.476 1 96.06 396 ILE B CA 1
ATOM 7016 C C . ILE B 1 396 ? -8.164 12.422 0.714 1 96.06 396 ILE B C 1
ATOM 7018 O O . ILE B 1 396 ? -8.852 13.219 0.071 1 96.06 396 ILE B O 1
ATOM 7022 N N . VAL B 1 397 ? -6.883 12.531 0.876 1 97.62 397 VAL B N 1
ATOM 7023 C CA . VAL B 1 397 ? -6.117 13.445 0.038 1 97.62 397 VAL B CA 1
ATOM 7024 C C . VAL B 1 397 ? -4.961 12.703 -0.623 1 97.62 397 VAL B C 1
ATOM 7026 O O . VAL B 1 397 ? -3.791 12.977 -0.336 1 97.62 397 VAL B O 1
ATOM 7029 N N . ALA B 1 398 ? -5.301 11.906 -1.531 1 98.31 398 ALA B N 1
ATOM 7030 C CA . ALA B 1 398 ? -4.332 11.055 -2.213 1 98.31 398 ALA B CA 1
ATOM 7031 C C . ALA B 1 398 ? -3.346 11.883 -3.029 1 98.31 398 ALA B C 1
ATOM 7033 O O . ALA B 1 398 ? -3.664 12.992 -3.453 1 98.31 398 ALA B O 1
ATOM 7034 N N . ALA B 1 399 ? -2.152 11.336 -3.227 1 98.5 399 ALA B N 1
ATOM 7035 C CA . ALA B 1 399 ? -1.087 12.023 -3.957 1 98.5 399 ALA B CA 1
ATOM 7036 C C . ALA B 1 399 ? -1.56 12.453 -5.344 1 98.5 399 ALA B C 1
ATOM 7038 O O . ALA B 1 399 ? -1.316 13.586 -5.762 1 98.5 399 ALA B O 1
ATOM 7039 N N . PRO B 1 400 ? -2.266 11.594 -6.109 1 98.38 400 PRO B N 1
ATOM 7040 C CA . PRO B 1 400 ? -2.688 12.008 -7.449 1 98.38 400 PRO B CA 1
ATOM 7041 C C . PRO B 1 400 ? -3.701 13.148 -7.418 1 98.38 400 PRO B C 1
ATOM 7043 O O . PRO B 1 400 ? -3.84 13.883 -8.398 1 98.38 400 PRO B O 1
ATOM 7046 N N . LEU B 1 401 ? -4.465 13.297 -6.348 1 98.44 401 LEU B N 1
ATOM 7047 C CA . LEU B 1 401 ? -5.367 14.438 -6.223 1 98.44 401 LEU B CA 1
ATOM 7048 C C . LEU B 1 401 ? -4.586 15.742 -6.152 1 98.44 401 LEU B C 1
ATOM 7050 O O . LEU B 1 401 ? -4.961 16.734 -6.789 1 98.44 401 LEU B O 1
ATOM 7054 N N . THR B 1 402 ? -3.545 15.719 -5.305 1 98.56 402 THR B N 1
ATOM 7055 C CA . THR B 1 402 ? -2.662 16.875 -5.203 1 98.56 402 THR B CA 1
ATOM 7056 C C . THR B 1 402 ? -1.998 17.172 -6.543 1 98.56 402 THR B C 1
ATOM 7058 O O . THR B 1 402 ? -1.923 18.328 -6.965 1 98.56 402 THR B O 1
ATOM 7061 N N . GLU B 1 403 ? -1.613 16.172 -7.219 1 98 403 GLU B N 1
ATOM 7062 C CA . GLU B 1 403 ? -0.927 16.344 -8.492 1 98 403 GLU B CA 1
ATOM 7063 C C . GLU B 1 403 ? -1.887 16.844 -9.578 1 98 403 GLU B C 1
ATOM 7065 O O . GLU B 1 403 ? -1.46 17.422 -10.57 1 98 403 GLU B O 1
ATOM 7070 N N . ARG B 1 404 ? -3.146 16.656 -9.438 1 97.19 404 ARG B N 1
ATOM 7071 C CA . ARG B 1 404 ? -4.152 17.156 -10.359 1 97.19 404 ARG B CA 1
ATOM 7072 C C . ARG B 1 404 ? -4.273 18.672 -10.25 1 97.19 404 ARG B C 1
ATOM 7074 O O . ARG B 1 404 ? -4.465 19.359 -11.258 1 97.19 404 ARG B O 1
ATOM 7081 N N . PHE B 1 405 ? -4.176 19.219 -9.008 1 97.19 405 PHE B N 1
ATOM 7082 C CA . PHE B 1 405 ? -4.48 20.641 -8.891 1 97.19 405 PHE B CA 1
ATOM 7083 C C . PHE B 1 405 ? -3.219 21.469 -9.047 1 97.19 405 PHE B C 1
ATOM 7085 O O . PHE B 1 405 ? -3.285 22.625 -9.461 1 97.19 405 PHE B O 1
ATOM 7092 N N . LEU B 1 406 ? -2.031 20.938 -8.734 1 98.31 406 LEU B N 1
ATOM 7093 C CA . LEU B 1 406 ? -0.795 21.719 -8.703 1 98.31 406 LEU B CA 1
ATOM 7094 C C . LEU B 1 406 ? -0.552 22.406 -10.039 1 98.31 406 LEU B C 1
ATOM 7096 O O . LEU B 1 406 ? -0.228 23.594 -10.078 1 98.31 406 LEU B O 1
ATOM 7100 N N . PRO B 1 407 ? -0.814 21.703 -11.188 1 97.94 407 PRO B N 1
ATOM 7101 C CA . PRO B 1 407 ? -0.574 22.359 -12.469 1 97.94 407 PRO B CA 1
ATOM 7102 C C . PRO B 1 407 ? -1.546 23.5 -12.734 1 97.94 407 PRO B C 1
ATOM 7104 O O . PRO B 1 407 ? -1.353 24.281 -13.68 1 97.94 407 PRO B O 1
ATOM 7107 N N . THR B 1 408 ? -2.574 23.625 -11.938 1 98.19 408 THR B N 1
ATOM 7108 C CA . THR B 1 408 ? -3.592 24.641 -12.18 1 98.19 408 THR B CA 1
ATOM 7109 C C . THR B 1 408 ? -3.355 25.875 -11.305 1 98.19 408 THR B C 1
ATOM 7111 O O . THR B 1 408 ? -4.086 26.859 -11.398 1 98.19 408 THR B O 1
ATOM 7114 N N . VAL B 1 409 ? -2.393 25.812 -10.375 1 98.5 409 VAL B N 1
ATOM 7115 C CA . VAL B 1 409 ? -2.07 26.969 -9.547 1 98.5 409 VAL B CA 1
ATOM 7116 C C . VAL B 1 409 ? -1.393 28.047 -10.391 1 98.5 409 VAL B C 1
ATOM 7118 O O . VAL B 1 409 ? -0.405 27.766 -11.078 1 98.5 409 VAL B O 1
ATOM 7121 N N . PRO B 1 410 ? -1.945 29.25 -10.359 1 97.44 410 PRO B N 1
ATOM 7122 C CA . PRO B 1 410 ? -1.39 30.312 -11.219 1 97.44 410 PRO B CA 1
ATOM 7123 C C . PRO B 1 410 ? -0.188 31 -10.586 1 97.44 410 PRO B C 1
ATOM 7125 O O . PRO B 1 410 ? -0.234 32.219 -10.344 1 97.44 410 PRO B O 1
ATOM 7128 N N . TRP B 1 411 ? 0.872 30.375 -10.359 1 97.88 411 TRP B N 1
ATOM 7129 C CA . TRP B 1 411 ? 2.113 30.969 -9.875 1 97.88 411 TRP B CA 1
ATOM 7130 C C . TRP B 1 411 ? 3.168 31 -10.969 1 97.88 411 TRP B C 1
ATOM 7132 O O . TRP B 1 411 ? 3.014 30.359 -12.008 1 97.88 411 TRP B O 1
ATOM 7142 N N . ALA B 1 412 ? 4.203 31.719 -10.867 1 98.44 412 ALA B N 1
ATOM 7143 C CA . ALA B 1 412 ? 5.145 32.125 -11.914 1 98.44 412 ALA B CA 1
ATOM 7144 C C . ALA B 1 412 ? 5.898 30.906 -12.461 1 98.44 412 ALA B C 1
ATOM 7146 O O . ALA B 1 412 ? 6.312 30.906 -13.625 1 98.44 412 ALA B O 1
ATOM 7147 N N . LYS B 1 413 ? 6.059 29.875 -11.727 1 98.31 413 LYS B N 1
ATOM 7148 C CA . LYS B 1 413 ? 6.934 28.781 -12.141 1 98.31 413 LYS B CA 1
ATOM 7149 C C . LYS B 1 413 ? 6.133 27.516 -12.43 1 98.31 413 LYS B C 1
ATOM 7151 O O . LYS B 1 413 ? 6.672 26.406 -12.383 1 98.31 413 LYS B O 1
ATOM 7156 N N . VAL B 1 414 ? 4.902 27.656 -12.742 1 98.19 414 VAL B N 1
ATOM 7157 C CA . VAL B 1 414 ? 4.027 26.516 -12.969 1 98.19 414 VAL B CA 1
ATOM 7158 C C . VAL B 1 414 ? 4.551 25.688 -14.141 1 98.19 414 VAL B C 1
ATOM 7160 O O . VAL B 1 414 ? 4.492 24.453 -14.117 1 98.19 414 VAL B O 1
ATOM 7163 N N . GLU B 1 415 ? 5.035 26.312 -15.242 1 98.06 415 GLU B N 1
ATOM 7164 C CA . GLU B 1 415 ? 5.574 25.578 -16.375 1 98.06 415 GLU B CA 1
ATOM 7165 C C . GLU B 1 415 ? 6.848 24.828 -16 1 98.06 415 GLU B C 1
ATOM 7167 O O . GLU B 1 415 ? 7.078 23.719 -16.469 1 98.06 415 GLU B O 1
ATOM 7172 N N . GLU B 1 416 ? 7.652 25.484 -15.188 1 98.19 416 GLU B N 1
ATOM 7173 C CA . GLU B 1 416 ? 8.836 24.797 -14.672 1 98.19 416 GLU B CA 1
ATOM 7174 C C . GLU B 1 416 ? 8.445 23.531 -13.898 1 98.19 416 GLU B C 1
ATOM 7176 O O . GLU B 1 416 ? 9.086 22.5 -14.031 1 98.19 416 GLU B O 1
ATOM 7181 N N . TYR B 1 417 ? 7.445 23.594 -13.164 1 98.31 417 TYR B N 1
ATOM 7182 C CA . TYR B 1 417 ? 6.969 22.453 -12.383 1 98.31 417 TYR B CA 1
ATOM 7183 C C . TYR B 1 417 ? 6.5 21.328 -13.297 1 98.31 417 TYR B C 1
ATOM 7185 O O . TYR B 1 417 ? 6.836 20.172 -13.078 1 98.31 417 TYR B O 1
ATOM 7193 N N . LYS B 1 418 ? 5.723 21.719 -14.289 1 97.25 418 LYS B N 1
ATOM 7194 C CA . LYS B 1 418 ? 5.176 20.734 -15.211 1 97.25 418 LYS B CA 1
ATOM 7195 C C . LYS B 1 418 ? 6.293 19.953 -15.914 1 97.25 418 LYS B C 1
ATOM 7197 O O . LYS B 1 418 ? 6.102 18.812 -16.312 1 97.25 418 LYS B O 1
ATOM 7202 N N . ASN B 1 419 ? 7.488 20.562 -15.969 1 96.44 419 ASN B N 1
ATOM 7203 C CA . ASN B 1 419 ? 8.594 19.953 -16.703 1 96.44 419 ASN B CA 1
ATOM 7204 C C . ASN B 1 419 ? 9.70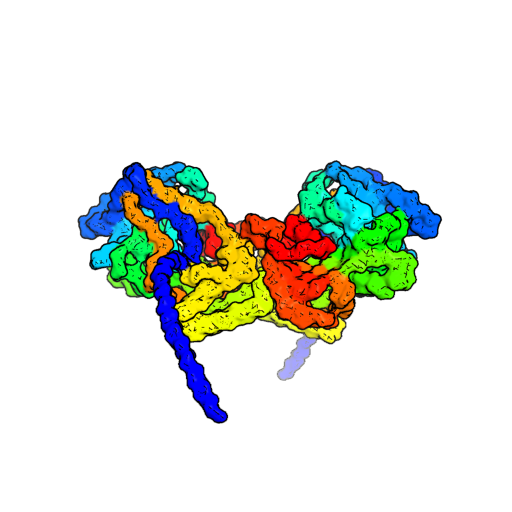3 19.5 -15.766 1 96.44 419 ASN B C 1
ATOM 7206 O O . ASN B 1 419 ? 10.742 19 -16.219 1 96.44 419 ASN B O 1
ATOM 7210 N N . ALA B 1 420 ? 9.484 19.672 -14.547 1 96.81 420 ALA B N 1
ATOM 7211 C CA . ALA B 1 420 ? 10.516 19.344 -13.57 1 96.81 420 ALA B CA 1
ATOM 7212 C C . ALA B 1 420 ? 10.773 17.844 -13.531 1 96.81 420 ALA B C 1
ATOM 7214 O O . ALA B 1 420 ? 9.836 17.047 -13.633 1 96.81 420 ALA B O 1
ATOM 7215 N N . GLU B 1 421 ? 12.023 17.453 -13.367 1 94.75 421 GLU B N 1
ATOM 7216 C CA . GLU B 1 421 ? 12.367 16.047 -13.195 1 94.75 421 GLU B CA 1
ATOM 7217 C C . GLU B 1 421 ? 12.055 15.578 -11.773 1 94.75 421 GLU B C 1
ATOM 7219 O O . GLU B 1 421 ? 12.234 16.328 -10.812 1 94.75 421 GLU B O 1
ATOM 7224 N N . ARG B 1 422 ? 11.617 14.43 -11.703 1 96.25 422 ARG B N 1
ATOM 7225 C CA . ARG B 1 422 ? 11.344 13.789 -10.422 1 96.25 422 ARG B CA 1
ATOM 7226 C C . ARG B 1 422 ? 12.57 13.047 -9.906 1 96.25 422 ARG B C 1
ATOM 7228 O O . ARG B 1 422 ? 13.148 12.227 -10.609 1 96.25 422 ARG B O 1
ATOM 7235 N N . VAL B 1 423 ? 12.906 13.289 -8.641 1 96.06 423 VAL B N 1
ATOM 7236 C CA . VAL B 1 423 ? 14.109 12.711 -8.047 1 96.06 423 VAL B CA 1
ATOM 7237 C C . VAL B 1 423 ? 13.727 11.648 -7.023 1 96.06 423 VAL B C 1
ATOM 7239 O O . VAL B 1 423 ? 12.758 11.82 -6.273 1 96.06 423 VAL B O 1
ATOM 7242 N N . VAL B 1 424 ? 14.523 10.547 -7.012 1 96.88 424 VAL B N 1
ATOM 7243 C CA . VAL B 1 424 ? 14.391 9.492 -6.004 1 96.88 424 VAL B CA 1
ATOM 7244 C C . VAL B 1 424 ? 15.141 9.898 -4.734 1 96.88 424 VAL B C 1
ATOM 7246 O O . VAL B 1 424 ? 16.328 10.203 -4.781 1 96.88 424 VAL B O 1
ATOM 7249 N N . TRP B 1 425 ? 14.414 9.922 -3.635 1 97.56 425 TRP B N 1
ATOM 7250 C CA . TRP B 1 425 ? 14.953 10.359 -2.355 1 97.56 425 TRP B CA 1
ATOM 7251 C C . TRP B 1 425 ? 15.078 9.195 -1.382 1 97.56 425 TRP B C 1
ATOM 7253 O O . TRP B 1 425 ? 14.133 8.43 -1.197 1 97.56 425 TRP B O 1
ATOM 7263 N N . LYS B 1 426 ? 16.281 8.984 -0.827 1 96.94 426 LYS B N 1
ATOM 7264 C CA . LYS B 1 426 ? 16.562 8.047 0.263 1 96.94 426 LYS B CA 1
ATOM 7265 C C . LYS B 1 426 ? 17 8.789 1.52 1 96.94 426 LYS B C 1
ATOM 7267 O O . LYS B 1 426 ? 17.688 9.812 1.434 1 96.94 426 LYS B O 1
ATOM 7272 N N . VAL B 1 427 ? 16.625 8.273 2.68 1 97.12 427 VAL B N 1
ATOM 7273 C CA . VAL B 1 427 ? 17.094 8.898 3.916 1 97.12 427 VAL B CA 1
ATOM 7274 C C . VAL B 1 427 ? 18.609 8.781 4.004 1 97.12 427 VAL B C 1
ATOM 7276 O O . VAL B 1 427 ? 19.297 9.781 4.199 1 97.12 427 VAL B O 1
ATOM 7279 N N . ARG B 1 428 ? 19.109 7.57 3.902 1 95.94 428 ARG B N 1
ATOM 7280 C CA . ARG B 1 428 ? 20.531 7.297 3.75 1 95.94 428 ARG B CA 1
ATOM 7281 C C . ARG B 1 428 ? 20.812 6.594 2.428 1 95.94 428 ARG B C 1
ATOM 7283 O O . ARG B 1 428 ? 20.047 5.723 2.004 1 95.94 428 ARG B O 1
ATOM 7290 N N . PRO B 1 429 ? 21.859 6.93 1.791 1 92.19 429 PRO B N 1
ATOM 7291 C CA . PRO B 1 429 ? 22.172 6.32 0.497 1 92.19 429 PRO B CA 1
ATOM 7292 C C . PRO B 1 429 ? 22.219 4.793 0.557 1 92.19 429 PRO B C 1
ATOM 7294 O O . PRO B 1 429 ? 21.828 4.129 -0.41 1 92.19 429 PRO B O 1
ATOM 7297 N N . ALA B 1 430 ? 22.594 4.254 1.638 1 93.12 430 ALA B N 1
ATOM 7298 C CA . ALA B 1 430 ? 22.781 2.812 1.769 1 93.12 430 ALA B CA 1
ATOM 7299 C C . ALA B 1 430 ? 21.469 2.113 2.104 1 93.12 430 ALA B C 1
ATOM 7301 O O . ALA B 1 430 ? 21.391 0.883 2.078 1 93.12 430 ALA B O 1
ATOM 7302 N N . ASP B 1 431 ? 20.438 2.889 2.354 1 94.5 431 ASP B N 1
ATOM 7303 C CA . ASP B 1 431 ? 19.156 2.285 2.703 1 94.5 431 ASP B CA 1
ATOM 7304 C C . ASP B 1 431 ? 18.625 1.424 1.562 1 94.5 431 ASP B C 1
ATOM 7306 O O . ASP B 1 431 ? 18.672 1.822 0.396 1 94.5 431 ASP B O 1
ATOM 7310 N N . PRO B 1 432 ? 18.172 0.251 1.883 1 93.69 432 PRO B N 1
ATOM 7311 C CA . PRO B 1 432 ? 17.609 -0.602 0.837 1 93.69 432 PRO B CA 1
ATOM 7312 C C . PRO B 1 432 ? 16.297 -0.053 0.277 1 93.69 432 PRO B C 1
ATOM 7314 O O . PRO B 1 432 ? 15.906 -0.398 -0.841 1 93.69 432 PRO B O 1
ATOM 7317 N N . ASP B 1 433 ? 15.695 0.813 0.991 1 95.62 433 ASP B N 1
ATOM 7318 C CA . ASP B 1 433 ? 14.398 1.337 0.57 1 95.62 433 ASP B CA 1
ATOM 7319 C C . ASP B 1 433 ? 14.516 2.797 0.135 1 95.62 433 ASP B C 1
ATOM 7321 O O . ASP B 1 433 ? 15.398 3.521 0.598 1 95.62 433 ASP B O 1
ATOM 7325 N N . VAL B 1 434 ? 13.664 3.096 -0.805 1 97.69 434 VAL B N 1
ATOM 7326 C CA . VAL B 1 434 ? 13.469 4.473 -1.245 1 97.69 434 VAL B CA 1
ATOM 7327 C C . VAL B 1 434 ? 12.477 5.176 -0.323 1 97.69 434 VAL B C 1
ATOM 7329 O O . VAL B 1 434 ? 11.453 4.598 0.055 1 97.69 434 VAL B O 1
ATOM 7332 N N . ALA B 1 435 ? 12.75 6.406 0.138 1 98.31 435 ALA B N 1
ATOM 7333 C CA . ALA B 1 435 ? 11.883 7.152 1.043 1 98.31 435 ALA B CA 1
ATOM 7334 C C . ALA B 1 435 ? 10.711 7.77 0.29 1 98.31 435 ALA B C 1
ATOM 7336 O O . ALA B 1 435 ? 9.586 7.793 0.795 1 98.31 435 ALA B O 1
ATOM 7337 N N . GLY B 1 436 ? 11.07 8.281 -0.862 1 98.31 436 GLY B N 1
ATOM 7338 C CA . GLY B 1 436 ? 10.008 8.914 -1.64 1 98.31 436 GLY B CA 1
ATOM 7339 C C . GLY B 1 436 ? 10.516 9.594 -2.895 1 98.31 436 GLY B C 1
ATOM 7340 O O . GLY B 1 436 ? 11.602 9.281 -3.383 1 98.31 436 GLY B O 1
ATOM 7341 N N . TYR B 1 437 ? 9.68 10.43 -3.484 1 98.56 437 TYR B N 1
ATOM 7342 C CA . TYR B 1 437 ? 9.945 11.102 -4.754 1 98.56 437 TYR B CA 1
ATOM 7343 C C . TYR B 1 437 ? 9.727 12.602 -4.633 1 98.56 437 TYR B C 1
ATOM 7345 O O . TYR B 1 437 ? 8.773 13.047 -3.988 1 98.56 437 TYR B O 1
ATOM 7353 N N . VAL B 1 438 ? 10.617 13.383 -5.266 1 98.44 438 VAL B N 1
ATOM 7354 C CA . VAL B 1 438 ? 10.602 14.836 -5.086 1 98.44 438 VAL B CA 1
ATOM 7355 C C . VAL B 1 438 ? 10.648 15.523 -6.449 1 98.44 438 VAL B C 1
ATOM 7357 O O . VAL B 1 438 ? 11.445 15.156 -7.312 1 98.44 438 VAL B O 1
ATOM 7360 N N . ARG B 1 439 ? 9.805 16.469 -6.66 1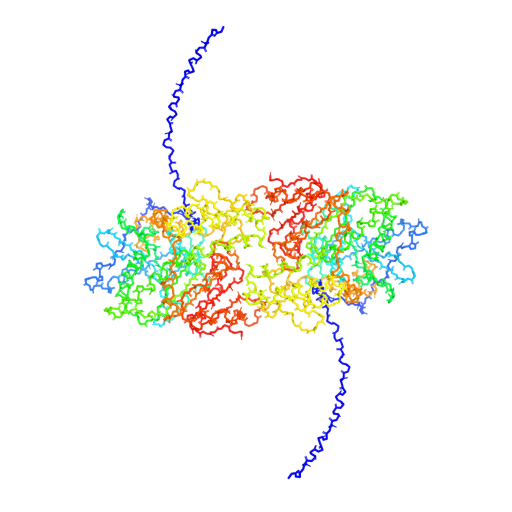 97.5 439 ARG B N 1
ATOM 7361 C CA . ARG B 1 439 ? 9.867 17.406 -7.77 1 97.5 439 ARG B CA 1
ATOM 7362 C C . ARG B 1 439 ? 10.094 18.828 -7.262 1 97.5 439 ARG B C 1
ATOM 7364 O O . ARG B 1 439 ? 9.414 19.281 -6.336 1 97.5 439 ARG B O 1
ATOM 7371 N N . GLN B 1 440 ? 11.016 19.438 -7.871 1 97.19 440 GLN B N 1
ATOM 7372 C CA . GLN B 1 440 ? 11.344 20.797 -7.445 1 97.19 440 GLN B CA 1
ATOM 7373 C C . GLN B 1 440 ? 11.219 21.781 -8.602 1 97.19 440 GLN B C 1
ATOM 7375 O O . GLN B 1 440 ? 11.617 21.484 -9.734 1 97.19 440 GLN B O 1
ATOM 7380 N N . ALA B 1 441 ? 10.586 22.859 -8.422 1 98 441 ALA B N 1
ATOM 7381 C CA . ALA B 1 441 ? 10.555 24.031 -9.297 1 98 441 ALA B CA 1
ATOM 7382 C C . ALA B 1 441 ? 10.852 25.312 -8.516 1 98 441 ALA B C 1
ATOM 7384 O O . ALA B 1 441 ? 9.961 25.859 -7.859 1 98 441 ALA B O 1
ATOM 7385 N N . GLY B 1 442 ? 12.125 25.797 -8.633 1 96.88 442 GLY B N 1
ATOM 7386 C CA . GLY B 1 442 ? 12.523 26.891 -7.758 1 96.88 442 GLY B CA 1
ATOM 7387 C C . GLY B 1 442 ? 12.523 26.516 -6.289 1 96.88 442 GLY B C 1
ATOM 7388 O O . GLY B 1 442 ? 13.188 25.547 -5.895 1 96.88 442 GLY B O 1
ATOM 7389 N N . GLU B 1 443 ? 11.703 27.25 -5.512 1 97.62 443 GLU B N 1
ATOM 7390 C CA . GLU B 1 443 ? 11.641 27 -4.074 1 97.62 443 GLU B CA 1
ATOM 7391 C C . GLU B 1 443 ? 10.383 26.219 -3.707 1 97.62 443 GLU B C 1
ATOM 7393 O O . GLU B 1 443 ? 9.992 26.172 -2.539 1 97.62 443 GLU B O 1
ATOM 7398 N N . PHE B 1 444 ? 9.742 25.656 -4.777 1 98.56 444 PHE B N 1
ATOM 7399 C CA . PHE B 1 444 ? 8.602 24.766 -4.547 1 98.56 444 PHE B CA 1
ATOM 7400 C C . PHE B 1 444 ? 9.023 23.312 -4.605 1 98.56 444 PHE B C 1
ATOM 7402 O O . PHE B 1 444 ? 9.773 22.906 -5.504 1 98.56 444 PHE B O 1
ATOM 7409 N N . TYR B 1 445 ? 8.539 22.547 -3.66 1 98.56 445 TYR B N 1
ATOM 7410 C CA . TYR B 1 445 ? 8.812 21.125 -3.586 1 98.56 445 TYR B CA 1
ATOM 7411 C C . TYR B 1 445 ? 7.52 20.328 -3.48 1 98.56 445 TYR B C 1
ATOM 7413 O O . TYR B 1 445 ? 6.676 20.609 -2.625 1 98.56 445 TYR B O 1
ATOM 7421 N N . GLN B 1 446 ? 7.297 19.406 -4.348 1 98.75 446 GLN B N 1
ATOM 7422 C CA . GLN B 1 446 ? 6.258 18.375 -4.242 1 98.75 446 GLN B CA 1
ATOM 7423 C C . GLN B 1 446 ? 6.859 17.016 -3.891 1 98.75 446 GLN B C 1
ATOM 7425 O O . GLN B 1 446 ? 7.766 16.547 -4.574 1 98.75 446 GLN B O 1
ATOM 7430 N N . VAL B 1 447 ? 6.383 16.391 -2.789 1 98.81 447 VAL B N 1
ATOM 7431 C CA . VAL B 1 447 ? 6.996 15.156 -2.322 1 98.81 447 VAL B CA 1
ATOM 7432 C C . VAL B 1 447 ? 5.918 14.094 -2.107 1 98.81 447 VAL B C 1
ATOM 7434 O O . VAL B 1 447 ? 4.844 14.391 -1.577 1 98.81 447 VAL B O 1
ATOM 7437 N N . ILE B 1 448 ? 6.16 12.922 -2.596 1 98.88 448 ILE B N 1
ATOM 7438 C CA . ILE B 1 448 ? 5.387 11.742 -2.23 1 98.88 448 ILE B CA 1
ATOM 7439 C C . ILE B 1 448 ? 6.23 10.828 -1.34 1 98.88 448 ILE B C 1
ATOM 7441 O O . ILE B 1 448 ? 7.344 10.453 -1.706 1 98.88 448 ILE B O 1
ATOM 7445 N N . VAL B 1 449 ? 5.75 10.523 -0.167 1 98.88 449 VAL B N 1
ATOM 7446 C CA . VAL B 1 449 ? 6.469 9.68 0.776 1 98.88 449 VAL B CA 1
ATOM 7447 C C . VAL B 1 449 ? 5.926 8.25 0.709 1 98.88 449 VAL B C 1
ATOM 7449 O O . VAL B 1 449 ? 4.746 8.016 0.982 1 98.88 449 VAL B O 1
ATOM 7452 N N . ARG B 1 450 ? 6.762 7.316 0.387 1 98.5 450 ARG B N 1
ATOM 7453 C CA . ARG B 1 450 ? 6.387 5.914 0.254 1 98.5 450 ARG B CA 1
ATOM 7454 C C . ARG B 1 450 ? 6 5.32 1.605 1 98.5 450 ARG B C 1
ATOM 7456 O O . ARG B 1 450 ? 6.637 5.609 2.621 1 98.5 450 ARG B O 1
ATOM 7463 N N . GLY B 1 451 ? 4.938 4.504 1.549 1 98.06 451 GLY B N 1
ATOM 7464 C CA . GLY B 1 451 ? 4.531 3.762 2.732 1 98.06 451 GLY B CA 1
ATOM 7465 C C . GLY B 1 451 ? 3.77 4.605 3.734 1 98.06 451 GLY B C 1
ATOM 7466 O O . GLY B 1 451 ? 3.33 4.105 4.77 1 98.06 451 GLY B O 1
ATOM 7467 N N . GLY B 1 452 ? 3.574 5.875 3.473 1 98.56 452 GLY B N 1
ATOM 7468 C CA . GLY B 1 452 ? 2.859 6.754 4.387 1 98.56 452 GLY B CA 1
ATOM 7469 C C . GLY B 1 452 ? 1.408 6.961 4 1 98.56 452 GLY B C 1
ATOM 7470 O O . GLY B 1 452 ? 1.074 6.988 2.812 1 98.56 452 GLY B O 1
ATOM 7471 N N . GLY B 1 453 ? 0.534 7.176 5.004 1 98.31 453 GLY B N 1
ATOM 7472 C CA . GLY B 1 453 ? -0.851 7.57 4.801 1 98.31 453 GLY B CA 1
ATOM 7473 C C . GLY B 1 453 ? -1.095 9.047 5.062 1 98.31 453 GLY B C 1
ATOM 7474 O O . GLY B 1 453 ? -0.229 9.883 4.793 1 98.31 453 GLY B O 1
ATOM 7475 N N . HIS B 1 454 ? -2.316 9.352 5.461 1 98.06 454 HIS B N 1
ATOM 7476 C CA . HIS B 1 454 ? -2.75 10.719 5.727 1 98.06 454 HIS B CA 1
ATOM 7477 C C . HIS B 1 454 ? -2.045 11.289 6.949 1 98.06 454 HIS B C 1
ATOM 7479 O O . HIS B 1 454 ? -1.717 12.477 6.984 1 98.06 454 HIS B O 1
ATOM 7485 N N . ILE B 1 455 ? -1.925 10.438 7.957 1 98.19 455 ILE B N 1
ATOM 7486 C CA . ILE B 1 455 ? -1.159 10.82 9.141 1 98.19 455 ILE B CA 1
ATOM 7487 C C . ILE B 1 455 ? 0.306 10.43 8.953 1 98.19 455 ILE B C 1
ATOM 7489 O O . ILE B 1 455 ? 0.817 9.555 9.656 1 98.19 455 ILE B O 1
ATOM 7493 N N . LEU B 1 456 ? 0.916 11.156 8.125 1 98.69 456 LEU B N 1
ATOM 7494 C CA . LEU B 1 456 ? 2.172 10.75 7.5 1 98.69 456 LEU B CA 1
ATOM 7495 C C . LEU B 1 456 ? 3.277 10.617 8.547 1 98.69 456 LEU B C 1
ATOM 7497 O O . LEU B 1 456 ? 3.988 9.609 8.57 1 98.69 456 LEU B O 1
ATOM 7501 N N . PRO B 1 457 ? 3.48 11.617 9.484 1 98.62 457 PRO B N 1
ATOM 7502 C CA . PRO B 1 457 ? 4.566 11.453 10.453 1 98.62 457 PRO B CA 1
ATOM 7503 C C . PRO B 1 457 ? 4.344 10.266 11.391 1 98.62 457 PRO B C 1
ATOM 7505 O O . PRO B 1 457 ? 5.301 9.734 11.953 1 98.62 457 PRO B O 1
ATOM 7508 N N . TYR B 1 458 ? 3.066 9.914 11.547 1 98.38 458 TYR B N 1
ATOM 7509 C CA . TYR B 1 458 ? 2.75 8.719 12.32 1 98.38 458 TYR B CA 1
ATOM 7510 C C . TYR B 1 458 ? 3.146 7.457 11.562 1 98.38 458 TYR B C 1
ATOM 7512 O O . TYR B 1 458 ? 3.752 6.543 12.133 1 98.38 458 TYR B O 1
ATOM 7520 N N . ASP B 1 459 ? 2.887 7.422 10.297 1 98.44 459 ASP B N 1
ATOM 7521 C CA . ASP B 1 459 ? 3.125 6.25 9.461 1 98.44 459 ASP B CA 1
ATOM 7522 C C . ASP B 1 459 ? 4.613 6.082 9.164 1 98.44 459 ASP B C 1
ATOM 7524 O O . ASP B 1 459 ? 5.117 4.957 9.094 1 98.44 459 ASP B O 1
ATOM 7528 N N . GLN B 1 460 ? 5.277 7.203 8.898 1 98.62 460 GLN B N 1
ATOM 7529 C CA . GLN B 1 460 ? 6.68 7.211 8.492 1 98.62 460 GLN B CA 1
ATOM 7530 C C . GLN B 1 460 ? 7.457 8.305 9.227 1 98.62 460 GLN B C 1
ATOM 7532 O O . GLN B 1 460 ? 7.863 9.297 8.617 1 98.62 460 GLN B O 1
ATOM 7537 N N . PRO B 1 461 ? 7.742 8.078 10.5 1 98.75 461 PRO B N 1
ATOM 7538 C CA . PRO B 1 461 ? 8.32 9.133 11.336 1 98.75 461 PRO B CA 1
ATOM 7539 C C . PRO B 1 461 ? 9.711 9.562 10.859 1 98.75 461 PRO B C 1
ATOM 7541 O O . PRO B 1 461 ? 9.984 10.766 10.758 1 98.75 461 PRO B O 1
ATOM 7544 N N . GLU B 1 462 ? 10.586 8.594 10.531 1 98.5 462 GLU B N 1
ATOM 7545 C CA . GLU B 1 462 ? 11.945 8.938 10.125 1 98.5 462 GLU B CA 1
ATOM 7546 C C . GLU B 1 462 ? 11.953 9.68 8.789 1 98.5 462 GLU B C 1
ATOM 7548 O O . GLU B 1 462 ? 12.664 10.68 8.633 1 98.5 462 GLU B O 1
ATOM 7553 N N . ARG B 1 463 ? 11.211 9.156 7.855 1 98.62 463 ARG B N 1
ATOM 7554 C CA . ARG B 1 463 ? 11.125 9.797 6.547 1 98.62 463 ARG B CA 1
ATOM 7555 C C . ARG B 1 463 ? 10.562 11.211 6.664 1 98.62 463 ARG B C 1
ATOM 7557 O O . ARG B 1 463 ? 11.031 12.133 5.984 1 98.62 463 ARG B O 1
ATOM 7564 N N . SER B 1 464 ? 9.578 11.383 7.496 1 98.75 464 SER B N 1
ATOM 7565 C CA . SER B 1 464 ? 8.945 12.688 7.68 1 98.75 464 SER B CA 1
ATOM 7566 C C . SER B 1 464 ? 9.922 13.703 8.258 1 98.75 464 SER B C 1
ATOM 7568 O O . SER B 1 464 ? 9.984 14.844 7.805 1 98.75 464 SER B O 1
ATOM 7570 N N . LEU B 1 465 ? 10.648 13.297 9.281 1 98.75 465 LEU B N 1
ATOM 7571 C CA . LEU B 1 465 ? 11.633 14.188 9.883 1 98.75 465 LEU B CA 1
ATOM 7572 C C . LEU B 1 465 ? 12.727 14.555 8.883 1 98.75 465 LEU B C 1
ATOM 7574 O O . LEU B 1 465 ? 13.133 15.711 8.797 1 98.75 465 LEU B O 1
ATOM 7578 N N . ASP B 1 466 ? 13.211 13.531 8.133 1 98.44 466 ASP B N 1
ATOM 7579 C CA . ASP B 1 466 ? 14.25 13.797 7.137 1 98.44 466 ASP B CA 1
ATOM 7580 C C . ASP B 1 466 ? 13.742 14.766 6.07 1 98.44 466 ASP B C 1
ATOM 7582 O O . ASP B 1 466 ? 14.461 15.68 5.66 1 98.44 466 ASP B O 1
ATOM 7586 N N . MET B 1 467 ? 12.516 14.547 5.582 1 98.75 467 MET B N 1
ATOM 7587 C CA . MET B 1 467 ? 11.898 15.398 4.562 1 98.75 467 MET B CA 1
ATOM 7588 C C . MET B 1 467 ? 11.836 16.844 5.031 1 98.75 467 MET B C 1
ATOM 7590 O O . MET B 1 467 ? 12.297 17.75 4.332 1 98.75 467 MET B O 1
ATOM 7594 N N . ILE B 1 468 ? 11.297 17.094 6.246 1 98.75 468 ILE B N 1
ATOM 7595 C CA . ILE B 1 468 ? 11.125 18.453 6.73 1 98.75 468 ILE B CA 1
ATOM 7596 C C . ILE B 1 468 ? 12.484 19.078 7.004 1 98.75 468 ILE B C 1
ATOM 7598 O O . ILE B 1 468 ? 12.672 20.281 6.801 1 98.75 468 ILE B O 1
ATOM 7602 N N . ASP B 1 469 ? 13.391 18.281 7.48 1 98 469 ASP B N 1
ATOM 7603 C CA . ASP B 1 469 ? 14.75 18.766 7.727 1 98 469 ASP B CA 1
ATOM 7604 C C . ASP B 1 469 ? 15.406 19.234 6.434 1 98 469 ASP B C 1
ATOM 7606 O O . ASP B 1 469 ? 15.984 20.328 6.391 1 98 469 ASP B O 1
ATOM 7610 N N . ARG B 1 470 ? 15.32 18.453 5.395 1 98 470 ARG B N 1
ATOM 7611 C CA . ARG B 1 470 ? 15.898 18.828 4.105 1 98 470 ARG B CA 1
ATOM 7612 C C . ARG B 1 470 ? 15.219 20.062 3.537 1 98 470 ARG B C 1
ATOM 7614 O O . ARG B 1 470 ? 15.883 20.938 2.977 1 98 470 ARG B O 1
ATOM 7621 N N . PHE B 1 471 ? 13.969 20.125 3.631 1 98.56 471 PHE B N 1
ATOM 7622 C CA . PHE B 1 471 ? 13.188 21.234 3.119 1 98.56 471 PHE B CA 1
ATOM 7623 C C . PHE B 1 471 ? 13.57 22.531 3.826 1 98.56 471 PHE B C 1
ATOM 7625 O O . PHE B 1 471 ? 13.883 23.531 3.178 1 98.56 471 PHE B O 1
ATOM 7632 N N . ILE B 1 472 ? 13.57 22.484 5.188 1 98.12 472 ILE B N 1
ATOM 7633 C CA . ILE B 1 472 ? 13.766 23.672 6.004 1 98.12 472 ILE B CA 1
ATOM 7634 C C . ILE B 1 472 ? 15.211 24.141 5.895 1 98.12 472 ILE B C 1
ATOM 7636 O O . ILE B 1 472 ? 15.477 25.344 5.793 1 98.12 472 ILE B O 1
ATOM 7640 N N . LEU B 1 473 ? 16.156 23.234 5.875 1 94.75 473 LEU B N 1
ATOM 7641 C CA . LEU B 1 473 ? 17.562 23.594 5.914 1 94.75 473 LEU B CA 1
ATOM 7642 C C . LEU B 1 473 ? 18.172 23.594 4.516 1 94.75 473 LEU B C 1
ATOM 7644 O O . LEU B 1 473 ? 19.391 23.75 4.355 1 94.75 473 LEU B O 1
ATOM 7648 N N . ASN B 1 474 ? 17.375 23.312 3.545 1 92.88 474 ASN B N 1
ATOM 7649 C CA . ASN B 1 474 ? 17.797 23.359 2.146 1 92.88 474 ASN B CA 1
ATOM 7650 C C . ASN B 1 474 ? 18.953 22.406 1.881 1 92.88 474 ASN B C 1
ATOM 7652 O O . ASN B 1 474 ? 19.984 22.828 1.331 1 92.88 474 ASN B O 1
ATOM 7656 N N . LYS B 1 475 ? 18.922 21.188 2.289 1 91.62 475 LYS B N 1
ATOM 7657 C CA . LYS B 1 475 ? 20 20.219 2.18 1 91.62 475 LYS B CA 1
ATOM 7658 C C . LYS B 1 475 ? 19.938 19.484 0.838 1 91.62 475 LYS B C 1
ATOM 7660 O O . LYS B 1 475 ? 20.859 18.75 0.492 1 91.62 475 LYS B O 1
ATOM 7665 N N . GLY B 1 476 ? 18.938 19.641 0.053 1 90.56 476 GLY B N 1
ATOM 7666 C CA . GLY B 1 476 ? 18.812 18.906 -1.204 1 90.56 476 GLY B CA 1
ATOM 7667 C C . GLY B 1 476 ? 18.203 17.531 -1.044 1 90.56 476 GLY B C 1
ATOM 7668 O O . GLY B 1 476 ? 17.984 17.078 0.078 1 90.56 476 GLY B O 1
ATOM 7669 N N . TRP B 1 477 ? 18.016 16.828 -2.172 1 92.62 477 TRP B N 1
ATOM 7670 C CA . TRP B 1 477 ? 17.266 15.578 -2.141 1 92.62 477 TRP B CA 1
ATOM 7671 C C . TRP B 1 477 ? 18.016 14.469 -2.859 1 92.62 477 TRP B C 1
ATOM 7673 O O . TRP B 1 477 ? 17.594 13.312 -2.863 1 92.62 477 TRP B O 1
ATOM 7683 N N . LYS B 1 478 ? 19.094 14.758 -3.523 1 78.5 478 LYS B N 1
ATOM 7684 C CA . LYS B 1 478 ? 19.859 13.758 -4.266 1 78.5 478 LYS B CA 1
ATOM 7685 C C . LYS B 1 478 ? 20.609 12.828 -3.32 1 78.5 478 LYS B C 1
ATOM 7687 O O . LYS B 1 478 ? 21.062 13.25 -2.26 1 78.5 478 LYS B O 1
ATOM 7692 N N . PRO B 1 479 ? 20.594 11.516 -3.662 1 65.81 479 PRO B N 1
ATOM 7693 C CA . PRO B 1 479 ? 21.312 10.562 -2.814 1 65.81 479 PRO B CA 1
ATOM 7694 C C . PRO B 1 479 ? 22.812 10.891 -2.691 1 65.81 479 PRO B C 1
ATOM 7696 O O . PRO B 1 479 ? 23.391 11.484 -3.602 1 65.81 479 PRO B O 1
#

Solvent-accessible surface area (backbone atoms only — not comparable to full-atom values): 46870 Å² total; per-residue (Å²): 133,85,76,77,77,76,77,76,78,78,76,77,74,77,74,76,76,70,81,66,78,73,72,81,40,52,46,54,57,27,55,83,43,67,67,42,55,46,54,71,56,89,61,79,66,21,60,60,58,40,70,38,46,67,27,51,77,70,68,38,23,69,58,39,46,61,67,20,47,42,54,73,49,59,66,52,80,74,76,33,34,27,29,29,36,66,51,33,76,92,33,56,22,27,36,29,39,45,35,29,62,12,72,44,62,43,76,65,22,38,36,35,34,38,31,32,17,22,57,15,24,34,15,61,49,45,34,44,52,33,36,26,54,37,37,51,39,92,87,54,33,32,40,73,38,93,52,23,48,29,54,56,24,16,36,36,32,32,18,38,48,44,32,3,18,67,7,32,45,42,94,83,43,57,42,53,44,54,66,49,43,13,51,39,49,48,46,40,50,55,51,48,36,61,47,42,53,75,54,34,79,18,47,27,34,37,26,24,26,31,43,12,27,37,54,34,34,27,35,52,42,45,46,66,73,43,36,85,79,39,91,74,54,71,41,72,49,32,39,37,29,34,25,40,53,36,41,40,53,56,26,43,65,36,51,24,61,40,39,27,50,61,63,57,34,55,74,69,55,21,50,51,43,39,55,47,28,51,50,24,31,52,26,40,77,69,65,35,24,61,63,20,42,50,45,50,25,44,41,62,42,14,19,69,76,69,39,82,9,50,46,28,68,61,47,68,27,80,30,48,43,27,76,84,35,29,54,73,67,72,68,71,27,36,54,22,54,39,60,21,34,19,61,41,19,33,22,46,22,45,16,76,57,64,56,36,76,7,56,69,35,31,66,45,27,43,51,43,65,45,43,65,40,45,76,44,40,20,53,44,57,66,75,29,35,32,36,43,34,19,14,44,36,14,57,82,46,20,46,51,22,53,62,58,36,55,73,68,37,82,32,88,52,35,70,48,44,77,66,37,66,72,42,54,26,39,89,44,76,83,46,76,47,60,39,30,40,37,33,52,37,89,55,35,37,41,36,41,31,57,76,7,15,52,58,29,35,53,57,31,31,63,57,41,44,52,49,52,49,26,65,74,67,65,69,68,58,76,104,131,85,74,78,76,76,79,75,78,77,76,76,74,75,74,77,75,70,82,68,75,73,73,81,38,52,47,54,57,26,56,83,43,68,67,42,56,48,53,71,57,88,60,79,66,20,59,61,58,40,70,37,45,66,28,52,76,70,67,38,21,69,59,38,46,61,67,20,46,44,54,72,48,58,66,53,79,74,77,34,34,27,28,28,35,66,50,33,77,92,33,56,22,26,34,29,38,45,34,29,60,13,71,45,62,44,74,64,22,39,36,37,34,37,32,32,18,22,55,15,24,33,16,61,49,45,35,43,52,34,36,26,53,38,37,51,39,94,85,55,34,32,38,75,37,93,52,23,48,30,55,57,23,16,36,37,30,32,19,38,48,45,34,3,19,67,7,32,44,43,93,84,42,57,42,54,44,54,66,49,42,13,52,39,48,48,47,40,51,55,52,46,37,62,47,42,52,75,55,34,80,18,47,27,32,38,27,23,26,32,40,12,26,39,52,36,36,26,36,50,41,45,47,68,73,41,36,83,79,38,90,74,55,69,42,72,49,33,40,37,27,34,24,40,54,35,41,42,54,56,26,42,65,36,51,25,60,39,40,28,51,60,63,56,34,54,73,68,54,23,50,50,43,40,53,46,30,52,50,24,30,52,26,38,76,69,64,35,25,61,64,20,41,50,42,50,28,45,42,62,42,13,19,69,76,70,39,81,9,51,47,28,68,63,47,69,26,80,31,49,42,26,77,86,36,30,52,73,68,72,67,71,29,37,55,22,54,40,61,20,34,20,61,40,19,33,21,48,24,46,16,76,58,64,57,35,76,8,55,71,36,30,65,46,28,43,52,43,65,45,43,66,39,47,74,46,40,20,54,44,57,65,75,29,35,31,37,43,32,18,14,44,36,14,56,81,43,21,45,51,22,53,62,57,36,55,75,68,37,83,31,88,51,35,69,50,44,77,64,37,66,73,40,55,25,37,89,45,76,82,47,76,48,59,38,29,39,38,33,52,37,90,54,34,36,43,35,40,31,58,78,7,15,53,58,30,36,53,59,31,31,64,56,42,43,52,50,52,47,25,63,75,67,64,68,66,59,76,104

Nearest PDB structures (foldseek):
  6wia-assembly1_A-2  TM=8.095E-01  e=4.609E-33  Homo sapiens
  4cia-assembly1_A-2  TM=7.909E-01  e=5.586E-32  Homo sapiens
  4ci9-assembly1_A-2  TM=8.034E-01  e=1.837E-31  Homo sapiens
  4cib-assembly1_A-2  TM=7.979E-01  e=1.550E-31  Homo sapiens
  4az0-assembly1_A  TM=9.246E-01  e=1.521E-19  Homo sapiens

Foldseek 3Di:
DPPPPPPPPPPPPPPPPPPPPPPLQADFLQPLLVLFAAAFAPDDFLDAAQEQQVCLVVVVLVVSQVVQFFDDAAADDATKGWHWYQQDPVFSWIKIKIKGQAPPPSLAAEEEEEDEARLQEFLVLCQAFFANQWDADLVLHTDGDPQHLSNGHIYMGIQDDAQHFLTHTHPPLFDQALLSRLSSVLSVVQSVCSSVVSNQPYEYEYEYEAQCLSNRLSVVLSLVVCQVVDPRHHNYFAYEYELYQAALLQLQQCQLVVCVVVPLDDPVLSVVSNVLSPVLNVCVVVLVQLVSLVSVCQAQGVRRVVDDHPSCVSRVANDQQFPVHRDDDPSSRSVSHSNNDSVNSNSSNSTSGDGGSRSSSCVSHSSRSNHHNLVSVQVRVQPHAYEYEYECRHNSRHLVSVVRCQLVRPHDQSVVQVPFDKAFADLDPPDPDTQWIWTDGPRYIYIYGYQAGSSRCNRPVSSVSSVVCCSVVVVDGHD/DPPPPPPPPPPPPPPPPPPPPQPLQADFLQPLLVLFAAAFDPDDFLDAAQEQQVCLVVVVLVVSQVVQWFDDAAADDATKGWHWYQQDPVFSWIKIKIKGQAPPPSLAAEEEEEDEARLQEFLVLCQAFFANQWDADLVLHTDGDPQHLSNGHIYMGIQDDAQHFLTHTHPPLFDQALLSRLSSVLSVVQSVCSSVVSNQPYEYEYEYEAQCLSNRLSVVLSLVVCQVVDPRHHNYFAYEYELYQAALLQLQQCQLVVCVVVPLDDPVLSVVSNVLSPVLNVCVVVLVQLVSLVSVCQAQGVRNVVDDHPSCVSRVANDQQFPVHSDDDPSSRSVSHSCNDSVNSNSSNSTRGDGGSRSSSCVSHSSNSNHHNLVSVQVRVQPHAYEYEYECRHNSRHLVSVVRCQLVRPHDQSVVQVPFDKAFADLDPPDPDTQWIWTDGPRYIYIYGYQAGSSRCNRPVSSVSSVVCCSVVVVDGHD

Organism: Gekko japonicus (NCBI:txid146911)

pLDDT: mean 92.22, std 16.52, range [23.69, 98.94]

InterPro domains:
  IPR001563 Peptidase S10, serine carboxypeptidase [PF00450] (77-473)
  IPR001563 Peptidase S10, serine carboxypeptidase [PR00724] (145-157)
  IPR001563 Peptidase S10, serine carboxypeptidase [PR00724] (158-168)
  IPR001563 Peptidase S10, serine carboxypeptidase [PR00724] (192-217)
  IPR001563 Peptidase S10, serine carboxypeptidase [PR00724] (444-457)
  IPR001563 Peptidase S10, serine carboxypeptidase [PTHR11802] (73-461)
  IPR029058 Alpha/Beta hydrolase fold [G3DSA:3.40.50.1820] (69-478)
  IPR029058 Alpha/Beta hydrolase fold [SSF53474] (68-475)

Sequence (958 aa):
MSKIIVLVALLSLSLTFDQGSTRKQPSVFRRMFKGIKCSTPIRGDPGQPLFLTPYIESGRTEEGRQLSLVGLLPGDNVKSYSGYLTVNKTHNSNLFFWFFPAQKQPEDAPVLLWLQGGPGGSSMFGLFVEHGPYVVHKNLTVSERKFAWTSKFSMLYIDNPVGTGFSFTDDTGYAVNQDDVGRDLYSALIQFFRLFPEYQKNDFYATGESYAGKYVPAIGYYIHTHNAAAKIKINFKGIAIGDGLCDPEVMLGGYSQFLYQIGLVDEKQREYVQRQTDLGAIYIRQKKWREAFEVFDVLLNGDETGSPSYTQNVTGCTNYFNFLQCQEPADQEYFGKLLSLPEVRKSIHVGNLTFHDGSVVEKHLLEDIMKTIKPWLAVLMDYYRVLLYNGQLDIIVAAPLTERFLPTVPWAKVEEYKNAERVVWKVRPADPDVAGYVRQAGEFYQVIVRGGGHILPYDQPERSLDMIDRFILNKGWKPMSKIIVLVALLSLSLTFDQGSTRKQPSVFRRMFKGIKCSTPIRGDPGQPLFLTPYIESGRTEEGRQLSLVGLLPGDNVKSYSGYLTVNKTHNSNLFFWFFPAQKQPEDAPVLLWLQGGPGGSSMFGLFVEHGPYVVHKNLTVSERKFAWTSKFSMLYIDNPVGTGFSFTDDTGYAVNQDDVGRDLYSALIQFFRLFPEYQKNDFYATGESYAGKYVPAIGYYIHTHNAAAKIKINFKGIAIGDGLCDPEVMLGGYSQFLYQIGLVDEKQREYVQRQTDLGAIYIRQKKWREAFEVFDVLLNGDETGSPSYTQNVTGCTNYFNFLQCQEPADQEYFGKLLSLPEVRKSIHVGNLTFHDGSVVEKHLLEDIMKTIKPWLAVLMDYYRVLLYNGQLDIIVAAPLTERFLPTVPWAKVEEYKNAERVVWKVRPADPDVAGYVRQAGEFYQVIVRGGGHILPYDQPERSLDMIDRFILNKGWKP

Radius of gyration: 32.91 Å; Cα contacts (8 Å, |Δi|>4): 2257; chains: 2; bounding box: 118×100×100 Å

Secondary structure (DSSP, 8-state):
------------------------PPPGGGHHHHT------SSS------B-HHHHHTT-HHHHHHHTB----SB-----EEEEEEEETTTTEEEEEEEE--SS-TTTSPEEEEE--TTT--THHIIIIISSSEEE-TTS-EEE-TT-GGGTSEEEEE--STTSBT-B--TT----SHHHHHHHHHHHHHHHHHH-GGGTTS-EEEEEETTHHHHHHHHHHHHHHHGGG-SS---EEEEEEES----HHHHGGGHHHHHHHTTSS-HHHHHHHHHHHHHHHHHHHTT-HHHHHHHHIIIII-TTTSS--HHHHHH--S--S-TT-SS--GGGGHHHHHTT-HHHHHHTT-TT---B-SHHHHHHTHHHHTS--HHHHHHHHHHSEEEEEEETT-STT-HHHHHHHGGG---TTHHHHHHPPEEEE-SSTT-SS--EEEEEETTEEEEEETT--SSHHHH-HHHHHHHHHHHHHT--S--/------------------------PPPGGGHHHHT------SSS------B-HHHHHTT-HHHHHHHTB----SB-----EEEEEEEETTTTEEEEEEEE--SS-TTTSPEEEEE--TTT--THHIIIIISSSEEE-TTS-EEE-TT-GGGTSEEEEE--STTSBT-B--TT----SHHHHHHHHHHHHHHHHHHSGGGTTS-EEEEEETTHHHHHHHHHHHHHHHGGG-SS---EEEEEEES----HHHHGGGHHHHHHHTTSS-HHHHHHHHHHHHHHHHHHHTT-HHHHHHHHIIIII-TTTSS--HHHHHH-----S-TT-SS--GGGGHHHHHTT-HHHHHHTT-TT---B-SHHHHHHTHHHHTS--HHHHHHHHHHSEEEEEEETT-STT-HHHHHHHGGG---TTHHHHHHPPEEEE-SSTT-SS--EEEEEETTEEEEEETT--SSHHHH-HHHHHHHHHHHHHT--S--